Protein AF-A0A4Y9XX96-F1 (afdb_monomer)

Radius of gyration: 52.44 Å; Cα contacts (8 Å, |Δi|>4): 1311; chains: 1; bounding box: 131×98×163 Å

Secondary structure (DSSP, 8-state):
---------------------------PPP-------PPPP-----------------PPP--SSPPPP--S---------------S-TTT-TTTTHHHHHHHH-SS--HHHHHHHHHHHHHHHHHH--TT----TTSGGGHHHHHTHHHHHHHHHHHHHGGG--TTTS---S------------------S-PPP-PPPPPHHHHHHHHHHHHHHHHHHHHHHHHHH-HHHHTTS-HHHHHHHHHHHHHHHHSS--SSTTHHHHHHHHHHHHHT----HHHHGGGHHHHHHHHHHHHTT-SSSS--THHHHHHS-----SS-TT----HHHHHHHHHHHSHHHHHHHHTTTHHHHHHHTT-SSHHHHHHHHHHHHHHHHHHHHSPS-HHHHHHHHHHHHHHSPP-PPPPPPPTT--PPPPPPTT-TTSS-HHHHHHHHHHT-SS-SSGGGSHHHHHHHHHHHHHHHTTHHHH-HHHHHHHHHHHHHHTT-SSHHHHHHHHHHHHHHHHHHH-------------------TT---S----HHHHHHHHHHHHTT--TTTHHHHHHHHHHSSPP-HHHHHHHHHHHHHHHTS-HHHHHHHHHHHHHHTT-S--------GGGGS-HHHH-TTTTTTTS-TTTHHHHHHHHHHHS--GGGSPPPPHHHHHSHHHHHHHHHHHHHHHHT--B-TTPPPPHHHHHHHHHHHHHHHHHHHHTT-HHHHHHHHHHHHHHHHHHHH-TT---B--SSS------------S---GGGPPPTTTHHHHHHHHHHHHHHHHHHTT--THHHHHHHHHHHHHHHHTHHHHHS-TT--SHHHHHHHHHHHHHHTTS-HHHHHHHHTT--TT-------HHHHHHHHHHHHHHHHH-TTS-HHHHHHHHHGGGSTTT-----HHHHHHHHHHHHHHHHHHHHTT--HHHHHHHHHHHHHTT--TT-HHHHHHHHHHHHHH--TTS-SS--HHHHHHHHHHHHHHPSPPTTTHHHHHHHHHHHHHHHHH--HHHHHHHHHHHHHHHHHHHHTTT--S-HHHIIIIIHHHHHHHHHHHHHS---HHHHHHTHHHHHHTTSS-SS--HHHHHHHHHHHHHTGGGSPPPTT-S-HHHHHHHHHHHGGG---S-------PPP---PPPP--

Organism: NCBI:txid34475

Structure (mmCIF, N/CA/C/O backbone):
data_AF-A0A4Y9XX96-F1
#
_entry.id   AF-A0A4Y9XX96-F1
#
loop_
_atom_site.group_PDB
_atom_site.id
_atom_site.type_symbol
_atom_site.label_atom_id
_atom_site.label_alt_id
_atom_site.label_comp_id
_atom_site.label_asym_id
_atom_site.label_entity_id
_atom_site.label_seq_id
_atom_site.pdbx_PDB_ins_code
_atom_site.Cartn_x
_atom_site.Cartn_y
_atom_site.Cartn_z
_atom_site.occupancy
_atom_site.B_iso_or_equiv
_atom_site.auth_seq_id
_atom_site.auth_comp_id
_atom_site.auth_asym_id
_atom_site.auth_atom_id
_atom_site.pdbx_PDB_model_num
ATOM 1 N N . MET A 1 1 ? 26.151 -54.208 9.454 1.00 36.88 1 MET A N 1
ATOM 2 C CA . MET A 1 1 ? 27.278 -54.555 8.563 1.00 36.88 1 MET A CA 1
ATOM 3 C C . MET A 1 1 ? 27.873 -53.238 8.073 1.00 36.88 1 MET A C 1
ATOM 5 O O . MET A 1 1 ? 27.184 -52.543 7.348 1.00 36.88 1 MET A O 1
ATOM 9 N N . SER A 1 2 ? 28.908 -52.663 8.692 1.00 30.56 2 SER A N 1
ATOM 10 C CA . SER A 1 2 ? 30.303 -53.124 8.888 1.00 30.56 2 SER A CA 1
ATOM 11 C C . SER A 1 2 ? 31.246 -52.672 7.755 1.00 30.56 2 SER A C 1
ATOM 13 O O . SER A 1 2 ? 31.404 -53.365 6.757 1.00 30.56 2 SER A O 1
ATOM 15 N N . LEU A 1 3 ? 31.830 -51.487 7.990 1.00 38.03 3 LEU A N 1
ATOM 16 C CA . LEU A 1 3 ? 33.159 -50.946 7.618 1.00 38.03 3 LEU A CA 1
ATOM 17 C C . LEU A 1 3 ? 34.242 -51.992 7.214 1.00 38.03 3 LEU A C 1
ATOM 19 O O . LEU A 1 3 ? 34.127 -53.127 7.684 1.00 38.03 3 LEU A O 1
ATOM 23 N N . PRO A 1 4 ? 35.334 -51.636 6.468 1.00 40.41 4 PRO A N 1
ATOM 24 C CA . PRO A 1 4 ? 36.185 -50.483 6.835 1.00 40.41 4 PRO A CA 1
ATOM 25 C C . PRO A 1 4 ? 37.036 -49.726 5.772 1.00 40.41 4 PRO A C 1
ATOM 27 O O . PRO A 1 4 ? 37.242 -50.147 4.639 1.00 40.41 4 PRO A O 1
ATOM 30 N N . THR A 1 5 ? 37.568 -48.585 6.232 1.00 31.16 5 THR A N 1
ATOM 31 C CA . THR A 1 5 ? 38.749 -47.806 5.772 1.00 31.16 5 THR A CA 1
ATOM 32 C C . THR A 1 5 ? 40.038 -48.311 6.478 1.00 31.16 5 THR A C 1
ATOM 34 O O . THR A 1 5 ? 39.967 -49.344 7.144 1.00 31.16 5 THR A O 1
ATOM 37 N N . PRO A 1 6 ? 41.178 -47.576 6.543 1.00 52.78 6 PRO A N 1
ATOM 38 C CA . PRO A 1 6 ? 41.915 -46.732 5.578 1.00 52.78 6 PRO A CA 1
ATOM 39 C C . PRO A 1 6 ? 43.153 -47.571 5.109 1.00 52.78 6 PRO A C 1
ATOM 41 O O . PRO A 1 6 ? 42.897 -48.722 4.757 1.00 52.78 6 PRO A O 1
ATOM 44 N N . PRO A 1 7 ? 44.463 -47.192 5.155 1.00 45.47 7 PRO A N 1
ATOM 45 C CA . PRO A 1 7 ? 45.222 -45.922 5.051 1.00 45.47 7 PRO A CA 1
ATOM 46 C C . PRO A 1 7 ? 46.161 -45.937 3.793 1.00 45.47 7 PRO A C 1
ATOM 48 O O . PRO A 1 7 ? 45.859 -46.661 2.854 1.00 45.47 7 PRO A O 1
ATOM 51 N N . SER A 1 8 ? 47.257 -45.176 3.604 1.00 25.27 8 SER A N 1
ATOM 52 C CA . SER A 1 8 ? 48.040 -44.250 4.451 1.00 25.27 8 SER A CA 1
ATOM 53 C C . SER A 1 8 ? 48.741 -43.114 3.671 1.00 25.27 8 SER A C 1
ATOM 55 O O . SER A 1 8 ? 48.913 -43.164 2.459 1.00 25.27 8 SER A O 1
ATOM 57 N N . THR A 1 9 ? 49.205 -42.112 4.419 1.00 28.16 9 THR A N 1
ATOM 58 C CA . THR A 1 9 ? 50.024 -40.939 4.048 1.00 28.16 9 THR A CA 1
ATOM 59 C C . THR A 1 9 ? 51.477 -41.227 3.631 1.00 28.16 9 THR A C 1
ATOM 61 O O . THR A 1 9 ? 52.132 -42.046 4.275 1.00 28.16 9 THR A O 1
ATOM 64 N N . SER A 1 10 ? 52.061 -40.386 2.766 1.00 26.34 10 SER A N 1
ATOM 65 C CA . SER A 1 10 ? 53.432 -39.874 2.974 1.00 26.34 10 SER A CA 1
ATOM 66 C C . SER A 1 10 ? 53.627 -38.463 2.391 1.00 26.34 10 SER A C 1
ATOM 68 O O . SER A 1 10 ? 52.923 -38.029 1.481 1.00 26.34 10 SER A O 1
ATOM 70 N N . HIS A 1 11 ? 54.542 -37.709 2.998 1.00 25.89 11 HIS A N 1
ATOM 71 C CA . HIS A 1 11 ? 54.802 -36.292 2.744 1.00 25.89 11 HIS A CA 1
ATOM 72 C C . HIS A 1 11 ? 55.812 -36.052 1.596 1.00 25.89 11 HIS A C 1
ATOM 74 O O . HIS A 1 11 ? 56.839 -36.711 1.543 1.00 25.89 11 HIS A O 1
ATOM 80 N N . ARG A 1 12 ? 55.571 -34.983 0.817 1.00 28.83 12 ARG A N 1
ATOM 81 C CA . ARG A 1 12 ? 56.511 -33.863 0.541 1.00 28.83 12 ARG A CA 1
ATOM 82 C C . ARG A 1 12 ? 57.923 -34.154 -0.028 1.00 28.83 12 ARG A C 1
ATOM 84 O O . ARG A 1 12 ? 58.839 -34.387 0.741 1.00 28.83 12 ARG A O 1
ATOM 91 N N . GLU A 1 13 ? 58.112 -33.837 -1.313 1.00 25.97 13 GLU A N 1
ATOM 92 C CA . GLU A 1 13 ? 59.332 -33.302 -1.982 1.00 25.97 13 GLU A CA 1
ATOM 93 C C . GLU A 1 13 ? 58.867 -32.883 -3.403 1.00 25.97 13 GLU A C 1
ATOM 95 O O . GLU A 1 13 ? 58.223 -33.683 -4.072 1.00 25.97 13 GLU A O 1
ATOM 100 N N . LYS A 1 14 ? 58.851 -31.629 -3.890 1.00 28.27 14 LYS A N 1
ATOM 101 C CA . LYS A 1 14 ? 59.754 -30.453 -3.920 1.00 28.27 14 LYS A CA 1
ATOM 102 C C . LYS A 1 14 ? 60.845 -30.525 -5.011 1.00 28.27 14 LYS A C 1
ATOM 104 O O . LYS A 1 14 ? 61.912 -31.051 -4.747 1.00 28.27 14 LYS A O 1
ATOM 109 N N . GLU A 1 15 ? 60.574 -29.850 -6.148 1.00 27.70 15 GLU A N 1
ATOM 110 C CA . GLU A 1 15 ? 61.523 -29.431 -7.222 1.00 27.70 15 GLU A CA 1
ATOM 111 C C . GLU A 1 15 ? 62.182 -30.597 -8.029 1.00 27.70 15 GLU A C 1
ATOM 113 O O . GLU A 1 15 ? 62.412 -31.664 -7.490 1.00 27.70 15 GLU A O 1
ATOM 118 N N . THR A 1 16 ? 62.502 -30.559 -9.339 1.00 26.50 16 THR A N 1
ATOM 119 C CA . THR A 1 16 ? 62.435 -29.554 -10.436 1.00 26.50 16 THR A CA 1
ATOM 120 C C . THR A 1 16 ? 62.552 -30.252 -11.830 1.00 26.50 16 THR A C 1
ATOM 122 O O . THR A 1 16 ? 62.825 -31.444 -11.868 1.00 26.50 16 THR A O 1
ATOM 125 N N . TRP A 1 17 ? 62.446 -29.491 -12.946 1.00 25.27 17 TRP A N 1
ATOM 126 C CA . TRP A 1 17 ? 62.853 -29.790 -14.363 1.00 25.27 17 TRP A CA 1
ATOM 127 C C . TRP A 1 17 ? 61.813 -30.192 -15.451 1.00 25.27 17 TRP A C 1
ATOM 129 O O . TRP A 1 17 ? 61.647 -31.344 -15.827 1.00 25.27 17 TRP A O 1
ATOM 139 N N . ILE A 1 18 ? 61.205 -29.154 -16.046 1.00 25.52 18 ILE A N 1
ATOM 140 C CA . ILE A 1 18 ? 61.212 -28.764 -17.485 1.00 25.52 18 ILE A CA 1
ATOM 141 C C . ILE A 1 18 ? 61.221 -29.852 -18.602 1.00 25.52 18 ILE A C 1
ATOM 143 O O . ILE A 1 18 ? 62.255 -30.405 -18.957 1.00 25.52 18 ILE A O 1
ATOM 147 N N . SER A 1 19 ? 60.067 -29.939 -19.285 1.00 24.72 19 SER A N 1
ATOM 148 C CA . SER A 1 19 ? 59.800 -29.991 -20.748 1.00 24.72 19 SER A CA 1
ATOM 149 C C . SER A 1 19 ? 60.619 -30.851 -21.732 1.00 24.72 19 SER A C 1
ATOM 151 O O . SER A 1 19 ? 61.788 -30.561 -21.982 1.00 24.72 19 SER A O 1
ATOM 153 N N . ARG A 1 20 ? 59.890 -31.595 -22.597 1.00 26.95 20 ARG A N 1
ATOM 154 C CA . ARG A 1 20 ? 59.653 -31.171 -24.009 1.00 26.95 20 ARG A CA 1
ATOM 155 C C . ARG A 1 20 ? 58.610 -31.994 -24.807 1.00 26.95 20 ARG A C 1
ATOM 157 O O . ARG A 1 20 ? 58.522 -33.202 -24.649 1.00 26.95 20 ARG A O 1
ATOM 164 N N . LEU A 1 21 ? 57.993 -31.291 -25.775 1.00 27.30 21 LEU A N 1
ATOM 165 C CA . LEU A 1 21 ? 57.304 -31.721 -27.020 1.00 27.30 21 LEU A CA 1
ATOM 166 C C . LEU A 1 21 ? 55.765 -31.911 -27.034 1.00 27.30 21 LEU A C 1
ATOM 168 O O . LEU A 1 21 ? 55.147 -32.399 -26.097 1.00 27.30 21 LEU A O 1
ATOM 172 N N . SER A 1 22 ? 55.171 -31.419 -28.133 1.00 35.66 22 SER A N 1
ATOM 173 C CA . SER A 1 22 ? 53.745 -31.083 -28.360 1.00 35.66 22 SER A CA 1
ATOM 174 C C . SER A 1 22 ? 53.022 -32.104 -29.273 1.00 35.66 22 SER A C 1
ATOM 176 O O . SER A 1 22 ? 53.682 -33.025 -29.755 1.00 35.66 22 SER A O 1
ATOM 178 N N . PRO A 1 23 ? 51.708 -31.941 -29.589 1.00 36.41 23 PRO A N 1
ATOM 179 C CA . PRO A 1 23 ? 51.376 -31.158 -30.799 1.00 36.41 23 PRO A CA 1
ATOM 180 C C . PRO A 1 23 ? 50.034 -30.366 -30.840 1.00 36.41 23 PRO A C 1
ATOM 182 O O . PRO A 1 23 ? 48.981 -30.826 -30.419 1.00 36.41 23 PRO A O 1
ATOM 185 N N . SER A 1 24 ? 50.112 -29.208 -31.515 1.00 27.34 24 SER A N 1
ATOM 186 C CA . SER A 1 24 ? 49.153 -28.595 -32.471 1.00 27.34 24 SER A CA 1
ATOM 187 C C . SER A 1 24 ? 47.696 -28.191 -32.132 1.00 27.34 24 SER A C 1
ATOM 189 O O . SER A 1 24 ? 46.873 -28.976 -31.681 1.00 27.34 24 SER A O 1
ATOM 191 N N . SER A 1 25 ? 47.355 -27.001 -32.656 1.00 31.36 25 SER A N 1
ATOM 192 C CA . SER A 1 25 ? 46.023 -26.504 -33.061 1.00 31.36 25 SER A CA 1
ATOM 193 C C . SER A 1 25 ? 45.044 -26.006 -31.983 1.00 31.36 25 SER A C 1
ATOM 195 O O . SER A 1 25 ? 43.985 -26.581 -31.733 1.00 31.36 25 SER A O 1
ATOM 197 N N . ARG A 1 26 ? 45.340 -24.819 -31.435 1.00 30.69 26 ARG A N 1
ATOM 198 C CA . ARG A 1 26 ? 44.340 -23.875 -30.904 1.00 30.69 26 ARG A CA 1
ATOM 199 C C . ARG A 1 26 ? 44.701 -22.448 -31.308 1.00 30.69 26 ARG A C 1
ATOM 201 O O . ARG A 1 26 ? 45.877 -22.109 -31.389 1.00 30.69 26 ARG A O 1
ATOM 208 N N . VAL A 1 27 ? 43.680 -21.621 -31.534 1.00 28.08 27 VAL A N 1
ATOM 209 C CA . VAL A 1 27 ? 43.826 -20.172 -31.741 1.00 28.08 27 VAL A CA 1
ATOM 210 C C . VAL A 1 27 ? 44.414 -19.556 -30.470 1.00 28.08 27 VAL A C 1
ATOM 212 O O . VAL A 1 27 ? 43.762 -19.557 -29.427 1.00 28.08 27 VAL A O 1
ATOM 215 N N . SER A 1 28 ? 45.650 -19.065 -30.551 1.00 26.33 28 SER A N 1
ATOM 216 C CA . SER A 1 28 ? 46.353 -18.427 -29.438 1.00 26.33 28 SER A CA 1
ATOM 217 C C . SER A 1 28 ? 46.007 -16.941 -29.356 1.00 26.33 28 SER A C 1
ATOM 219 O O . SER A 1 28 ? 46.326 -16.179 -30.271 1.00 26.33 28 SER A O 1
ATOM 221 N N . TRP A 1 29 ? 45.411 -16.528 -28.242 1.00 30.34 29 TRP A N 1
ATOM 222 C CA . TRP A 1 29 ? 45.324 -15.122 -27.851 1.00 30.34 29 TRP A CA 1
ATOM 223 C C . TRP A 1 29 ? 46.609 -14.749 -27.101 1.00 30.34 29 TRP A C 1
ATOM 225 O O . TRP A 1 29 ? 47.080 -15.530 -26.279 1.00 30.34 29 TRP A O 1
ATOM 235 N N . SER A 1 30 ? 47.203 -13.593 -27.400 1.00 27.84 30 SER A N 1
ATOM 236 C CA . SER A 1 30 ? 48.386 -13.090 -26.690 1.00 27.84 30 SER A CA 1
ATOM 237 C C . SER A 1 30 ? 47.986 -12.484 -25.344 1.00 27.84 30 SER A C 1
ATOM 239 O O . SER A 1 30 ? 47.110 -11.622 -25.309 1.00 27.84 30 SER A O 1
ATOM 241 N N . GLU A 1 31 ? 48.629 -12.908 -24.254 1.00 31.14 31 GLU A N 1
ATOM 242 C CA . GLU A 1 31 ? 48.191 -12.583 -22.886 1.00 31.14 31 GLU A CA 1
ATOM 243 C C . GLU A 1 31 ? 48.706 -11.243 -22.324 1.00 31.14 31 GLU A C 1
ATOM 245 O O . GLU A 1 31 ? 48.264 -10.842 -21.252 1.00 31.14 31 GLU A O 1
ATOM 250 N N . GLU A 1 32 ? 49.577 -10.511 -23.030 1.00 30.36 32 GLU A N 1
ATOM 251 C CA . GLU A 1 32 ? 50.167 -9.267 -22.511 1.00 30.36 32 GLU A CA 1
ATOM 252 C C . GLU A 1 32 ? 49.991 -8.058 -23.444 1.00 30.36 32 GLU A C 1
ATOM 254 O O . GLU A 1 32 ? 50.556 -7.982 -24.535 1.00 30.36 32 GLU A O 1
ATOM 259 N N . HIS A 1 33 ? 49.263 -7.055 -22.946 1.00 33.38 33 HIS A N 1
ATOM 260 C CA . HIS A 1 33 ? 49.314 -5.670 -23.411 1.00 33.38 33 HIS A CA 1
ATOM 261 C C . HIS A 1 33 ? 49.607 -4.764 -22.211 1.00 33.38 33 HIS A C 1
ATOM 263 O O . HIS A 1 33 ? 48.694 -4.354 -21.495 1.00 33.38 33 HIS A O 1
ATOM 269 N N . GLN A 1 34 ? 50.882 -4.442 -21.987 1.00 30.92 34 GLN A N 1
ATOM 270 C CA . GLN A 1 34 ? 51.261 -3.423 -21.010 1.00 30.92 34 GLN A CA 1
ATOM 271 C C . GLN A 1 34 ? 50.881 -2.033 -21.540 1.00 30.92 34 GLN A C 1
ATOM 273 O O . GLN A 1 34 ? 51.462 -1.549 -22.510 1.00 30.92 34 GLN A O 1
ATOM 278 N N . TYR A 1 35 ? 49.934 -1.378 -20.871 1.00 27.50 35 TYR A N 1
ATOM 279 C CA . TYR A 1 35 ? 49.694 0.058 -20.992 1.00 27.50 35 TYR A CA 1
ATOM 280 C C . TYR A 1 35 ? 49.700 0.669 -19.592 1.00 27.50 35 TYR A C 1
ATOM 282 O O . TYR A 1 35 ? 48.878 0.315 -18.751 1.00 27.50 35 TYR A O 1
ATOM 290 N N . HIS A 1 36 ? 50.628 1.593 -19.342 1.00 25.70 36 HIS A N 1
ATOM 291 C CA . HIS A 1 36 ? 50.638 2.377 -18.113 1.00 25.70 36 HIS A CA 1
ATOM 292 C C . HIS A 1 36 ? 49.574 3.477 -18.188 1.00 25.70 36 HIS A C 1
ATOM 294 O O . HIS A 1 36 ? 49.687 4.398 -18.995 1.00 25.70 36 HIS A O 1
ATOM 300 N N . THR A 1 37 ? 48.571 3.412 -17.316 1.00 26.92 37 THR A N 1
ATOM 301 C CA . THR A 1 37 ? 47.687 4.541 -17.001 1.00 26.92 37 THR A CA 1
ATOM 302 C C . THR A 1 37 ? 48.086 5.129 -15.654 1.00 26.92 37 THR A C 1
ATOM 304 O O . THR A 1 37 ? 47.961 4.462 -14.630 1.00 26.92 37 THR A O 1
ATOM 307 N N . LEU A 1 38 ? 48.559 6.376 -15.661 1.00 24.22 38 LEU A N 1
ATOM 308 C CA . LEU A 1 38 ? 48.770 7.183 -14.459 1.00 24.22 38 LEU A CA 1
ATOM 309 C C . LEU A 1 38 ? 47.440 7.849 -14.060 1.00 24.22 38 LEU A C 1
ATOM 311 O O . LEU A 1 38 ? 46.898 8.596 -14.877 1.00 24.22 38 LEU A O 1
ATOM 315 N N . PRO A 1 39 ? 46.915 7.638 -12.842 1.00 30.00 39 PRO A N 1
ATOM 316 C CA . PRO A 1 39 ? 45.928 8.528 -12.247 1.00 30.00 39 PRO A CA 1
ATOM 317 C C . PRO A 1 39 ? 46.627 9.665 -11.483 1.00 30.00 39 PRO A C 1
ATOM 319 O O . PRO A 1 39 ? 47.648 9.449 -10.828 1.00 30.00 39 PRO A O 1
ATOM 322 N N . ALA A 1 40 ? 46.072 10.875 -11.558 1.00 26.56 40 ALA A N 1
ATOM 323 C CA . ALA A 1 40 ? 46.505 12.000 -10.731 1.00 26.56 40 ALA A CA 1
ATOM 324 C C . ALA A 1 40 ? 46.028 11.839 -9.271 1.00 26.56 40 ALA A C 1
ATOM 326 O O . ALA A 1 40 ? 45.031 11.172 -9.000 1.00 26.56 40 ALA A O 1
ATOM 327 N N . SER A 1 41 ? 46.776 12.439 -8.343 1.00 26.27 41 SER A N 1
ATOM 328 C CA . SER A 1 41 ? 46.656 12.282 -6.885 1.00 26.27 41 SER A CA 1
ATOM 329 C C . SER A 1 41 ? 45.329 12.779 -6.285 1.00 26.27 41 SER A C 1
ATOM 331 O O . SER A 1 41 ? 44.640 13.608 -6.879 1.00 26.27 41 SER A O 1
ATOM 333 N N . PRO A 1 42 ? 45.038 12.387 -5.030 1.00 29.89 42 PRO A N 1
ATOM 334 C CA . PRO A 1 42 ? 45.188 13.399 -3.976 1.00 29.89 42 PRO A CA 1
ATOM 335 C C . PRO A 1 42 ? 46.058 12.972 -2.775 1.00 29.89 42 PRO A C 1
ATOM 337 O O . PRO A 1 42 ? 46.453 11.824 -2.605 1.00 29.89 42 PRO A O 1
ATOM 340 N N . SER A 1 43 ? 46.396 13.973 -1.967 1.00 26.69 43 SER A N 1
ATOM 341 C CA . SER A 1 43 ? 47.363 14.027 -0.861 1.00 26.69 43 SER A CA 1
ATOM 342 C C . SER A 1 43 ? 47.298 12.947 0.238 1.00 26.69 43 SER A C 1
ATOM 344 O O . SER A 1 43 ? 46.290 12.839 0.933 1.00 26.69 43 SER A O 1
ATOM 346 N N . SER A 1 44 ? 48.436 12.305 0.545 1.00 25.12 44 SER A N 1
ATOM 347 C CA . SER A 1 44 ? 49.148 12.390 1.852 1.00 25.12 44 SER A CA 1
ATOM 348 C C . SER A 1 44 ? 50.306 11.369 1.956 1.00 25.12 44 SER A C 1
ATOM 350 O O . SER A 1 44 ? 50.190 10.225 1.529 1.00 25.12 44 SER A O 1
ATOM 352 N N . THR A 1 45 ? 51.454 11.785 2.502 1.00 28.58 45 THR A N 1
ATOM 353 C CA . THR A 1 45 ? 52.604 10.929 2.894 1.00 28.58 45 THR A CA 1
ATOM 354 C C . THR A 1 45 ? 52.476 10.526 4.380 1.00 28.58 45 THR A C 1
ATOM 356 O O . THR A 1 45 ? 51.686 11.185 5.061 1.00 28.58 45 THR A O 1
ATOM 359 N N . PRO A 1 46 ? 53.221 9.538 4.957 1.00 34.31 46 PRO A N 1
ATOM 360 C CA . PRO A 1 46 ? 54.448 8.830 4.507 1.00 34.31 46 PRO A CA 1
ATOM 361 C C . PRO A 1 46 ? 54.355 7.279 4.760 1.00 34.31 46 PRO A C 1
ATOM 363 O O . PRO A 1 46 ? 53.231 6.787 4.832 1.00 34.31 46 PRO A O 1
ATOM 366 N N . PRO A 1 47 ? 55.428 6.468 4.989 1.00 31.38 47 PRO A N 1
ATOM 367 C CA . PRO A 1 47 ? 56.869 6.577 4.701 1.00 31.38 47 PRO A CA 1
ATOM 368 C C . PRO A 1 47 ? 57.420 5.425 3.808 1.00 31.38 47 PRO A C 1
ATOM 370 O O . PRO A 1 47 ? 56.691 4.589 3.285 1.00 31.38 47 PRO A O 1
ATOM 373 N N . SER A 1 48 ? 58.742 5.398 3.610 1.00 28.86 48 SER A N 1
ATOM 374 C CA . SER A 1 48 ? 59.475 4.543 2.663 1.00 28.86 48 SER A CA 1
ATOM 375 C C . SER A 1 48 ? 59.752 3.098 3.117 1.00 28.86 48 SER A C 1
ATOM 377 O O . SER A 1 48 ? 60.084 2.850 4.274 1.00 28.86 48 SER A O 1
ATOM 379 N N . ILE A 1 49 ? 59.780 2.156 2.158 1.00 27.98 49 ILE A N 1
ATOM 380 C CA . ILE A 1 49 ? 60.510 0.876 2.271 1.00 27.98 49 ILE A CA 1
ATOM 381 C C . ILE A 1 49 ? 61.292 0.598 0.974 1.00 27.98 49 ILE A C 1
ATOM 383 O O . ILE A 1 49 ? 60.726 0.484 -0.109 1.00 27.98 49 ILE A O 1
ATOM 387 N N . ASN A 1 50 ? 62.614 0.456 1.103 1.00 27.89 50 ASN A N 1
ATOM 388 C CA . ASN A 1 50 ? 63.544 0.061 0.040 1.00 27.89 50 ASN A CA 1
ATOM 389 C C . ASN A 1 50 ? 63.652 -1.471 -0.074 1.00 27.89 50 ASN A C 1
ATOM 391 O O . ASN A 1 50 ? 64.197 -2.077 0.848 1.00 27.89 50 ASN A O 1
ATOM 395 N N . VAL A 1 51 ? 63.327 -2.086 -1.225 1.00 28.03 51 VAL A N 1
ATOM 396 C CA . VAL A 1 51 ? 63.918 -3.391 -1.617 1.00 28.03 51 VAL A CA 1
ATOM 397 C C . VAL A 1 51 ? 64.207 -3.489 -3.128 1.00 28.03 51 VAL A C 1
ATOM 399 O O . VAL A 1 51 ? 63.369 -3.882 -3.928 1.00 28.03 51 VAL A O 1
ATOM 402 N N . LYS A 1 52 ? 65.461 -3.179 -3.474 1.00 27.58 52 LYS A N 1
ATOM 403 C CA . LYS A 1 52 ? 66.363 -3.925 -4.382 1.00 27.58 52 LYS A CA 1
ATOM 404 C C . LYS A 1 52 ? 65.769 -4.569 -5.653 1.00 27.58 52 LYS A C 1
ATOM 406 O O . LYS A 1 52 ? 65.357 -5.725 -5.652 1.00 27.58 52 LYS A O 1
ATOM 411 N N . SER A 1 53 ? 65.944 -3.864 -6.772 1.00 30.77 53 SER A N 1
ATOM 412 C CA . SER A 1 53 ? 66.050 -4.469 -8.109 1.00 30.77 53 SER A CA 1
ATOM 413 C C . SER A 1 53 ? 67.284 -5.384 -8.206 1.00 30.77 53 SER A C 1
ATOM 415 O O . SER A 1 53 ? 68.349 -5.045 -7.683 1.00 30.77 53 SER A O 1
ATOM 417 N N . SER A 1 54 ? 67.144 -6.520 -8.896 1.00 31.08 54 SER A N 1
ATOM 418 C CA . SER A 1 54 ? 68.221 -7.481 -9.171 1.00 31.08 54 SER A CA 1
ATOM 419 C C . SER A 1 54 ? 68.617 -7.420 -10.647 1.00 31.08 54 SER A C 1
ATOM 421 O O . SER A 1 54 ? 67.771 -7.480 -11.534 1.00 31.08 54 SER A O 1
ATOM 423 N N . ALA A 1 55 ? 69.914 -7.262 -10.899 1.00 29.92 55 ALA A N 1
ATOM 424 C CA . ALA A 1 55 ? 70.466 -6.870 -12.193 1.00 29.92 55 ALA A CA 1
ATOM 425 C C . ALA A 1 55 ? 70.412 -7.954 -13.287 1.00 29.92 55 ALA A C 1
ATOM 427 O O . ALA A 1 55 ? 70.565 -9.135 -12.995 1.00 29.92 55 ALA A O 1
ATOM 428 N N . SER A 1 56 ? 70.471 -7.521 -14.554 1.00 31.12 56 SER A N 1
ATOM 429 C CA . SER A 1 56 ? 71.691 -7.784 -15.338 1.00 31.12 56 SER A CA 1
ATOM 430 C C . SER A 1 56 ? 71.878 -6.829 -16.521 1.00 31.12 56 SER A C 1
ATOM 432 O O . SER A 1 56 ? 70.954 -6.509 -17.260 1.00 31.12 56 SER A O 1
ATOM 434 N N . GLN A 1 57 ? 73.128 -6.407 -16.673 1.00 36.75 57 GLN A N 1
ATOM 435 C CA . GLN A 1 57 ? 73.678 -5.529 -17.699 1.00 36.75 57 GLN A CA 1
ATOM 436 C C . GLN A 1 57 ? 73.524 -6.084 -19.126 1.00 36.75 57 GLN A C 1
ATOM 438 O O . GLN A 1 57 ? 73.827 -7.251 -19.355 1.00 36.75 57 GLN A O 1
ATOM 443 N N . LEU A 1 58 ? 73.205 -5.211 -20.090 1.00 32.22 58 LEU A N 1
ATOM 444 C CA . LEU A 1 58 ? 74.036 -4.937 -21.280 1.00 32.22 58 LEU A CA 1
ATOM 445 C C . LEU A 1 58 ? 73.391 -3.815 -22.114 1.00 32.22 58 LEU A C 1
ATOM 447 O O . LEU A 1 58 ? 72.268 -3.950 -22.590 1.00 32.22 58 LEU A O 1
ATOM 451 N N . ALA A 1 59 ? 74.101 -2.700 -22.300 1.00 35.44 59 ALA A N 1
ATOM 452 C CA . ALA A 1 59 ? 73.623 -1.590 -23.123 1.00 35.44 59 ALA A CA 1
ATOM 453 C C . ALA A 1 59 ? 73.977 -1.820 -24.608 1.00 35.44 59 ALA A C 1
ATOM 455 O O . ALA A 1 59 ? 75.152 -2.057 -24.907 1.00 35.44 59 ALA A O 1
ATOM 456 N N . PRO A 1 60 ? 73.027 -1.712 -25.558 1.00 33.19 60 PRO A N 1
ATOM 457 C CA . PRO A 1 60 ? 73.356 -1.719 -26.977 1.00 33.19 60 PRO A CA 1
ATOM 458 C C . PRO A 1 60 ? 74.089 -0.420 -27.342 1.00 33.19 60 PRO A C 1
ATOM 460 O O . PRO A 1 60 ? 73.587 0.687 -27.144 1.00 33.19 60 PRO A O 1
ATOM 463 N N . GLY A 1 61 ? 75.311 -0.555 -27.853 1.00 38.31 61 GLY A N 1
ATOM 464 C CA . GLY A 1 61 ? 76.161 0.585 -28.186 1.00 38.31 61 GLY A CA 1
ATOM 465 C C . GLY A 1 61 ? 75.713 1.334 -29.446 1.00 38.31 61 GLY A C 1
ATOM 466 O O . GLY A 1 61 ? 75.357 0.715 -30.444 1.00 38.31 61 GLY A O 1
ATOM 467 N N . LYS A 1 62 ? 75.886 2.665 -29.411 1.00 38.66 62 LYS A N 1
ATOM 468 C CA . LYS A 1 62 ? 75.730 3.637 -30.517 1.00 38.66 62 LYS A CA 1
ATOM 469 C C . LYS A 1 62 ? 74.281 3.990 -30.893 1.00 38.66 62 LYS A C 1
ATOM 471 O O . LYS A 1 62 ? 73.729 3.505 -31.875 1.00 38.66 62 LYS A O 1
ATOM 476 N N . SER A 1 63 ? 73.725 4.960 -30.161 1.00 39.38 63 SER A N 1
ATOM 477 C CA . SER A 1 63 ? 72.628 5.799 -30.665 1.00 39.38 63 SER A CA 1
ATOM 478 C C . SER A 1 63 ? 73.096 6.612 -31.881 1.00 39.38 63 SER A C 1
ATOM 480 O O . SER A 1 63 ? 74.217 7.118 -31.894 1.00 39.38 63 SER A O 1
ATOM 482 N N . ILE A 1 64 ? 72.232 6.733 -32.893 1.00 47.25 64 ILE A N 1
ATOM 483 C CA . ILE A 1 64 ? 72.489 7.464 -34.151 1.00 47.25 64 ILE A CA 1
ATOM 484 C C . ILE A 1 64 ? 72.065 8.946 -34.046 1.00 47.25 64 ILE A C 1
ATOM 486 O O . ILE A 1 64 ? 72.369 9.756 -34.921 1.00 47.25 64 ILE A O 1
ATOM 490 N N . LEU A 1 65 ? 71.412 9.340 -32.948 1.00 38.56 65 LEU A N 1
ATOM 491 C CA . LEU A 1 65 ? 71.102 10.740 -32.668 1.00 38.56 65 LEU A CA 1
ATOM 492 C C . LEU A 1 65 ? 72.362 11.472 -32.189 1.00 38.56 65 LEU A C 1
ATOM 494 O O . LEU A 1 65 ? 72.954 11.115 -31.170 1.00 38.56 65 LEU A O 1
ATOM 498 N N . LYS A 1 66 ? 72.764 12.504 -32.945 1.00 38.06 66 LYS A N 1
ATOM 499 C CA . LYS A 1 66 ? 73.822 13.442 -32.550 1.00 38.06 66 LYS A CA 1
ATOM 500 C C . LYS A 1 66 ? 73.499 14.021 -31.170 1.00 38.06 66 LYS A C 1
ATOM 502 O O . LYS A 1 66 ? 72.362 14.416 -30.928 1.00 38.06 66 LYS A O 1
ATOM 507 N N . LYS A 1 67 ? 74.514 14.140 -30.308 1.00 35.72 67 LYS A N 1
ATOM 508 C CA . LYS A 1 67 ? 74.440 15.042 -29.156 1.00 35.72 67 LYS A CA 1
ATOM 509 C C . LYS A 1 67 ? 74.301 16.471 -29.680 1.00 35.72 67 LYS A C 1
ATOM 511 O O . LYS A 1 67 ? 75.211 16.952 -30.353 1.00 35.72 67 LYS A O 1
ATOM 516 N N . THR A 1 68 ? 73.190 17.120 -29.366 1.00 32.09 68 THR A N 1
ATOM 517 C CA . THR A 1 68 ? 73.147 18.579 -29.260 1.00 32.09 68 THR A CA 1
ATOM 518 C C . THR A 1 68 ? 73.710 18.930 -27.885 1.00 32.09 68 THR A C 1
ATOM 520 O O . THR A 1 68 ? 73.440 18.210 -26.925 1.00 32.09 68 THR A O 1
ATOM 523 N N . GLU A 1 69 ? 74.545 19.959 -27.793 1.00 30.64 69 GLU A N 1
ATOM 524 C CA . GLU A 1 69 ? 75.097 20.407 -26.512 1.00 30.64 69 GLU A CA 1
ATOM 525 C C . GLU A 1 69 ? 74.074 21.282 -25.780 1.00 30.64 69 GLU A C 1
ATOM 527 O O . GLU A 1 69 ? 73.471 22.170 -26.386 1.00 30.64 69 GLU A O 1
ATOM 532 N N . ASP A 1 70 ? 73.885 21.034 -24.483 1.00 34.72 70 ASP A N 1
ATOM 533 C CA . ASP A 1 70 ? 73.031 21.850 -23.621 1.00 34.72 70 ASP A CA 1
ATOM 534 C C . ASP A 1 70 ? 73.708 23.202 -23.348 1.00 34.72 70 ASP A C 1
ATOM 536 O O . ASP A 1 70 ? 74.535 23.332 -22.445 1.00 34.72 70 ASP A O 1
ATOM 540 N N . VAL A 1 71 ? 73.358 24.220 -24.140 1.00 38.41 71 VAL A N 1
ATOM 541 C CA . VAL A 1 71 ? 73.721 25.625 -23.883 1.00 38.41 71 VAL A CA 1
ATOM 542 C C . VAL A 1 71 ? 72.498 26.529 -24.052 1.00 38.41 71 VAL A C 1
ATOM 544 O O . VAL A 1 71 ? 72.446 27.367 -24.946 1.00 38.41 71 VAL A O 1
ATOM 547 N N . LEU A 1 72 ? 71.522 26.376 -23.158 1.00 34.41 72 LEU A N 1
ATOM 548 C CA . LEU A 1 72 ? 70.678 27.474 -22.673 1.00 34.41 72 LEU A CA 1
ATOM 549 C C . LEU A 1 72 ? 70.375 27.233 -21.182 1.00 34.41 72 LEU A C 1
ATOM 551 O O . LEU A 1 72 ? 70.224 26.078 -20.780 1.00 34.41 72 LEU A O 1
ATOM 555 N N . PRO A 1 73 ? 70.340 28.284 -20.342 1.00 36.34 73 PRO A N 1
ATOM 556 C CA . PRO A 1 73 ? 70.056 28.133 -18.921 1.00 36.34 73 PRO A CA 1
ATOM 557 C C . PRO A 1 73 ? 68.581 27.790 -18.683 1.00 36.34 73 PRO A C 1
ATOM 559 O O . PRO A 1 73 ? 67.706 28.206 -19.439 1.00 36.34 73 PRO A O 1
ATOM 562 N N . LEU A 1 74 ? 68.325 27.070 -17.589 1.00 36.91 74 LEU A N 1
ATOM 563 C CA . LEU A 1 74 ? 66.988 26.861 -17.038 1.00 36.91 74 LEU A CA 1
ATOM 564 C C . LEU A 1 74 ? 66.309 28.217 -16.804 1.00 36.91 74 LEU A C 1
ATOM 566 O O . LEU A 1 74 ? 66.730 28.975 -15.930 1.00 36.91 74 LEU A O 1
ATOM 570 N N . MET A 1 75 ? 65.254 28.494 -17.566 1.00 30.58 75 MET A N 1
ATOM 571 C CA . MET A 1 75 ? 64.230 29.445 -17.160 1.00 30.58 75 MET A CA 1
ATOM 572 C C . MET A 1 75 ? 63.056 28.641 -16.618 1.00 30.58 75 MET A C 1
ATOM 574 O O . MET A 1 75 ? 62.271 28.086 -17.384 1.00 30.58 75 MET A O 1
ATOM 578 N N . ASP A 1 76 ? 62.970 28.572 -15.289 1.00 34.53 76 ASP A N 1
ATOM 579 C CA . ASP A 1 76 ? 61.750 28.194 -14.573 1.00 34.53 76 ASP A CA 1
ATOM 580 C C . ASP A 1 76 ? 60.739 29.348 -14.670 1.00 34.53 76 ASP A C 1
ATOM 582 O O . ASP A 1 76 ? 60.386 29.992 -13.684 1.00 34.53 76 ASP A O 1
ATOM 586 N N . GLU A 1 77 ? 60.286 29.621 -15.889 1.00 30.77 77 GLU A N 1
ATOM 587 C CA . GLU A 1 77 ? 59.044 30.332 -16.141 1.00 30.77 77 GLU A CA 1
ATOM 588 C C . GLU A 1 77 ? 58.190 29.404 -17.000 1.00 30.77 77 GLU A C 1
ATOM 590 O O . GLU A 1 77 ? 58.525 29.087 -18.144 1.00 30.77 77 GLU A O 1
ATOM 595 N N . GLU A 1 78 ? 57.071 28.941 -16.437 1.00 33.06 78 GLU A N 1
ATOM 596 C CA . GLU A 1 78 ? 55.956 28.542 -17.280 1.00 33.06 78 GLU A CA 1
ATOM 597 C C . GLU A 1 78 ? 55.587 29.784 -18.092 1.00 33.06 78 GLU A C 1
ATOM 599 O O . GLU A 1 78 ? 54.957 30.701 -17.562 1.00 33.06 78 GLU A O 1
ATOM 604 N N . GLU A 1 79 ? 55.982 29.825 -19.370 1.00 30.72 79 GLU A N 1
ATOM 605 C CA . GLU A 1 79 ? 55.371 30.723 -20.344 1.00 30.72 79 GLU A CA 1
ATOM 606 C C . GLU A 1 79 ? 53.879 30.366 -20.398 1.00 30.72 79 GLU A C 1
ATOM 608 O O . GLU A 1 79 ? 53.418 29.559 -21.215 1.00 30.72 79 GLU A O 1
ATOM 613 N N . GLN A 1 80 ? 53.107 30.978 -19.496 1.00 32.53 80 GLN A N 1
ATOM 614 C CA . GLN A 1 80 ? 51.694 31.214 -19.700 1.00 32.53 80 GLN A CA 1
ATOM 615 C C . GLN A 1 80 ? 51.608 31.885 -21.061 1.00 32.53 80 GLN A C 1
ATOM 617 O O . GLN A 1 80 ? 51.938 33.063 -21.193 1.00 32.53 80 GLN A O 1
ATOM 622 N N . LYS A 1 81 ? 51.209 31.111 -22.080 1.00 37.56 81 LYS A N 1
ATOM 623 C CA . LYS A 1 81 ? 50.828 31.644 -23.387 1.00 37.56 81 LYS A CA 1
ATOM 624 C C . LYS A 1 81 ? 50.029 32.906 -23.131 1.00 37.56 81 LYS A C 1
ATOM 626 O O . LYS A 1 81 ? 48.979 32.794 -22.497 1.00 37.56 81 LYS A O 1
ATOM 631 N N . GLU A 1 82 ? 50.522 34.050 -23.609 1.00 37.59 82 GLU A N 1
ATOM 632 C CA . GLU A 1 82 ? 49.834 35.327 -23.448 1.00 37.59 82 GLU A CA 1
ATOM 633 C C . GLU A 1 82 ? 48.381 35.136 -23.880 1.00 37.59 82 GLU A C 1
ATOM 635 O O . GLU A 1 82 ? 48.080 34.933 -25.063 1.00 37.59 82 GLU A O 1
ATOM 640 N N . CYS A 1 83 ? 47.479 35.101 -22.897 1.00 43.03 83 CYS A N 1
ATOM 641 C CA . CYS A 1 83 ? 46.075 34.897 -23.179 1.00 43.03 83 CYS A CA 1
ATOM 642 C C . CYS A 1 83 ? 45.639 36.145 -23.933 1.00 43.03 83 CYS A C 1
ATOM 644 O O . CYS A 1 83 ? 45.728 37.250 -23.393 1.00 43.03 83 CYS A O 1
ATOM 646 N N . THR A 1 84 ? 45.264 35.995 -25.208 1.00 56.53 84 THR A N 1
ATOM 647 C CA . THR A 1 84 ? 44.913 37.160 -26.020 1.00 56.53 84 THR A CA 1
ATOM 648 C C . THR A 1 84 ? 43.751 37.847 -25.314 1.00 56.53 84 THR A C 1
ATOM 650 O O . THR A 1 84 ? 42.751 37.163 -25.098 1.00 56.53 84 THR A O 1
ATOM 653 N N . PRO A 1 85 ? 43.871 39.129 -24.920 1.00 60.44 85 PRO A N 1
ATOM 654 C CA . PRO A 1 85 ? 42.990 39.716 -23.920 1.00 60.44 85 PRO A CA 1
ATOM 655 C C . PRO A 1 85 ? 41.535 39.571 -24.351 1.00 60.44 85 PRO A C 1
ATOM 657 O O . PRO A 1 85 ? 41.117 40.146 -25.360 1.00 60.44 85 PRO A O 1
ATOM 660 N N . GLU A 1 86 ? 40.786 38.755 -23.611 1.00 68.88 86 GLU A N 1
ATOM 661 C CA . GLU A 1 86 ? 39.361 38.594 -23.852 1.00 68.88 86 GLU A CA 1
ATOM 662 C C . GLU A 1 86 ? 38.658 39.882 -23.399 1.00 68.88 86 GLU A C 1
ATOM 664 O O . GLU A 1 86 ? 38.943 40.389 -22.309 1.00 68.88 86 GLU A O 1
ATOM 669 N N . PRO A 1 87 ? 37.792 40.473 -24.239 1.00 76.88 87 PRO A N 1
ATOM 670 C CA . PRO A 1 87 ? 37.024 41.645 -23.851 1.00 76.88 87 PRO A CA 1
ATOM 671 C C . PRO A 1 87 ? 36.065 41.275 -22.713 1.00 76.88 87 PRO A C 1
ATOM 673 O O . PRO A 1 87 ? 35.640 40.128 -22.593 1.00 76.88 87 PRO A O 1
ATOM 676 N N . ALA A 1 88 ? 35.685 42.262 -21.898 1.00 73.88 88 ALA A N 1
ATOM 677 C CA . ALA A 1 88 ? 34.806 42.049 -20.742 1.00 73.88 88 ALA A CA 1
ATOM 678 C C . ALA A 1 88 ? 33.425 41.460 -21.106 1.00 73.88 88 ALA A C 1
ATOM 680 O O . ALA A 1 88 ? 32.779 40.854 -20.257 1.00 73.88 88 ALA A O 1
ATOM 681 N N . ASP A 1 89 ? 32.997 41.623 -22.361 1.00 80.06 89 ASP A N 1
ATOM 682 C CA . ASP A 1 89 ? 31.888 40.896 -22.973 1.00 80.06 89 ASP A CA 1
ATOM 683 C C . ASP A 1 89 ? 32.268 40.504 -24.420 1.00 80.06 89 ASP A C 1
ATOM 685 O O . ASP A 1 89 ? 32.222 41.343 -25.327 1.00 80.06 89 ASP A O 1
ATOM 689 N N . PRO A 1 90 ? 32.668 39.240 -24.664 1.00 79.44 90 PRO A N 1
ATOM 690 C CA . PRO A 1 90 ? 33.006 38.748 -26.001 1.00 79.44 90 PRO A CA 1
ATOM 691 C C . PRO A 1 90 ? 31.838 38.732 -26.983 1.00 79.44 90 PRO A C 1
ATOM 693 O O . PRO A 1 90 ? 32.066 38.794 -28.190 1.00 79.44 90 PRO A O 1
ATOM 696 N N . LEU A 1 91 ? 30.596 38.651 -26.505 1.00 79.88 91 LEU A N 1
ATOM 697 C CA . LEU A 1 91 ? 29.427 38.496 -27.368 1.00 79.88 91 LEU A CA 1
ATOM 698 C C . LEU A 1 91 ? 28.996 39.822 -28.020 1.00 79.88 91 LE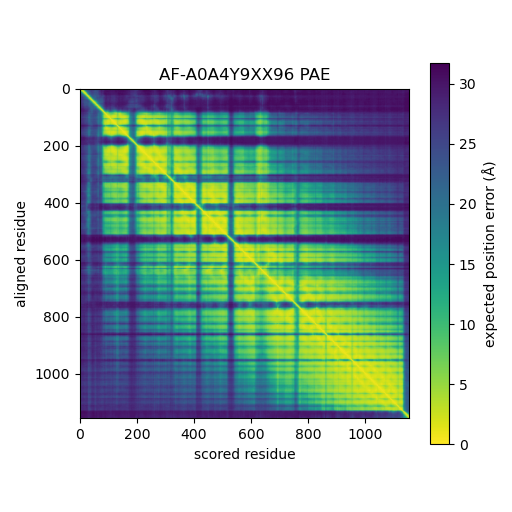U A C 1
ATOM 700 O O . LEU A 1 91 ? 28.420 39.815 -29.117 1.00 79.88 91 LEU A O 1
ATOM 704 N N . THR A 1 92 ? 29.305 40.960 -27.387 1.00 81.38 92 THR A N 1
ATOM 705 C CA . THR A 1 92 ? 29.006 42.301 -27.920 1.00 81.38 92 THR A CA 1
ATOM 706 C C . THR A 1 92 ? 30.173 42.980 -28.653 1.00 81.38 92 THR A C 1
ATOM 708 O O . THR A 1 92 ? 29.941 43.949 -29.383 1.00 81.38 92 THR A O 1
ATOM 711 N N . ASP A 1 93 ? 31.404 42.462 -28.559 1.00 83.50 93 ASP A N 1
ATOM 712 C CA . ASP A 1 93 ? 32.572 43.035 -29.244 1.00 83.50 93 ASP A CA 1
ATOM 713 C C . ASP A 1 93 ? 32.635 42.676 -30.746 1.00 83.50 93 ASP A C 1
ATOM 715 O O . ASP A 1 93 ? 32.953 41.559 -31.159 1.00 83.50 93 ASP A O 1
ATOM 719 N N . LEU A 1 94 ? 32.414 43.691 -31.588 1.00 82.44 94 LEU A N 1
ATOM 720 C CA . LEU A 1 94 ? 32.491 43.617 -33.053 1.00 82.44 94 LEU A CA 1
ATOM 721 C C . LEU A 1 94 ? 33.889 43.266 -33.599 1.00 82.44 94 LEU A C 1
ATOM 723 O O . LEU A 1 94 ? 33.999 42.811 -34.740 1.00 82.44 94 LEU A O 1
ATOM 727 N N . ARG A 1 95 ? 34.959 43.514 -32.834 1.00 83.12 95 ARG A N 1
ATOM 728 C CA . ARG A 1 95 ? 36.359 43.340 -33.262 1.00 83.12 95 ARG A CA 1
ATOM 729 C C . ARG A 1 95 ? 36.971 42.021 -32.804 1.00 83.12 95 ARG A C 1
ATOM 731 O O . ARG A 1 95 ? 37.990 41.609 -33.361 1.00 83.12 95 ARG A O 1
ATOM 738 N N . TYR A 1 96 ? 36.349 41.323 -31.855 1.00 84.94 96 TYR A N 1
ATOM 739 C CA . TYR A 1 96 ? 36.909 40.116 -31.240 1.00 84.94 96 TYR A CA 1
ATOM 740 C C . TYR A 1 96 ? 37.194 38.984 -32.249 1.00 84.94 96 TYR A C 1
ATOM 742 O O . TYR A 1 96 ? 38.175 38.253 -32.088 1.00 84.94 96 TYR A O 1
ATOM 750 N N . LEU A 1 97 ? 36.430 38.881 -33.347 1.00 88.81 97 LEU A N 1
ATOM 751 C CA . LEU A 1 97 ? 36.714 37.948 -34.455 1.00 88.81 97 LEU A CA 1
ATOM 752 C C . LEU A 1 97 ? 37.371 38.599 -35.688 1.00 88.81 97 LEU A C 1
ATOM 754 O O . LEU A 1 97 ? 37.707 37.890 -36.635 1.00 88.81 97 LEU A O 1
ATOM 758 N N . GLU A 1 98 ? 37.585 39.918 -35.716 1.00 87.75 98 GLU A N 1
ATOM 759 C CA . GLU A 1 98 ? 38.033 40.624 -36.929 1.00 87.75 98 GLU A CA 1
ATOM 760 C C . GLU A 1 98 ? 39.448 40.214 -37.367 1.00 87.75 98 GLU A C 1
ATOM 762 O O . GLU A 1 98 ? 39.673 39.978 -38.554 1.00 87.75 98 GLU A O 1
ATOM 767 N N . ASN A 1 99 ? 40.385 40.054 -36.424 1.00 88.31 99 ASN A N 1
ATOM 768 C CA . ASN A 1 99 ? 41.760 39.635 -36.722 1.00 88.31 99 ASN A CA 1
ATOM 769 C C . ASN A 1 99 ? 41.859 38.211 -37.327 1.00 88.31 99 ASN A C 1
ATOM 771 O O . ASN A 1 99 ? 42.363 38.080 -38.441 1.00 88.31 99 ASN A O 1
ATOM 775 N N . PRO A 1 100 ? 41.354 37.130 -36.691 1.00 89.56 100 PRO A N 1
ATOM 776 C CA . PRO A 1 100 ? 41.442 35.800 -37.297 1.00 89.56 100 PRO A CA 1
ATOM 777 C C . PRO A 1 100 ? 40.666 35.695 -38.623 1.00 89.56 100 PRO A C 1
ATOM 779 O O . PRO A 1 100 ? 41.125 35.019 -39.542 1.00 89.56 100 PRO A O 1
ATOM 782 N N . VAL A 1 101 ? 39.536 36.400 -38.774 1.00 89.69 101 VAL A N 1
ATOM 783 C CA . VAL A 1 101 ? 38.795 36.445 -40.049 1.00 89.69 101 VAL A CA 1
ATOM 784 C C . VAL A 1 101 ? 39.586 37.178 -41.139 1.00 89.69 101 VAL A C 1
ATOM 786 O O . VAL A 1 101 ? 39.553 36.751 -42.293 1.00 89.69 101 VAL A O 1
ATOM 789 N N . SER A 1 102 ? 40.319 38.249 -40.817 1.00 89.44 102 SER A N 1
ATOM 790 C CA . SER A 1 102 ? 41.136 38.966 -41.806 1.00 89.44 102 SER A CA 1
ATOM 791 C C . SER A 1 102 ? 42.333 38.137 -42.286 1.00 89.44 102 SER A C 1
ATOM 793 O O . SER A 1 102 ? 42.584 38.108 -43.490 1.00 89.44 102 SER A O 1
ATOM 795 N N . LEU A 1 103 ? 42.989 37.393 -41.386 1.00 89.62 103 LEU A N 1
ATOM 796 C CA . LEU A 1 103 ? 44.098 36.484 -41.708 1.00 89.62 103 LEU A CA 1
ATOM 797 C C . LEU A 1 103 ? 43.668 35.311 -42.601 1.00 89.62 103 LEU A C 1
ATOM 799 O O . LEU A 1 103 ? 44.388 34.952 -43.528 1.00 89.62 103 LEU A O 1
ATOM 803 N N . ILE A 1 104 ? 42.481 34.738 -42.371 1.00 91.56 104 ILE A N 1
ATOM 804 C CA . ILE A 1 104 ? 41.925 33.664 -43.217 1.00 91.56 104 ILE A CA 1
ATOM 805 C C . ILE A 1 104 ? 41.672 34.150 -44.655 1.00 91.56 104 ILE A C 1
ATOM 807 O O . ILE A 1 104 ? 41.883 33.412 -45.622 1.00 91.56 104 ILE A O 1
ATOM 811 N N . LEU A 1 105 ? 41.239 35.403 -44.803 1.00 90.56 105 LEU A N 1
ATOM 812 C CA . LEU A 1 105 ? 40.926 36.015 -46.094 1.00 90.56 105 LEU A CA 1
ATOM 813 C C . LEU A 1 105 ? 42.158 36.438 -46.902 1.00 90.56 105 LEU A C 1
ATOM 815 O O . LEU A 1 105 ? 42.032 36.631 -48.111 1.00 90.56 105 LEU A O 1
ATOM 819 N N . ASP A 1 106 ? 43.330 36.578 -46.280 1.00 88.38 106 ASP A N 1
ATOM 820 C CA . ASP A 1 106 ? 44.560 36.880 -47.011 1.00 88.38 106 ASP A CA 1
ATOM 821 C C . ASP A 1 106 ? 44.949 35.685 -47.904 1.00 88.38 106 ASP A C 1
ATOM 823 O O . ASP A 1 106 ? 45.067 34.539 -47.462 1.00 88.38 106 ASP A O 1
ATOM 827 N N . SER A 1 107 ? 45.130 35.935 -49.200 1.00 76.06 107 SER A N 1
ATOM 828 C CA . SER A 1 107 ? 45.610 34.929 -50.152 1.00 76.06 107 SER A CA 1
ATOM 829 C C . SER A 1 107 ? 47.105 34.632 -50.006 1.00 76.06 107 SER A C 1
ATOM 831 O O . SER A 1 107 ? 47.556 33.589 -50.476 1.00 76.06 107 SER A O 1
ATOM 833 N N . ASN A 1 108 ? 47.856 35.534 -49.368 1.00 78.19 108 ASN A N 1
ATOM 834 C CA . ASN A 1 108 ? 49.311 35.488 -49.233 1.00 78.19 108 ASN A CA 1
ATOM 835 C C . ASN A 1 108 ? 49.777 35.055 -47.828 1.00 78.19 108 ASN A C 1
ATOM 837 O O . ASN A 1 108 ? 50.980 34.913 -47.610 1.00 78.19 108 ASN A O 1
ATOM 841 N N . GLY A 1 109 ? 48.849 34.838 -46.887 1.00 79.06 109 GLY A N 1
ATOM 842 C CA . GLY A 1 109 ? 49.155 34.406 -45.521 1.00 79.06 109 GLY A CA 1
ATOM 843 C C . GLY A 1 109 ? 49.887 33.060 -45.476 1.00 79.06 109 GLY A C 1
ATOM 844 O O . GLY A 1 109 ? 49.634 32.166 -46.296 1.00 79.06 109 GLY A O 1
ATOM 845 N N . SER A 1 110 ? 50.803 32.885 -44.517 1.00 88.38 110 SER A N 1
ATOM 846 C CA . SER A 1 110 ? 51.547 31.628 -44.416 1.00 88.38 110 SER A CA 1
ATOM 847 C C . SER A 1 110 ? 50.646 30.483 -43.940 1.00 88.38 110 SER A C 1
ATOM 849 O O . SER A 1 110 ? 49.656 30.681 -43.233 1.00 88.38 110 SER A O 1
ATOM 851 N N . LEU A 1 111 ? 51.006 29.240 -44.284 1.00 87.50 111 LEU A N 1
ATOM 852 C CA . LEU A 1 111 ? 50.268 28.052 -43.828 1.00 87.50 111 LEU A CA 1
ATOM 853 C C . LEU A 1 111 ? 50.206 27.949 -42.291 1.00 87.50 111 LEU A C 1
ATOM 855 O O . LEU A 1 111 ? 49.261 27.372 -41.756 1.00 87.50 111 LEU A O 1
ATOM 859 N N . ARG A 1 112 ? 51.193 28.513 -41.582 1.00 87.12 112 ARG A N 1
ATOM 860 C CA . ARG A 1 112 ? 51.204 28.562 -40.117 1.00 87.12 112 ARG A CA 1
ATOM 861 C C . ARG A 1 112 ? 50.152 29.541 -39.601 1.00 87.12 112 ARG A C 1
ATOM 863 O O . ARG A 1 112 ? 49.338 29.148 -38.771 1.00 87.12 112 ARG A O 1
ATOM 870 N N . ASP A 1 113 ? 50.134 30.756 -40.142 1.00 87.75 113 ASP A N 1
ATOM 871 C CA . ASP A 1 113 ? 49.224 31.824 -39.710 1.00 87.75 113 ASP A CA 1
ATOM 872 C C . ASP A 1 113 ? 47.765 31.449 -39.998 1.00 87.75 113 ASP A C 1
ATOM 874 O O . ASP A 1 113 ? 46.894 31.673 -39.164 1.00 87.75 113 ASP A O 1
ATOM 878 N N . LEU A 1 114 ? 47.500 30.780 -41.128 1.00 90.38 114 LEU A N 1
ATOM 879 C CA . LEU A 1 114 ? 46.179 30.224 -41.441 1.00 90.38 114 LEU A CA 1
ATOM 880 C C . LEU A 1 114 ? 45.749 29.162 -40.416 1.00 90.38 114 LEU A C 1
ATOM 882 O O . LEU A 1 114 ? 44.637 29.223 -39.892 1.00 90.38 114 LEU A O 1
ATOM 886 N N . ALA A 1 115 ? 46.615 28.191 -40.101 1.00 88.88 115 ALA A N 1
ATOM 887 C CA . ALA A 1 115 ? 46.297 27.147 -39.122 1.00 88.88 115 ALA A CA 1
ATOM 888 C C . ALA A 1 115 ? 46.060 27.718 -37.711 1.00 88.88 115 ALA A C 1
ATOM 890 O O . ALA A 1 115 ? 45.191 27.228 -36.980 1.00 88.88 115 ALA A O 1
ATOM 891 N N . GLU A 1 116 ? 46.801 28.762 -37.339 1.00 90.50 116 GLU A N 1
ATOM 892 C CA . GLU A 1 116 ? 46.619 29.499 -36.091 1.00 90.50 116 GLU A CA 1
ATOM 893 C C . GLU A 1 116 ? 45.308 30.297 -36.094 1.00 90.50 116 GLU A C 1
ATOM 895 O O . GLU A 1 116 ? 44.501 30.125 -35.181 1.00 90.50 116 GLU A O 1
ATOM 900 N N . ALA A 1 117 ? 45.021 31.059 -37.153 1.00 90.19 117 ALA A N 1
ATOM 901 C CA . ALA A 1 117 ? 43.801 31.853 -37.291 1.00 90.19 117 ALA A CA 1
ATOM 902 C C . ALA A 1 117 ? 42.523 31.000 -37.204 1.00 90.19 117 ALA A C 1
ATOM 904 O O . ALA A 1 117 ? 41.614 31.350 -36.450 1.00 90.19 117 ALA A O 1
ATOM 905 N N . TYR A 1 118 ? 42.464 29.842 -37.879 1.00 93.31 118 TYR A N 1
ATOM 906 C CA . TYR A 1 118 ? 41.341 28.901 -37.728 1.00 93.31 118 TYR A CA 1
ATOM 907 C C . TYR A 1 118 ? 41.240 28.321 -36.311 1.00 93.31 118 TYR A C 1
ATOM 909 O O . TYR A 1 118 ? 40.133 28.108 -35.813 1.00 93.31 118 TYR A O 1
ATOM 917 N N . SER A 1 119 ? 42.371 28.068 -35.644 1.00 90.69 119 SER A N 1
ATOM 918 C CA . SER A 1 119 ? 42.383 27.529 -34.278 1.00 90.69 119 SER A CA 1
ATOM 919 C C . SER A 1 119 ? 41.891 28.560 -33.257 1.00 90.69 119 SER A C 1
ATOM 921 O O . SER A 1 119 ? 41.050 28.227 -32.425 1.00 90.69 119 SER A O 1
ATOM 923 N N . VAL A 1 120 ? 42.344 29.813 -33.373 1.00 90.00 120 VAL A N 1
ATOM 924 C CA . VAL A 1 120 ? 41.901 30.953 -32.553 1.00 90.00 120 VAL A CA 1
ATOM 925 C C . VAL A 1 120 ? 40.431 31.281 -32.816 1.00 90.00 120 VAL A C 1
ATOM 927 O O . VAL A 1 120 ? 39.672 31.482 -31.873 1.00 90.00 120 VAL A O 1
ATOM 930 N N . LEU A 1 121 ? 39.988 31.279 -34.078 1.00 90.62 121 LEU A N 1
ATOM 931 C CA . LEU A 1 121 ? 38.573 31.462 -34.417 1.00 90.62 121 LEU A CA 1
ATOM 932 C C . LEU A 1 121 ? 37.707 30.359 -33.790 1.00 90.62 121 LEU A C 1
ATOM 934 O O . LEU A 1 121 ? 36.682 30.650 -33.182 1.00 90.62 121 LEU A O 1
ATOM 938 N N . SER A 1 122 ? 38.152 29.101 -33.871 1.00 89.81 122 SER A N 1
ATOM 939 C CA . SER A 1 122 ? 37.455 27.966 -33.254 1.00 89.81 122 SER A CA 1
ATOM 940 C C . SER A 1 122 ? 37.361 28.093 -31.735 1.00 89.81 122 SER A C 1
ATOM 942 O O . SER A 1 122 ? 36.303 27.813 -31.177 1.00 89.81 122 SER A O 1
ATOM 944 N N . SER A 1 123 ? 38.444 28.491 -31.053 1.00 86.31 123 SER A N 1
ATOM 945 C CA . SER A 1 123 ? 38.439 28.620 -29.592 1.00 86.31 123 SER A CA 1
ATOM 946 C C . SER A 1 123 ? 37.569 29.784 -29.128 1.00 86.31 123 SER A C 1
ATOM 948 O O . SER A 1 123 ? 36.764 29.580 -28.229 1.00 86.31 123 SER A O 1
ATOM 950 N N . ARG A 1 124 ? 37.657 30.951 -29.783 1.00 88.62 124 ARG A N 1
ATOM 951 C CA . ARG A 1 124 ? 36.841 32.139 -29.465 1.00 88.62 124 ARG A CA 1
ATOM 952 C C . ARG A 1 124 ? 35.351 31.913 -29.696 1.00 88.62 124 ARG A C 1
ATOM 954 O O . ARG A 1 124 ? 34.533 32.331 -28.887 1.00 88.62 124 ARG A O 1
ATOM 961 N N . CYS A 1 125 ? 34.986 31.212 -30.771 1.00 86.69 125 CYS A N 1
ATOM 962 C CA . CYS A 1 125 ? 33.596 30.815 -30.977 1.00 86.69 125 CYS A CA 1
ATOM 963 C C . CYS A 1 125 ? 33.127 29.835 -29.890 1.00 86.69 125 CYS A C 1
ATOM 965 O O . CYS A 1 125 ? 32.028 30.003 -29.381 1.00 86.69 125 CYS A O 1
ATOM 967 N N . LYS 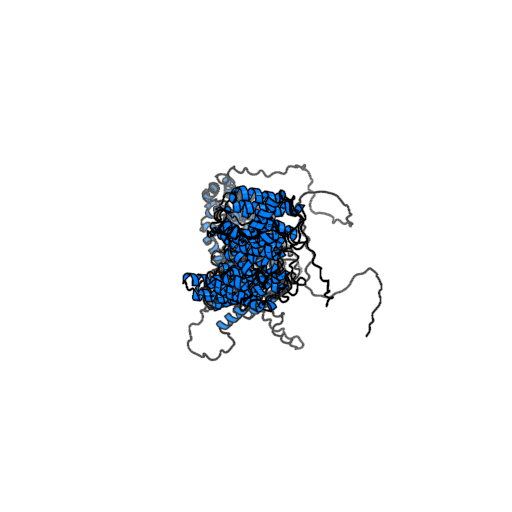A 1 126 ? 33.947 28.847 -29.497 1.00 84.88 126 LYS A N 1
ATOM 968 C CA . LYS A 1 126 ? 33.587 27.875 -28.445 1.00 84.88 126 LYS A CA 1
ATOM 969 C C . LYS A 1 126 ? 33.543 28.453 -27.028 1.00 84.88 126 LYS A C 1
ATOM 971 O O . LYS A 1 126 ? 32.779 27.936 -26.226 1.00 84.88 126 LYS A O 1
ATOM 976 N N . SER A 1 127 ? 34.356 29.458 -26.694 1.00 82.88 127 SER A N 1
ATOM 977 C CA . SER A 1 127 ? 34.295 30.110 -25.377 1.00 82.88 127 SER A CA 1
ATOM 978 C C . SER A 1 127 ? 33.092 31.047 -25.259 1.00 82.88 127 SER A C 1
ATOM 980 O O . SER A 1 127 ? 32.494 31.123 -24.192 1.00 82.88 127 SER A O 1
ATOM 982 N N . ALA A 1 128 ? 32.701 31.706 -26.355 1.00 80.81 128 ALA A N 1
ATOM 983 C CA . ALA A 1 128 ? 31.523 32.571 -26.395 1.00 80.81 128 ALA A CA 1
ATOM 984 C C . ALA A 1 128 ? 30.187 31.807 -26.529 1.00 80.81 128 ALA A C 1
ATOM 986 O O . ALA A 1 128 ? 29.158 32.306 -26.084 1.00 80.81 128 ALA A O 1
ATOM 987 N N . LEU A 1 129 ? 30.183 30.617 -27.144 1.00 78.25 129 LEU A N 1
ATOM 988 C CA . LEU A 1 129 ? 28.986 29.796 -27.358 1.00 78.25 129 LEU A CA 1
ATOM 989 C C . LEU A 1 129 ? 28.904 28.651 -26.341 1.00 78.25 129 LEU A C 1
ATOM 991 O O . LEU A 1 129 ? 29.453 27.571 -26.562 1.00 78.25 129 LEU A O 1
ATOM 995 N N . THR A 1 130 ? 28.176 28.869 -25.246 1.00 68.94 130 THR A N 1
ATOM 996 C CA . THR A 1 130 ? 27.763 27.788 -24.337 1.00 68.94 130 THR A CA 1
ATOM 997 C C . THR A 1 130 ? 26.424 27.199 -24.780 1.00 68.94 130 THR A C 1
ATOM 999 O O . THR A 1 130 ? 25.564 27.915 -25.297 1.00 68.94 130 THR A O 1
ATOM 1002 N N . THR A 1 131 ? 26.235 25.893 -24.578 1.00 56.16 131 THR A N 1
ATOM 1003 C CA . THR A 1 131 ? 25.073 25.135 -25.083 1.00 56.16 131 THR A CA 1
ATOM 1004 C C . THR A 1 131 ? 23.725 25.639 -24.549 1.00 56.16 131 THR A C 1
ATOM 1006 O O . THR A 1 131 ? 22.720 25.512 -25.237 1.00 56.16 131 THR A O 1
ATOM 1009 N N . ASP A 1 132 ? 23.717 26.269 -23.370 1.00 54.25 132 ASP A N 1
ATOM 1010 C CA . ASP A 1 132 ? 22.513 26.797 -22.709 1.00 54.25 132 ASP A CA 1
ATOM 1011 C C . ASP A 1 132 ? 22.241 28.289 -23.012 1.00 54.25 132 ASP A C 1
ATOM 1013 O O . ASP A 1 132 ? 21.324 28.890 -22.448 1.00 54.25 132 ASP A O 1
ATOM 1017 N N . SER A 1 133 ? 23.057 28.936 -23.856 1.00 58.88 133 SER A N 1
ATOM 1018 C CA . SER A 1 133 ? 22.960 30.381 -24.114 1.00 58.88 133 SER A CA 1
ATOM 1019 C C . SER A 1 133 ? 22.049 30.725 -25.298 1.00 58.88 133 SER A C 1
ATOM 1021 O O . SER A 1 133 ? 22.142 30.139 -26.374 1.00 58.88 133 SER A O 1
ATOM 1023 N N . VAL A 1 134 ?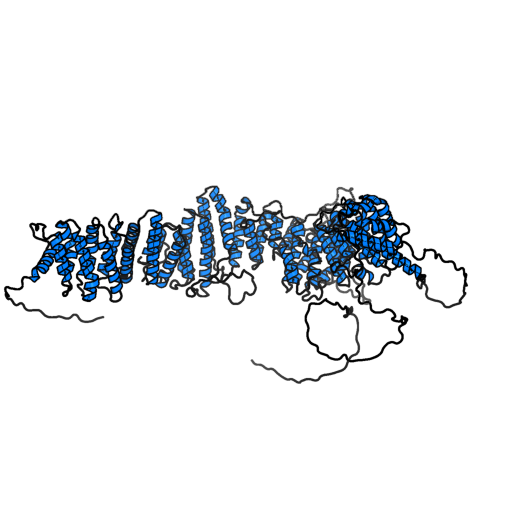 21.199 31.749 -25.131 1.00 65.62 134 VAL A N 1
ATOM 1024 C CA . VAL A 1 134 ? 20.292 32.270 -26.179 1.00 65.62 134 VAL A CA 1
ATOM 1025 C C . VAL A 1 134 ? 21.056 33.173 -27.166 1.00 65.62 134 VAL A C 1
ATOM 1027 O O . VAL A 1 134 ? 20.725 34.343 -27.378 1.00 65.62 134 VAL A O 1
ATOM 1030 N N . VAL A 1 135 ? 22.137 32.644 -27.741 1.00 72.31 135 VAL A N 1
ATOM 1031 C CA . VAL A 1 135 ? 22.952 33.331 -28.749 1.00 72.31 135 VAL A CA 1
ATOM 1032 C C . VAL A 1 135 ? 22.409 33.013 -30.141 1.00 72.31 135 VAL A C 1
ATOM 1034 O O . VAL A 1 135 ? 22.196 31.861 -30.502 1.00 72.31 135 VAL A O 1
ATOM 1037 N N . ASP A 1 136 ? 22.207 34.057 -30.938 1.00 79.25 136 ASP A N 1
ATOM 1038 C CA . ASP A 1 136 ? 21.654 33.998 -32.293 1.00 79.25 136 ASP A CA 1
ATOM 1039 C C . ASP A 1 136 ? 22.655 34.560 -33.323 1.00 79.25 136 ASP A C 1
ATOM 1041 O O . ASP A 1 136 ? 23.528 35.379 -33.027 1.00 79.25 136 ASP A O 1
ATOM 1045 N N . SER A 1 137 ? 22.485 34.148 -34.573 1.00 79.94 137 SER A N 1
ATOM 1046 C CA . SER A 1 137 ? 23.152 34.649 -35.777 1.00 79.94 137 SER A CA 1
ATOM 1047 C C . SER A 1 137 ? 23.187 36.185 -35.916 1.00 79.94 137 SER A C 1
ATOM 1049 O O . SER A 1 137 ? 24.080 36.742 -36.569 1.00 79.94 137 SER A O 1
ATOM 1051 N N . THR A 1 138 ? 22.242 36.903 -35.296 1.00 83.19 138 THR A N 1
ATOM 1052 C CA . THR A 1 138 ? 22.179 38.371 -35.320 1.00 83.19 138 THR A CA 1
ATOM 1053 C C . THR A 1 138 ? 23.181 39.070 -34.397 1.00 83.19 138 THR A C 1
ATOM 1055 O O . THR A 1 138 ? 23.400 40.277 -34.577 1.00 83.19 138 THR A O 1
ATOM 1058 N N . TRP A 1 139 ? 23.834 38.356 -33.472 1.00 84.81 139 TRP A N 1
ATOM 1059 C CA . TRP A 1 139 ? 24.665 38.956 -32.422 1.00 84.81 139 TRP A CA 1
ATOM 1060 C C . TRP A 1 139 ? 25.901 39.720 -32.950 1.00 84.81 139 TRP A C 1
ATOM 1062 O O . TRP A 1 139 ? 26.441 39.386 -34.018 1.00 84.81 139 TRP A O 1
ATOM 1072 N N . PRO A 1 140 ? 26.372 40.759 -32.225 1.00 84.69 140 PRO A N 1
ATOM 1073 C CA . PRO A 1 140 ? 27.496 41.605 -32.643 1.00 84.69 140 PRO A CA 1
ATOM 1074 C C . PRO A 1 140 ? 28.772 40.817 -32.975 1.00 84.69 140 PRO A C 1
ATOM 1076 O O . PRO A 1 140 ? 29.364 41.063 -34.029 1.00 84.69 140 PRO A O 1
ATOM 1079 N N . LEU A 1 141 ? 29.118 39.815 -32.157 1.00 87.00 141 LEU A N 1
ATOM 1080 C CA . LEU A 1 141 ? 30.253 38.897 -32.339 1.00 87.00 141 LEU A CA 1
ATOM 1081 C C . LEU A 1 141 ? 30.431 38.394 -33.785 1.00 87.00 141 LEU A C 1
ATOM 1083 O O . LEU A 1 141 ? 31.546 38.340 -34.304 1.00 87.00 141 LEU A O 1
ATOM 1087 N N . PHE A 1 142 ? 29.335 38.051 -34.471 1.00 89.12 142 PHE A N 1
ATOM 1088 C CA . PHE A 1 142 ? 29.379 37.475 -35.821 1.00 89.12 142 PHE A CA 1
ATOM 1089 C C . PHE A 1 142 ? 29.434 38.517 -36.948 1.00 89.12 142 PHE A C 1
ATOM 1091 O O . PHE A 1 142 ? 29.421 38.147 -38.125 1.00 89.12 142 PHE A O 1
ATOM 1098 N N . GLN A 1 143 ? 29.493 39.820 -36.647 1.00 87.69 143 GLN A N 1
ATOM 1099 C CA . GLN A 1 143 ? 29.549 40.867 -37.675 1.00 87.69 143 GLN A CA 1
ATOM 1100 C C . GLN A 1 143 ? 30.731 40.704 -38.662 1.00 87.69 143 GLN A C 1
ATOM 1102 O O . GLN A 1 143 ? 30.483 40.857 -39.864 1.00 87.69 143 GLN A O 1
ATOM 1107 N N . PRO A 1 144 ? 31.967 40.339 -38.250 1.00 88.19 144 PRO A N 1
ATOM 1108 C CA . PRO A 1 144 ? 33.072 40.106 -39.187 1.00 88.19 144 PRO A CA 1
ATOM 1109 C C . PRO A 1 144 ? 32.784 38.989 -40.201 1.00 88.19 144 PRO A C 1
ATOM 1111 O O . PRO A 1 144 ? 33.082 39.147 -41.386 1.00 88.19 144 PRO A O 1
ATOM 1114 N N . LEU A 1 145 ? 32.137 37.904 -39.754 1.00 88.62 145 LEU A N 1
ATOM 1115 C CA . LEU A 1 145 ? 31.717 36.788 -40.608 1.00 88.62 145 LEU A CA 1
ATOM 1116 C C . LEU A 1 145 ? 30.573 37.206 -41.543 1.00 88.62 145 LEU A C 1
ATOM 1118 O O . LEU A 1 145 ? 30.658 36.978 -42.747 1.00 88.62 145 LEU A O 1
ATOM 1122 N N . ARG A 1 146 ? 29.543 37.899 -41.034 1.00 88.94 146 ARG A N 1
ATOM 1123 C CA . ARG A 1 146 ? 28.415 38.395 -41.849 1.00 88.94 146 ARG A CA 1
ATOM 1124 C C . ARG A 1 146 ? 28.865 39.357 -42.949 1.00 88.94 146 ARG A C 1
ATOM 1126 O O . ARG A 1 146 ? 28.446 39.218 -44.095 1.00 88.94 146 ARG A O 1
ATOM 1133 N N . LYS A 1 147 ? 29.752 40.306 -42.628 1.00 88.06 147 LYS A N 1
ATOM 1134 C CA . LYS A 1 147 ? 30.231 41.344 -43.561 1.00 88.06 147 LYS A CA 1
ATOM 1135 C C . LYS A 1 147 ? 31.048 40.785 -44.732 1.00 88.06 147 LYS A C 1
ATOM 1137 O O . LYS A 1 147 ? 31.134 41.438 -45.769 1.00 88.06 147 LYS A O 1
ATOM 1142 N N . ARG A 1 148 ? 31.669 39.611 -44.572 1.00 86.88 148 ARG A N 1
ATOM 1143 C CA . ARG A 1 148 ? 32.559 38.995 -45.573 1.00 86.88 148 ARG A CA 1
ATOM 1144 C C . ARG A 1 148 ? 32.196 37.536 -45.887 1.00 86.88 148 ARG A C 1
ATOM 1146 O O . ARG A 1 148 ? 33.061 36.778 -46.318 1.00 86.88 148 ARG A O 1
ATOM 1153 N N . ARG A 1 149 ? 30.928 37.154 -45.684 1.00 87.88 149 ARG A N 1
ATOM 1154 C CA . ARG A 1 149 ? 30.447 35.760 -45.677 1.00 87.88 149 ARG A CA 1
ATOM 1155 C C . ARG A 1 149 ? 30.926 34.931 -46.866 1.00 87.88 149 ARG A C 1
ATOM 1157 O O . ARG A 1 149 ? 31.467 33.849 -46.671 1.00 87.88 149 ARG A O 1
ATOM 1164 N N . ASP A 1 150 ? 30.721 35.435 -48.079 1.00 89.62 150 ASP A N 1
ATOM 1165 C CA . ASP A 1 150 ? 30.951 34.651 -49.294 1.00 89.62 150 ASP A CA 1
ATOM 1166 C C . ASP A 1 150 ? 32.464 34.476 -49.551 1.00 89.62 150 ASP A C 1
ATOM 1168 O O . ASP A 1 150 ? 32.930 33.354 -49.717 1.00 89.62 150 ASP A O 1
ATOM 1172 N N . ALA A 1 151 ? 33.258 35.545 -49.406 1.00 90.50 151 ALA A N 1
ATOM 1173 C CA . ALA A 1 151 ? 34.722 35.478 -49.493 1.00 90.50 151 ALA A CA 1
ATOM 1174 C C . ALA A 1 151 ? 35.359 34.611 -48.386 1.00 90.50 151 ALA A C 1
ATOM 1176 O O . ALA A 1 151 ? 36.378 33.957 -48.609 1.00 90.50 151 ALA A O 1
ATOM 1177 N N . PHE A 1 152 ? 34.767 34.594 -47.186 1.00 92.31 152 PHE A N 1
ATOM 1178 C CA . PHE A 1 152 ? 35.215 33.740 -46.085 1.00 92.31 152 PHE A CA 1
ATOM 1179 C C . PHE A 1 152 ? 34.917 32.263 -46.368 1.00 92.31 152 PHE A C 1
ATOM 1181 O O . PHE A 1 152 ? 35.768 31.408 -46.134 1.00 92.31 152 PHE A O 1
ATOM 1188 N N . LEU A 1 153 ? 33.747 31.963 -46.935 1.00 91.56 153 LEU A N 1
ATOM 1189 C CA . LEU A 1 153 ? 33.387 30.619 -47.379 1.00 91.56 153 LEU A CA 1
ATOM 1190 C C . LEU A 1 153 ? 34.317 30.118 -48.498 1.00 91.56 153 LEU A C 1
ATOM 1192 O O . LEU A 1 153 ? 34.776 28.977 -48.434 1.00 91.56 153 LEU A O 1
ATOM 1196 N N . ASP A 1 154 ? 34.663 30.969 -49.465 1.00 91.06 154 ASP A N 1
ATOM 1197 C CA . ASP A 1 154 ? 35.631 30.630 -50.517 1.00 91.06 154 ASP A CA 1
ATOM 1198 C C . ASP A 1 154 ? 37.030 30.348 -49.937 1.00 91.06 154 ASP A C 1
ATOM 1200 O O . ASP A 1 154 ? 37.687 29.385 -50.341 1.00 91.06 154 ASP A O 1
ATOM 1204 N N . ALA A 1 155 ? 37.474 31.125 -48.940 1.00 91.88 155 ALA A N 1
ATOM 1205 C CA . ALA A 1 155 ? 38.730 30.882 -48.224 1.00 91.88 155 ALA A CA 1
ATOM 1206 C C . ALA A 1 155 ? 38.717 29.551 -47.444 1.00 91.88 155 ALA A C 1
ATOM 1208 O O . ALA A 1 155 ? 39.672 28.776 -47.536 1.00 91.88 155 ALA A O 1
ATOM 1209 N N . VAL A 1 156 ? 37.614 29.237 -46.756 1.00 93.06 156 VAL A N 1
ATOM 1210 C CA . VAL A 1 156 ? 37.397 27.950 -46.069 1.00 93.06 156 VAL A CA 1
ATOM 1211 C C . VAL A 1 156 ? 37.479 26.776 -47.046 1.00 93.06 156 VAL A C 1
ATOM 1213 O O . VAL A 1 156 ? 38.150 25.785 -46.759 1.00 93.06 156 VAL A O 1
ATOM 1216 N N . ILE A 1 157 ? 36.847 26.880 -48.218 1.00 92.25 157 ILE A N 1
ATOM 1217 C CA . ILE A 1 157 ? 36.849 25.816 -49.234 1.00 92.25 157 ILE A CA 1
ATOM 1218 C C . ILE A 1 157 ? 38.227 25.660 -49.881 1.00 92.25 157 ILE A C 1
ATOM 1220 O O . ILE A 1 157 ? 38.713 24.533 -50.007 1.00 92.25 157 ILE A O 1
ATOM 1224 N N . ARG A 1 158 ? 38.892 26.774 -50.219 1.00 91.69 158 ARG A N 1
ATOM 1225 C CA . ARG A 1 158 ? 40.297 26.807 -50.659 1.00 91.69 158 ARG A CA 1
ATOM 1226 C C . ARG A 1 158 ? 41.183 26.050 -49.673 1.00 91.69 158 ARG A C 1
ATOM 1228 O O . ARG A 1 158 ? 41.957 25.192 -50.087 1.00 91.69 158 ARG A O 1
ATOM 1235 N N . ASP A 1 159 ? 41.065 26.352 -48.381 1.00 91.50 159 ASP A N 1
ATOM 1236 C CA . ASP A 1 159 ? 41.943 25.825 -47.333 1.00 91.50 159 ASP A CA 1
ATOM 1237 C C . ASP A 1 159 ? 41.642 24.369 -46.959 1.00 91.50 159 ASP A C 1
ATOM 1239 O O . ASP A 1 159 ? 42.574 23.592 -46.735 1.00 91.50 159 ASP A O 1
ATOM 1243 N N . LEU A 1 160 ? 40.368 23.968 -46.982 1.00 90.94 160 LEU A N 1
ATOM 1244 C CA . LEU A 1 160 ? 39.947 22.571 -46.865 1.00 90.94 160 LEU A CA 1
ATOM 1245 C C . LEU A 1 160 ? 40.470 21.739 -48.047 1.00 90.94 160 LEU A C 1
ATOM 1247 O O . LEU A 1 160 ? 41.039 20.663 -47.850 1.00 90.94 160 LEU A O 1
ATOM 1251 N N . GLY A 1 161 ? 40.340 22.272 -49.267 1.00 87.06 161 GLY A N 1
ATOM 1252 C CA . GLY A 1 161 ? 40.747 21.632 -50.518 1.00 87.06 161 GLY A CA 1
ATOM 1253 C C . GLY A 1 161 ? 42.253 21.402 -50.662 1.00 87.06 161 GLY A C 1
ATOM 1254 O O . GLY A 1 161 ? 42.653 20.500 -51.403 1.00 87.06 161 GLY A O 1
ATOM 1255 N N . ARG A 1 162 ? 43.102 22.126 -49.910 1.00 88.00 162 ARG A N 1
ATOM 1256 C CA . ARG A 1 162 ? 44.570 21.944 -49.947 1.00 88.00 162 ARG A CA 1
ATOM 1257 C C . ARG A 1 162 ? 44.997 20.499 -49.648 1.00 88.00 162 ARG A C 1
ATOM 1259 O O . ARG A 1 162 ? 46.039 20.072 -50.129 1.00 88.00 162 ARG A O 1
ATOM 1266 N N . VAL A 1 163 ? 44.191 19.718 -48.918 1.00 86.12 163 VAL A N 1
ATOM 1267 C CA . VAL A 1 163 ? 44.469 18.298 -48.613 1.00 86.12 163 VAL A CA 1
ATOM 1268 C C . VAL A 1 163 ? 44.592 17.393 -49.849 1.00 86.12 163 VAL A C 1
ATOM 1270 O O . VAL A 1 163 ? 45.185 16.318 -49.753 1.00 86.12 163 VAL A O 1
ATOM 1273 N N . HIS A 1 164 ? 44.055 17.820 -50.996 1.00 86.12 164 HIS A N 1
ATOM 1274 C CA . HIS A 1 164 ? 44.132 17.096 -52.267 1.00 86.12 164 HIS A CA 1
ATOM 1275 C C . HIS A 1 164 ? 45.350 17.481 -53.131 1.00 86.12 164 HIS A C 1
ATOM 1277 O O . HIS A 1 164 ? 45.547 16.876 -54.180 1.00 86.12 164 HIS A O 1
ATOM 1283 N N . ILE A 1 165 ? 46.177 18.446 -52.708 1.00 85.94 165 ILE A N 1
ATOM 1284 C CA . ILE A 1 165 ? 47.414 18.827 -53.411 1.00 85.94 165 ILE A CA 1
ATOM 1285 C C . ILE A 1 165 ? 48.467 17.727 -53.214 1.00 85.94 165 ILE A C 1
ATOM 1287 O O . ILE A 1 165 ? 48.775 17.385 -52.071 1.00 85.94 165 ILE A O 1
ATOM 1291 N N . ASP A 1 166 ? 49.056 17.202 -54.295 1.00 80.44 166 ASP A N 1
ATOM 1292 C CA . ASP A 1 166 ? 50.197 16.283 -54.194 1.00 80.44 166 ASP A CA 1
ATOM 1293 C C . ASP A 1 166 ? 51.501 17.063 -53.904 1.00 80.44 166 ASP A C 1
ATOM 1295 O O . ASP A 1 166 ? 51.942 17.865 -54.734 1.00 80.44 166 ASP A O 1
ATOM 1299 N N . PRO A 1 167 ? 52.178 16.829 -52.759 1.00 78.38 167 PRO A N 1
ATOM 1300 C CA . PRO A 1 167 ? 53.463 17.461 -52.453 1.00 78.38 167 PRO A CA 1
ATOM 1301 C C . PRO A 1 167 ? 54.578 17.147 -53.465 1.00 78.38 167 PRO A C 1
ATOM 1303 O O . PRO A 1 167 ? 55.602 17.831 -53.474 1.00 78.38 167 PRO A O 1
ATOM 1306 N N . LEU A 1 168 ? 54.422 16.107 -54.292 1.00 73.69 168 LEU A N 1
ATOM 1307 C CA . LEU A 1 168 ? 55.387 15.702 -55.317 1.00 73.69 168 LEU A CA 1
ATOM 1308 C C . LEU A 1 168 ? 55.275 16.502 -56.626 1.00 73.69 168 LEU A C 1
ATOM 1310 O O . LEU A 1 168 ? 56.216 16.446 -57.426 1.00 73.69 168 LEU A O 1
ATOM 1314 N N . GLU A 1 169 ? 54.167 17.223 -56.833 1.00 69.12 169 GLU A N 1
ATOM 1315 C CA . GLU A 1 169 ? 53.891 18.045 -58.025 1.00 69.12 169 GLU A CA 1
ATOM 1316 C C . GLU A 1 169 ? 54.310 19.517 -57.861 1.00 69.12 169 GLU A C 1
ATOM 1318 O O . GLU A 1 169 ? 54.374 20.254 -58.844 1.00 69.12 169 GLU A O 1
ATOM 1323 N N . VAL A 1 170 ? 54.645 19.950 -56.640 1.00 64.12 170 VAL A N 1
ATOM 1324 C CA . VAL A 1 170 ? 55.113 21.318 -56.365 1.00 64.12 170 VAL A CA 1
ATOM 1325 C C . VAL A 1 170 ? 56.474 21.558 -57.047 1.00 64.12 170 VAL A C 1
ATOM 1327 O O . VAL A 1 170 ? 57.429 20.835 -56.741 1.00 64.12 170 VAL A O 1
ATOM 1330 N N . PRO A 1 171 ? 56.612 22.564 -57.937 1.00 51.25 171 PRO A N 1
ATOM 1331 C CA . PRO A 1 171 ? 57.893 22.890 -58.555 1.00 51.25 171 PRO A CA 1
ATOM 1332 C C . PRO A 1 171 ? 58.881 23.413 -57.510 1.00 51.25 171 PRO A C 1
ATOM 1334 O O . PRO A 1 171 ? 58.598 24.386 -56.816 1.00 51.25 171 PRO A O 1
ATOM 1337 N N . SER A 1 172 ? 60.059 22.796 -57.419 1.00 47.12 172 SER A N 1
ATOM 1338 C CA . SER A 1 172 ? 61.153 23.296 -56.583 1.00 47.12 172 SER A CA 1
ATOM 1339 C C . SER A 1 172 ? 61.691 24.608 -57.157 1.00 47.12 172 SER A C 1
ATOM 1341 O O . SER A 1 172 ? 62.434 24.603 -58.138 1.00 47.12 172 SER A O 1
ATOM 1343 N N . THR A 1 173 ? 61.323 25.738 -56.554 1.00 51.25 173 THR A N 1
ATOM 1344 C CA . THR A 1 173 ? 61.898 27.054 -56.863 1.00 51.25 173 THR A CA 1
ATOM 1345 C C . THR A 1 173 ? 63.248 27.240 -56.179 1.00 51.25 173 THR A C 1
ATOM 1347 O O . THR A 1 173 ? 63.379 28.070 -55.290 1.00 51.25 173 THR A O 1
ATOM 1350 N N . GLU A 1 174 ? 64.253 26.489 -56.622 1.00 44.72 174 GLU A N 1
ATOM 1351 C CA . GLU A 1 174 ? 65.658 26.896 -56.538 1.00 44.72 174 GLU A CA 1
ATOM 1352 C C . GLU A 1 174 ? 66.447 26.180 -57.641 1.00 44.72 174 GLU A C 1
ATOM 1354 O O . GLU A 1 174 ? 66.276 24.984 -57.886 1.00 44.72 174 GLU A O 1
ATOM 1359 N N . GLY A 1 175 ? 67.224 26.948 -58.404 1.00 49.41 175 GLY A N 1
ATOM 1360 C CA . GLY A 1 175 ? 67.816 26.480 -59.651 1.00 49.41 175 GLY A CA 1
ATOM 1361 C C . GLY A 1 175 ? 69.241 25.971 -59.482 1.00 49.41 175 GLY A C 1
ATOM 1362 O O . GLY A 1 175 ? 70.164 26.776 -59.450 1.00 49.41 175 GLY A O 1
ATOM 1363 N N . GLU A 1 176 ? 69.429 24.652 -59.540 1.00 37.31 176 GLU A N 1
ATOM 1364 C CA . GLU A 1 176 ? 70.700 24.046 -59.955 1.00 37.31 176 GLU A CA 1
ATOM 1365 C C . GLU A 1 176 ? 70.476 23.081 -61.134 1.00 37.31 176 GLU A C 1
ATOM 1367 O O . GLU A 1 176 ? 69.744 22.095 -61.007 1.00 37.31 176 GLU A O 1
ATOM 1372 N N . PRO A 1 177 ? 71.092 23.327 -62.305 1.00 44.06 177 PRO A N 1
ATOM 1373 C CA . PRO A 1 177 ? 71.044 22.399 -63.424 1.00 44.06 177 PRO A CA 1
ATOM 1374 C C . PRO A 1 177 ? 72.244 21.444 -63.392 1.00 44.06 177 PRO A C 1
ATOM 1376 O O . PRO A 1 177 ? 73.347 21.872 -63.719 1.00 44.06 177 PRO A O 1
ATOM 1379 N N . CYS A 1 178 ? 72.029 20.156 -63.084 1.00 37.06 178 CYS A N 1
ATOM 1380 C CA . CYS A 1 178 ? 72.662 18.977 -63.726 1.00 37.06 178 CYS A CA 1
ATOM 1381 C C . CYS A 1 178 ? 72.550 17.689 -62.875 1.00 37.06 178 CYS A C 1
ATOM 1383 O O . CYS A 1 178 ? 72.284 17.766 -61.680 1.00 37.06 178 CYS A O 1
ATOM 1385 N N . PRO A 1 179 ? 72.864 16.500 -63.440 1.00 42.41 179 PRO A N 1
ATOM 1386 C CA . PRO A 1 179 ? 72.992 16.179 -64.864 1.00 42.41 179 PRO A CA 1
ATOM 1387 C C . PRO A 1 179 ? 71.988 15.102 -65.309 1.00 42.41 179 PRO A C 1
ATOM 1389 O O . PRO A 1 179 ? 71.493 14.299 -64.520 1.00 42.41 179 PRO A O 1
ATOM 1392 N N . ALA A 1 180 ? 71.787 14.988 -66.622 1.00 48.97 180 ALA A N 1
ATOM 1393 C CA . ALA A 1 180 ? 71.286 13.749 -67.206 1.00 48.97 180 ALA A CA 1
ATOM 1394 C C . ALA A 1 180 ? 72.361 12.652 -67.065 1.00 48.97 180 ALA A C 1
ATOM 1396 O O . ALA A 1 180 ? 73.239 12.526 -67.918 1.00 48.97 180 ALA A O 1
ATOM 1397 N N . GLN A 1 181 ? 72.317 11.867 -65.985 1.00 41.88 181 GLN A N 1
ATOM 1398 C CA . GLN A 1 181 ? 73.193 10.708 -65.825 1.00 41.88 181 GLN A CA 1
ATOM 1399 C C . GLN A 1 181 ? 72.522 9.412 -66.276 1.00 41.88 181 GLN A C 1
ATOM 1401 O O . GLN A 1 181 ? 71.565 8.931 -65.680 1.00 41.88 181 GLN A O 1
ATOM 1406 N N . GLY A 1 182 ? 73.131 8.820 -67.303 1.00 34.56 182 GLY A N 1
ATOM 1407 C CA . GLY A 1 182 ? 73.516 7.415 -67.238 1.00 34.56 182 GLY A CA 1
ATOM 1408 C C . GLY A 1 182 ? 72.380 6.401 -67.277 1.00 34.56 182 GLY A C 1
ATOM 1409 O O . GLY A 1 182 ? 71.959 5.867 -66.256 1.00 34.56 182 GLY A O 1
ATOM 1410 N N . ARG A 1 183 ? 72.011 5.998 -68.495 1.00 43.78 183 ARG A N 1
ATOM 1411 C CA . ARG A 1 183 ? 71.420 4.680 -68.756 1.00 43.78 183 ARG A CA 1
ATOM 1412 C C . ARG A 1 183 ? 72.475 3.601 -68.472 1.00 43.78 183 ARG A C 1
ATOM 1414 O O . ARG A 1 183 ? 73.095 3.089 -69.402 1.00 43.78 183 ARG A O 1
ATOM 1421 N N . GLU A 1 184 ? 72.712 3.293 -67.200 1.00 35.31 184 GLU A N 1
ATOM 1422 C CA . GLU A 1 184 ? 73.681 2.269 -66.813 1.00 35.31 184 GLU A CA 1
ATOM 1423 C C . GLU A 1 184 ? 73.117 0.874 -67.114 1.00 35.31 184 GLU A C 1
ATOM 1425 O O . GLU A 1 184 ? 72.149 0.404 -66.513 1.00 35.31 184 GLU A O 1
ATOM 1430 N N . VAL A 1 185 ? 73.707 0.224 -68.116 1.00 45.53 185 VAL A N 1
ATOM 1431 C CA . VAL A 1 185 ? 73.394 -1.153 -68.492 1.00 45.53 185 VAL A CA 1
ATOM 1432 C C . VAL A 1 185 ? 74.148 -2.079 -67.542 1.00 45.53 185 VAL A C 1
ATOM 1434 O O . VAL A 1 185 ? 75.315 -2.386 -67.773 1.00 45.53 185 VAL A O 1
ATOM 1437 N N . VAL A 1 186 ? 73.478 -2.551 -66.490 1.00 39.47 186 VAL A N 1
ATOM 1438 C CA . VAL A 1 186 ? 73.978 -3.662 -65.665 1.00 39.47 186 VAL A CA 1
ATOM 1439 C C . VAL A 1 186 ? 73.306 -4.958 -66.112 1.00 39.47 186 VAL A C 1
ATOM 1441 O O . VAL A 1 186 ? 72.081 -5.083 -66.126 1.00 39.47 186 VAL A O 1
ATOM 1444 N N . VAL A 1 187 ? 74.132 -5.917 -66.525 1.00 40.22 187 VAL A N 1
ATOM 1445 C CA . VAL A 1 187 ? 73.715 -7.193 -67.116 1.00 40.22 187 VAL A CA 1
ATOM 1446 C C . VAL A 1 187 ? 73.493 -8.259 -66.035 1.00 40.22 187 VAL A C 1
ATOM 1448 O O . VAL A 1 187 ? 74.359 -8.482 -65.201 1.00 40.22 187 VAL A O 1
ATOM 1451 N N . ALA A 1 188 ? 72.358 -8.959 -66.153 1.00 37.97 188 ALA A N 1
ATOM 1452 C CA . ALA A 1 188 ? 72.023 -10.282 -65.602 1.00 37.97 188 ALA A CA 1
ATOM 1453 C C . ALA A 1 188 ? 72.063 -10.525 -64.073 1.00 37.97 188 ALA A C 1
ATOM 1455 O O . ALA A 1 188 ? 73.117 -10.674 -63.468 1.00 37.97 188 ALA A O 1
ATOM 1456 N N . LEU A 1 189 ? 70.883 -10.805 -63.501 1.00 36.38 189 LEU A N 1
ATOM 1457 C CA . LEU A 1 189 ? 70.456 -12.159 -63.079 1.00 36.38 189 LEU A CA 1
ATOM 1458 C C . LEU A 1 189 ? 68.907 -12.181 -62.923 1.00 36.38 189 LEU A C 1
ATOM 1460 O O . LEU A 1 189 ? 68.319 -11.117 -62.717 1.00 36.38 189 LEU A O 1
ATOM 1464 N N . PRO A 1 190 ? 68.206 -13.327 -63.083 1.00 50.00 190 PRO A N 1
ATOM 1465 C CA . PRO A 1 190 ? 66.742 -13.342 -63.207 1.00 50.00 190 PRO A CA 1
ATOM 1466 C C . PRO A 1 190 ? 65.961 -13.672 -61.915 1.00 50.00 190 PRO A C 1
ATOM 1468 O O . PRO A 1 190 ? 66.313 -14.597 -61.188 1.00 50.00 190 PRO A O 1
ATOM 1471 N N . SER A 1 191 ? 64.778 -13.046 -61.789 1.00 34.12 191 SER A N 1
ATOM 1472 C CA . SER A 1 191 ? 63.660 -13.310 -60.841 1.00 34.12 191 SER A CA 1
ATOM 1473 C C . SER A 1 191 ? 63.678 -12.562 -59.491 1.00 34.12 191 SER A C 1
ATOM 1475 O O . SER A 1 191 ? 64.757 -12.304 -58.964 1.00 34.12 191 SER A O 1
ATOM 1477 N N . PRO A 1 192 ? 62.502 -12.275 -58.877 1.00 43.41 192 PRO A N 1
ATOM 1478 C CA . PRO A 1 192 ? 61.121 -12.420 -59.368 1.00 43.41 192 PRO A CA 1
ATOM 1479 C C . PRO A 1 192 ? 60.499 -11.085 -59.837 1.00 43.41 192 PRO A C 1
ATOM 1481 O O . PRO A 1 192 ? 61.014 -10.001 -59.568 1.00 43.41 192 PRO A O 1
ATOM 1484 N N . LYS A 1 193 ? 59.371 -11.166 -60.557 1.00 50.81 193 LYS A N 1
ATOM 1485 C CA . LYS A 1 193 ? 58.621 -9.995 -61.047 1.00 50.81 193 LYS A CA 1
ATOM 1486 C C . LYS A 1 193 ? 57.869 -9.284 -59.909 1.00 50.81 193 LYS A C 1
ATOM 1488 O O . LYS A 1 193 ? 57.398 -9.934 -58.985 1.00 50.81 193 LYS A O 1
ATOM 1493 N N . GLU A 1 194 ? 57.732 -7.964 -60.049 1.00 44.12 194 GLU A N 1
ATOM 1494 C CA . GLU A 1 194 ? 56.900 -7.069 -59.221 1.00 44.12 194 GLU A CA 1
ATOM 1495 C C . GLU A 1 194 ? 57.294 -6.931 -57.740 1.00 44.12 194 GLU A C 1
ATOM 1497 O O . GLU A 1 194 ? 56.487 -7.052 -56.821 1.00 44.12 194 GLU A O 1
ATOM 1502 N N . SER A 1 195 ? 58.543 -6.519 -57.505 1.00 38.41 195 SER A N 1
ATOM 1503 C CA . SER A 1 195 ? 58.838 -5.689 -56.332 1.00 38.41 195 SER A CA 1
ATOM 1504 C C . SER A 1 195 ? 58.131 -4.323 -56.464 1.00 38.41 195 SER A C 1
ATOM 1506 O O . SER A 1 195 ? 58.032 -3.784 -57.573 1.00 38.41 195 SER A O 1
ATOM 1508 N N . PRO A 1 196 ? 57.606 -3.740 -55.366 1.00 40.56 196 PRO A N 1
ATOM 1509 C CA . PRO A 1 196 ? 56.823 -2.511 -55.442 1.00 40.56 196 PRO A CA 1
ATOM 1510 C C . PRO A 1 196 ? 57.688 -1.372 -55.982 1.00 40.56 196 PRO A C 1
ATOM 1512 O O . PRO A 1 196 ? 58.812 -1.171 -55.512 1.00 40.56 196 PRO A O 1
ATOM 1515 N N . ARG A 1 197 ? 57.153 -0.605 -56.948 1.00 40.88 197 ARG A N 1
ATOM 1516 C CA . ARG A 1 197 ? 57.803 0.605 -57.481 1.00 40.88 197 ARG A CA 1
ATOM 1517 C C . ARG A 1 197 ? 58.311 1.437 -56.302 1.00 40.88 197 ARG A C 1
ATOM 1519 O O . ARG A 1 197 ? 57.496 1.889 -55.497 1.00 40.88 197 ARG A O 1
ATOM 1526 N N . LYS A 1 198 ? 59.636 1.623 -56.189 1.00 40.75 198 LYS A N 1
ATOM 1527 C CA . LYS A 1 198 ? 60.249 2.468 -55.151 1.00 40.75 198 LYS A CA 1
ATOM 1528 C C . LYS A 1 198 ? 59.569 3.836 -55.201 1.00 40.75 198 LYS A C 1
ATOM 1530 O O . LYS A 1 198 ? 59.803 4.598 -56.138 1.00 40.75 198 LYS A O 1
ATOM 1535 N N . LYS A 1 199 ? 58.704 4.127 -54.222 1.00 52.84 199 LYS A N 1
ATOM 1536 C CA . LYS A 1 199 ? 58.054 5.435 -54.112 1.00 52.84 199 LYS A CA 1
ATOM 1537 C C . LYS A 1 199 ? 59.163 6.480 -54.005 1.00 52.84 199 LYS A C 1
ATOM 1539 O O . LYS A 1 199 ? 60.050 6.340 -53.162 1.00 52.84 199 LYS A O 1
ATOM 1544 N N . ARG A 1 200 ? 59.129 7.485 -54.887 1.00 57.88 200 ARG A N 1
ATOM 1545 C CA . ARG A 1 200 ? 60.027 8.646 -54.845 1.00 57.88 200 ARG A CA 1
ATOM 1546 C C . ARG A 1 200 ? 59.953 9.225 -53.432 1.00 57.88 200 ARG A C 1
ATOM 1548 O O . ARG A 1 200 ? 58.864 9.565 -52.976 1.00 57.88 200 ARG A O 1
ATOM 1555 N N . GLY A 1 201 ? 61.080 9.261 -52.725 1.00 60.72 201 GLY A N 1
ATOM 1556 C CA . GLY A 1 201 ? 61.127 9.870 -51.399 1.00 60.72 201 GLY A CA 1
ATOM 1557 C C . GLY A 1 201 ? 60.794 11.355 -51.511 1.00 60.72 201 GLY A C 1
ATOM 1558 O O . GLY A 1 201 ? 61.313 12.022 -52.405 1.00 60.72 201 GLY A O 1
ATOM 1559 N N . MET A 1 202 ? 59.930 11.858 -50.629 1.00 73.12 202 MET A N 1
ATOM 1560 C CA . MET A 1 202 ? 59.710 13.300 -50.492 1.00 73.12 202 MET A CA 1
ATOM 1561 C C . MET A 1 202 ? 61.004 13.964 -50.005 1.00 73.12 202 MET A C 1
ATOM 1563 O O . MET A 1 202 ? 61.677 13.422 -49.123 1.00 73.12 202 MET A O 1
ATOM 1567 N N . SER A 1 203 ? 61.332 15.143 -50.536 1.00 77.69 203 SER A N 1
ATOM 1568 C CA . SER A 1 203 ? 62.369 15.995 -49.943 1.00 77.69 203 SER A CA 1
ATOM 1569 C C . SER A 1 203 ? 61.945 16.481 -48.546 1.00 77.69 203 SER A C 1
ATOM 1571 O O . SER A 1 203 ? 60.769 16.409 -48.176 1.00 77.69 203 SER A O 1
ATOM 1573 N N . GLY A 1 204 ? 62.889 17.001 -47.754 1.00 75.81 204 GLY A N 1
ATOM 1574 C CA . GLY A 1 204 ? 62.576 17.567 -46.433 1.00 75.81 204 GLY A CA 1
ATOM 1575 C C . GLY A 1 204 ? 61.553 18.710 -46.503 1.00 75.81 204 GLY A C 1
ATOM 1576 O O . GLY A 1 204 ? 60.671 18.807 -45.652 1.00 75.81 204 GLY A O 1
ATOM 1577 N N . GLU A 1 205 ? 61.620 19.516 -47.562 1.00 76.62 205 GLU A N 1
ATOM 1578 C CA . GLU A 1 205 ? 60.696 20.618 -47.840 1.00 76.62 205 GLU A CA 1
ATOM 1579 C C . GLU A 1 205 ? 59.318 20.118 -48.268 1.00 76.62 205 GLU A C 1
ATOM 1581 O O . GLU A 1 205 ? 58.316 20.561 -47.713 1.00 76.62 205 GLU A O 1
ATOM 1586 N N . GLN A 1 206 ? 59.251 19.130 -49.169 1.00 81.25 206 GLN A N 1
ATOM 1587 C CA . GLN A 1 206 ? 57.989 18.489 -49.557 1.00 81.25 206 GLN A CA 1
ATOM 1588 C C . GLN A 1 206 ? 57.304 17.837 -48.348 1.00 81.25 206 GLN A C 1
ATOM 1590 O O . GLN A 1 206 ? 56.094 17.963 -48.174 1.00 81.25 206 GLN A O 1
ATOM 1595 N N . ALA A 1 207 ? 58.074 17.194 -47.464 1.00 80.75 207 ALA A N 1
ATOM 1596 C CA . ALA A 1 207 ? 57.559 16.604 -46.231 1.00 80.75 207 ALA A CA 1
ATOM 1597 C C . ALA A 1 207 ? 57.089 17.656 -45.208 1.00 80.75 207 ALA A C 1
ATOM 1599 O O . ALA A 1 207 ? 56.132 17.398 -44.474 1.00 80.75 207 ALA A O 1
ATOM 1600 N N . LYS A 1 208 ? 57.728 18.835 -45.153 1.00 85.38 208 LYS A N 1
ATOM 1601 C CA . LYS A 1 208 ? 57.267 19.980 -44.352 1.00 85.38 208 LYS A CA 1
ATOM 1602 C C . LYS A 1 208 ? 55.966 20.546 -44.928 1.00 85.38 208 LYS A C 1
ATOM 1604 O O . LYS A 1 208 ? 54.957 20.546 -44.232 1.00 85.38 208 LYS A O 1
ATOM 1609 N N . PHE A 1 209 ? 55.952 20.900 -46.212 1.00 84.75 209 PHE A N 1
ATOM 1610 C CA . PHE A 1 209 ? 54.779 21.417 -46.921 1.00 84.75 209 PHE A CA 1
ATOM 1611 C C . PHE A 1 209 ? 53.559 20.492 -46.779 1.00 84.75 209 PHE A C 1
ATOM 1613 O O . PHE A 1 209 ? 52.471 20.946 -46.431 1.00 84.75 209 PHE A O 1
ATOM 1620 N N . ALA A 1 210 ? 53.751 19.176 -46.929 1.00 83.94 210 ALA A N 1
ATOM 1621 C CA . ALA A 1 210 ? 52.694 18.180 -46.751 1.00 83.94 210 ALA A CA 1
ATOM 1622 C C . ALA A 1 210 ? 52.114 18.135 -45.322 1.00 83.94 210 ALA A C 1
ATOM 1624 O O . ALA A 1 210 ? 50.931 17.836 -45.141 1.00 83.94 210 ALA A O 1
ATOM 1625 N N . ARG A 1 211 ? 52.928 18.416 -44.292 1.00 85.44 211 ARG A N 1
ATOM 1626 C CA . ARG A 1 211 ? 52.468 18.527 -42.895 1.00 85.44 211 ARG A CA 1
ATOM 1627 C C . ARG A 1 211 ? 51.756 19.849 -42.646 1.00 85.44 211 ARG A C 1
ATOM 1629 O O . ARG A 1 211 ? 50.715 19.835 -41.994 1.00 85.44 211 ARG A O 1
ATOM 1636 N N . ASP A 1 212 ? 52.275 20.950 -43.176 1.00 87.12 212 ASP A N 1
ATOM 1637 C CA . ASP A 1 212 ? 51.709 22.289 -42.995 1.00 87.12 212 ASP A CA 1
ATOM 1638 C C . ASP A 1 212 ? 50.316 22.368 -43.651 1.00 87.12 212 ASP A C 1
ATOM 1640 O O . ASP A 1 212 ? 49.333 22.700 -42.988 1.00 87.12 212 ASP A O 1
ATOM 1644 N N . VAL A 1 213 ? 50.186 21.900 -44.899 1.00 88.06 213 VAL A N 1
ATOM 1645 C CA . VAL A 1 213 ? 48.902 21.736 -45.612 1.00 88.06 213 VAL A CA 1
ATOM 1646 C C . VAL A 1 213 ? 47.925 20.830 -44.850 1.00 88.06 213 VAL A C 1
ATOM 1648 O O . VAL A 1 213 ? 46.748 21.163 -44.696 1.00 88.06 213 VAL A O 1
ATOM 1651 N N . CYS A 1 214 ? 48.401 19.699 -44.321 1.00 87.88 214 CYS A N 1
ATOM 1652 C CA . CYS A 1 214 ? 47.572 18.812 -43.503 1.00 87.88 214 CYS A CA 1
ATOM 1653 C C . CYS A 1 214 ? 47.110 19.481 -42.195 1.00 87.88 214 CYS A C 1
ATOM 1655 O O . CYS A 1 214 ? 46.007 19.207 -41.724 1.00 87.88 214 CYS A O 1
ATOM 1657 N N . THR A 1 215 ? 47.940 20.345 -41.608 1.00 89.62 215 THR A N 1
ATOM 1658 C CA . THR A 1 215 ? 47.650 21.046 -40.350 1.00 89.62 215 THR A CA 1
ATOM 1659 C C . THR A 1 215 ? 46.606 22.140 -40.560 1.00 89.62 215 THR A C 1
ATOM 1661 O O . THR A 1 215 ? 45.665 22.213 -39.770 1.00 89.62 215 THR A O 1
ATOM 1664 N N . VAL A 1 216 ? 46.696 22.899 -41.661 1.00 90.88 216 VAL A N 1
ATOM 1665 C CA . VAL A 1 216 ? 45.645 23.837 -42.098 1.00 90.88 216 VAL A CA 1
ATOM 1666 C C . VAL A 1 216 ? 44.320 23.100 -42.283 1.00 90.88 216 VAL A C 1
ATOM 1668 O O . VAL A 1 216 ? 43.339 23.461 -41.643 1.00 90.88 216 VAL A O 1
ATOM 1671 N N . CYS A 1 217 ? 44.293 22.006 -43.054 1.00 90.88 217 CYS A N 1
ATOM 1672 C CA . CYS A 1 217 ? 43.080 21.201 -43.244 1.00 90.88 217 CYS A CA 1
ATOM 1673 C C . CYS A 1 217 ? 42.480 20.719 -41.904 1.00 90.88 217 CYS A C 1
ATOM 1675 O O . CYS A 1 217 ? 41.274 20.825 -41.686 1.00 90.88 217 CYS A O 1
ATOM 1677 N N . HIS A 1 218 ? 43.305 20.254 -40.955 1.00 91.19 218 HIS A N 1
ATOM 1678 C CA . HIS A 1 218 ? 42.828 19.851 -39.621 1.00 91.19 218 HIS A CA 1
ATOM 1679 C C . HIS A 1 218 ? 42.298 21.031 -38.793 1.00 91.19 218 HIS A C 1
ATOM 1681 O O . HIS A 1 218 ? 41.393 20.831 -37.985 1.00 91.19 218 HIS A O 1
ATOM 1687 N N . ALA A 1 219 ? 42.839 22.240 -38.952 1.00 89.94 219 ALA A N 1
ATOM 1688 C CA . ALA A 1 219 ? 42.312 23.443 -38.306 1.00 89.94 219 ALA A CA 1
ATOM 1689 C C . ALA A 1 219 ? 40.963 23.864 -38.919 1.00 89.94 219 ALA A C 1
ATOM 1691 O O . ALA A 1 219 ? 40.016 24.108 -38.174 1.00 89.94 219 ALA A O 1
ATOM 1692 N N . VAL A 1 220 ? 40.833 23.824 -40.251 1.00 93.75 220 VAL A N 1
ATOM 1693 C CA . VAL A 1 220 ? 39.573 24.095 -40.967 1.00 93.75 220 VAL A CA 1
ATOM 1694 C C . VAL A 1 220 ? 38.475 23.107 -40.569 1.00 93.75 220 VAL A C 1
ATOM 1696 O O . VAL A 1 220 ? 37.367 23.530 -40.260 1.00 93.75 220 VAL A O 1
ATOM 1699 N N . ILE A 1 221 ? 38.767 21.801 -40.502 1.00 90.06 221 ILE A N 1
ATOM 1700 C CA . ILE A 1 221 ? 37.778 20.791 -40.074 1.00 90.06 221 ILE A CA 1
ATOM 1701 C C . ILE A 1 221 ? 37.330 21.032 -38.621 1.00 90.06 221 ILE A C 1
ATOM 1703 O O . ILE A 1 221 ? 36.147 20.898 -38.318 1.00 90.06 221 ILE A O 1
ATOM 1707 N N . ARG A 1 222 ? 38.238 21.435 -37.718 1.00 90.25 222 ARG A N 1
ATOM 1708 C CA . ARG A 1 222 ? 37.861 21.797 -36.337 1.00 90.25 222 ARG A CA 1
ATOM 1709 C C . ARG A 1 222 ? 36.997 23.052 -36.270 1.00 90.25 222 ARG A C 1
ATOM 1711 O O . ARG A 1 222 ? 36.093 23.079 -35.445 1.00 90.25 222 ARG A O 1
ATOM 1718 N N . PHE A 1 223 ? 37.246 24.045 -37.122 1.00 92.62 223 PHE A N 1
ATOM 1719 C CA . PHE A 1 223 ? 36.393 25.228 -37.230 1.00 92.62 223 PHE A CA 1
ATOM 1720 C C . PHE A 1 223 ? 35.008 24.875 -37.787 1.00 92.62 223 PHE A C 1
ATOM 1722 O O . PHE A 1 223 ? 33.997 25.250 -37.199 1.00 92.62 223 PHE A O 1
ATOM 1729 N N . LEU A 1 224 ? 34.954 24.102 -38.876 1.00 92.69 224 LEU A N 1
ATOM 1730 C CA . LEU A 1 224 ? 33.700 23.661 -39.488 1.00 92.69 224 LEU A CA 1
ATOM 1731 C C . LEU A 1 224 ? 32.860 22.787 -38.554 1.00 92.69 224 LEU A C 1
ATOM 1733 O O . LEU A 1 224 ? 31.641 22.869 -38.608 1.00 92.69 224 LEU A O 1
ATOM 1737 N N . ASN A 1 225 ? 33.488 22.015 -37.665 1.00 88.81 225 ASN A N 1
ATOM 1738 C CA . ASN A 1 225 ? 32.795 21.334 -36.575 1.00 88.81 225 ASN A CA 1
ATOM 1739 C C . ASN A 1 225 ? 32.014 22.340 -35.705 1.00 88.81 225 ASN A C 1
ATOM 1741 O O . ASN A 1 225 ? 30.804 22.216 -35.585 1.00 88.81 225 ASN A O 1
ATOM 1745 N N . VAL A 1 226 ? 32.662 23.410 -35.217 1.00 88.56 226 VAL A N 1
ATOM 1746 C CA . VAL A 1 226 ? 31.975 24.487 -34.466 1.00 88.56 226 VAL A CA 1
ATOM 1747 C C . VAL A 1 226 ? 30.861 25.118 -35.302 1.00 88.56 226 VAL A C 1
ATOM 1749 O O . VAL A 1 226 ? 29.752 25.313 -34.817 1.00 88.56 226 VAL A O 1
ATOM 1752 N N . ALA A 1 227 ? 31.143 25.408 -36.573 1.00 90.44 227 ALA A N 1
ATOM 1753 C CA . ALA A 1 227 ? 30.183 26.050 -37.459 1.00 90.44 227 ALA A CA 1
ATOM 1754 C C . ALA A 1 227 ? 28.954 25.179 -37.770 1.00 90.44 227 ALA A C 1
ATOM 1756 O O . ALA A 1 227 ? 27.897 25.740 -38.026 1.00 90.44 227 ALA A O 1
ATOM 1757 N N . PHE A 1 228 ? 29.085 23.848 -37.776 1.00 91.56 228 PHE A N 1
ATOM 1758 C CA . PHE A 1 228 ? 28.002 22.904 -38.086 1.00 91.56 228 PHE A CA 1
ATOM 1759 C C . PHE A 1 228 ? 27.264 22.379 -36.848 1.00 91.56 228 PHE A C 1
ATOM 1761 O O . PHE A 1 228 ? 26.160 21.867 -37.005 1.00 91.56 228 PHE A O 1
ATOM 1768 N N . THR A 1 229 ? 27.846 22.481 -35.650 1.00 87.44 229 THR A N 1
ATOM 1769 C CA . THR A 1 229 ? 27.169 22.129 -34.390 1.00 87.44 229 THR A CA 1
ATOM 1770 C C . THR A 1 229 ? 26.356 23.305 -33.840 1.00 87.44 229 THR A C 1
ATOM 1772 O O . THR A 1 229 ? 25.224 23.112 -33.437 1.00 87.44 229 THR A O 1
ATOM 1775 N N . PHE A 1 230 ? 26.872 24.541 -33.844 1.00 87.62 230 PHE A N 1
ATOM 1776 C CA . PHE A 1 230 ? 26.166 25.658 -33.195 1.00 87.62 230 PHE A CA 1
ATOM 1777 C C . PHE A 1 230 ? 25.168 26.380 -34.128 1.00 87.62 230 PHE A C 1
ATOM 1779 O O . PHE A 1 230 ? 25.604 26.953 -35.137 1.00 87.62 230 PHE A O 1
ATOM 1786 N N . PRO A 1 231 ? 23.867 26.485 -33.765 1.00 87.38 231 PRO A N 1
ATOM 1787 C CA . PRO A 1 231 ? 22.848 27.178 -34.564 1.00 87.38 231 PRO A CA 1
ATOM 1788 C C . PRO A 1 231 ? 23.203 28.614 -34.942 1.00 87.38 231 PRO A C 1
ATOM 1790 O O . PRO A 1 231 ? 23.081 28.994 -36.107 1.00 87.38 231 PRO A O 1
ATOM 1793 N N . ALA A 1 232 ? 23.750 29.380 -33.995 1.00 86.69 232 ALA A N 1
ATOM 1794 C CA . ALA A 1 232 ? 24.184 30.759 -34.212 1.00 86.69 232 ALA A CA 1
ATOM 1795 C C . ALA A 1 232 ? 25.225 30.921 -35.341 1.00 86.69 232 ALA A C 1
ATOM 1797 O O . ALA A 1 232 ? 25.338 32.004 -35.917 1.00 86.69 232 ALA A O 1
ATOM 1798 N N . LEU A 1 233 ? 25.982 29.863 -35.672 1.00 87.56 233 LEU A N 1
ATOM 1799 C CA . LEU A 1 233 ? 27.011 29.884 -36.712 1.00 87.56 233 LEU A CA 1
ATOM 1800 C C . LEU A 1 233 ? 26.527 29.342 -38.059 1.00 87.56 233 LEU A C 1
ATOM 1802 O O . LEU A 1 233 ? 26.785 29.997 -39.072 1.00 87.56 233 LEU A O 1
ATOM 1806 N N . TYR A 1 234 ? 25.830 28.197 -38.125 1.00 89.81 234 TYR A N 1
ATOM 1807 C CA . TYR A 1 234 ? 25.368 27.699 -39.432 1.00 89.81 234 TYR A CA 1
ATOM 1808 C C . TYR A 1 234 ? 24.285 28.597 -40.041 1.00 89.81 234 TYR A C 1
ATOM 1810 O O . TYR A 1 234 ? 24.275 28.777 -41.259 1.00 89.81 234 TYR A O 1
ATOM 1818 N N . GLN A 1 235 ? 23.442 29.242 -39.223 1.00 89.88 235 GLN A N 1
ATOM 1819 C CA . GLN A 1 235 ? 22.410 30.181 -39.690 1.00 89.88 235 GLN A CA 1
ATOM 1820 C C . GLN A 1 235 ? 22.977 31.443 -40.373 1.00 89.88 235 GLN A C 1
ATOM 1822 O O . GLN A 1 235 ? 22.259 32.122 -41.105 1.00 89.88 235 GLN A O 1
ATOM 1827 N N . LEU A 1 236 ? 24.276 31.740 -40.218 1.00 89.19 236 LEU A N 1
ATOM 1828 C CA . LEU A 1 236 ? 24.951 32.805 -40.976 1.00 89.19 236 LEU A CA 1
ATOM 1829 C C . LEU A 1 236 ? 25.007 32.505 -42.488 1.00 89.19 236 LEU A C 1
ATOM 1831 O O . LEU A 1 236 ? 25.181 33.422 -43.299 1.00 89.19 236 LEU A O 1
ATOM 1835 N N . TYR A 1 237 ? 24.874 31.234 -42.876 1.00 91.44 237 TYR A N 1
ATOM 1836 C CA . TYR A 1 237 ? 25.015 30.739 -44.242 1.00 91.44 237 TYR A CA 1
ATOM 1837 C C . TYR A 1 237 ? 23.683 30.224 -44.792 1.00 91.44 237 TYR A C 1
ATOM 1839 O O . TYR A 1 237 ? 22.850 29.667 -44.084 1.00 91.44 237 TYR A O 1
ATOM 1847 N N . SER A 1 238 ? 23.481 30.367 -46.102 1.00 91.38 238 SER A N 1
ATOM 1848 C CA . SER A 1 238 ? 22.298 29.795 -46.756 1.00 91.38 238 SER A CA 1
ATOM 1849 C C . SER A 1 238 ? 22.373 28.263 -46.854 1.00 91.38 238 SER A C 1
ATOM 1851 O O . SER A 1 238 ? 23.457 27.692 -46.967 1.00 91.38 238 SER A O 1
ATOM 1853 N N . VAL A 1 239 ? 21.219 27.589 -46.949 1.00 91.00 239 VAL A N 1
ATOM 1854 C CA . VAL A 1 239 ? 21.120 26.128 -47.182 1.00 91.00 239 VAL A CA 1
ATOM 1855 C C . VAL A 1 239 ? 22.000 25.667 -48.357 1.00 91.00 239 VAL A C 1
ATOM 1857 O O . VAL A 1 239 ? 22.663 24.635 -48.276 1.00 91.00 239 VAL A O 1
ATOM 1860 N N . LYS A 1 240 ? 22.081 26.455 -49.442 1.00 91.44 240 LYS A N 1
ATOM 1861 C CA . LYS A 1 240 ? 22.958 26.165 -50.594 1.00 91.44 240 LYS A CA 1
ATOM 1862 C C . LYS A 1 240 ? 24.445 26.192 -50.221 1.00 91.44 240 LYS A C 1
ATOM 1864 O O . LYS A 1 240 ? 25.193 25.323 -50.659 1.00 91.44 240 LYS A O 1
ATOM 1869 N N . GLN A 1 241 ? 24.861 27.160 -49.407 1.00 91.69 241 GLN A N 1
ATOM 1870 C CA . GLN A 1 241 ? 26.237 27.309 -48.929 1.00 91.69 241 GLN A CA 1
ATOM 1871 C C . GLN A 1 241 ? 26.630 26.198 -47.947 1.00 91.69 241 GLN A C 1
ATOM 1873 O O . GLN A 1 241 ? 27.708 25.625 -48.084 1.00 91.69 241 GLN A O 1
ATOM 1878 N N . LEU A 1 242 ? 25.733 25.819 -47.032 1.00 92.44 242 LEU A N 1
ATOM 1879 C CA . LEU A 1 242 ? 25.947 24.696 -46.113 1.00 92.44 242 LEU A CA 1
ATOM 1880 C C . LEU A 1 242 ? 26.059 23.357 -46.865 1.00 92.44 242 LEU A C 1
ATOM 1882 O O . LEU A 1 242 ? 27.011 22.611 -46.642 1.00 92.44 242 LEU A O 1
ATOM 1886 N N . ARG A 1 243 ? 25.172 23.088 -47.840 1.00 92.25 243 ARG A N 1
ATOM 1887 C CA . ARG A 1 243 ? 25.263 21.906 -48.728 1.00 92.25 243 ARG 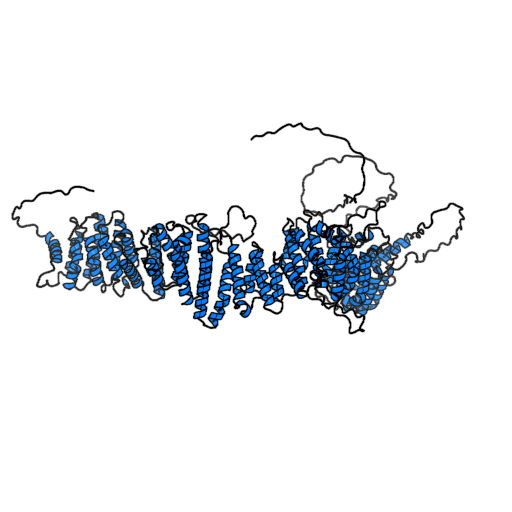A CA 1
ATOM 1888 C C . ARG A 1 243 ? 26.581 21.863 -49.519 1.00 92.25 243 ARG A C 1
ATOM 1890 O O . ARG A 1 243 ? 27.116 20.778 -49.767 1.00 92.25 243 ARG A O 1
ATOM 1897 N N . PHE A 1 244 ? 27.102 23.022 -49.926 1.00 92.31 244 PHE A N 1
ATOM 1898 C CA . PHE A 1 244 ? 28.365 23.138 -50.660 1.00 92.31 244 PHE A CA 1
ATOM 1899 C C . PHE A 1 244 ? 29.574 22.855 -49.754 1.00 92.31 244 PHE A C 1
ATOM 1901 O O . PHE A 1 244 ? 30.390 21.994 -50.087 1.00 92.31 244 PHE A O 1
ATOM 1908 N N . LEU A 1 245 ? 29.626 23.460 -48.561 1.00 93.19 245 LEU A N 1
ATOM 1909 C CA . LEU A 1 245 ? 30.634 23.160 -47.535 1.00 93.19 245 LEU A CA 1
ATOM 1910 C C . LEU A 1 245 ? 30.630 21.673 -47.142 1.00 93.19 245 LEU A C 1
ATOM 1912 O O . LEU A 1 245 ? 31.677 21.028 -47.179 1.00 93.19 245 LEU A O 1
ATOM 1916 N N . LEU A 1 246 ? 29.457 21.098 -46.852 1.00 93.44 246 LEU A N 1
ATOM 1917 C CA . LEU A 1 246 ? 29.308 19.676 -46.520 1.00 93.44 246 LEU A CA 1
ATOM 1918 C C . LEU A 1 246 ? 29.782 18.764 -47.665 1.00 93.44 246 LEU A C 1
ATOM 1920 O O . LEU A 1 246 ? 30.410 17.736 -47.421 1.00 93.44 246 LEU A O 1
ATOM 1924 N N . THR A 1 247 ? 29.558 19.156 -48.923 1.00 93.38 247 THR A N 1
ATOM 1925 C CA . THR A 1 247 ? 30.065 18.416 -50.091 1.00 93.38 247 THR A CA 1
ATOM 1926 C C . THR A 1 247 ? 31.596 18.433 -50.167 1.00 93.38 247 THR A C 1
ATOM 1928 O O . THR A 1 247 ? 32.191 17.394 -50.453 1.00 93.38 247 THR A O 1
ATOM 1931 N N . HIS A 1 248 ? 32.248 19.556 -49.848 1.00 92.38 248 HIS A N 1
ATOM 1932 C CA . HIS A 1 248 ? 33.712 19.617 -49.767 1.00 92.38 248 HIS A CA 1
ATOM 1933 C C . HIS A 1 248 ? 34.286 18.846 -48.567 1.00 92.38 248 HIS A C 1
ATOM 1935 O O . HIS A 1 248 ? 35.351 18.247 -48.695 1.00 92.38 248 HIS A O 1
ATOM 1941 N N . VAL A 1 249 ? 33.576 18.777 -47.435 1.00 92.31 249 VAL A N 1
ATOM 1942 C CA . VAL A 1 249 ? 33.959 17.889 -46.321 1.00 92.31 249 VAL A CA 1
ATOM 1943 C C . VAL A 1 249 ? 33.842 16.418 -46.732 1.00 92.31 249 VAL A C 1
ATOM 1945 O O . VAL A 1 249 ? 34.769 15.647 -46.492 1.00 92.31 249 VAL A O 1
ATOM 1948 N N . LEU A 1 250 ? 32.751 16.029 -47.403 1.00 90.94 250 LEU A N 1
ATOM 1949 C CA . LEU A 1 250 ? 32.524 14.660 -47.886 1.00 90.94 250 LEU A CA 1
ATOM 1950 C C . LEU A 1 250 ? 33.520 14.217 -48.965 1.00 90.94 250 LEU A C 1
ATOM 1952 O O . LEU A 1 250 ? 33.841 13.031 -49.036 1.00 90.94 250 LEU A O 1
ATOM 1956 N N . ALA A 1 251 ? 34.075 15.141 -49.755 1.00 91.06 251 ALA A N 1
ATOM 1957 C CA . ALA A 1 251 ? 35.123 14.830 -50.729 1.00 91.06 251 ALA A CA 1
ATOM 1958 C C . ALA A 1 251 ? 36.370 14.181 -50.088 1.00 91.06 251 ALA A C 1
ATOM 1960 O O . ALA A 1 251 ? 37.051 13.389 -50.741 1.00 91.06 251 ALA A O 1
ATOM 1961 N N . ILE A 1 252 ? 36.637 14.446 -48.802 1.00 89.38 252 ILE A N 1
ATOM 1962 C CA . ILE A 1 252 ? 37.776 13.885 -48.060 1.00 89.38 252 ILE A CA 1
ATOM 1963 C C . ILE A 1 252 ? 37.625 12.362 -47.841 1.00 89.38 252 ILE A C 1
ATOM 1965 O O . ILE A 1 252 ? 38.465 11.622 -48.355 1.00 89.38 252 ILE A O 1
ATOM 1969 N N . PRO A 1 253 ? 36.593 11.838 -47.141 1.00 86.75 253 PRO A N 1
ATOM 1970 C CA . PRO A 1 253 ? 36.393 10.393 -46.987 1.00 86.75 253 PRO A CA 1
ATOM 1971 C C . PRO A 1 253 ? 35.886 9.696 -48.263 1.00 86.75 253 PRO A C 1
ATOM 1973 O O . PRO A 1 253 ? 35.970 8.471 -48.357 1.00 86.75 253 PRO A O 1
ATOM 1976 N N . MET A 1 254 ? 35.378 10.429 -49.261 1.00 87.12 254 MET A N 1
ATOM 1977 C CA . MET A 1 254 ? 35.032 9.855 -50.570 1.00 87.12 254 MET A CA 1
ATOM 1978 C C . MET A 1 254 ? 36.243 9.675 -51.502 1.00 87.12 254 MET A C 1
ATOM 1980 O O . MET A 1 254 ? 36.153 8.900 -52.453 1.00 87.12 254 MET A O 1
ATOM 1984 N N . ALA A 1 255 ? 37.381 10.331 -51.244 1.00 86.62 255 ALA A N 1
ATOM 1985 C CA . ALA A 1 255 ? 38.583 10.171 -52.061 1.00 86.62 255 ALA A CA 1
ATOM 1986 C C . ALA A 1 255 ? 39.148 8.732 -51.987 1.00 86.62 255 ALA A C 1
ATOM 1988 O O . ALA A 1 255 ? 39.180 8.138 -50.902 1.00 86.62 255 ALA A O 1
ATOM 1989 N N . PRO A 1 256 ? 39.635 8.152 -53.104 1.00 80.75 256 PRO A N 1
ATOM 1990 C CA . PRO A 1 256 ? 40.218 6.808 -53.102 1.00 80.75 256 PRO A CA 1
ATOM 1991 C C . PRO A 1 256 ? 41.537 6.763 -52.316 1.00 80.75 256 PRO A C 1
ATOM 1993 O O . PRO A 1 256 ? 41.733 5.872 -51.495 1.00 80.75 256 PRO A O 1
ATOM 1996 N N . GLU A 1 257 ? 42.398 7.766 -52.500 1.00 80.31 257 GLU A N 1
ATOM 1997 C CA . GLU A 1 257 ? 43.575 8.040 -51.674 1.00 80.31 257 GLU A CA 1
ATOM 1998 C C . GLU A 1 257 ? 43.690 9.550 -51.418 1.00 80.31 257 GLU A C 1
ATOM 2000 O O . GLU A 1 257 ? 43.309 10.358 -52.264 1.00 80.31 257 GLU A O 1
ATOM 2005 N N . LEU A 1 258 ? 44.271 9.935 -50.276 1.00 81.88 258 LEU A N 1
ATOM 2006 C CA . LEU A 1 258 ? 44.664 11.319 -49.996 1.00 81.88 258 LEU A CA 1
ATOM 2007 C C . LEU A 1 258 ? 46.200 11.456 -50.054 1.00 81.88 258 LEU A C 1
ATOM 2009 O O . LEU A 1 258 ? 46.898 10.635 -49.446 1.00 81.88 258 LEU A O 1
ATOM 2013 N N . PRO A 1 259 ? 46.754 12.503 -50.695 1.00 80.12 259 PRO A N 1
ATOM 2014 C CA . PRO A 1 259 ? 48.202 12.722 -50.797 1.00 80.12 259 PRO A CA 1
ATOM 2015 C C . PRO A 1 259 ? 48.867 13.258 -49.508 1.00 80.12 259 PRO A C 1
ATOM 2017 O O . PRO A 1 259 ? 50.051 13.584 -49.503 1.00 80.12 259 PRO A O 1
ATOM 2020 N N . THR A 1 260 ? 48.151 13.298 -48.379 1.00 77.44 260 THR A N 1
ATOM 2021 C CA . THR A 1 260 ? 48.691 13.707 -47.068 1.00 77.44 260 THR A CA 1
ATOM 2022 C C . THR A 1 260 ? 49.416 12.563 -46.331 1.00 77.44 260 THR A C 1
ATOM 2024 O O . THR A 1 260 ? 48.961 11.413 -46.364 1.00 77.44 260 THR A O 1
ATOM 2027 N N . PRO A 1 261 ? 50.498 12.854 -45.571 1.00 73.81 261 PRO A N 1
ATOM 2028 C CA . PRO A 1 261 ? 51.155 11.879 -44.693 1.00 73.81 261 PRO A CA 1
ATOM 2029 C C . PRO A 1 261 ? 50.234 11.319 -43.595 1.00 73.81 261 PRO A C 1
ATOM 2031 O O . PRO A 1 261 ? 50.499 10.240 -43.075 1.00 73.81 261 PRO A O 1
ATOM 2034 N N . ASN A 1 262 ? 49.147 12.023 -43.256 1.00 79.06 262 ASN A N 1
ATOM 2035 C CA . ASN A 1 262 ? 48.223 11.677 -42.173 1.00 79.06 262 ASN A CA 1
ATOM 2036 C C . ASN A 1 262 ? 46.800 11.359 -42.675 1.00 79.06 262 ASN A C 1
ATOM 2038 O O . ASN A 1 262 ? 45.841 11.572 -41.934 1.00 79.06 262 ASN A O 1
ATOM 2042 N N . ALA A 1 263 ? 46.652 10.837 -43.903 1.00 79.50 263 ALA A N 1
ATOM 2043 C CA . ALA A 1 263 ? 45.363 10.534 -44.551 1.00 79.50 263 ALA A CA 1
ATOM 2044 C C . ALA A 1 263 ? 44.302 9.941 -43.604 1.00 79.50 263 ALA A C 1
ATOM 2046 O O . ALA A 1 263 ? 43.200 10.469 -43.505 1.00 79.50 263 ALA A O 1
ATOM 2047 N N . ARG A 1 264 ? 44.678 8.923 -42.817 1.00 76.00 264 ARG A N 1
ATOM 2048 C CA . ARG A 1 264 ? 43.822 8.281 -41.806 1.00 76.00 264 ARG A CA 1
ATOM 2049 C C . ARG A 1 264 ? 43.209 9.268 -40.803 1.00 76.00 264 ARG A C 1
ATOM 2051 O O . ARG A 1 264 ? 42.013 9.223 -40.539 1.00 76.00 264 ARG A O 1
ATOM 2058 N N . LYS A 1 265 ? 44.034 10.154 -40.233 1.00 79.69 265 LYS A N 1
ATOM 2059 C CA . LYS A 1 265 ? 43.603 11.157 -39.247 1.00 79.69 265 LYS A CA 1
ATOM 2060 C C . LYS A 1 265 ? 42.727 12.224 -39.901 1.00 79.69 265 LYS A C 1
ATOM 2062 O O . LYS A 1 265 ? 41.785 12.687 -39.274 1.00 79.69 265 LYS A O 1
ATOM 2067 N N . THR A 1 266 ? 43.008 12.585 -41.153 1.00 83.62 266 THR A N 1
ATOM 2068 C CA . THR A 1 266 ? 42.181 13.536 -41.907 1.00 83.62 266 THR A CA 1
ATOM 2069 C C . THR A 1 266 ? 40.797 12.961 -42.219 1.00 83.62 266 THR A C 1
ATOM 2071 O O . THR A 1 266 ? 39.803 13.619 -41.926 1.00 83.62 266 THR A O 1
ATOM 2074 N N . CYS A 1 267 ? 40.712 11.718 -42.709 1.00 83.06 267 CYS A N 1
ATOM 2075 C CA . CYS A 1 267 ? 39.432 11.031 -42.910 1.00 83.06 267 CYS A CA 1
ATOM 2076 C C . CYS A 1 267 ? 38.647 10.901 -41.599 1.00 83.06 267 CYS A C 1
ATOM 2078 O O . CYS A 1 267 ? 37.455 11.185 -41.575 1.00 83.06 267 CYS A O 1
ATOM 2080 N N . ALA A 1 268 ? 39.309 10.538 -40.496 1.00 76.12 268 ALA A N 1
ATOM 2081 C CA . ALA A 1 268 ? 38.656 10.438 -39.194 1.00 76.12 268 ALA A CA 1
ATOM 2082 C C . ALA A 1 268 ? 38.124 11.780 -38.667 1.00 76.12 268 ALA A C 1
ATOM 2084 O O . ALA A 1 268 ? 37.031 11.815 -38.114 1.00 76.12 268 ALA A O 1
ATOM 2085 N N . LEU A 1 269 ? 38.856 12.885 -38.854 1.00 81.00 269 LEU A N 1
ATOM 2086 C CA . LEU A 1 269 ? 38.369 14.219 -38.486 1.00 81.00 269 LEU A CA 1
ATOM 2087 C C . LEU A 1 269 ? 37.171 14.648 -39.349 1.00 81.00 269 LEU A C 1
ATOM 2089 O O . LEU A 1 269 ? 36.258 15.282 -38.829 1.00 81.00 269 LEU A O 1
ATOM 2093 N N . ALA A 1 270 ? 37.139 14.277 -40.633 1.00 86.06 270 ALA A N 1
ATOM 2094 C CA . ALA A 1 270 ? 35.981 14.517 -41.493 1.00 86.06 270 ALA A CA 1
ATOM 2095 C C . ALA A 1 270 ? 34.759 13.677 -41.068 1.00 86.06 270 ALA A C 1
ATOM 2097 O O . ALA A 1 270 ? 33.657 14.211 -40.988 1.00 86.06 270 ALA A O 1
ATOM 2098 N N . VAL A 1 271 ? 34.948 12.396 -40.724 1.00 81.94 271 VAL A N 1
ATOM 2099 C CA . VAL A 1 271 ? 33.877 11.534 -40.179 1.00 81.94 271 VAL A CA 1
ATOM 2100 C C . VAL A 1 271 ? 33.390 12.031 -38.812 1.00 81.94 271 VAL A C 1
ATOM 2102 O O . VAL A 1 271 ? 32.192 12.006 -38.560 1.00 81.94 271 VAL A O 1
ATOM 2105 N N . TRP A 1 272 ? 34.276 12.553 -37.958 1.00 82.88 272 TRP A N 1
ATOM 2106 C CA . TRP A 1 272 ? 33.891 13.200 -36.698 1.00 82.88 272 TRP A CA 1
ATOM 2107 C C . TRP A 1 272 ? 33.027 14.449 -36.916 1.00 82.88 272 TRP A C 1
ATOM 2109 O O . TRP A 1 272 ? 32.010 14.606 -36.252 1.00 82.88 272 TRP A O 1
ATOM 2119 N N . LEU A 1 273 ? 33.392 15.317 -37.863 1.00 85.88 273 LEU A N 1
ATOM 2120 C CA . LEU A 1 273 ? 32.562 16.469 -38.225 1.00 85.88 273 LEU A CA 1
ATOM 2121 C C . LEU A 1 273 ? 31.175 16.016 -38.708 1.00 85.88 273 LEU A C 1
ATOM 2123 O O . LEU A 1 273 ? 30.178 16.577 -38.272 1.00 85.88 273 LEU A O 1
ATOM 2127 N N . ILE A 1 274 ? 31.114 14.984 -39.555 1.00 86.19 274 ILE A N 1
ATOM 2128 C CA . ILE A 1 274 ? 29.853 14.398 -40.039 1.00 86.19 274 ILE A CA 1
ATOM 2129 C C . ILE A 1 274 ? 29.028 13.795 -38.890 1.00 86.19 274 ILE A C 1
ATOM 2131 O O . ILE A 1 274 ? 27.807 13.833 -38.949 1.00 86.19 274 ILE A O 1
ATOM 2135 N N . GLN A 1 275 ? 29.668 13.257 -37.849 1.00 82.62 275 GLN A N 1
ATOM 2136 C CA . GLN A 1 275 ? 28.992 12.719 -36.666 1.00 82.62 275 GLN A CA 1
ATOM 2137 C C . GLN A 1 275 ? 28.343 13.812 -35.804 1.00 82.62 275 GLN A C 1
ATOM 2139 O O . GLN A 1 275 ? 27.250 13.591 -35.300 1.00 82.62 275 GLN A O 1
ATOM 2144 N N . THR A 1 276 ? 29.012 14.948 -35.578 1.00 81.88 276 THR A N 1
ATOM 2145 C CA . THR A 1 276 ? 28.553 15.972 -34.614 1.00 81.88 276 THR A CA 1
ATO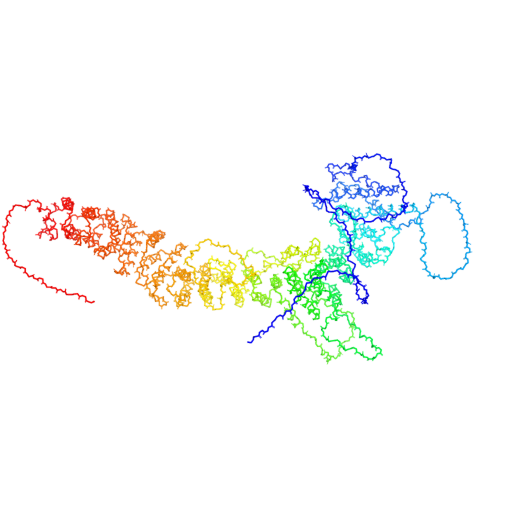M 2146 C C . THR A 1 276 ? 27.898 17.187 -35.277 1.00 81.88 276 THR A C 1
ATOM 2148 O O . THR A 1 276 ? 27.920 18.281 -34.713 1.00 81.88 276 THR A O 1
ATOM 2151 N N . MET A 1 277 ? 27.405 17.048 -36.508 1.00 87.25 277 MET A N 1
ATOM 2152 C CA . MET A 1 277 ? 26.707 18.130 -37.202 1.00 87.25 277 MET A CA 1
ATOM 2153 C C . MET A 1 277 ? 25.239 18.190 -36.763 1.00 87.25 277 MET A C 1
ATOM 2155 O O . MET A 1 277 ? 24.545 17.178 -36.780 1.00 87.25 277 MET A O 1
ATOM 2159 N N . GLU A 1 278 ? 24.753 19.389 -36.457 1.00 85.56 278 GLU A N 1
ATOM 2160 C CA . GLU A 1 278 ? 23.356 19.672 -36.090 1.00 85.56 278 GLU A CA 1
ATOM 2161 C C . GLU A 1 278 ? 22.690 20.511 -37.197 1.00 85.56 278 GLU A C 1
ATOM 2163 O O . GLU A 1 278 ? 21.900 21.423 -36.966 1.00 85.56 278 GLU A O 1
ATOM 2168 N N . LEU A 1 279 ? 23.069 20.235 -38.449 1.00 88.62 279 LEU A N 1
ATOM 2169 C CA . LEU A 1 279 ? 22.578 20.970 -39.611 1.00 88.62 279 LEU A CA 1
ATOM 2170 C C . LEU A 1 279 ? 21.090 20.663 -39.877 1.00 88.62 279 LEU A C 1
ATOM 2172 O O . LEU A 1 279 ? 20.653 19.536 -39.650 1.00 88.62 279 LEU A O 1
ATOM 2176 N N . PRO A 1 280 ? 20.319 21.611 -40.442 1.00 89.25 280 PRO A N 1
ATOM 2177 C CA . PRO A 1 280 ? 18.926 21.371 -40.818 1.00 89.25 280 PRO A CA 1
ATOM 2178 C C . PRO A 1 280 ? 18.756 20.185 -41.780 1.00 89.25 280 PRO A C 1
ATOM 2180 O O . PRO A 1 280 ? 19.624 19.921 -42.626 1.00 89.25 280 PRO A O 1
ATOM 2183 N N . SER A 1 281 ? 17.615 19.499 -41.692 1.00 88.00 281 SER A N 1
ATOM 2184 C CA . SER A 1 281 ? 17.302 18.308 -42.496 1.00 88.00 281 SER A CA 1
ATOM 2185 C C . SER A 1 281 ? 17.419 18.569 -44.000 1.00 88.00 281 SER A C 1
ATOM 2187 O O . SER A 1 281 ? 17.956 17.730 -44.724 1.00 88.00 281 SER A O 1
ATOM 2189 N N . GLU A 1 282 ? 17.063 19.768 -44.474 1.00 89.81 282 GLU A N 1
ATOM 2190 C CA . GLU A 1 282 ? 17.178 20.142 -45.885 1.00 89.81 282 GLU A CA 1
ATOM 2191 C C . GLU A 1 282 ? 18.639 20.213 -46.355 1.00 89.81 282 GLU A C 1
ATOM 2193 O O . GLU A 1 282 ? 18.914 20.109 -47.552 1.00 89.81 282 GLU A O 1
ATOM 2198 N N . VAL A 1 283 ? 19.610 20.413 -45.461 1.00 91.00 283 VAL A N 1
ATOM 2199 C CA . VAL A 1 283 ? 21.041 20.361 -45.803 1.00 91.00 283 VAL A CA 1
ATOM 2200 C C . VAL A 1 283 ? 21.532 18.913 -45.873 1.00 91.00 283 VAL A C 1
ATOM 2202 O O . VAL A 1 283 ? 22.307 18.580 -46.775 1.00 91.00 283 VAL A O 1
ATOM 2205 N N . ILE A 1 284 ? 21.079 18.072 -44.941 1.00 91.25 284 ILE A N 1
ATOM 2206 C CA . ILE A 1 284 ? 21.584 16.711 -44.725 1.00 91.25 284 ILE A CA 1
ATOM 2207 C C . ILE A 1 284 ? 20.969 15.696 -45.695 1.00 91.25 284 ILE A C 1
ATOM 2209 O O . ILE A 1 284 ? 21.704 14.876 -46.247 1.00 91.25 284 ILE A O 1
ATOM 2213 N N . GLU A 1 285 ? 19.660 15.751 -45.946 1.00 90.50 285 GLU A N 1
ATOM 2214 C CA . GLU A 1 285 ? 18.926 14.765 -46.756 1.00 90.50 285 GLU A CA 1
ATOM 2215 C C . GLU A 1 285 ? 19.584 14.507 -48.139 1.00 90.50 285 GLU A C 1
ATOM 2217 O O . GLU A 1 285 ? 19.904 13.352 -48.435 1.00 90.50 285 GLU A O 1
ATOM 2222 N N . PRO A 1 286 ? 19.969 15.522 -48.953 1.00 92.00 286 PRO A N 1
ATOM 2223 C CA . PRO A 1 286 ? 20.635 15.294 -50.248 1.00 92.00 286 PRO A CA 1
ATOM 2224 C C . PRO A 1 286 ? 22.102 14.824 -50.139 1.00 92.00 286 PRO A C 1
ATOM 2226 O O . PRO A 1 286 ? 22.788 14.601 -51.147 1.00 92.00 286 PRO A O 1
ATOM 2229 N N . ALA A 1 287 ? 22.642 14.748 -48.924 1.00 91.06 287 ALA A N 1
ATOM 2230 C CA . ALA A 1 287 ? 23.968 14.225 -48.623 1.00 91.06 287 ALA A CA 1
ATOM 2231 C C . ALA A 1 287 ? 23.924 12.824 -47.986 1.00 91.06 287 ALA A C 1
ATOM 2233 O O . ALA A 1 287 ? 24.949 12.139 -48.013 1.00 91.06 287 ALA A O 1
ATOM 2234 N N . ALA A 1 288 ? 22.771 12.361 -47.492 1.00 89.81 288 ALA A N 1
ATOM 2235 C CA . ALA A 1 288 ? 22.647 11.126 -46.717 1.00 89.81 288 ALA A CA 1
ATOM 2236 C C . ALA A 1 288 ? 23.238 9.869 -47.400 1.00 89.81 288 ALA A C 1
ATOM 2238 O O . ALA A 1 288 ? 24.023 9.181 -46.746 1.00 89.81 288 ALA A O 1
ATOM 2239 N N . PRO A 1 289 ? 23.035 9.597 -48.711 1.00 91.81 289 PRO A N 1
ATOM 2240 C CA . PRO A 1 289 ? 23.670 8.447 -49.371 1.00 91.81 289 PRO A CA 1
ATOM 2241 C C . PRO A 1 289 ? 25.204 8.547 -49.436 1.00 91.81 289 PRO A C 1
ATOM 2243 O O . PRO A 1 289 ? 25.909 7.544 -49.337 1.00 91.81 289 PRO A O 1
ATOM 2246 N N . ARG A 1 290 ? 25.746 9.768 -49.566 1.00 91.69 290 ARG A N 1
ATOM 2247 C CA . ARG A 1 290 ? 27.199 10.025 -49.581 1.00 91.69 290 ARG A CA 1
ATOM 2248 C C . ARG A 1 290 ? 27.805 9.894 -48.184 1.00 91.69 290 ARG A C 1
ATOM 2250 O O . ARG A 1 290 ? 28.902 9.357 -48.053 1.00 91.69 290 ARG A O 1
ATOM 2257 N N . ILE A 1 291 ? 27.077 10.334 -47.156 1.00 90.50 291 ILE A N 1
ATOM 2258 C CA . ILE A 1 291 ? 27.423 10.147 -45.741 1.00 90.50 291 ILE A CA 1
ATOM 2259 C C . ILE A 1 291 ? 27.435 8.655 -45.390 1.00 90.50 291 ILE A C 1
ATOM 2261 O O . ILE A 1 291 ? 28.440 8.159 -44.885 1.00 90.50 291 ILE A O 1
ATOM 2265 N N . ALA A 1 292 ? 26.374 7.922 -45.738 1.00 87.94 292 ALA A N 1
ATOM 2266 C CA . ALA A 1 292 ? 26.281 6.477 -45.550 1.00 87.94 292 ALA A CA 1
ATOM 2267 C C . ALA A 1 292 ? 27.434 5.737 -46.244 1.00 87.94 292 ALA A C 1
ATOM 2269 O O . ALA A 1 292 ? 28.119 4.932 -45.614 1.00 87.94 292 ALA A O 1
ATOM 2270 N N . TYR A 1 293 ? 27.735 6.072 -47.502 1.00 88.56 293 TYR A N 1
ATOM 2271 C CA . TYR A 1 293 ? 28.880 5.501 -48.210 1.00 88.56 293 TYR A CA 1
ATOM 2272 C C . TYR A 1 293 ? 30.222 5.811 -47.520 1.00 88.56 293 TYR A C 1
ATOM 2274 O O . TYR A 1 293 ? 31.034 4.908 -47.320 1.00 88.56 293 TYR A O 1
ATOM 2282 N N . ALA A 1 294 ? 30.452 7.056 -47.090 1.00 85.50 294 ALA A N 1
ATOM 2283 C CA . ALA A 1 294 ? 31.666 7.444 -46.366 1.00 85.50 294 ALA A CA 1
ATOM 2284 C C . ALA A 1 294 ? 31.830 6.693 -45.027 1.00 85.50 294 ALA A C 1
ATOM 2286 O O . ALA A 1 294 ? 32.928 6.226 -44.713 1.00 85.50 294 ALA A O 1
ATOM 2287 N N . ILE A 1 295 ? 30.744 6.520 -44.266 1.00 85.00 295 ILE A N 1
ATOM 2288 C CA . ILE A 1 295 ? 30.724 5.748 -43.013 1.00 85.00 295 ILE A CA 1
ATOM 2289 C C . ILE A 1 295 ? 30.979 4.260 -43.290 1.00 85.00 295 ILE A C 1
ATOM 2291 O O . ILE A 1 295 ? 31.814 3.649 -42.617 1.00 85.00 295 ILE A O 1
ATOM 2295 N N . ARG A 1 296 ? 30.350 3.689 -44.328 1.00 84.81 296 ARG A N 1
ATOM 2296 C CA . ARG A 1 296 ? 30.568 2.301 -44.765 1.00 84.81 296 ARG A CA 1
ATOM 2297 C C . ARG A 1 296 ? 32.045 2.028 -45.065 1.00 84.81 296 ARG A C 1
ATOM 2299 O O . ARG A 1 296 ? 32.601 1.078 -44.518 1.00 84.81 296 ARG A O 1
ATOM 2306 N N . ARG A 1 297 ? 32.709 2.901 -45.836 1.00 81.88 297 ARG A N 1
ATOM 2307 C CA . ARG A 1 297 ? 34.162 2.817 -46.099 1.00 81.88 297 ARG A CA 1
ATOM 2308 C C . ARG A 1 297 ? 34.999 2.854 -44.817 1.00 81.88 297 ARG A C 1
ATOM 2310 O O . ARG A 1 297 ? 36.039 2.203 -44.740 1.00 81.88 297 ARG A O 1
ATOM 2317 N N . GLY A 1 298 ? 34.559 3.601 -43.803 1.00 76.94 298 GLY A N 1
ATOM 2318 C CA . GLY A 1 298 ? 35.192 3.629 -42.481 1.00 76.94 298 GLY A CA 1
ATOM 2319 C C . GLY A 1 298 ? 35.077 2.297 -41.734 1.00 76.94 298 GLY A C 1
ATOM 2320 O O . GLY A 1 298 ? 36.075 1.804 -41.209 1.00 76.94 298 GLY A O 1
ATOM 2321 N N . ILE A 1 299 ? 33.886 1.694 -41.737 1.00 76.12 299 ILE A N 1
ATOM 2322 C CA . ILE A 1 299 ? 33.586 0.413 -41.072 1.00 76.12 299 ILE A CA 1
ATOM 2323 C C . ILE A 1 299 ? 34.275 -0.766 -41.772 1.00 76.12 299 ILE A C 1
ATOM 2325 O O . ILE A 1 299 ? 34.799 -1.659 -41.108 1.00 76.12 299 ILE A O 1
ATOM 2329 N N . GLU A 1 300 ? 34.338 -0.745 -43.104 1.00 78.69 300 GLU A N 1
ATOM 2330 C CA . GLU A 1 300 ? 35.026 -1.757 -43.922 1.00 78.69 300 GLU A CA 1
ATOM 2331 C C . GLU A 1 300 ? 36.560 -1.567 -43.941 1.00 78.69 300 GLU A C 1
ATOM 2333 O O . GLU A 1 300 ? 37.298 -2.420 -44.432 1.00 78.69 300 GLU A O 1
ATOM 2338 N N . GLY A 1 301 ? 37.066 -0.495 -43.316 1.00 72.94 301 GLY A N 1
ATOM 2339 C CA . GLY A 1 301 ? 38.496 -0.259 -43.092 1.00 72.94 301 GLY A CA 1
ATOM 2340 C C . GLY A 1 301 ? 39.248 0.359 -44.272 1.00 72.94 301 GLY A C 1
ATOM 2341 O O . GLY A 1 301 ? 40.480 0.370 -44.262 1.00 72.94 301 GLY A O 1
ATOM 2342 N N . GLU A 1 302 ? 38.540 0.894 -45.269 1.00 75.38 302 GLU A N 1
ATOM 2343 C CA . GLU A 1 302 ? 39.118 1.443 -46.502 1.00 75.38 302 GLU A CA 1
ATOM 2344 C C . GLU A 1 302 ? 39.769 2.827 -46.332 1.00 75.38 302 GLU A C 1
ATOM 2346 O O . GLU A 1 302 ? 40.567 3.246 -47.169 1.00 75.38 302 GLU A O 1
ATOM 2351 N N . LEU A 1 303 ? 39.447 3.564 -45.262 1.00 68.94 303 LEU A N 1
ATOM 2352 C CA . LEU A 1 303 ? 39.891 4.953 -45.047 1.00 68.94 303 LEU A CA 1
ATOM 2353 C C . LEU A 1 303 ? 41.341 5.081 -44.519 1.00 68.94 303 LEU A C 1
ATOM 2355 O O . LEU A 1 303 ? 41.650 5.953 -43.700 1.00 68.94 303 LEU A O 1
ATOM 2359 N N . GLY A 1 304 ? 42.257 4.220 -44.972 1.00 62.12 304 GLY A N 1
ATOM 2360 C CA . GLY A 1 304 ? 43.657 4.219 -44.544 1.00 62.12 304 GLY A CA 1
ATOM 2361 C C . GLY A 1 304 ? 44.618 3.578 -45.548 1.00 62.12 304 GLY A C 1
ATOM 2362 O O . GLY A 1 304 ? 44.276 2.637 -46.256 1.00 62.12 304 GLY A O 1
ATOM 2363 N N . ARG A 1 305 ? 45.863 4.071 -45.589 1.00 54.91 305 ARG A N 1
ATOM 2364 C CA . ARG A 1 305 ? 46.936 3.431 -46.364 1.00 54.91 305 ARG A CA 1
ATOM 2365 C C . ARG A 1 305 ? 47.413 2.160 -45.653 1.00 54.91 305 ARG A C 1
ATOM 2367 O O . ARG A 1 305 ? 47.707 2.197 -44.464 1.00 54.91 305 ARG A O 1
ATOM 2374 N N . GLU A 1 306 ? 47.566 1.096 -46.445 1.00 52.97 306 GLU A N 1
ATOM 2375 C CA . GLU A 1 306 ? 47.905 -0.285 -46.062 1.00 52.97 306 GLU A CA 1
ATOM 2376 C C . GLU A 1 306 ? 46.773 -1.074 -45.376 1.00 52.97 306 GLU A C 1
ATOM 2378 O O . GLU A 1 306 ? 46.457 -0.861 -44.208 1.00 52.97 306 GLU A O 1
ATOM 2383 N N . GLY A 1 307 ? 46.259 -2.099 -46.071 1.00 44.62 307 GLY A N 1
ATOM 2384 C CA . GLY A 1 307 ? 45.301 -3.097 -45.562 1.00 44.62 307 GLY A CA 1
ATOM 2385 C C . GLY A 1 307 ? 45.874 -4.062 -44.510 1.00 44.62 307 GLY A C 1
ATOM 2386 O O . GLY A 1 307 ? 45.619 -5.266 -44.543 1.00 44.62 307 GLY A O 1
ATOM 2387 N N . LYS A 1 308 ? 46.683 -3.558 -43.574 1.00 49.19 308 LYS A N 1
ATOM 2388 C CA . LYS A 1 308 ? 47.093 -4.286 -42.368 1.00 49.19 308 LYS A CA 1
ATOM 2389 C C . LYS A 1 308 ? 45.914 -4.313 -41.394 1.00 49.19 308 LYS A C 1
ATOM 2391 O O . LYS A 1 308 ? 45.243 -3.307 -41.197 1.00 49.19 308 LYS A O 1
ATOM 2396 N N . LYS A 1 309 ? 45.708 -5.443 -40.707 1.00 43.72 309 LYS A N 1
ATOM 2397 C CA . LYS A 1 309 ? 44.546 -5.715 -39.825 1.00 43.72 309 LYS A CA 1
ATOM 2398 C C . LYS A 1 309 ? 44.313 -4.717 -38.664 1.00 43.72 309 LYS A C 1
ATOM 2400 O O . LYS A 1 309 ? 43.289 -4.807 -37.999 1.00 43.72 309 LYS A O 1
ATOM 2405 N N . GLY A 1 310 ? 45.215 -3.758 -38.429 1.00 47.09 310 GLY A N 1
ATOM 2406 C CA . GLY A 1 310 ? 45.006 -2.618 -37.522 1.00 47.09 310 GLY A CA 1
ATOM 2407 C C . GLY A 1 310 ? 44.209 -1.444 -38.121 1.00 47.09 310 GLY A C 1
ATOM 2408 O O . GLY A 1 310 ? 43.866 -0.517 -37.388 1.00 47.09 310 GLY A O 1
ATOM 2409 N N . ALA A 1 311 ? 43.899 -1.459 -39.426 1.00 48.62 311 ALA A N 1
ATOM 2410 C CA . ALA A 1 311 ? 43.143 -0.404 -40.114 1.00 48.62 311 ALA A CA 1
ATOM 2411 C C . ALA A 1 311 ? 41.757 -0.158 -39.480 1.00 48.62 311 ALA A C 1
ATOM 2413 O O . ALA A 1 311 ? 41.414 0.983 -39.168 1.00 48.62 311 ALA A O 1
ATOM 2414 N N . VAL A 1 312 ? 41.021 -1.240 -39.205 1.00 52.19 312 VAL A N 1
ATOM 2415 C CA . VAL A 1 312 ? 39.667 -1.213 -38.626 1.00 52.19 312 VAL A CA 1
ATOM 2416 C C . VAL A 1 312 ? 39.696 -0.753 -37.159 1.00 52.19 312 VAL A C 1
ATOM 2418 O O . VAL A 1 312 ? 39.024 0.206 -36.797 1.00 52.19 312 VAL A O 1
ATOM 2421 N N . ASN A 1 313 ? 40.542 -1.369 -36.322 1.00 46.19 313 ASN A N 1
ATOM 2422 C CA . ASN A 1 313 ? 40.571 -1.128 -34.870 1.00 46.19 313 ASN A CA 1
ATOM 2423 C C . ASN A 1 313 ? 40.954 0.319 -34.501 1.00 46.19 313 ASN A C 1
ATOM 2425 O O . ASN A 1 313 ? 40.267 0.951 -33.713 1.00 46.19 313 ASN A O 1
ATOM 2429 N N . ASP A 1 314 ? 42.009 0.873 -35.104 1.00 44.31 314 ASP A N 1
ATOM 2430 C CA . ASP A 1 314 ? 42.446 2.257 -34.841 1.00 44.31 314 ASP A CA 1
ATOM 2431 C C . ASP A 1 314 ? 41.675 3.299 -35.689 1.00 44.31 314 ASP A C 1
ATOM 2433 O O . ASP A 1 314 ? 41.699 4.484 -35.371 1.00 44.31 314 ASP A O 1
ATOM 2437 N N . GLY A 1 315 ? 40.999 2.894 -36.775 1.00 44.75 315 GLY A N 1
ATOM 2438 C CA . GLY A 1 315 ? 40.079 3.770 -37.522 1.00 44.75 315 GLY A CA 1
ATOM 2439 C C . GLY A 1 315 ? 38.790 4.037 -36.740 1.00 44.75 315 GLY A C 1
ATOM 2440 O O . GLY A 1 315 ? 38.224 5.124 -36.814 1.00 44.75 315 GLY A O 1
ATOM 2441 N N . LEU A 1 316 ? 38.396 3.063 -35.919 1.00 43.66 316 LEU A N 1
ATOM 2442 C CA . LEU A 1 316 ? 37.318 3.147 -34.938 1.00 43.66 316 LEU A CA 1
ATOM 2443 C C . LEU A 1 316 ? 37.815 3.526 -33.529 1.00 43.66 316 LEU A C 1
ATOM 2445 O O . LEU A 1 316 ? 37.014 3.597 -32.605 1.00 43.66 316 LEU A O 1
ATOM 2449 N N . LYS A 1 317 ? 39.113 3.791 -33.333 1.00 43.66 317 LYS A N 1
ATOM 2450 C CA . LYS A 1 317 ? 39.702 4.173 -32.036 1.00 43.66 317 LYS A CA 1
ATOM 2451 C C . LYS A 1 317 ? 40.696 5.318 -32.212 1.00 43.66 317 LYS A C 1
ATOM 2453 O O . LYS A 1 317 ? 41.896 5.183 -31.963 1.00 43.66 317 LYS A O 1
ATOM 2458 N N . VAL A 1 318 ? 40.194 6.468 -32.656 1.00 38.31 318 VAL A N 1
ATOM 2459 C CA . VAL A 1 318 ? 41.046 7.635 -32.898 1.00 38.31 318 VAL A CA 1
ATOM 2460 C C . VAL A 1 318 ? 41.322 8.359 -31.589 1.00 38.31 318 VAL A C 1
ATOM 2462 O O . VAL A 1 318 ? 40.491 9.083 -31.050 1.00 38.31 318 VAL A O 1
ATOM 2465 N N . SER A 1 319 ? 42.541 8.163 -31.091 1.00 34.28 319 SER A N 1
ATOM 2466 C CA . SER A 1 319 ? 43.076 8.879 -29.939 1.00 34.28 319 SER A CA 1
ATOM 2467 C C . SER A 1 319 ? 43.287 10.364 -30.265 1.00 34.28 319 SER A C 1
ATOM 2469 O O . SER A 1 319 ? 44.350 10.773 -30.744 1.00 34.28 319 SER A O 1
ATOM 2471 N N . ILE A 1 320 ? 42.269 11.189 -30.006 1.00 35.22 320 ILE A N 1
ATOM 2472 C CA . ILE A 1 320 ? 42.434 12.637 -29.843 1.00 35.22 320 ILE A CA 1
ATOM 2473 C C . ILE A 1 320 ? 42.796 12.887 -28.375 1.00 35.22 320 ILE A C 1
ATOM 2475 O O . ILE A 1 320 ? 41.942 13.149 -27.535 1.00 35.22 320 ILE A O 1
ATOM 2479 N N . CYS A 1 321 ? 44.083 12.764 -28.047 1.00 32.84 321 CYS A N 1
ATOM 2480 C CA . CYS A 1 321 ? 44.576 13.106 -26.715 1.00 32.84 321 CYS A CA 1
ATOM 2481 C C . CYS A 1 321 ? 44.525 14.622 -26.437 1.00 32.84 321 CYS A C 1
ATOM 2483 O O . CYS A 1 321 ? 44.765 15.436 -27.330 1.00 32.84 321 CYS A O 1
ATOM 2485 N N . ALA A 1 322 ? 44.368 14.934 -25.144 1.00 33.16 322 ALA A N 1
ATOM 2486 C CA . ALA A 1 322 ? 44.833 16.136 -24.436 1.00 33.16 322 ALA A CA 1
ATOM 2487 C C . ALA A 1 322 ? 43.929 17.382 -24.286 1.00 33.16 322 ALA A C 1
ATOM 2489 O O . ALA A 1 322 ? 44.382 18.311 -23.628 1.00 33.16 322 ALA A O 1
ATOM 2490 N N . LEU A 1 323 ? 42.679 17.431 -24.780 1.00 32.09 323 LEU A N 1
ATOM 2491 C CA . LEU A 1 323 ? 41.792 18.598 -24.521 1.00 32.09 323 LEU A CA 1
ATOM 2492 C C . LEU A 1 323 ? 40.355 18.303 -24.043 1.00 32.09 323 LEU A C 1
ATOM 2494 O O . LEU A 1 323 ? 39.663 19.233 -23.649 1.00 32.09 323 LEU A O 1
ATOM 2498 N N . SER A 1 324 ? 39.900 17.047 -24.013 1.00 35.09 324 SER A N 1
ATOM 2499 C CA . SER A 1 324 ? 38.719 16.651 -23.225 1.00 35.09 324 SER A CA 1
ATOM 2500 C C . SER A 1 324 ? 38.746 15.140 -22.945 1.00 35.09 324 SER A C 1
ATOM 2502 O O . SER A 1 324 ? 38.877 14.370 -23.900 1.00 35.09 324 SER A O 1
ATOM 2504 N N . PRO A 1 325 ? 38.641 14.679 -21.682 1.00 32.78 325 PRO A N 1
ATOM 2505 C CA . PRO A 1 325 ? 38.634 13.248 -21.358 1.00 32.78 325 PRO A CA 1
ATOM 2506 C C . PRO A 1 325 ? 37.419 12.465 -21.888 1.00 32.78 325 PRO A C 1
ATOM 2508 O O . PRO A 1 325 ? 37.510 11.242 -22.014 1.00 32.78 325 PRO A O 1
ATOM 2511 N N . SER A 1 326 ? 36.310 13.144 -22.201 1.00 38.44 326 SER A N 1
ATOM 2512 C CA . SER A 1 326 ? 35.002 12.512 -22.449 1.00 38.44 326 SER A CA 1
ATOM 2513 C C . SER A 1 326 ? 34.684 12.182 -23.914 1.00 38.44 326 SER A C 1
ATOM 2515 O O . SER A 1 326 ? 33.606 11.669 -24.180 1.00 38.44 326 SER A O 1
ATOM 2517 N N . LEU A 1 327 ? 35.570 12.464 -24.880 1.00 38.81 327 LEU A N 1
ATOM 2518 C CA . LEU A 1 327 ? 35.233 12.365 -26.311 1.00 38.81 327 LEU A CA 1
ATOM 2519 C C . LEU A 1 327 ? 36.044 11.278 -27.047 1.00 38.81 327 LEU A C 1
ATOM 2521 O O . LEU A 1 327 ? 37.067 11.552 -27.681 1.00 38.81 327 LEU A O 1
ATOM 2525 N N . ARG A 1 328 ? 35.587 10.018 -26.970 1.00 45.06 328 ARG A N 1
ATOM 2526 C CA . ARG A 1 328 ? 36.187 8.862 -27.669 1.00 45.06 328 ARG A CA 1
ATOM 2527 C C . ARG A 1 328 ? 35.420 8.545 -28.956 1.00 45.06 328 ARG A C 1
ATOM 2529 O O . ARG A 1 328 ? 34.423 7.841 -28.952 1.00 45.06 328 ARG A O 1
ATOM 2536 N N . LEU A 1 329 ? 35.909 9.072 -30.074 1.00 49.09 329 LEU A N 1
ATOM 2537 C CA . LEU A 1 329 ? 35.173 9.113 -31.342 1.00 49.09 329 LEU A CA 1
ATOM 2538 C C . LEU A 1 329 ? 35.405 7.880 -32.225 1.00 49.09 329 LEU A C 1
ATOM 2540 O O . LEU A 1 329 ? 36.533 7.396 -32.366 1.00 49.09 329 LEU A O 1
ATOM 2544 N N . THR A 1 330 ? 34.324 7.390 -32.839 1.00 59.62 330 THR A N 1
ATOM 2545 C CA . THR A 1 330 ? 34.287 6.130 -33.596 1.00 59.62 330 THR A CA 1
ATOM 2546 C C . THR A 1 330 ? 33.290 6.264 -34.760 1.00 59.62 330 THR A C 1
ATOM 2548 O O . THR A 1 330 ? 32.217 6.828 -34.581 1.00 59.62 330 THR A O 1
ATOM 2551 N N . ALA A 1 331 ? 33.582 5.737 -35.955 1.00 58.75 331 ALA A N 1
ATOM 2552 C CA . ALA A 1 331 ? 32.632 5.775 -37.086 1.00 58.75 331 ALA A CA 1
ATOM 2553 C C . ALA A 1 331 ? 31.314 5.011 -36.812 1.00 58.75 331 ALA A C 1
ATOM 2555 O O . ALA A 1 331 ? 30.293 5.280 -37.433 1.00 58.75 331 ALA A O 1
ATOM 2556 N N . THR A 1 332 ? 31.322 4.087 -35.852 1.00 63.94 332 THR A N 1
ATOM 2557 C CA . THR A 1 332 ? 30.128 3.447 -35.281 1.00 63.94 332 THR A CA 1
ATOM 2558 C C . THR A 1 332 ? 29.284 4.402 -34.430 1.00 63.94 332 THR A C 1
ATOM 2560 O O . THR A 1 332 ? 28.062 4.338 -34.498 1.00 63.94 332 THR A O 1
ATOM 2563 N N . GLN A 1 333 ? 29.897 5.340 -33.698 1.00 72.06 333 GLN A N 1
ATOM 2564 C CA . GLN A 1 333 ? 29.164 6.405 -33.001 1.00 72.06 333 GLN A CA 1
ATOM 2565 C C . GLN A 1 333 ? 28.412 7.282 -34.010 1.00 72.06 333 GLN A C 1
ATOM 2567 O O . GLN A 1 333 ? 27.269 7.632 -33.766 1.00 72.06 333 GLN A O 1
ATOM 2572 N N . ALA A 1 334 ? 28.995 7.549 -35.186 1.00 75.25 334 ALA A N 1
ATOM 2573 C CA . ALA A 1 334 ? 28.311 8.278 -36.257 1.00 75.25 334 ALA A CA 1
ATOM 2574 C C . ALA A 1 334 ? 27.014 7.599 -36.732 1.00 75.25 334 ALA A C 1
ATOM 2576 O O . ALA A 1 334 ? 26.078 8.301 -37.091 1.00 75.25 334 ALA A O 1
ATOM 2577 N N . ILE A 1 335 ? 26.925 6.261 -36.702 1.00 83.06 335 ILE A N 1
ATOM 2578 C CA . ILE A 1 335 ? 25.654 5.565 -36.967 1.00 83.06 335 ILE A CA 1
ATOM 2579 C C . ILE A 1 335 ? 24.649 5.847 -35.851 1.00 83.06 335 ILE A C 1
ATOM 2581 O O . ILE A 1 335 ? 23.499 6.134 -36.164 1.00 83.06 335 ILE A O 1
ATOM 2585 N N . TYR A 1 336 ? 25.072 5.788 -34.583 1.00 84.62 336 TYR A N 1
ATOM 2586 C CA . TYR A 1 336 ? 24.210 6.100 -33.441 1.00 84.62 336 TYR A CA 1
ATOM 2587 C C . TYR A 1 336 ? 23.646 7.524 -33.552 1.00 84.62 336 TYR A C 1
ATOM 2589 O O . TYR A 1 336 ? 22.445 7.662 -33.762 1.00 84.62 336 TYR A O 1
ATOM 2597 N N . GLU A 1 337 ? 24.508 8.552 -33.513 1.00 82.44 337 GLU A N 1
ATOM 2598 C CA . GLU A 1 337 ? 24.078 9.962 -33.441 1.00 82.44 337 GLU A CA 1
ATOM 2599 C C . GLU A 1 337 ? 23.202 10.363 -34.632 1.00 82.44 337 GLU A C 1
ATOM 2601 O O . GLU A 1 337 ? 22.185 11.028 -34.473 1.00 82.44 337 GLU A O 1
ATOM 2606 N N . LEU A 1 338 ? 23.572 9.949 -35.850 1.00 85.69 338 LEU A N 1
ATOM 2607 C CA . LEU A 1 338 ? 22.822 10.328 -37.047 1.00 85.69 338 LEU A CA 1
ATOM 2608 C C . LEU A 1 338 ? 21.483 9.591 -37.146 1.00 85.69 338 LEU A C 1
ATOM 2610 O O . LEU A 1 338 ? 20.511 10.177 -37.620 1.00 85.69 338 LEU A O 1
ATOM 2614 N N . SER A 1 339 ? 21.405 8.339 -36.680 1.00 89.19 339 SER A N 1
ATOM 2615 C CA . SER A 1 339 ? 20.131 7.612 -36.643 1.00 89.19 339 SER A CA 1
ATOM 2616 C C . SER A 1 339 ? 19.194 8.184 -35.582 1.00 89.19 339 SER A C 1
ATOM 2618 O O . SER A 1 339 ? 18.000 8.273 -35.835 1.00 89.19 339 SER A O 1
ATOM 2620 N N . THR A 1 340 ? 19.700 8.589 -34.414 1.00 86.88 340 THR A N 1
ATOM 2621 C CA . THR A 1 340 ? 18.863 9.170 -33.351 1.00 86.88 340 THR A CA 1
ATOM 2622 C C . THR A 1 340 ? 18.464 10.619 -33.640 1.00 86.88 340 THR A C 1
ATOM 2624 O O . THR A 1 340 ? 17.330 10.987 -33.351 1.00 86.88 340 THR A O 1
ATOM 2627 N N . ALA A 1 341 ? 19.338 11.426 -34.254 1.00 86.50 341 ALA A N 1
ATOM 2628 C CA . ALA A 1 341 ? 19.043 12.822 -34.594 1.00 86.50 341 ALA A CA 1
ATOM 2629 C C . ALA A 1 341 ? 18.154 12.985 -35.841 1.00 86.50 341 ALA A C 1
ATOM 2631 O O . ALA A 1 341 ? 17.304 13.872 -35.875 1.00 86.50 341 ALA A O 1
ATOM 2632 N N . PHE A 1 342 ? 18.324 12.142 -36.870 1.00 88.88 342 PHE A N 1
ATOM 2633 C CA . PHE A 1 342 ? 17.538 12.215 -38.113 1.00 88.88 342 PHE A CA 1
ATOM 2634 C C . PHE A 1 342 ? 17.077 10.816 -38.580 1.00 88.88 342 PHE A C 1
ATOM 2636 O O . PHE A 1 342 ? 17.514 10.336 -39.636 1.00 88.88 342 PHE A O 1
ATOM 2643 N N . PRO A 1 343 ? 16.187 10.149 -37.818 1.00 90.94 343 PRO A N 1
ATOM 2644 C CA . PRO A 1 343 ? 15.826 8.745 -38.027 1.00 90.94 343 PRO A CA 1
ATOM 2645 C C . PRO A 1 343 ? 15.239 8.469 -39.420 1.00 90.94 343 PRO A C 1
ATOM 2647 O O . PRO A 1 343 ? 15.730 7.583 -40.120 1.00 90.94 343 PRO A O 1
ATOM 2650 N N . GLU A 1 344 ? 14.286 9.284 -39.883 1.00 90.69 344 GLU A N 1
ATOM 2651 C CA . GLU A 1 344 ? 13.652 9.141 -41.210 1.00 90.69 344 GLU A CA 1
ATOM 2652 C C . GLU A 1 344 ? 14.647 9.298 -42.385 1.00 90.69 344 GLU A C 1
ATOM 2654 O O . GLU A 1 344 ? 14.429 8.754 -43.467 1.00 90.69 344 GLU A O 1
ATOM 2659 N N . ILE A 1 345 ? 15.776 9.995 -42.185 1.00 91.06 345 ILE A N 1
ATOM 2660 C CA . ILE A 1 345 ? 16.814 10.187 -43.215 1.00 91.06 345 ILE A CA 1
ATOM 2661 C C . ILE A 1 345 ? 17.828 9.035 -43.196 1.00 91.06 345 ILE A C 1
ATOM 2663 O O . ILE A 1 345 ? 18.178 8.483 -44.245 1.00 91.06 345 ILE A O 1
ATOM 2667 N N . PHE A 1 346 ? 18.341 8.678 -42.014 1.00 91.38 346 PHE A N 1
ATOM 2668 C CA . PHE A 1 346 ? 19.481 7.764 -41.910 1.00 91.38 346 PHE A CA 1
ATOM 2669 C C . PHE A 1 346 ? 19.120 6.297 -41.705 1.00 91.38 346 PHE A C 1
ATOM 2671 O O . PHE A 1 346 ? 19.911 5.450 -42.122 1.00 91.38 346 PHE A O 1
ATOM 2678 N N . VAL A 1 347 ? 17.942 5.952 -41.177 1.00 92.31 347 VAL A N 1
ATOM 2679 C CA . VAL A 1 347 ? 17.520 4.542 -41.103 1.00 92.31 347 VAL A CA 1
ATOM 2680 C C . VAL A 1 347 ? 17.446 3.901 -42.504 1.00 92.31 347 VAL A C 1
ATOM 2682 O O . VAL A 1 347 ? 18.068 2.847 -42.707 1.00 92.31 347 VAL A O 1
ATOM 2685 N N . PRO A 1 348 ? 16.821 4.529 -43.525 1.00 92.44 348 PRO A N 1
ATOM 2686 C CA . PRO A 1 348 ? 16.873 4.016 -44.895 1.00 92.44 348 PRO A CA 1
ATOM 2687 C C . PRO A 1 348 ? 18.305 3.962 -45.449 1.00 92.44 348 PRO A C 1
ATOM 2689 O O . PRO A 1 348 ? 18.711 2.939 -46.005 1.00 92.44 348 PRO A O 1
ATOM 2692 N N . ALA A 1 349 ? 19.101 5.020 -45.252 1.00 90.25 349 ALA A N 1
ATOM 2693 C CA . ALA A 1 349 ? 20.453 5.127 -45.808 1.00 90.25 349 ALA A CA 1
ATOM 2694 C C . ALA A 1 349 ? 21.461 4.134 -45.188 1.00 90.25 349 ALA A C 1
ATOM 2696 O O . ALA A 1 349 ? 22.357 3.645 -45.878 1.00 90.25 349 ALA A O 1
ATOM 2697 N N . PHE A 1 350 ? 21.323 3.803 -43.902 1.00 92.00 350 PHE A N 1
ATOM 2698 C CA . PHE A 1 350 ? 22.185 2.844 -43.203 1.00 92.00 350 PHE A CA 1
ATOM 2699 C C . PHE A 1 350 ? 21.704 1.389 -43.310 1.00 92.00 350 PHE A C 1
ATOM 2701 O O . PHE A 1 350 ? 22.455 0.481 -42.950 1.00 92.00 350 PHE A O 1
ATOM 2708 N N . THR A 1 351 ? 20.522 1.129 -43.885 1.00 92.38 351 THR A N 1
ATOM 2709 C CA . THR A 1 351 ? 20.043 -0.243 -44.150 1.00 92.38 351 THR A CA 1
ATOM 2710 C C . THR A 1 351 ? 21.031 -1.040 -45.021 1.00 92.38 351 THR A C 1
ATOM 2712 O O . THR A 1 351 ? 21.215 -2.237 -44.806 1.00 92.38 351 THR A O 1
ATOM 2715 N N . ASP A 1 352 ? 21.747 -0.381 -45.941 1.00 88.88 352 ASP A N 1
ATOM 2716 C CA . ASP A 1 352 ? 22.800 -1.006 -46.764 1.00 88.88 352 ASP A CA 1
ATOM 2717 C C . ASP A 1 352 ? 24.096 -1.311 -45.984 1.00 88.88 352 ASP A C 1
ATOM 2719 O O . ASP A 1 352 ? 24.899 -2.141 -46.409 1.00 88.88 352 ASP A O 1
ATOM 2723 N N . ILE A 1 353 ? 24.310 -0.655 -44.839 1.00 87.88 353 ILE A N 1
ATOM 2724 C CA . ILE A 1 353 ? 25.480 -0.832 -43.960 1.00 87.88 353 ILE A CA 1
ATOM 2725 C C . ILE A 1 353 ? 25.218 -1.923 -42.910 1.00 87.88 353 ILE A C 1
ATOM 2727 O O . ILE A 1 353 ? 26.161 -2.531 -42.393 1.00 87.88 353 ILE A O 1
ATOM 2731 N N . LEU A 1 354 ? 23.946 -2.215 -42.616 1.00 91.06 354 LEU A N 1
ATOM 2732 C CA . LEU A 1 354 ? 23.522 -3.189 -41.610 1.00 91.06 354 LEU A CA 1
ATOM 2733 C C . LEU A 1 354 ? 24.237 -4.557 -41.721 1.00 91.06 354 LEU A C 1
ATOM 2735 O O . LEU A 1 354 ? 24.697 -5.038 -40.686 1.00 91.06 354 LEU A O 1
ATOM 2739 N N . PRO A 1 355 ? 24.451 -5.177 -42.903 1.00 91.75 355 PRO A N 1
ATOM 2740 C CA . PRO A 1 355 ? 25.208 -6.432 -42.998 1.00 91.75 355 PRO A CA 1
ATOM 2741 C C . PRO A 1 355 ? 26.660 -6.312 -42.499 1.00 91.75 355 PRO A C 1
ATOM 2743 O O . PRO A 1 355 ? 27.145 -7.177 -41.762 1.00 91.75 355 PRO A O 1
ATOM 2746 N N . SER A 1 356 ? 27.344 -5.216 -42.842 1.00 85.75 356 SER A N 1
ATOM 2747 C CA . SER A 1 356 ? 28.713 -4.933 -42.390 1.00 85.75 356 SER A CA 1
ATOM 2748 C C . SER A 1 356 ? 28.750 -4.671 -40.879 1.00 85.75 356 SER A C 1
ATOM 2750 O O . SER A 1 356 ? 29.663 -5.141 -40.193 1.00 85.75 356 SER A O 1
ATOM 2752 N N . LEU A 1 357 ? 27.726 -4.015 -40.325 1.00 87.44 357 LEU A N 1
ATOM 2753 C CA . LEU A 1 357 ? 27.567 -3.810 -38.883 1.00 87.44 357 LEU A CA 1
ATOM 2754 C C . LEU A 1 357 ? 27.333 -5.130 -38.123 1.00 87.44 357 LEU A C 1
ATOM 2756 O O . LEU A 1 357 ? 28.042 -5.416 -37.156 1.00 87.44 357 LEU A O 1
ATOM 2760 N N . LEU A 1 358 ? 26.414 -5.975 -38.606 1.00 90.94 358 LEU A N 1
ATOM 2761 C CA . LEU A 1 358 ? 26.137 -7.306 -38.052 1.00 90.94 358 LEU A CA 1
ATOM 2762 C C . LEU A 1 358 ? 27.396 -8.184 -38.040 1.00 90.94 358 LEU A C 1
ATOM 2764 O O . LEU A 1 358 ? 27.686 -8.840 -37.040 1.00 90.94 358 LEU A O 1
ATOM 2768 N N . SER A 1 359 ? 28.206 -8.149 -39.105 1.00 89.12 359 SER A N 1
ATOM 2769 C CA . SER A 1 359 ? 29.470 -8.899 -39.161 1.00 89.12 359 SER A CA 1
ATOM 2770 C C . SER A 1 359 ? 30.457 -8.499 -38.049 1.00 89.12 359 SER A C 1
ATOM 2772 O O . SER A 1 359 ? 31.133 -9.360 -37.475 1.00 89.12 359 SER A O 1
ATOM 2774 N N . ASN A 1 360 ? 30.483 -7.216 -37.671 1.00 87.25 360 ASN A N 1
ATOM 2775 C CA . ASN A 1 360 ? 31.384 -6.687 -36.647 1.00 87.25 360 ASN A CA 1
ATOM 2776 C C . ASN A 1 360 ? 30.972 -7.050 -35.207 1.00 87.25 360 ASN A C 1
ATOM 2778 O O . ASN A 1 360 ? 31.825 -7.039 -34.317 1.00 87.25 360 ASN A O 1
ATOM 2782 N N . LEU A 1 361 ? 29.736 -7.509 -34.967 1.00 89.56 361 LEU A N 1
ATOM 2783 C CA . LEU A 1 361 ? 29.360 -8.141 -33.689 1.00 89.56 361 LEU A CA 1
ATOM 2784 C C . LEU A 1 361 ? 30.205 -9.395 -33.387 1.00 89.56 361 LEU A C 1
ATOM 2786 O O . LEU A 1 361 ? 30.400 -9.759 -32.227 1.00 89.56 361 LEU A O 1
ATOM 2790 N N . LEU A 1 362 ? 30.742 -10.045 -34.425 1.00 90.00 362 LEU A N 1
ATOM 2791 C CA . LEU A 1 362 ? 31.616 -11.216 -34.321 1.00 90.00 362 LEU A CA 1
ATOM 2792 C C . LEU A 1 362 ? 33.107 -10.889 -34.515 1.00 90.00 362 LEU A C 1
ATOM 2794 O O . LEU A 1 362 ? 33.932 -11.808 -34.521 1.00 90.00 362 LEU A O 1
ATOM 2798 N N . ALA A 1 363 ? 33.474 -9.604 -34.605 1.00 85.44 363 ALA A N 1
ATOM 2799 C CA . ALA A 1 363 ? 34.848 -9.140 -34.814 1.00 85.44 363 ALA A CA 1
ATOM 2800 C C . ALA A 1 363 ? 35.854 -9.757 -33.815 1.00 85.44 363 ALA A C 1
ATOM 2802 O O . ALA A 1 363 ? 35.486 -10.115 -32.691 1.00 85.44 363 ALA A O 1
ATOM 2803 N N . PRO A 1 364 ? 37.146 -9.885 -34.171 1.00 79.94 364 PRO A N 1
ATOM 2804 C CA . PRO A 1 364 ? 38.137 -10.502 -33.291 1.00 79.94 364 PRO A CA 1
ATOM 2805 C C . PRO A 1 364 ? 38.510 -9.644 -32.071 1.00 79.94 364 PRO A C 1
ATOM 2807 O O . PRO A 1 364 ? 39.033 -10.189 -31.106 1.00 79.94 364 PRO A O 1
ATOM 2810 N N . THR A 1 365 ? 38.264 -8.329 -32.071 1.00 82.62 365 THR A N 1
ATOM 2811 C CA . THR A 1 365 ? 38.596 -7.450 -30.935 1.00 82.62 365 THR A CA 1
ATOM 2812 C C . THR A 1 365 ? 37.344 -7.009 -30.180 1.00 82.62 365 THR A C 1
ATOM 2814 O O . THR A 1 365 ? 36.303 -6.717 -30.765 1.00 82.62 365 THR A O 1
ATOM 2817 N N . LEU A 1 366 ? 37.446 -6.941 -28.850 1.00 83.69 366 LEU A N 1
ATOM 2818 C CA . LEU A 1 366 ? 36.305 -6.637 -27.975 1.00 83.69 366 LEU A CA 1
ATOM 2819 C C . LEU A 1 366 ? 35.817 -5.191 -28.104 1.00 83.69 366 LEU A C 1
ATOM 2821 O O . LEU A 1 366 ? 34.626 -4.936 -27.960 1.00 83.69 366 LEU A O 1
ATOM 2825 N N . VAL A 1 367 ? 36.731 -4.275 -28.437 1.00 81.00 367 VAL A N 1
ATOM 2826 C CA . VAL A 1 367 ? 36.429 -2.869 -28.738 1.00 81.00 367 VAL A CA 1
ATOM 2827 C C . VAL A 1 367 ? 35.485 -2.774 -29.939 1.00 81.00 367 VAL A C 1
ATOM 2829 O O . VAL A 1 367 ? 34.436 -2.151 -29.825 1.00 81.00 367 VAL A O 1
ATOM 2832 N N . LEU A 1 368 ? 35.783 -3.485 -31.037 1.00 78.56 368 LEU A N 1
ATOM 2833 C CA . LEU A 1 368 ? 34.928 -3.506 -32.229 1.00 78.56 368 LEU A CA 1
ATOM 2834 C C . LEU A 1 368 ? 33.548 -4.117 -31.947 1.00 78.56 368 LEU A C 1
ATOM 2836 O O . LEU A 1 368 ? 32.552 -3.617 -32.456 1.00 78.56 368 LEU A O 1
ATOM 2840 N N . ARG A 1 369 ? 33.460 -5.148 -31.092 1.00 86.38 369 ARG A N 1
ATOM 2841 C CA . ARG A 1 369 ? 32.164 -5.729 -30.689 1.00 86.38 369 ARG A CA 1
ATOM 2842 C C . ARG A 1 369 ? 31.319 -4.785 -29.841 1.00 86.38 369 ARG A C 1
ATOM 2844 O O . ARG A 1 369 ? 30.103 -4.762 -30.007 1.00 86.38 369 ARG A O 1
ATOM 2851 N N . ALA A 1 370 ? 31.936 -4.041 -28.921 1.00 84.94 370 ALA A N 1
ATOM 2852 C CA . ALA A 1 370 ? 31.237 -3.039 -28.117 1.00 84.94 370 ALA A CA 1
ATOM 2853 C C . ALA A 1 370 ? 30.729 -1.889 -29.003 1.00 84.94 370 ALA A C 1
ATOM 2855 O O . ALA A 1 370 ? 29.564 -1.519 -28.933 1.00 84.94 370 ALA A O 1
ATOM 2856 N N . GLN A 1 371 ? 31.580 -1.407 -29.908 1.00 82.06 371 GLN A N 1
ATOM 2857 C CA . GLN A 1 371 ? 31.273 -0.348 -30.870 1.00 82.06 371 GLN A CA 1
ATOM 2858 C C . GLN A 1 371 ? 30.173 -0.732 -31.869 1.00 82.06 371 GLN A C 1
ATOM 2860 O O . GLN A 1 371 ? 29.240 0.038 -32.083 1.00 82.06 371 GLN A O 1
ATOM 2865 N N . ALA A 1 372 ? 30.236 -1.940 -32.438 1.00 86.44 372 ALA A N 1
ATOM 2866 C CA . ALA A 1 372 ? 29.189 -2.459 -33.316 1.00 86.44 372 ALA A CA 1
ATOM 2867 C C . ALA A 1 372 ? 27.859 -2.661 -32.570 1.00 86.44 372 ALA A C 1
ATOM 2869 O O . ALA A 1 372 ? 26.798 -2.412 -33.130 1.00 86.44 372 ALA A O 1
ATOM 2870 N N . CYS A 1 373 ? 27.910 -3.059 -31.295 1.00 89.44 373 CYS A N 1
ATOM 2871 C CA . CYS A 1 373 ? 26.729 -3.141 -30.439 1.00 89.44 373 CYS A CA 1
ATOM 2872 C C . CYS A 1 373 ? 26.119 -1.754 -30.188 1.00 89.44 373 CYS A C 1
ATOM 2874 O O . CYS A 1 373 ? 24.917 -1.601 -30.351 1.00 89.44 373 CYS A O 1
ATOM 2876 N N . HIS A 1 374 ? 26.915 -0.732 -29.865 1.00 86.31 374 HIS A N 1
ATOM 2877 C CA . HIS A 1 374 ? 26.401 0.633 -29.679 1.00 86.31 374 HIS A CA 1
ATOM 2878 C C . HIS A 1 374 ? 25.738 1.198 -30.944 1.00 86.31 374 HIS A C 1
ATOM 2880 O O . HIS A 1 374 ? 24.586 1.619 -30.907 1.00 86.31 374 HIS A O 1
ATOM 2886 N N . ALA A 1 375 ? 26.423 1.114 -32.089 1.00 87.50 375 ALA A N 1
ATOM 2887 C CA . ALA A 1 375 ? 25.869 1.531 -33.378 1.00 87.50 375 ALA A CA 1
ATOM 2888 C C . ALA A 1 375 ? 24.552 0.812 -33.718 1.00 87.50 375 ALA A C 1
ATOM 2890 O O . ALA A 1 375 ? 23.621 1.433 -34.226 1.00 87.50 375 ALA A O 1
ATOM 2891 N N . LEU A 1 376 ? 24.465 -0.491 -33.422 1.00 91.69 376 LEU A N 1
ATOM 2892 C CA . LEU A 1 376 ? 23.253 -1.274 -33.647 1.00 91.69 376 LEU A CA 1
ATOM 2893 C C . LEU A 1 376 ? 22.123 -0.894 -32.680 1.00 91.69 376 LEU A C 1
ATOM 2895 O O . LEU A 1 376 ? 20.967 -0.951 -33.081 1.00 91.69 376 LEU A O 1
ATOM 2899 N N . GLY A 1 377 ? 22.448 -0.479 -31.452 1.00 90.56 377 GLY A N 1
ATOM 2900 C CA . GLY A 1 377 ? 21.484 0.024 -30.475 1.00 90.56 377 GLY A CA 1
ATOM 2901 C C . GLY A 1 377 ? 20.807 1.305 -30.950 1.00 90.56 377 GLY A C 1
ATOM 2902 O O . GLY A 1 377 ? 19.586 1.333 -31.074 1.00 90.56 377 GLY A O 1
ATOM 2903 N N . GLY A 1 378 ? 21.591 2.319 -31.327 1.00 87.94 378 GLY A N 1
ATOM 2904 C CA . GLY A 1 378 ? 21.055 3.573 -31.878 1.00 87.94 378 GLY A CA 1
ATOM 2905 C C . GLY A 1 378 ? 20.271 3.370 -33.171 1.00 87.94 378 GLY A C 1
ATOM 2906 O O . GLY A 1 378 ? 19.196 3.938 -33.333 1.00 87.94 378 GLY A O 1
ATOM 2907 N N . PHE A 1 379 ? 20.754 2.498 -34.064 1.00 92.06 379 PHE A N 1
ATOM 2908 C CA . PHE A 1 379 ? 20.024 2.139 -35.282 1.00 92.06 379 PHE A CA 1
ATOM 2909 C C . PHE A 1 379 ? 18.695 1.423 -34.975 1.00 92.06 379 PHE A C 1
ATOM 2911 O O . PHE A 1 379 ? 17.676 1.764 -35.564 1.00 92.06 379 PHE A O 1
ATOM 2918 N N . ALA A 1 380 ? 18.668 0.473 -34.034 1.00 93.06 380 ALA A N 1
ATOM 2919 C CA . ALA A 1 380 ? 17.439 -0.216 -33.631 1.00 93.06 380 ALA A CA 1
ATOM 2920 C C . ALA A 1 380 ? 16.438 0.723 -32.939 1.00 93.06 380 ALA A C 1
ATOM 2922 O O . ALA A 1 380 ? 15.248 0.668 -33.238 1.00 93.06 380 ALA A O 1
ATOM 2923 N N . TYR A 1 381 ? 16.911 1.617 -32.069 1.00 90.69 381 TYR A N 1
ATOM 2924 C CA . TYR A 1 381 ? 16.070 2.627 -31.429 1.00 90.69 381 TYR A CA 1
ATOM 2925 C C . TYR A 1 381 ? 15.493 3.616 -32.452 1.00 90.69 381 TYR A C 1
ATOM 2927 O O . TYR A 1 381 ? 14.306 3.921 -32.416 1.00 90.69 381 TYR A O 1
ATOM 2935 N N . ALA A 1 382 ? 16.292 4.058 -33.425 1.00 90.19 382 ALA A N 1
ATOM 2936 C CA . ALA A 1 382 ? 15.818 4.894 -34.525 1.00 90.19 382 ALA A CA 1
ATOM 2937 C C . ALA A 1 382 ? 14.775 4.181 -35.404 1.00 90.19 382 ALA A C 1
ATOM 2939 O O . ALA A 1 382 ? 13.763 4.781 -35.750 1.00 90.19 382 ALA A O 1
ATOM 2940 N N . VAL A 1 383 ? 14.976 2.890 -35.711 1.00 91.19 383 VAL A N 1
ATOM 2941 C CA . VAL A 1 383 ? 13.994 2.058 -36.434 1.00 91.19 383 VAL A CA 1
ATOM 2942 C C . VAL A 1 383 ? 12.655 1.999 -35.694 1.00 91.19 383 VAL A C 1
ATOM 2944 O O . VAL A 1 383 ? 11.613 2.085 -36.330 1.00 91.19 383 VAL A O 1
ATOM 2947 N N . ALA A 1 384 ? 12.654 1.915 -34.362 1.00 89.50 384 ALA A N 1
ATOM 2948 C CA . ALA A 1 384 ? 11.414 1.905 -33.584 1.00 89.50 384 ALA A CA 1
ATOM 2949 C C . ALA A 1 384 ? 10.634 3.238 -33.612 1.00 89.50 384 ALA A C 1
ATOM 2951 O O . ALA A 1 384 ? 9.446 3.241 -33.292 1.00 89.50 384 ALA A O 1
ATOM 2952 N N . ASN A 1 385 ? 11.292 4.344 -33.981 1.00 87.06 385 ASN A N 1
ATOM 2953 C CA . ASN A 1 385 ? 10.740 5.702 -33.967 1.00 87.06 385 ASN A CA 1
ATOM 2954 C C . ASN A 1 385 ? 10.390 6.259 -35.363 1.00 87.06 385 ASN A C 1
ATOM 2956 O O . ASN A 1 385 ? 9.849 7.360 -35.443 1.00 87.06 385 ASN A O 1
ATOM 2960 N N . ILE A 1 386 ? 10.676 5.538 -36.456 1.00 88.25 386 ILE A N 1
ATOM 2961 C CA . ILE A 1 386 ? 10.235 5.938 -37.805 1.00 88.25 386 ILE A CA 1
ATOM 2962 C C . ILE A 1 386 ? 8.830 5.430 -38.139 1.00 88.25 386 ILE A C 1
ATOM 2964 O O . ILE A 1 386 ? 8.334 4.433 -37.605 1.00 88.25 386 ILE A O 1
ATOM 2968 N N . SER A 1 387 ? 8.208 6.102 -39.102 1.00 85.31 387 SER A N 1
ATOM 2969 C CA . SER A 1 387 ? 6.903 5.744 -39.650 1.00 85.31 387 SER A CA 1
ATOM 2970 C C . SER A 1 387 ? 6.929 4.378 -40.350 1.00 85.31 387 SER A C 1
ATOM 2972 O O . SER A 1 387 ? 7.879 4.033 -41.061 1.00 85.31 387 SER A O 1
ATOM 2974 N N . ALA A 1 388 ? 5.852 3.598 -40.196 1.00 82.50 388 ALA A N 1
ATOM 2975 C CA . ALA A 1 388 ? 5.719 2.267 -40.792 1.00 82.50 388 ALA A CA 1
ATOM 2976 C C . ALA A 1 388 ? 5.945 2.297 -42.319 1.00 82.50 388 ALA A C 1
ATOM 2978 O O . ALA A 1 388 ? 5.246 2.978 -43.066 1.00 82.50 388 ALA A O 1
ATOM 2979 N N . SER A 1 389 ? 6.943 1.545 -42.785 1.00 85.19 389 SER A N 1
ATOM 2980 C CA . SER A 1 389 ? 7.494 1.663 -44.144 1.00 85.19 389 SER A CA 1
ATOM 2981 C C . SER A 1 389 ? 8.129 0.346 -44.621 1.00 85.19 389 SER A C 1
ATOM 2983 O O . SER A 1 389 ? 8.549 -0.461 -43.784 1.00 85.19 389 SER A O 1
ATOM 2985 N N . PRO A 1 390 ? 8.282 0.104 -45.942 1.00 86.44 390 PRO A N 1
ATOM 2986 C CA . PRO A 1 390 ? 8.894 -1.127 -46.469 1.00 86.44 390 PRO A CA 1
ATOM 2987 C C . PRO A 1 390 ? 10.364 -1.324 -46.050 1.00 86.44 390 PRO A C 1
ATOM 2989 O O . PRO A 1 390 ? 10.890 -2.436 -46.136 1.00 86.44 390 PRO A O 1
ATOM 2992 N N . VAL A 1 391 ? 11.023 -0.276 -45.541 1.00 88.31 391 VAL A N 1
ATOM 2993 C CA . VAL A 1 391 ? 12.366 -0.349 -44.946 1.00 88.31 391 VAL A CA 1
ATOM 2994 C C . VAL A 1 391 ? 12.392 -1.327 -43.764 1.00 88.31 391 VAL A C 1
ATOM 2996 O O . VAL A 1 391 ? 13.332 -2.111 -43.657 1.00 88.31 391 VAL A O 1
ATOM 2999 N N . HIS A 1 392 ? 11.327 -1.390 -42.956 1.00 89.69 392 HIS A N 1
ATOM 3000 C CA . HIS A 1 392 ? 11.197 -2.344 -41.847 1.00 89.69 392 HIS A CA 1
ATOM 3001 C C . HIS A 1 392 ? 11.270 -3.795 -42.325 1.00 89.69 392 HIS A C 1
ATOM 3003 O O . HIS A 1 392 ? 12.054 -4.584 -41.805 1.00 89.69 392 HIS A O 1
ATOM 3009 N N . ALA A 1 393 ? 10.517 -4.139 -43.374 1.00 88.19 393 ALA A N 1
ATOM 3010 C CA . ALA A 1 393 ? 10.549 -5.477 -43.959 1.00 88.19 393 ALA A CA 1
ATOM 3011 C C . ALA A 1 393 ? 11.936 -5.809 -44.542 1.00 88.19 393 ALA A C 1
ATOM 3013 O O . ALA A 1 393 ? 12.403 -6.944 -44.431 1.00 88.19 393 ALA A O 1
ATOM 3014 N N . ARG A 1 394 ? 12.631 -4.826 -45.131 1.00 91.19 394 ARG A N 1
ATOM 3015 C CA . ARG A 1 394 ? 14.003 -4.995 -45.638 1.00 91.19 394 ARG A CA 1
ATOM 3016 C C . ARG A 1 394 ? 15.003 -5.264 -44.506 1.00 91.19 394 ARG A C 1
ATOM 3018 O O . ARG A 1 394 ? 15.788 -6.205 -44.611 1.00 91.19 394 ARG A O 1
ATOM 3025 N N . ILE A 1 395 ? 14.941 -4.487 -43.425 1.00 93.44 395 ILE A N 1
ATOM 3026 C CA . ILE A 1 395 ? 15.768 -4.649 -42.219 1.00 93.44 395 ILE A CA 1
ATOM 3027 C C . ILE A 1 395 ? 15.509 -6.013 -41.563 1.00 93.44 395 ILE A C 1
ATOM 3029 O O . ILE A 1 395 ? 16.457 -6.773 -41.343 1.00 93.44 395 ILE A O 1
ATOM 3033 N N . ALA A 1 396 ? 14.241 -6.366 -41.337 1.00 92.25 396 ALA A N 1
ATOM 3034 C CA . ALA A 1 396 ? 13.848 -7.635 -40.732 1.00 92.25 396 ALA A CA 1
ATOM 3035 C C . ALA A 1 396 ? 14.360 -8.835 -41.544 1.00 92.25 396 ALA A C 1
ATOM 3037 O O . ALA A 1 396 ? 14.940 -9.755 -40.973 1.00 92.25 396 ALA A O 1
ATOM 3038 N N . ASN A 1 397 ? 14.261 -8.797 -42.880 1.00 91.62 397 ASN A N 1
ATOM 3039 C CA . ASN A 1 397 ? 14.815 -9.839 -43.752 1.00 91.62 397 ASN A CA 1
ATOM 3040 C C . ASN A 1 397 ? 16.348 -9.973 -43.646 1.00 91.62 397 ASN A C 1
ATOM 3042 O O . ASN A 1 397 ? 16.865 -11.093 -43.645 1.00 91.62 397 ASN A O 1
ATOM 3046 N N . ILE A 1 398 ? 17.090 -8.862 -43.531 1.00 93.38 398 ILE A N 1
ATOM 3047 C CA . ILE A 1 398 ? 18.552 -8.887 -43.336 1.00 93.38 398 ILE A CA 1
ATOM 3048 C C . ILE A 1 398 ? 18.902 -9.565 -42.000 1.00 93.38 398 ILE A C 1
ATOM 3050 O O . ILE A 1 398 ? 19.754 -10.459 -41.968 1.00 93.38 398 ILE A O 1
ATOM 3054 N N . VAL A 1 399 ? 18.222 -9.196 -40.909 1.00 94.00 399 VAL A N 1
ATOM 3055 C CA . VAL A 1 399 ? 18.458 -9.773 -39.572 1.00 94.00 399 VAL A CA 1
ATOM 3056 C C . VAL A 1 399 ? 18.014 -11.239 -39.504 1.00 94.00 399 VAL A C 1
ATOM 3058 O O . VAL A 1 399 ? 18.755 -12.079 -38.994 1.00 94.00 399 VAL A O 1
ATOM 3061 N N . ALA A 1 400 ? 16.863 -11.583 -40.085 1.00 90.94 400 ALA A N 1
ATOM 3062 C CA . ALA A 1 400 ? 16.362 -12.953 -40.175 1.00 90.94 400 ALA A CA 1
ATOM 3063 C C . ALA A 1 400 ? 17.359 -13.881 -40.882 1.00 90.94 400 ALA A C 1
ATOM 3065 O O . ALA A 1 400 ? 17.704 -14.944 -40.359 1.00 90.94 400 ALA A O 1
ATOM 3066 N N . ASN A 1 401 ? 17.893 -13.457 -42.030 1.00 90.44 401 ASN A N 1
ATOM 3067 C CA . ASN A 1 401 ? 18.902 -14.220 -42.767 1.00 90.44 401 ASN A CA 1
ATOM 3068 C C . ASN A 1 401 ? 20.237 -14.335 -42.010 1.00 90.44 401 ASN A C 1
ATOM 3070 O O . ASN A 1 401 ? 20.917 -15.349 -42.142 1.00 90.44 401 ASN A O 1
ATOM 3074 N N . TYR A 1 402 ? 20.598 -13.350 -41.181 1.00 91.31 402 TYR A N 1
ATOM 3075 C CA . TYR A 1 402 ? 21.787 -13.421 -40.323 1.00 91.31 402 TYR A CA 1
ATOM 3076 C C . TYR A 1 402 ? 21.617 -14.376 -39.123 1.00 91.31 402 TYR A C 1
ATOM 3078 O O . TYR A 1 402 ? 22.584 -14.997 -38.671 1.00 91.31 402 TYR A O 1
ATOM 3086 N N . LEU A 1 403 ? 20.390 -14.517 -38.609 1.00 89.94 403 LEU A N 1
ATOM 3087 C CA . LEU A 1 403 ? 20.065 -15.418 -37.500 1.00 89.94 403 LEU A CA 1
ATOM 3088 C C . LEU A 1 403 ? 19.891 -16.879 -37.932 1.00 89.94 403 LEU A C 1
ATOM 3090 O O . LEU A 1 403 ? 20.244 -17.776 -37.155 1.00 89.94 403 LEU A O 1
ATOM 3094 N N . ARG A 1 404 ? 19.364 -17.127 -39.138 1.00 86.19 404 ARG A N 1
ATOM 3095 C CA . ARG A 1 404 ? 19.112 -18.476 -39.671 1.00 86.19 404 ARG A CA 1
ATOM 3096 C C . ARG A 1 404 ? 20.404 -19.311 -39.796 1.00 86.19 404 ARG A C 1
ATOM 3098 O O . ARG A 1 404 ? 21.473 -18.767 -40.075 1.00 86.19 404 ARG A O 1
ATOM 3105 N N . PRO A 1 405 ? 20.329 -20.642 -39.599 1.00 68.31 405 PRO A N 1
ATOM 3106 C CA . PRO A 1 405 ? 21.379 -21.572 -40.011 1.00 68.31 405 PRO A CA 1
ATOM 3107 C C . PRO A 1 405 ? 21.831 -21.318 -41.451 1.00 68.31 405 PRO A C 1
ATOM 3109 O O . PRO A 1 405 ? 21.000 -21.159 -42.340 1.00 68.31 405 PRO A O 1
ATOM 3112 N N . VAL A 1 406 ? 23.142 -21.341 -41.691 1.00 63.91 406 VAL A N 1
ATOM 3113 C CA . VAL A 1 406 ? 23.654 -21.488 -43.056 1.00 63.91 406 VAL A CA 1
ATOM 3114 C C . VAL A 1 406 ? 23.494 -22.956 -43.429 1.00 63.91 406 VAL A C 1
ATOM 3116 O O . VAL A 1 406 ? 24.030 -23.822 -42.730 1.00 63.91 406 VAL A O 1
ATOM 3119 N N . ASP A 1 407 ? 22.786 -23.238 -44.521 1.00 54.22 407 ASP A N 1
ATOM 3120 C CA . ASP A 1 407 ? 22.723 -24.579 -45.102 1.00 54.22 407 ASP A CA 1
ATOM 3121 C C . ASP A 1 407 ? 24.091 -24.951 -45.683 1.00 54.22 407 ASP A C 1
ATOM 3123 O O . ASP A 1 407 ? 24.395 -24.738 -46.857 1.00 54.22 407 ASP A O 1
ATOM 3127 N N . SER A 1 408 ? 24.955 -25.492 -44.824 1.00 46.75 408 SER A N 1
ATOM 3128 C CA . SER A 1 408 ? 26.221 -26.085 -45.237 1.00 46.75 408 SER A CA 1
ATOM 3129 C C . SER A 1 408 ? 25.941 -27.200 -46.251 1.00 46.75 408 SER A C 1
ATOM 3131 O O . SER A 1 408 ? 25.219 -28.142 -45.899 1.00 46.75 408 SER A O 1
ATOM 3133 N N . PRO A 1 409 ? 26.530 -27.173 -47.463 1.00 47.72 409 PRO A N 1
ATOM 3134 C CA . PRO A 1 409 ? 26.466 -28.324 -48.352 1.00 47.72 409 PRO A CA 1
ATOM 3135 C C . PRO A 1 409 ? 27.055 -29.556 -47.642 1.00 47.72 409 PRO A C 1
ATOM 3137 O O . PRO A 1 409 ? 27.942 -29.407 -46.789 1.00 47.72 409 PRO A O 1
ATOM 3140 N N . PRO A 1 410 ? 26.572 -30.774 -47.952 1.00 48.62 410 PRO A N 1
ATOM 3141 C CA . PRO A 1 410 ? 27.116 -31.987 -47.356 1.00 48.62 410 PRO A CA 1
ATOM 3142 C C . PRO A 1 410 ? 28.630 -32.060 -47.613 1.00 48.62 410 PRO A C 1
ATOM 3144 O O . PRO A 1 410 ? 29.078 -31.676 -48.698 1.00 48.62 410 PRO A O 1
ATOM 3147 N N . PRO A 1 411 ? 29.432 -32.524 -46.635 1.00 51.25 411 PRO A N 1
ATOM 3148 C CA . PRO A 1 411 ? 30.868 -32.655 -46.835 1.00 51.25 411 PRO A CA 1
ATOM 3149 C C . PRO A 1 411 ? 31.140 -33.570 -48.039 1.00 51.25 411 PRO A C 1
ATOM 3151 O O . PRO A 1 411 ? 30.409 -34.550 -48.226 1.00 51.25 411 PRO A O 1
ATOM 3154 N N . PRO A 1 412 ? 32.167 -33.274 -48.860 1.00 53.28 412 PRO A N 1
ATOM 3155 C CA . PRO A 1 412 ? 32.548 -34.166 -49.946 1.00 53.28 412 PRO A CA 1
ATOM 3156 C C . PRO A 1 412 ? 32.872 -35.554 -49.371 1.00 53.28 412 PRO A C 1
ATOM 3158 O O . PRO A 1 412 ? 33.409 -35.633 -48.264 1.00 53.28 412 PRO A O 1
ATOM 3161 N N . PRO A 1 413 ? 32.543 -36.645 -50.083 1.00 49.56 413 PRO A N 1
ATOM 3162 C CA . PRO A 1 413 ? 32.822 -37.986 -49.593 1.00 49.56 413 PRO A CA 1
ATOM 3163 C C . PRO A 1 413 ? 34.328 -38.167 -49.388 1.00 49.56 413 PRO A C 1
ATOM 3165 O O . PRO A 1 413 ? 35.123 -37.909 -50.295 1.00 49.56 413 PRO A O 1
ATOM 3168 N N . ASP A 1 414 ? 34.710 -38.642 -48.202 1.00 58.16 414 ASP A N 1
ATOM 3169 C CA . ASP A 1 414 ? 36.083 -39.055 -47.924 1.00 58.16 414 ASP A CA 1
ATOM 3170 C C . ASP A 1 414 ? 36.516 -40.141 -48.925 1.00 58.16 414 ASP A C 1
ATOM 3172 O O . ASP A 1 414 ? 35.691 -40.914 -49.420 1.00 58.16 414 ASP A O 1
ATOM 3176 N N . ALA A 1 415 ? 37.823 -40.267 -49.174 1.00 55.25 415 ALA A N 1
ATOM 3177 C CA . ALA A 1 415 ? 38.393 -41.170 -50.187 1.00 55.25 415 ALA A CA 1
ATOM 3178 C C . ALA A 1 415 ? 38.056 -42.675 -50.016 1.00 55.25 415 ALA A C 1
ATOM 3180 O O . ALA A 1 415 ? 38.369 -43.473 -50.896 1.00 55.25 415 ALA A O 1
ATOM 3181 N N . ASN A 1 416 ? 37.394 -43.055 -48.916 1.00 55.53 416 ASN A N 1
ATOM 3182 C CA . ASN A 1 416 ? 36.910 -44.407 -48.626 1.00 55.53 416 ASN A CA 1
ATOM 3183 C C . ASN A 1 416 ? 35.385 -44.586 -48.821 1.00 55.53 416 ASN A C 1
ATOM 3185 O O . ASN A 1 416 ? 34.851 -45.625 -48.444 1.00 55.53 416 ASN A O 1
ATOM 3189 N N . GLY A 1 417 ? 34.662 -43.597 -49.360 1.00 48.62 417 GLY A N 1
ATOM 3190 C CA . GLY A 1 417 ? 33.243 -43.727 -49.734 1.00 48.62 417 GLY A CA 1
ATOM 3191 C C . GLY A 1 417 ? 32.228 -43.738 -48.581 1.00 48.62 417 GLY A C 1
ATOM 3192 O O . GLY A 1 417 ? 31.031 -43.864 -48.830 1.00 48.62 417 GLY A O 1
ATOM 3193 N N . ASN A 1 418 ? 32.665 -43.569 -47.331 1.00 47.22 418 ASN A N 1
ATOM 3194 C CA . ASN A 1 418 ? 31.764 -43.473 -46.182 1.00 47.22 418 ASN A CA 1
ATOM 3195 C C . ASN A 1 418 ? 31.177 -42.059 -46.065 1.00 47.22 418 ASN A C 1
ATOM 3197 O O . ASN A 1 418 ? 31.833 -41.138 -45.584 1.00 47.22 418 ASN A O 1
ATOM 3201 N N . THR A 1 419 ? 29.908 -41.894 -46.438 1.00 46.91 419 THR A N 1
ATOM 3202 C CA . THR A 1 419 ? 29.130 -40.703 -46.078 1.00 46.91 419 THR A CA 1
ATOM 3203 C C . THR A 1 419 ? 28.937 -40.645 -44.564 1.00 46.91 419 THR A C 1
ATOM 3205 O O . THR A 1 419 ? 28.348 -41.558 -43.981 1.00 46.91 419 THR A O 1
ATOM 3208 N N . ALA A 1 420 ? 29.384 -39.561 -43.924 1.00 48.91 420 ALA A N 1
ATOM 3209 C CA . ALA A 1 420 ? 29.056 -39.295 -42.526 1.00 48.91 420 ALA A CA 1
ATOM 3210 C C . ALA A 1 420 ? 27.522 -39.273 -42.332 1.00 48.91 420 ALA A C 1
ATOM 3212 O O . ALA A 1 420 ? 26.815 -38.735 -43.191 1.00 48.91 420 ALA A O 1
ATOM 3213 N N . PRO A 1 421 ? 26.984 -39.841 -41.235 1.00 49.28 421 PRO A N 1
ATOM 3214 C CA . PRO A 1 421 ? 25.541 -39.920 -41.040 1.00 49.28 421 PRO A CA 1
ATOM 3215 C C . PRO A 1 421 ? 24.918 -38.515 -40.999 1.00 49.28 421 PRO A C 1
ATOM 3217 O O . PRO A 1 421 ? 25.495 -37.614 -40.376 1.00 49.28 421 PRO A O 1
ATOM 3220 N N . PRO A 1 422 ? 23.743 -38.305 -41.627 1.00 47.97 422 PRO A N 1
ATOM 3221 C CA . PRO A 1 422 ? 23.069 -37.014 -41.607 1.00 47.97 422 PRO A CA 1
ATOM 3222 C C . PRO A 1 422 ? 22.799 -36.596 -40.158 1.00 47.97 422 PRO A C 1
ATOM 3224 O O . PRO A 1 422 ? 22.178 -37.328 -39.387 1.00 47.97 422 PRO A O 1
ATOM 3227 N N . MET A 1 423 ? 23.310 -35.423 -39.776 1.00 48.47 423 MET A N 1
ATOM 3228 C CA . MET A 1 423 ? 23.225 -34.944 -38.395 1.00 48.47 423 MET A CA 1
ATOM 3229 C C . MET A 1 423 ? 21.763 -34.770 -37.977 1.00 48.47 423 MET A C 1
ATOM 3231 O O . MET A 1 423 ? 20.966 -34.195 -38.719 1.00 48.47 423 MET A O 1
ATOM 3235 N N . THR A 1 424 ? 21.431 -35.230 -36.770 1.00 41.56 424 THR A N 1
ATOM 3236 C CA . THR A 1 424 ? 20.066 -35.192 -36.240 1.00 41.56 424 THR A CA 1
ATOM 3237 C C . THR A 1 424 ? 19.485 -33.768 -36.203 1.00 41.56 424 THR A C 1
ATOM 3239 O O . THR A 1 424 ? 20.212 -32.807 -35.903 1.00 41.56 424 THR A O 1
ATOM 3242 N N . PRO A 1 425 ? 18.172 -33.604 -36.475 1.00 40.22 425 PRO A N 1
ATOM 3243 C CA . PRO A 1 425 ? 17.493 -32.320 -36.331 1.00 40.22 425 PRO A CA 1
ATOM 3244 C C . PRO A 1 425 ? 17.684 -31.745 -34.919 1.00 40.22 425 PRO A C 1
ATOM 3246 O O . PRO A 1 425 ? 17.509 -32.453 -33.931 1.00 40.22 425 PRO A O 1
ATOM 3249 N N . GLY A 1 426 ? 18.051 -30.463 -34.824 1.00 51.47 426 GLY A N 1
ATOM 3250 C CA . GLY A 1 426 ? 18.189 -29.748 -33.546 1.00 51.47 426 GLY A CA 1
ATOM 3251 C C . GLY A 1 426 ? 19.585 -29.724 -32.903 1.00 51.47 426 GLY A C 1
ATOM 3252 O O . GLY A 1 426 ? 19.714 -29.233 -31.784 1.00 51.47 426 GLY A O 1
ATOM 3253 N N . SER A 1 427 ? 20.651 -30.212 -33.557 1.00 55.09 427 SER A N 1
ATOM 3254 C CA . SER A 1 427 ? 21.998 -30.116 -32.959 1.00 55.09 427 SER A CA 1
ATOM 3255 C C . SER A 1 427 ? 22.541 -28.662 -32.920 1.00 55.09 427 SER A C 1
ATOM 3257 O O . SER A 1 427 ? 22.533 -27.995 -33.961 1.00 55.09 427 SER A O 1
ATOM 3259 N N . PRO A 1 428 ? 23.143 -28.184 -31.801 1.00 58.41 428 PRO A N 1
ATOM 3260 C CA . PRO A 1 428 ? 23.719 -26.826 -31.669 1.00 58.41 428 PRO A CA 1
ATOM 3261 C C . PRO A 1 428 ? 24.860 -26.470 -32.642 1.00 58.41 428 PRO A C 1
ATOM 3263 O O . PRO A 1 428 ? 25.428 -25.374 -32.608 1.00 58.41 428 PRO A O 1
ATOM 3266 N N . LYS A 1 429 ? 25.270 -27.426 -33.482 1.00 58.78 429 LYS A N 1
ATOM 3267 C CA . LYS A 1 429 ? 26.288 -27.238 -34.515 1.00 58.78 429 LYS A CA 1
ATOM 3268 C C . LYS A 1 429 ? 25.718 -26.584 -35.777 1.00 58.78 429 LYS A C 1
ATOM 3270 O O . LYS A 1 429 ? 26.494 -25.927 -36.461 1.00 58.78 429 LYS A O 1
ATOM 3275 N N . ARG A 1 430 ? 24.406 -26.689 -36.040 1.00 68.69 430 ARG A N 1
ATOM 3276 C CA . ARG A 1 430 ? 23.738 -26.030 -37.182 1.00 68.69 430 ARG A CA 1
ATOM 3277 C C . ARG A 1 430 ? 23.437 -24.543 -36.969 1.00 68.69 430 ARG A C 1
ATOM 3279 O O . ARG A 1 430 ? 23.219 -23.841 -37.945 1.00 68.69 430 ARG A O 1
ATOM 3286 N N . ASP A 1 431 ? 23.454 -24.051 -35.733 1.00 80.88 431 ASP A N 1
ATOM 3287 C CA . ASP A 1 431 ? 23.127 -22.648 -35.451 1.00 80.88 431 ASP A CA 1
ATOM 3288 C C . ASP A 1 431 ? 24.071 -21.658 -36.155 1.00 80.88 431 ASP A C 1
ATOM 3290 O O . ASP A 1 431 ? 25.268 -21.924 -36.334 1.00 80.88 431 ASP A O 1
ATOM 3294 N N . SER A 1 432 ? 23.553 -20.474 -36.487 1.00 86.69 432 SER A N 1
ATOM 3295 C CA . SER A 1 432 ? 24.367 -19.362 -36.980 1.00 86.69 432 SER A CA 1
ATOM 3296 C C . SER A 1 432 ? 25.475 -18.992 -35.986 1.00 86.69 432 SER A C 1
ATOM 3298 O O . SER A 1 432 ? 25.400 -19.246 -34.775 1.00 86.69 432 SER A O 1
ATOM 3300 N N . ALA A 1 433 ? 26.555 -18.395 -36.499 1.00 88.69 433 ALA A N 1
ATOM 3301 C CA . ALA A 1 433 ? 27.699 -18.015 -35.672 1.00 88.69 433 ALA A CA 1
ATOM 3302 C C . ALA A 1 433 ? 27.295 -17.064 -34.532 1.00 88.69 433 ALA A C 1
ATOM 3304 O O . ALA A 1 433 ? 27.749 -17.254 -33.404 1.00 88.69 433 ALA A O 1
ATOM 3305 N N . ILE A 1 434 ? 26.375 -16.131 -34.802 1.00 92.81 434 ILE A N 1
ATOM 3306 C CA . ILE A 1 434 ? 25.853 -15.193 -33.808 1.00 92.81 434 ILE A CA 1
ATOM 3307 C C . ILE A 1 434 ? 25.013 -15.880 -32.726 1.00 92.81 434 ILE A C 1
ATOM 3309 O O . ILE A 1 434 ? 25.270 -15.651 -31.547 1.00 92.81 434 ILE A O 1
ATOM 3313 N N . VAL A 1 435 ? 24.097 -16.792 -33.075 1.00 91.94 435 VAL A N 1
ATOM 3314 C CA . VAL A 1 435 ? 23.274 -17.524 -32.089 1.00 91.94 435 VAL A CA 1
ATOM 3315 C C . VAL A 1 435 ? 24.151 -18.369 -31.163 1.00 91.94 435 VAL A C 1
ATOM 3317 O O . VAL A 1 435 ? 23.947 -18.385 -29.947 1.00 91.94 435 VAL A O 1
ATOM 3320 N N . ARG A 1 436 ? 25.194 -19.016 -31.703 1.00 91.38 436 ARG A N 1
ATOM 3321 C CA . ARG A 1 436 ? 26.182 -19.754 -30.898 1.00 91.38 436 ARG A CA 1
ATOM 3322 C C . ARG A 1 436 ? 26.986 -18.833 -29.974 1.00 91.38 436 ARG A C 1
ATOM 3324 O O . ARG A 1 436 ? 27.288 -19.221 -28.843 1.00 91.38 436 ARG A O 1
ATOM 3331 N N . THR A 1 437 ? 27.340 -17.632 -30.432 1.00 92.44 437 THR A N 1
ATOM 3332 C CA . THR A 1 437 ? 28.010 -16.626 -29.599 1.00 92.44 437 THR A CA 1
ATOM 3333 C C . THR A 1 437 ? 27.087 -16.137 -28.487 1.00 92.44 437 THR A C 1
ATOM 3335 O O . THR A 1 437 ? 27.465 -16.273 -27.328 1.00 92.44 437 THR A O 1
ATOM 3338 N N . LEU A 1 438 ? 25.867 -15.685 -28.796 1.00 94.00 438 LEU A N 1
ATOM 3339 C CA . LEU A 1 438 ? 24.876 -15.254 -27.801 1.00 94.00 438 LEU A CA 1
ATOM 3340 C C . LEU A 1 438 ? 24.628 -16.335 -26.744 1.00 94.00 438 LEU A C 1
ATOM 3342 O O . LEU A 1 438 ? 24.688 -16.041 -25.553 1.00 94.00 438 LEU A O 1
ATOM 3346 N N . ARG A 1 439 ? 24.461 -17.601 -27.151 1.00 93.44 439 ARG A N 1
ATOM 3347 C CA . ARG A 1 439 ? 24.293 -18.722 -26.214 1.00 93.44 439 ARG A CA 1
ATOM 3348 C C . ARG A 1 439 ? 25.484 -18.878 -25.260 1.00 93.44 439 ARG A C 1
ATOM 3350 O O . ARG A 1 439 ? 25.286 -19.069 -24.065 1.00 93.44 439 ARG A O 1
ATOM 3357 N N . THR A 1 440 ? 26.712 -18.781 -25.773 1.00 92.56 440 THR A N 1
ATOM 3358 C CA . THR A 1 440 ? 27.935 -18.861 -24.953 1.00 92.56 440 THR A CA 1
ATOM 3359 C C . THR A 1 440 ? 28.054 -17.676 -23.988 1.00 92.56 440 THR A C 1
ATOM 3361 O O . THR A 1 440 ? 28.428 -17.870 -22.836 1.00 92.56 440 THR A O 1
ATOM 3364 N N . LEU A 1 441 ? 27.723 -16.459 -24.433 1.00 93.75 441 LEU A N 1
ATOM 3365 C CA . LEU A 1 441 ? 27.847 -15.243 -23.620 1.00 93.75 441 LEU A CA 1
ATOM 3366 C C . LEU A 1 441 ? 26.742 -15.123 -22.555 1.00 93.75 441 LEU A C 1
ATOM 3368 O O . LEU A 1 441 ? 27.032 -14.707 -21.437 1.00 93.75 441 LEU A O 1
ATOM 3372 N N . LEU A 1 442 ? 25.509 -15.551 -22.850 1.00 93.56 442 LEU A N 1
ATOM 3373 C CA . LEU A 1 442 ? 24.416 -15.622 -21.867 1.00 93.56 442 LEU A CA 1
ATOM 3374 C C . LEU A 1 442 ? 24.697 -16.632 -20.741 1.00 93.56 442 LEU A C 1
ATOM 3376 O O . LEU A 1 442 ? 24.243 -16.440 -19.617 1.00 93.56 442 LEU A O 1
ATOM 3380 N N . ALA A 1 443 ? 25.476 -17.681 -21.025 1.00 91.81 443 ALA A N 1
ATOM 3381 C CA . ALA A 1 443 ? 25.916 -18.665 -20.037 1.00 91.81 443 ALA A CA 1
ATOM 3382 C C . ALA A 1 443 ? 27.174 -18.244 -19.240 1.00 91.81 443 ALA A C 1
ATOM 3384 O O . ALA A 1 443 ? 27.591 -18.972 -18.339 1.00 91.81 443 ALA A O 1
ATOM 3385 N N . ALA A 1 444 ? 27.802 -17.103 -19.551 1.00 92.00 444 ALA A N 1
ATOM 3386 C CA . ALA A 1 444 ? 29.036 -16.672 -18.896 1.00 92.00 444 ALA A CA 1
ATOM 3387 C C . ALA A 1 444 ? 28.765 -16.100 -17.490 1.00 92.00 444 ALA A C 1
ATOM 3389 O O . ALA A 1 444 ? 28.076 -15.091 -17.325 1.00 92.00 444 ALA A O 1
ATOM 3390 N N . THR A 1 445 ? 29.329 -16.732 -16.460 1.00 87.25 445 THR A N 1
ATOM 3391 C CA . THR A 1 445 ? 29.144 -16.344 -15.049 1.00 87.25 445 THR A CA 1
ATOM 3392 C C . THR A 1 445 ? 30.035 -15.180 -14.613 1.00 87.25 445 THR A C 1
ATOM 3394 O O . THR A 1 445 ? 29.596 -14.350 -13.821 1.00 87.25 445 THR A O 1
ATOM 3397 N N . GLU A 1 446 ? 31.257 -15.095 -15.146 1.00 84.25 446 GLU A N 1
ATOM 3398 C CA . GLU A 1 446 ? 32.279 -14.107 -14.762 1.00 84.25 446 GLU A CA 1
ATOM 3399 C C . GLU A 1 446 ? 33.000 -13.533 -16.000 1.00 84.25 446 GLU A C 1
ATOM 3401 O O . GLU A 1 446 ? 34.124 -13.926 -16.328 1.00 84.25 446 GLU A O 1
ATOM 3406 N N . PRO A 1 447 ? 32.358 -12.622 -16.752 1.00 86.88 447 PRO A N 1
ATOM 3407 C CA . PRO A 1 447 ? 32.984 -11.979 -17.900 1.00 86.88 447 PRO A CA 1
ATOM 3408 C C . PRO A 1 447 ? 34.062 -10.976 -17.468 1.00 86.88 447 PRO A C 1
ATOM 3410 O O . PRO A 1 447 ? 33.808 -10.074 -16.675 1.00 86.88 447 PRO A O 1
ATOM 3413 N N . ARG A 1 448 ? 35.258 -11.078 -18.062 1.00 82.75 448 ARG A N 1
ATOM 3414 C CA . ARG A 1 448 ? 36.367 -10.123 -17.844 1.00 82.75 448 ARG A CA 1
ATOM 3415 C C . ARG A 1 448 ? 36.172 -8.769 -18.541 1.00 82.75 448 ARG A C 1
ATOM 3417 O O . ARG A 1 448 ? 36.919 -7.837 -18.277 1.00 82.75 448 ARG A O 1
ATOM 3424 N N . HIS A 1 449 ? 35.227 -8.680 -19.474 1.00 84.00 449 HIS A N 1
ATOM 3425 C CA . HIS A 1 449 ? 34.944 -7.495 -20.281 1.00 84.00 449 HIS A CA 1
ATOM 3426 C C . HIS A 1 449 ? 33.478 -7.532 -20.725 1.00 84.00 449 HIS A C 1
ATOM 3428 O O . HIS A 1 449 ? 32.966 -8.607 -21.045 1.00 84.00 449 HIS A O 1
ATOM 3434 N N . VAL A 1 450 ? 32.802 -6.381 -20.807 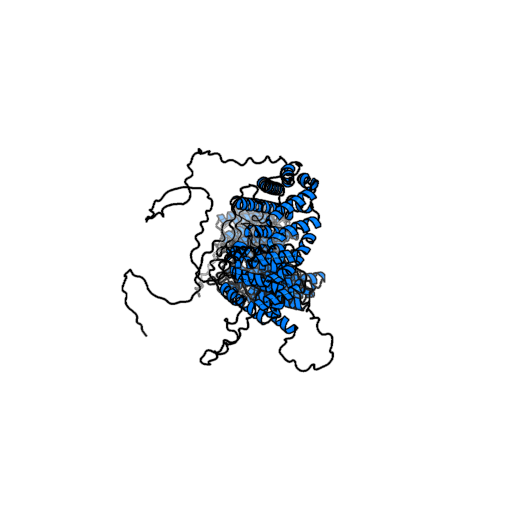1.00 81.56 450 VAL A N 1
ATOM 3435 C CA . VAL A 1 450 ? 31.344 -6.333 -21.033 1.00 81.56 450 VAL A CA 1
ATOM 3436 C C . VAL A 1 450 ? 30.925 -6.989 -22.356 1.00 81.56 450 VAL A C 1
ATOM 3438 O O . VAL A 1 450 ? 30.017 -7.816 -22.375 1.00 81.56 450 VAL A O 1
ATOM 3441 N N . ALA A 1 451 ? 31.674 -6.744 -23.439 1.00 82.44 451 ALA A N 1
ATOM 3442 C CA . ALA A 1 451 ? 31.501 -7.406 -24.746 1.00 82.44 451 ALA A CA 1
ATOM 3443 C C . ALA A 1 451 ? 31.839 -8.924 -24.788 1.00 82.44 451 ALA A C 1
ATOM 3445 O O . ALA A 1 451 ? 31.910 -9.521 -25.864 1.00 82.44 451 ALA A O 1
ATOM 3446 N N . GLN A 1 452 ? 32.088 -9.552 -23.633 1.00 87.62 452 GLN A N 1
ATOM 3447 C CA . GLN A 1 452 ? 32.194 -11.007 -23.441 1.00 87.62 452 GLN A CA 1
ATOM 3448 C C . GLN A 1 452 ? 31.226 -11.527 -22.360 1.00 87.62 452 GLN A C 1
ATOM 3450 O O . GLN A 1 452 ? 31.373 -12.659 -21.902 1.00 87.62 452 GLN A O 1
ATOM 3455 N N . GLY A 1 453 ? 30.262 -10.714 -21.925 1.00 90.62 453 GLY A N 1
ATOM 3456 C CA . GLY A 1 453 ? 29.299 -11.070 -20.887 1.00 90.62 453 GLY A CA 1
ATOM 3457 C C . GLY A 1 453 ? 27.855 -11.154 -21.373 1.00 90.62 453 GLY A C 1
ATOM 3458 O O . GLY A 1 453 ? 27.547 -10.774 -22.507 1.00 90.62 453 GLY A O 1
ATOM 3459 N N . PRO A 1 454 ? 26.942 -11.591 -20.488 1.00 92.56 454 PRO A N 1
ATOM 3460 C CA . PRO A 1 454 ? 25.520 -11.665 -20.795 1.00 92.56 454 PRO A CA 1
ATOM 3461 C C . PRO A 1 454 ? 24.892 -10.281 -21.025 1.00 92.56 454 PRO A C 1
ATOM 3463 O O . PRO A 1 454 ? 23.886 -10.198 -21.711 1.00 92.56 454 PRO A O 1
ATOM 3466 N N . VAL A 1 455 ? 25.496 -9.193 -20.523 1.00 91.81 455 VAL A N 1
ATOM 3467 C CA . VAL A 1 455 ? 25.036 -7.804 -20.740 1.00 91.81 455 VAL A CA 1
ATOM 3468 C C . VAL A 1 455 ? 25.003 -7.457 -22.230 1.00 91.81 455 VAL A C 1
ATOM 3470 O O . VAL A 1 455 ? 23.948 -7.133 -22.763 1.00 91.81 455 VAL A O 1
ATOM 3473 N N . TRP A 1 456 ? 26.135 -7.616 -22.925 1.00 93.44 456 TRP A N 1
ATOM 3474 C CA . TRP A 1 456 ? 26.226 -7.407 -24.374 1.00 93.44 456 TRP A CA 1
ATOM 3475 C C . TRP A 1 456 ? 25.279 -8.337 -25.141 1.00 93.44 456 TRP A C 1
ATOM 3477 O O . TRP A 1 456 ? 24.662 -7.928 -26.119 1.00 93.44 456 TRP A O 1
ATOM 3487 N N . ALA A 1 457 ? 25.123 -9.582 -24.678 1.00 94.56 457 ALA A N 1
ATOM 3488 C CA . ALA A 1 457 ? 24.237 -10.543 -25.323 1.00 94.56 457 ALA A CA 1
ATOM 3489 C C . ALA A 1 457 ? 22.749 -10.175 -25.183 1.00 94.56 457 ALA A C 1
ATOM 3491 O O . ALA A 1 457 ? 22.002 -10.368 -26.138 1.00 94.56 457 ALA A O 1
ATOM 3492 N N . TRP A 1 458 ? 22.327 -9.618 -24.044 1.00 94.56 458 TRP A N 1
ATOM 3493 C CA . TRP A 1 458 ? 20.974 -9.092 -23.856 1.00 94.56 458 TRP A CA 1
ATOM 3494 C C . TRP A 1 458 ? 20.702 -7.867 -24.726 1.00 94.56 458 TRP A C 1
ATOM 3496 O O . TRP A 1 458 ? 19.689 -7.843 -25.416 1.00 94.56 458 TRP A O 1
ATOM 3506 N N . MET A 1 459 ? 21.632 -6.907 -24.770 1.00 93.75 459 MET A N 1
ATOM 3507 C CA . MET A 1 459 ? 21.513 -5.717 -25.625 1.00 93.75 459 MET A CA 1
ATOM 3508 C C . MET A 1 459 ? 21.355 -6.118 -27.100 1.00 93.75 459 MET A C 1
ATOM 3510 O O . MET A 1 459 ? 20.351 -5.792 -27.725 1.00 93.75 459 MET A O 1
ATOM 3514 N N . VAL A 1 460 ? 22.270 -6.942 -27.630 1.00 94.69 460 VAL A N 1
ATOM 3515 C CA . VAL A 1 460 ? 22.189 -7.449 -29.014 1.00 94.69 460 VAL A CA 1
ATOM 3516 C C . VAL A 1 460 ? 20.899 -8.237 -29.276 1.00 94.69 460 VAL A C 1
ATOM 3518 O O . VAL A 1 460 ? 20.325 -8.113 -30.357 1.00 94.69 460 VAL A O 1
ATOM 3521 N N . LEU A 1 461 ? 20.414 -9.024 -28.308 1.00 95.38 461 LEU A N 1
ATOM 3522 C CA . LEU A 1 461 ? 19.148 -9.748 -28.448 1.00 95.38 461 LEU A CA 1
ATOM 3523 C C . LEU A 1 461 ? 17.952 -8.785 -28.533 1.00 95.38 461 LEU A C 1
ATOM 3525 O O . LEU A 1 461 ? 17.112 -8.965 -29.410 1.00 95.38 461 LEU A O 1
ATOM 3529 N N . GLY A 1 462 ? 17.909 -7.746 -27.692 1.00 94.06 462 GLY A N 1
ATOM 3530 C CA . GLY A 1 462 ? 16.899 -6.682 -27.747 1.00 94.06 462 GLY A CA 1
ATOM 3531 C C . GLY A 1 462 ? 16.885 -5.969 -29.094 1.00 94.06 462 GLY A C 1
ATOM 3532 O O . GLY A 1 462 ? 15.829 -5.816 -29.705 1.00 94.06 462 GLY A O 1
ATOM 3533 N N . TYR A 1 463 ? 18.067 -5.631 -29.615 1.00 95.12 463 TYR A N 1
ATOM 3534 C CA . TYR A 1 463 ? 18.201 -4.974 -30.916 1.00 95.12 463 TYR A CA 1
ATOM 3535 C C . TYR A 1 463 ? 17.702 -5.863 -32.051 1.00 95.12 463 TYR A C 1
ATOM 3537 O O . TYR A 1 463 ? 16.992 -5.390 -32.930 1.00 95.12 463 TYR A O 1
ATOM 3545 N N . PHE A 1 464 ? 18.014 -7.163 -32.028 1.00 96.12 464 PHE A N 1
ATOM 3546 C CA . PHE A 1 464 ? 17.476 -8.096 -33.018 1.00 96.12 464 PHE A CA 1
ATOM 3547 C C . PHE A 1 464 ? 15.954 -8.207 -32.947 1.00 96.12 464 PHE A C 1
ATOM 3549 O O . PHE A 1 464 ? 15.325 -8.260 -33.996 1.00 96.12 464 PHE A O 1
ATOM 3556 N N . ILE A 1 465 ? 15.355 -8.204 -31.755 1.00 95.12 465 ILE A N 1
ATOM 3557 C CA . ILE A 1 465 ? 13.893 -8.252 -31.606 1.00 95.12 465 ILE A CA 1
ATOM 3558 C C . ILE A 1 465 ? 13.246 -6.993 -32.200 1.00 95.12 465 ILE A C 1
ATOM 3560 O O . ILE A 1 465 ? 12.314 -7.115 -32.991 1.00 95.12 465 ILE A O 1
ATOM 3564 N N . VAL A 1 466 ? 13.776 -5.804 -31.896 1.00 93.62 466 VAL A N 1
ATOM 3565 C CA . VAL A 1 466 ? 13.268 -4.538 -32.455 1.00 93.62 466 VAL A CA 1
ATOM 3566 C C . VAL A 1 466 ? 13.430 -4.489 -33.979 1.00 93.62 466 VAL A C 1
ATOM 3568 O O . VAL A 1 466 ? 12.478 -4.180 -34.688 1.00 93.62 466 VAL A O 1
ATOM 3571 N N . LEU A 1 467 ? 14.597 -4.876 -34.504 1.00 94.00 467 LEU A N 1
ATOM 3572 C CA . LEU A 1 467 ? 14.874 -4.879 -35.948 1.00 94.00 467 LEU A CA 1
ATOM 3573 C C . LEU A 1 467 ? 14.100 -5.960 -36.728 1.00 94.00 467 LEU A C 1
ATOM 3575 O O . LEU A 1 467 ? 13.924 -5.826 -37.937 1.00 94.00 467 LEU A O 1
ATOM 3579 N N . LEU A 1 468 ? 13.653 -7.033 -36.070 1.00 92.88 468 LEU A N 1
ATOM 3580 C CA . LEU A 1 468 ? 12.740 -8.022 -36.653 1.00 92.88 468 LEU A CA 1
ATOM 3581 C C . LEU A 1 468 ? 11.279 -7.547 -36.628 1.00 92.88 468 LEU A C 1
ATOM 3583 O O . LEU A 1 468 ? 10.507 -7.926 -37.512 1.00 92.88 468 LEU A O 1
ATOM 3587 N N . GLY A 1 469 ? 10.883 -6.764 -35.618 1.00 90.06 469 GLY A N 1
ATOM 3588 C CA . GLY A 1 469 ? 9.486 -6.396 -35.388 1.00 90.06 469 GLY A CA 1
ATOM 3589 C C . GLY A 1 469 ? 8.578 -7.638 -35.340 1.00 90.06 469 GLY A C 1
ATOM 3590 O O . GLY A 1 469 ? 9.004 -8.688 -34.843 1.00 90.06 469 GLY A O 1
ATOM 3591 N N . PRO A 1 470 ? 7.362 -7.588 -35.917 1.00 88.06 470 PRO A N 1
ATOM 3592 C CA . PRO A 1 470 ? 6.440 -8.728 -35.946 1.00 88.06 470 PRO A CA 1
ATOM 3593 C C . PRO A 1 470 ? 6.996 -10.012 -36.573 1.00 88.06 470 PRO A C 1
ATOM 3595 O O . PRO A 1 470 ? 6.539 -11.102 -36.220 1.00 88.06 470 PRO A O 1
ATOM 3598 N N . MET A 1 471 ? 8.025 -9.932 -37.430 1.00 88.69 471 MET A N 1
ATOM 3599 C CA . MET A 1 471 ? 8.660 -11.116 -38.029 1.00 88.69 471 MET A CA 1
ATOM 3600 C C . MET A 1 471 ? 9.202 -12.087 -36.965 1.00 88.69 471 MET A C 1
ATOM 3602 O O . MET A 1 471 ? 9.274 -13.292 -37.213 1.00 88.69 471 MET A O 1
ATOM 3606 N N . VAL A 1 472 ? 9.508 -11.596 -35.754 1.00 90.62 472 VAL A N 1
ATOM 3607 C CA . VAL A 1 472 ? 9.908 -12.419 -34.598 1.00 90.62 472 VAL A CA 1
ATOM 3608 C C . VAL A 1 472 ? 8.846 -13.452 -34.187 1.00 90.62 472 VAL A C 1
ATOM 3610 O O . VAL A 1 472 ? 9.187 -14.471 -33.587 1.00 90.62 472 VAL A O 1
ATOM 3613 N N . TYR A 1 473 ? 7.575 -13.202 -34.518 1.00 89.12 473 TYR A N 1
ATOM 3614 C CA . TYR A 1 473 ? 6.431 -14.083 -34.269 1.00 89.12 473 TYR A CA 1
ATOM 3615 C C . TYR A 1 473 ? 5.907 -14.777 -35.536 1.00 89.12 473 TYR A C 1
ATOM 3617 O O . TYR A 1 473 ? 5.223 -15.794 -35.430 1.00 89.12 473 TYR A O 1
ATOM 3625 N N . GLU A 1 474 ? 6.213 -14.254 -36.727 1.00 85.75 474 GLU A N 1
ATOM 3626 C CA . GLU A 1 474 ? 5.827 -14.869 -38.005 1.00 85.75 474 GLU A CA 1
ATOM 3627 C C . GLU A 1 474 ? 6.775 -15.999 -38.442 1.00 85.75 474 GLU A C 1
ATOM 3629 O O . GLU A 1 474 ? 6.317 -16.978 -39.040 1.00 85.75 474 GLU A O 1
ATOM 3634 N N . ASP A 1 475 ? 8.076 -15.884 -38.137 1.00 86.81 475 ASP A N 1
ATOM 3635 C CA . ASP A 1 475 ? 9.071 -16.941 -38.346 1.00 86.81 475 ASP A CA 1
ATOM 3636 C C . ASP A 1 475 ? 9.238 -17.781 -37.070 1.00 86.81 475 ASP A C 1
ATOM 3638 O O . ASP A 1 475 ? 9.958 -17.461 -36.122 1.00 86.81 475 ASP A O 1
ATOM 3642 N N . ASP A 1 476 ? 8.575 -18.927 -37.105 1.00 86.06 476 ASP A N 1
ATOM 3643 C CA . ASP A 1 476 ? 8.569 -19.987 -36.104 1.00 86.06 476 ASP A CA 1
ATOM 3644 C C . ASP A 1 476 ? 9.977 -20.441 -35.648 1.00 86.06 476 ASP A C 1
ATOM 3646 O O . ASP A 1 476 ? 10.181 -20.821 -34.490 1.00 86.06 476 ASP A O 1
ATOM 3650 N N . ALA A 1 477 ? 10.974 -20.437 -36.543 1.00 86.75 477 ALA A N 1
ATOM 3651 C CA . ALA A 1 477 ? 12.343 -20.842 -36.224 1.00 86.75 477 ALA A CA 1
ATOM 3652 C C . ALA A 1 477 ? 13.106 -19.729 -35.493 1.00 86.75 477 ALA A C 1
ATOM 3654 O O . ALA A 1 477 ? 13.835 -20.013 -34.538 1.00 86.75 477 ALA A O 1
ATOM 3655 N N . ILE A 1 478 ? 12.901 -18.474 -35.894 1.00 90.19 478 ILE A N 1
ATOM 3656 C CA . ILE A 1 478 ? 13.447 -17.295 -35.209 1.00 90.19 478 ILE A CA 1
ATOM 3657 C C . ILE A 1 478 ? 12.826 -17.159 -33.813 1.00 90.19 478 ILE A C 1
ATOM 3659 O O . ILE A 1 478 ? 13.568 -17.062 -32.831 1.00 90.19 478 ILE A O 1
ATOM 3663 N N . CYS A 1 479 ? 11.498 -17.280 -33.703 1.00 90.50 479 CYS A N 1
ATOM 3664 C CA . CYS A 1 479 ? 10.766 -17.246 -32.435 1.00 90.50 479 CYS A CA 1
ATOM 3665 C C . CYS A 1 479 ? 11.311 -18.276 -31.430 1.00 90.50 479 CYS A C 1
ATOM 3667 O O . CYS A 1 479 ? 11.675 -17.936 -30.296 1.00 90.50 479 CYS A O 1
ATOM 3669 N N . ARG A 1 480 ? 11.446 -19.543 -31.860 1.00 90.06 480 ARG A N 1
ATOM 3670 C CA . ARG A 1 480 ? 12.014 -20.625 -31.035 1.00 90.06 480 ARG A CA 1
ATOM 3671 C C . ARG A 1 480 ? 13.459 -20.346 -30.624 1.00 90.06 480 ARG A C 1
ATOM 3673 O O . ARG A 1 480 ? 13.805 -20.580 -29.467 1.00 90.06 480 ARG A O 1
ATOM 3680 N N . THR A 1 481 ? 14.292 -19.836 -31.531 1.00 91.00 481 THR A N 1
ATOM 3681 C CA . THR A 1 481 ? 15.694 -19.501 -31.235 1.00 91.00 481 THR A CA 1
ATOM 3682 C C . THR A 1 481 ? 15.804 -18.403 -30.178 1.00 91.00 481 THR A C 1
ATOM 3684 O O . THR A 1 481 ? 16.544 -18.568 -29.208 1.00 91.00 481 THR A O 1
ATOM 3687 N N . ILE A 1 482 ? 15.038 -17.318 -30.312 1.00 93.75 482 ILE A N 1
ATOM 3688 C CA . ILE A 1 482 ? 15.045 -16.200 -29.356 1.00 93.75 482 ILE A CA 1
ATOM 3689 C C . ILE A 1 482 ? 14.494 -16.647 -27.996 1.00 93.75 482 ILE A C 1
ATOM 3691 O O . ILE A 1 482 ? 15.151 -16.446 -26.974 1.00 93.75 482 ILE A O 1
ATOM 3695 N N . THR A 1 483 ? 13.369 -17.368 -27.968 1.00 92.50 483 THR A N 1
ATOM 3696 C CA . THR A 1 483 ? 12.788 -17.907 -26.722 1.00 92.50 483 THR A CA 1
ATOM 3697 C C . THR A 1 483 ? 13.739 -18.884 -26.014 1.00 92.50 483 THR A C 1
ATOM 3699 O O . THR A 1 483 ? 13.830 -18.890 -24.782 1.00 92.50 483 THR A O 1
ATOM 3702 N N . ALA A 1 484 ? 14.512 -19.679 -26.763 1.00 91.88 484 ALA A N 1
ATOM 3703 C CA . ALA A 1 484 ? 15.541 -20.558 -26.204 1.00 91.88 484 ALA A CA 1
ATOM 3704 C C . ALA A 1 484 ? 16.740 -19.785 -25.619 1.00 91.88 484 ALA A C 1
ATOM 3706 O O . ALA A 1 484 ? 17.295 -20.207 -24.602 1.00 91.88 484 ALA A O 1
ATOM 3707 N N . LEU A 1 485 ? 17.127 -18.650 -26.216 1.00 94.38 485 LEU A N 1
ATOM 3708 C CA . LEU A 1 485 ? 18.155 -17.758 -25.662 1.00 94.38 485 LEU A CA 1
ATOM 3709 C C . LEU A 1 485 ? 17.667 -17.080 -24.371 1.00 94.38 485 LEU A C 1
ATOM 3711 O O . LEU A 1 485 ? 18.386 -17.125 -23.373 1.00 94.38 485 LEU A O 1
ATOM 3715 N N . PHE A 1 486 ? 16.429 -16.568 -24.333 1.00 95.12 486 PHE A N 1
ATOM 3716 C CA . PHE A 1 486 ? 15.817 -16.062 -23.094 1.00 95.12 486 PHE A CA 1
ATOM 3717 C C . PHE A 1 486 ? 15.776 -17.128 -21.996 1.00 95.12 486 PHE A C 1
ATOM 3719 O O . PHE A 1 486 ? 16.214 -16.884 -20.873 1.00 95.12 486 PHE A O 1
ATOM 3726 N N . SER A 1 487 ? 15.330 -18.341 -22.339 1.00 93.31 487 SER A N 1
ATOM 3727 C CA . SER A 1 487 ? 15.257 -19.479 -21.412 1.00 93.31 487 SER A CA 1
ATOM 3728 C C . SER A 1 487 ? 16.611 -19.868 -20.811 1.00 93.31 487 SER A C 1
ATOM 3730 O O . SER A 1 487 ? 16.644 -20.445 -19.725 1.00 93.31 487 SER A O 1
ATOM 3732 N N . LEU A 1 488 ? 17.719 -19.580 -21.502 1.00 93.50 488 LEU A N 1
ATOM 3733 C CA . LEU A 1 488 ? 19.074 -19.765 -20.987 1.00 93.50 488 LEU A CA 1
ATOM 3734 C C . LEU A 1 488 ? 19.513 -18.580 -20.117 1.00 93.50 488 LEU A C 1
ATOM 3736 O O . LEU A 1 488 ? 19.940 -18.789 -18.984 1.00 93.50 488 LEU A O 1
ATOM 3740 N N . GLY A 1 489 ? 19.395 -17.350 -20.624 1.00 92.25 489 GLY A N 1
ATOM 3741 C CA . GLY A 1 489 ? 19.861 -16.149 -19.928 1.00 92.25 489 GLY A CA 1
ATOM 3742 C C . GLY A 1 489 ? 19.116 -15.872 -18.617 1.00 92.25 489 GLY A C 1
ATOM 3743 O O . GLY A 1 489 ? 19.730 -15.474 -17.630 1.00 92.25 489 GLY A O 1
ATOM 3744 N N . LEU A 1 490 ? 17.811 -16.153 -18.555 1.00 93.31 490 LEU A N 1
ATOM 3745 C CA . LEU A 1 490 ? 17.009 -15.978 -17.336 1.00 93.31 490 LEU A CA 1
ATOM 3746 C C . LEU A 1 490 ? 17.329 -17.008 -16.236 1.00 93.31 490 LEU A C 1
ATOM 3748 O O . LEU A 1 490 ? 16.936 -16.811 -15.090 1.00 93.31 490 LEU A O 1
ATOM 3752 N N . ARG A 1 491 ? 18.087 -18.071 -16.541 1.00 93.06 491 ARG A N 1
ATOM 3753 C CA . ARG A 1 491 ? 18.606 -19.030 -15.544 1.00 93.06 491 ARG A CA 1
ATOM 3754 C C . ARG A 1 491 ? 19.950 -18.604 -14.941 1.00 93.06 491 ARG A C 1
ATOM 3756 O O . ARG A 1 491 ? 20.526 -19.351 -14.155 1.00 93.06 491 ARG A O 1
ATOM 3763 N N . HIS A 1 492 ? 20.477 -17.433 -15.310 1.00 93.06 492 HIS A N 1
ATOM 3764 C CA . HIS A 1 492 ? 21.744 -16.928 -14.778 1.00 93.06 492 HIS A CA 1
ATOM 3765 C C . HIS A 1 492 ? 21.650 -16.664 -13.268 1.00 93.06 492 HIS A C 1
ATOM 3767 O O . HIS A 1 492 ? 20.656 -16.120 -12.784 1.00 93.06 492 HIS A O 1
ATOM 3773 N N . GLY A 1 493 ? 22.690 -17.031 -12.513 1.00 88.81 493 GLY A N 1
ATOM 3774 C CA . GLY A 1 493 ? 22.691 -16.930 -11.048 1.00 88.81 493 GLY A CA 1
ATOM 3775 C C . GLY A 1 493 ? 22.587 -15.494 -10.515 1.00 88.81 493 GLY A C 1
ATOM 3776 O O . GLY A 1 493 ? 21.985 -15.270 -9.465 1.00 88.81 493 GLY A O 1
ATOM 3777 N N . LYS A 1 494 ? 23.094 -14.501 -11.255 1.00 89.94 494 LYS A N 1
ATOM 3778 C CA . LYS A 1 494 ? 23.112 -13.092 -10.840 1.00 89.94 494 LYS A CA 1
ATOM 3779 C C . LYS A 1 494 ? 21.795 -12.389 -11.188 1.00 89.94 494 LYS A C 1
ATOM 3781 O O . LYS A 1 494 ? 21.430 -12.287 -12.357 1.00 89.94 494 LYS A O 1
ATOM 3786 N N . SER A 1 495 ? 21.112 -11.838 -10.183 1.00 89.69 495 SER A N 1
ATOM 3787 C CA . SER A 1 495 ? 19.812 -11.162 -10.337 1.00 89.69 495 SER A CA 1
ATOM 3788 C C . SER A 1 495 ? 19.835 -10.013 -11.349 1.00 89.69 495 SER A C 1
ATOM 3790 O O . SER A 1 495 ? 18.977 -9.968 -12.222 1.00 89.69 495 SER A O 1
ATOM 3792 N N . SER A 1 496 ? 20.859 -9.152 -11.329 1.00 89.38 496 SER A N 1
ATOM 3793 C CA . SER A 1 496 ? 20.972 -8.034 -12.282 1.00 89.38 496 SER A CA 1
ATOM 3794 C C . SER A 1 496 ? 21.006 -8.487 -13.751 1.00 89.38 496 SER A C 1
ATOM 3796 O O . SER A 1 496 ? 20.568 -7.752 -14.628 1.00 89.38 496 SER A O 1
ATOM 3798 N N . VAL A 1 497 ? 21.492 -9.702 -14.034 1.00 91.50 497 VAL A N 1
ATOM 3799 C CA . VAL A 1 497 ? 21.496 -10.283 -15.387 1.00 91.50 497 VAL A CA 1
ATOM 3800 C C . VAL A 1 497 ? 20.107 -10.781 -15.778 1.00 91.50 497 VAL A C 1
ATOM 3802 O O . VAL A 1 497 ? 19.718 -10.627 -16.932 1.00 91.50 497 VAL A O 1
ATOM 3805 N N . ARG A 1 498 ? 19.342 -11.342 -14.834 1.00 92.38 498 ARG A N 1
ATOM 3806 C CA . ARG A 1 498 ? 17.942 -11.729 -15.070 1.00 92.38 498 ARG A CA 1
ATOM 3807 C C . ARG A 1 498 ? 17.062 -10.499 -15.298 1.00 92.38 498 ARG A C 1
ATOM 3809 O O . ARG A 1 498 ? 16.274 -10.500 -16.233 1.00 92.38 498 ARG A O 1
ATOM 3816 N N . ASN A 1 499 ? 17.280 -9.428 -14.532 1.00 90.12 499 ASN A N 1
ATOM 3817 C CA . ASN A 1 499 ? 16.561 -8.160 -14.683 1.00 90.12 499 ASN A CA 1
ATOM 3818 C C . ASN A 1 499 ? 16.778 -7.522 -16.065 1.00 90.12 499 ASN A C 1
ATOM 3820 O O . ASN A 1 499 ? 15.807 -7.106 -16.691 1.00 90.12 499 ASN A O 1
ATOM 3824 N N . LEU A 1 500 ? 18.010 -7.533 -16.592 1.00 90.94 500 LEU A N 1
ATOM 3825 C CA . LEU A 1 500 ? 18.267 -7.140 -17.986 1.00 90.94 500 LEU A CA 1
ATOM 3826 C C . LEU A 1 500 ? 17.519 -8.030 -18.990 1.00 90.94 500 LEU A C 1
ATOM 3828 O O . LEU A 1 500 ? 17.018 -7.531 -19.994 1.00 90.94 500 LEU A O 1
ATOM 3832 N N . GLY A 1 501 ? 17.392 -9.330 -18.713 1.00 92.75 501 GLY A N 1
ATOM 3833 C CA . GLY A 1 501 ? 16.557 -10.237 -19.502 1.00 92.75 501 GLY A CA 1
ATOM 3834 C C . GLY A 1 501 ? 15.076 -9.848 -19.492 1.00 92.75 501 GLY A C 1
ATOM 3835 O O . GLY A 1 501 ? 14.455 -9.827 -20.550 1.00 92.75 501 GLY A O 1
ATOM 3836 N N . PHE A 1 502 ? 14.515 -9.467 -18.341 1.00 91.75 502 PHE A N 1
ATOM 3837 C CA . PHE A 1 502 ? 13.134 -8.972 -18.253 1.00 91.75 502 PHE A CA 1
ATOM 3838 C C . PHE A 1 502 ? 12.944 -7.636 -18.992 1.00 91.75 502 PHE A C 1
ATOM 3840 O O . PHE A 1 502 ? 11.968 -7.478 -19.720 1.00 91.75 502 PHE A O 1
ATOM 3847 N N . MET A 1 503 ? 13.912 -6.714 -18.920 1.00 90.31 503 MET A N 1
ATOM 3848 C CA . MET A 1 503 ? 13.901 -5.495 -19.745 1.00 90.31 503 MET A CA 1
ATOM 3849 C C . MET A 1 503 ? 13.957 -5.811 -21.244 1.00 90.31 503 MET A C 1
ATOM 3851 O O . MET A 1 503 ? 13.163 -5.284 -22.012 1.00 90.31 503 MET A O 1
ATOM 3855 N N . THR A 1 504 ? 14.838 -6.724 -21.658 1.00 93.44 504 THR A N 1
ATOM 3856 C CA . THR A 1 504 ? 14.952 -7.170 -23.059 1.00 93.44 504 THR A CA 1
ATOM 3857 C C . THR A 1 504 ? 13.668 -7.862 -23.535 1.00 93.44 504 THR A C 1
ATOM 3859 O O . THR A 1 504 ? 13.323 -7.804 -24.712 1.00 93.44 504 THR A O 1
ATOM 3862 N N . TRP A 1 505 ? 12.909 -8.488 -22.629 1.00 94.31 505 TRP A N 1
ATOM 3863 C CA . TRP A 1 505 ? 11.599 -9.053 -22.949 1.00 94.31 505 TRP A CA 1
ATOM 3864 C C . TRP A 1 505 ? 10.539 -7.979 -23.240 1.00 94.31 505 TRP A C 1
ATOM 3866 O O . TRP A 1 505 ? 9.626 -8.243 -24.019 1.00 94.31 505 TRP A O 1
ATOM 3876 N N . ARG A 1 506 ? 10.677 -6.740 -22.739 1.00 91.62 506 ARG A N 1
ATOM 3877 C CA . ARG A 1 506 ? 9.806 -5.626 -23.166 1.00 91.62 506 ARG A CA 1
ATOM 3878 C C . ARG A 1 506 ? 9.924 -5.347 -24.669 1.00 91.62 506 ARG A C 1
ATOM 3880 O O . ARG A 1 506 ? 8.926 -5.003 -25.289 1.00 91.62 506 ARG A O 1
ATOM 3887 N N . CYS A 1 507 ? 11.071 -5.631 -25.295 1.00 92.50 507 CYS A N 1
ATOM 3888 C CA . CYS A 1 507 ? 11.207 -5.585 -26.754 1.00 92.50 507 CYS A CA 1
ATOM 3889 C C . CYS A 1 507 ? 10.326 -6.634 -27.464 1.00 92.50 507 CYS A C 1
ATOM 3891 O O . CYS A 1 507 ? 9.820 -6.356 -28.547 1.00 92.50 507 CYS A O 1
ATOM 3893 N N . MET A 1 508 ? 10.096 -7.813 -26.863 1.00 92.31 508 MET A N 1
ATOM 3894 C CA . MET A 1 508 ? 9.144 -8.811 -27.390 1.00 92.31 508 MET A CA 1
ATOM 3895 C C . MET A 1 508 ? 7.703 -8.298 -27.280 1.00 92.31 508 MET A C 1
ATOM 3897 O O . MET A 1 508 ? 6.924 -8.450 -28.215 1.00 92.31 508 MET A O 1
ATOM 3901 N N . VAL A 1 509 ? 7.362 -7.650 -26.158 1.00 90.94 509 VAL A N 1
ATOM 3902 C CA . VAL A 1 509 ? 6.051 -7.008 -25.955 1.00 90.94 509 VAL A CA 1
ATOM 3903 C C . VAL A 1 509 ? 5.829 -5.913 -27.002 1.00 90.94 509 VAL A C 1
ATOM 3905 O O . VAL A 1 509 ? 4.829 -5.952 -27.714 1.00 90.94 509 VAL A O 1
ATOM 3908 N N . TRP A 1 510 ? 6.799 -5.010 -27.179 1.00 91.06 510 TRP A N 1
ATOM 3909 C CA . TRP A 1 510 ? 6.789 -3.998 -28.240 1.00 91.06 510 TRP A CA 1
ATOM 3910 C C . TRP A 1 510 ? 6.592 -4.634 -29.623 1.00 91.06 510 TRP A C 1
ATOM 3912 O O . TRP A 1 510 ? 5.660 -4.267 -30.326 1.00 91.06 510 TRP A O 1
ATOM 3922 N N . ALA A 1 511 ? 7.371 -5.660 -29.983 1.00 90.12 511 ALA A N 1
ATOM 3923 C CA . ALA A 1 511 ? 7.276 -6.329 -31.286 1.00 90.12 511 ALA A CA 1
ATOM 3924 C C . ALA A 1 511 ? 5.940 -7.066 -31.535 1.00 90.12 511 ALA A C 1
ATOM 3926 O O . ALA A 1 511 ? 5.638 -7.396 -32.681 1.00 90.12 511 ALA A O 1
ATOM 3927 N N . TYR A 1 512 ? 5.150 -7.342 -30.489 1.00 88.19 512 TYR A N 1
ATOM 3928 C CA . TYR A 1 512 ? 3.802 -7.913 -30.602 1.00 88.19 512 TYR A CA 1
ATOM 3929 C C . TYR A 1 512 ? 2.735 -6.843 -30.887 1.00 88.19 512 TYR A C 1
ATOM 3931 O O . TYR A 1 512 ? 1.776 -7.113 -31.609 1.00 88.19 512 TYR A O 1
ATOM 3939 N N . PHE A 1 513 ? 2.888 -5.646 -30.311 1.00 84.12 513 PHE A N 1
ATOM 3940 C CA . PHE A 1 513 ? 1.938 -4.536 -30.455 1.00 84.12 513 PHE A CA 1
ATOM 3941 C C . PHE A 1 513 ? 2.303 -3.551 -31.579 1.00 84.12 513 PHE A C 1
ATOM 3943 O O . PHE A 1 513 ? 1.429 -2.847 -32.083 1.00 84.12 513 PHE A O 1
ATOM 3950 N N . TYR A 1 514 ? 3.566 -3.523 -32.005 1.00 81.69 514 TYR A N 1
ATOM 3951 C CA . TYR A 1 514 ? 4.055 -2.727 -33.126 1.00 81.69 514 TYR A CA 1
ATOM 3952 C C . TYR A 1 514 ? 3.574 -3.306 -34.463 1.00 81.69 514 TYR A C 1
ATOM 3954 O O . TYR A 1 514 ? 3.745 -4.494 -34.729 1.00 81.69 514 TYR A O 1
ATOM 3962 N N . ALA A 1 515 ? 2.986 -2.475 -35.326 1.00 66.75 515 ALA A N 1
ATOM 3963 C CA . ALA A 1 515 ? 2.318 -2.930 -36.544 1.00 66.75 515 ALA A CA 1
ATOM 3964 C C . ALA A 1 515 ? 2.963 -2.384 -37.832 1.00 66.75 515 ALA A C 1
ATOM 3966 O O . ALA A 1 515 ? 2.643 -1.279 -38.268 1.00 66.75 515 ALA A O 1
ATOM 3967 N N . PRO A 1 516 ? 3.793 -3.195 -38.513 1.00 55.91 516 PRO A N 1
ATOM 3968 C CA . PRO A 1 516 ? 3.960 -3.060 -39.956 1.00 55.91 516 PRO A CA 1
ATOM 3969 C C . PRO A 1 516 ? 3.841 -4.418 -40.661 1.00 55.91 516 PRO A C 1
ATOM 3971 O O . PRO A 1 516 ? 4.767 -5.225 -40.662 1.00 55.91 516 PRO A O 1
ATOM 3974 N N . SER A 1 517 ? 2.725 -4.632 -41.361 1.00 44.19 517 SER A N 1
ATOM 3975 C CA . SER A 1 517 ? 2.668 -5.588 -42.477 1.00 44.19 517 SER A CA 1
ATOM 3976 C C . SER A 1 517 ? 1.978 -4.968 -43.693 1.00 44.19 517 SER A C 1
ATOM 3978 O O . SER A 1 517 ? 0.988 -5.477 -44.218 1.00 44.19 517 SER A O 1
ATOM 3980 N N . ILE A 1 518 ? 2.563 -3.876 -44.204 1.00 49.34 518 ILE A N 1
ATOM 3981 C CA . ILE A 1 518 ? 2.410 -3.554 -45.627 1.00 49.34 518 ILE A CA 1
ATOM 3982 C C . ILE A 1 518 ? 3.090 -4.701 -46.377 1.00 49.34 518 ILE A C 1
ATOM 3984 O O . ILE A 1 518 ? 4.309 -4.710 -46.561 1.00 49.34 518 ILE A O 1
ATOM 3988 N N . LYS A 1 519 ? 2.304 -5.717 -46.745 1.00 42.94 519 LYS A N 1
ATOM 3989 C CA . LYS A 1 519 ? 2.757 -6.764 -47.655 1.00 42.94 519 LYS A CA 1
ATOM 3990 C C . LYS A 1 519 ? 3.122 -6.068 -48.954 1.00 42.94 519 LYS A C 1
ATOM 3992 O O . LYS A 1 519 ? 2.243 -5.543 -49.629 1.00 42.94 519 LYS A O 1
ATOM 3997 N N . VAL A 1 520 ? 4.410 -6.058 -49.281 1.00 37.50 520 VAL A N 1
ATOM 3998 C CA . VAL A 1 520 ? 4.868 -5.649 -50.605 1.00 37.50 520 VAL A CA 1
ATOM 3999 C C . VAL A 1 520 ? 4.294 -6.668 -51.580 1.00 37.50 520 VAL A C 1
ATOM 4001 O O . VAL A 1 520 ? 4.789 -7.791 -51.669 1.00 37.50 520 VAL A O 1
ATOM 4004 N N . THR A 1 521 ? 3.216 -6.290 -52.264 1.00 33.94 521 THR A N 1
ATOM 4005 C CA . THR A 1 521 ? 2.826 -6.922 -53.517 1.00 33.94 521 THR A CA 1
ATOM 4006 C C . THR A 1 521 ? 4.023 -6.786 -54.442 1.00 33.94 521 THR A C 1
ATOM 4008 O O . THR A 1 521 ? 4.451 -5.680 -54.768 1.00 33.94 521 THR A O 1
ATOM 4011 N N . THR A 1 522 ? 4.641 -7.911 -54.781 1.00 35.03 522 THR A N 1
ATOM 4012 C CA . THR A 1 522 ? 5.655 -7.942 -55.827 1.00 35.03 522 THR A CA 1
ATOM 4013 C C . THR A 1 522 ? 4.948 -7.695 -57.148 1.00 35.03 522 THR A C 1
ATOM 4015 O O . THR A 1 522 ? 4.363 -8.626 -57.692 1.00 35.03 522 THR A O 1
ATOM 4018 N N . ASP A 1 523 ? 4.993 -6.450 -57.627 1.00 36.53 523 ASP A N 1
ATOM 4019 C CA . ASP A 1 523 ? 4.644 -6.111 -59.007 1.00 36.53 523 ASP A CA 1
ATOM 4020 C C . ASP A 1 523 ? 5.488 -6.982 -59.944 1.00 36.53 523 ASP A C 1
ATOM 4022 O O . ASP A 1 523 ? 6.723 -6.914 -59.951 1.00 36.53 523 ASP A O 1
ATOM 4026 N N . GLY A 1 524 ? 4.802 -7.846 -60.683 1.00 40.06 524 GLY A N 1
ATOM 4027 C CA . GLY A 1 524 ? 5.388 -8.917 -61.474 1.00 40.06 524 GLY A CA 1
ATOM 4028 C C . GLY A 1 524 ? 4.329 -9.975 -61.754 1.00 40.06 524 GLY A C 1
ATOM 4029 O O . GLY A 1 524 ? 4.125 -10.860 -60.928 1.00 40.06 524 GLY A O 1
ATOM 4030 N N . ASP A 1 525 ? 3.704 -9.849 -62.925 1.00 31.55 525 ASP A N 1
ATOM 4031 C CA . ASP A 1 525 ? 2.709 -10.749 -63.529 1.00 31.55 525 ASP A CA 1
ATOM 4032 C C . ASP A 1 525 ? 1.232 -10.499 -63.140 1.00 31.55 525 ASP A C 1
ATOM 4034 O O . ASP A 1 525 ? 0.523 -11.373 -62.640 1.00 31.55 525 ASP A O 1
ATOM 4038 N N . GLU A 1 526 ? 0.723 -9.313 -63.503 1.00 38.28 526 GLU A N 1
ATOM 4039 C CA . GLU A 1 526 ? -0.639 -9.226 -64.056 1.00 38.28 526 GLU A CA 1
ATOM 4040 C C . GLU A 1 526 ? -0.637 -9.925 -65.432 1.00 38.28 526 GLU A C 1
ATOM 4042 O O . GLU A 1 526 ? -0.190 -9.320 -66.401 1.00 38.28 526 GLU A O 1
ATOM 4047 N N . ASP A 1 527 ? -1.029 -11.207 -65.492 1.00 35.78 527 ASP A N 1
ATOM 4048 C CA . ASP A 1 527 ? -1.680 -11.879 -66.647 1.00 35.78 527 ASP A CA 1
ATOM 4049 C C . ASP A 1 527 ? -1.735 -13.419 -66.461 1.00 35.78 527 ASP A C 1
ATOM 4051 O O . ASP A 1 527 ? -0.946 -14.166 -67.042 1.00 35.78 527 ASP A O 1
ATOM 4055 N N . MET A 1 528 ? -2.691 -13.913 -65.660 1.00 31.84 528 MET A N 1
ATOM 4056 C CA . MET A 1 528 ? -3.530 -15.088 -65.986 1.00 31.84 528 MET A CA 1
ATOM 4057 C C . MET A 1 528 ? -4.530 -15.382 -64.858 1.00 31.84 528 MET A C 1
ATOM 4059 O O . MET A 1 528 ? -4.160 -15.850 -63.781 1.00 31.84 528 MET A O 1
ATOM 4063 N N . GLU A 1 529 ? -5.812 -15.156 -65.141 1.00 36.41 529 GLU A N 1
ATOM 4064 C CA . GLU A 1 529 ? -6.916 -15.769 -64.397 1.00 36.41 529 GLU A CA 1
ATOM 4065 C C . GLU A 1 529 ? -7.044 -17.268 -64.760 1.00 36.41 529 GLU A C 1
ATOM 4067 O O . GLU A 1 529 ? -6.642 -17.696 -65.843 1.00 36.41 529 GLU A O 1
ATOM 4072 N N . ASP A 1 530 ? -7.641 -18.041 -63.848 1.00 34.75 530 ASP A N 1
ATOM 4073 C CA . ASP A 1 530 ? -8.210 -19.386 -64.043 1.00 34.75 530 ASP A CA 1
ATOM 4074 C C . ASP A 1 530 ? -7.298 -20.572 -64.452 1.00 34.75 530 ASP A C 1
ATOM 4076 O O . ASP A 1 530 ? -7.325 -21.030 -65.594 1.00 34.75 530 ASP A O 1
ATOM 4080 N N . ALA A 1 531 ? -6.646 -21.209 -63.460 1.00 31.98 531 ALA A N 1
ATOM 4081 C CA . ALA A 1 531 ? -6.574 -22.684 -63.349 1.00 31.98 531 ALA A CA 1
ATOM 4082 C C . ALA A 1 531 ? -6.093 -23.196 -61.963 1.00 31.98 531 ALA A C 1
ATOM 4084 O O . ALA A 1 531 ? -5.158 -22.662 -61.372 1.00 31.98 531 ALA A O 1
ATOM 4085 N N . ASP A 1 532 ? -6.688 -24.309 -61.514 1.00 30.33 532 ASP A N 1
ATOM 4086 C CA . ASP A 1 532 ? -6.204 -25.259 -60.492 1.00 30.33 532 ASP A CA 1
ATOM 4087 C C . ASP A 1 532 ? -5.965 -24.780 -59.042 1.00 30.33 532 ASP A C 1
ATOM 4089 O O . ASP A 1 532 ? -4.911 -24.981 -58.428 1.00 30.33 532 ASP A O 1
ATOM 4093 N N . GLU A 1 533 ? -7.049 -24.333 -58.404 1.00 34.47 533 GLU A N 1
ATOM 4094 C CA . GLU A 1 533 ? -7.200 -24.281 -56.941 1.00 34.47 533 GLU A CA 1
ATOM 4095 C C . GLU A 1 533 ? -7.341 -25.697 -56.315 1.00 34.47 533 GLU A C 1
ATOM 4097 O O . GLU A 1 533 ? -8.335 -26.007 -55.660 1.00 34.47 533 GLU A O 1
ATOM 4102 N N . SER A 1 534 ? -6.379 -26.613 -56.532 1.00 33.09 534 SER A N 1
ATOM 4103 C CA . SER A 1 534 ? -6.488 -27.981 -55.976 1.00 33.09 534 SER A CA 1
ATOM 4104 C C . SER A 1 534 ? -5.192 -28.765 -55.675 1.00 33.09 534 SER A C 1
ATOM 4106 O O . SER A 1 534 ? -5.288 -29.973 -55.453 1.00 33.09 534 SER A O 1
ATOM 4108 N N . GLU A 1 535 ? -3.993 -28.162 -55.585 1.00 35.50 535 GLU A N 1
ATOM 4109 C CA . GLU A 1 535 ? -2.801 -28.944 -55.162 1.00 35.50 535 GLU A CA 1
ATOM 4110 C C . GLU A 1 535 ? -1.683 -28.181 -54.406 1.00 35.50 535 GLU A C 1
ATOM 4112 O O . GLU A 1 535 ? -0.501 -28.264 -54.738 1.00 35.50 535 GLU A O 1
ATOM 4117 N N . ARG A 1 536 ? -2.020 -27.457 -53.321 1.00 32.31 536 ARG A N 1
ATOM 4118 C CA . ARG A 1 536 ? -1.022 -26.931 -52.348 1.00 32.31 536 ARG A CA 1
ATOM 4119 C C . ARG A 1 536 ? -1.379 -27.155 -50.873 1.00 32.31 536 ARG A C 1
ATOM 4121 O O . ARG A 1 536 ? -1.277 -26.262 -50.032 1.00 32.31 536 ARG A O 1
ATOM 4128 N N . THR A 1 537 ? -1.722 -28.391 -50.515 1.00 36.38 537 THR A N 1
ATOM 4129 C CA . THR A 1 537 ? -1.789 -28.828 -49.110 1.00 36.38 537 THR A CA 1
ATOM 4130 C C . THR A 1 537 ? -0.392 -29.021 -48.504 1.00 36.38 537 THR A C 1
ATOM 4132 O O . THR A 1 537 ? 0.099 -30.144 -48.394 1.00 36.38 537 THR A O 1
ATOM 4135 N N . SER A 1 538 ? 0.235 -27.934 -48.043 1.00 33.91 538 SER A N 1
ATOM 4136 C CA . SER A 1 538 ? 1.390 -28.006 -47.132 1.00 33.91 538 SER A CA 1
ATOM 4137 C C . SER A 1 538 ? 1.401 -26.875 -46.093 1.00 33.91 538 SER A C 1
ATOM 4139 O O . SER A 1 538 ? 1.943 -25.796 -46.321 1.00 33.91 538 SER A O 1
ATOM 4141 N N . THR A 1 539 ? 0.836 -27.166 -44.917 1.00 37.84 539 THR A N 1
ATOM 4142 C CA . THR A 1 539 ? 1.257 -26.614 -43.610 1.00 37.84 539 THR A CA 1
ATOM 4143 C C . THR A 1 539 ? 1.433 -25.090 -43.490 1.00 37.84 539 THR A C 1
ATOM 4145 O O . THR A 1 539 ? 2.438 -24.622 -42.952 1.00 37.84 539 THR A O 1
ATOM 4148 N N . VAL A 1 540 ? 0.441 -24.296 -43.899 1.00 41.19 540 VAL A N 1
ATOM 4149 C CA . VAL A 1 540 ? 0.352 -22.877 -43.511 1.00 41.19 540 VAL A CA 1
ATOM 4150 C C . VAL A 1 540 ? -0.720 -22.733 -42.431 1.00 41.19 540 VAL A C 1
ATOM 4152 O O . VAL A 1 540 ? -1.906 -22.668 -42.735 1.00 41.19 540 VAL A O 1
ATOM 4155 N N . ALA A 1 541 ? -0.296 -22.694 -41.162 1.00 42.34 541 ALA A N 1
ATOM 4156 C CA . ALA A 1 541 ? -1.190 -22.404 -40.039 1.00 42.34 541 ALA A CA 1
ATOM 4157 C C . ALA A 1 541 ? -1.903 -21.062 -40.257 1.00 42.34 541 ALA A C 1
ATOM 4159 O O . ALA A 1 541 ? -1.263 -20.082 -40.673 1.00 42.34 541 ALA A O 1
ATOM 4160 N N . SER A 1 542 ? -3.202 -21.027 -39.962 1.00 43.84 542 SER A N 1
ATOM 4161 C CA . SER A 1 542 ? -4.052 -19.859 -40.191 1.00 43.84 542 SER A CA 1
ATOM 4162 C C . SER A 1 542 ? -3.537 -18.635 -39.413 1.00 43.84 542 SER A C 1
ATOM 4164 O O . SER A 1 542 ? -2.946 -18.792 -38.336 1.00 43.84 542 SER A O 1
ATOM 4166 N N . PRO A 1 543 ? -3.768 -17.394 -39.890 1.00 55.62 543 PRO A N 1
ATOM 4167 C CA . PRO A 1 543 ? -3.306 -16.191 -39.190 1.00 55.62 543 PRO A CA 1
ATOM 4168 C C . PRO A 1 543 ? -3.746 -16.140 -37.714 1.00 55.62 543 PRO A C 1
ATOM 4170 O O . PRO A 1 543 ? -2.971 -15.750 -36.841 1.00 55.62 543 PRO A O 1
ATOM 4173 N N . GLY A 1 544 ? -4.953 -16.634 -37.410 1.00 55.28 544 GLY A N 1
ATOM 4174 C CA . GLY A 1 544 ? -5.477 -16.723 -36.045 1.00 55.28 544 GLY A CA 1
ATOM 4175 C C . GLY A 1 544 ? -4.766 -17.740 -35.139 1.00 55.28 544 GLY A C 1
ATOM 4176 O O . GLY A 1 544 ? -4.721 -17.539 -33.925 1.00 55.28 544 GLY A O 1
ATOM 4177 N N . GLU A 1 545 ? -4.181 -18.812 -35.679 1.00 61.69 545 GLU A N 1
ATOM 4178 C CA . GLU A 1 545 ? -3.381 -19.772 -34.898 1.00 61.69 545 GLU A CA 1
ATOM 4179 C C . GLU A 1 545 ? -2.003 -19.206 -34.548 1.00 61.69 545 GLU A C 1
ATOM 4181 O O . GLU A 1 545 ? -1.537 -19.372 -33.417 1.00 61.69 545 GLU A O 1
ATOM 4186 N N . ARG A 1 546 ? -1.386 -18.463 -35.475 1.00 67.38 546 ARG A N 1
ATOM 4187 C CA . ARG A 1 546 ? -0.100 -17.787 -35.244 1.00 67.38 546 ARG A CA 1
ATOM 4188 C C . ARG A 1 546 ? -0.208 -16.755 -34.122 1.00 67.38 546 ARG A C 1
ATOM 4190 O O . ARG A 1 546 ? 0.580 -16.800 -33.181 1.00 67.38 546 ARG A O 1
ATOM 4197 N N . ILE A 1 547 ? -1.251 -15.919 -34.142 1.00 72.25 547 ILE A N 1
ATOM 4198 C CA . ILE A 1 547 ? -1.528 -14.929 -33.083 1.00 72.25 547 ILE A CA 1
ATOM 4199 C C . ILE A 1 547 ? -1.736 -15.605 -31.713 1.00 72.25 547 ILE A C 1
ATOM 4201 O O . ILE A 1 547 ? -1.266 -15.090 -30.696 1.00 72.25 547 ILE A O 1
ATOM 4205 N N . LYS A 1 548 ? -2.393 -16.777 -31.661 1.00 78.25 548 LYS A N 1
ATOM 4206 C CA . LYS A 1 548 ? -2.557 -17.564 -30.419 1.00 78.25 548 LYS A CA 1
ATOM 4207 C C . LYS A 1 548 ? -1.227 -18.130 -29.905 1.00 78.25 548 LYS A C 1
ATOM 4209 O O . LYS A 1 548 ? -0.991 -18.109 -28.697 1.00 78.25 548 LYS A O 1
ATOM 4214 N N . SER A 1 549 ? -0.363 -18.616 -30.799 1.00 82.00 549 SER A N 1
ATOM 4215 C CA . SER A 1 549 ? 0.979 -19.104 -30.449 1.00 82.00 549 SER A CA 1
ATOM 4216 C C . SER A 1 549 ? 1.862 -17.968 -29.917 1.00 82.00 549 SER A C 1
ATOM 4218 O O . SER A 1 549 ? 2.400 -18.066 -28.813 1.00 82.00 549 SER A O 1
ATOM 4220 N N . ALA A 1 550 ? 1.907 -16.843 -30.640 1.00 84.00 550 ALA A N 1
ATOM 4221 C CA . ALA A 1 550 ? 2.628 -15.630 -30.259 1.00 84.00 550 ALA A CA 1
ATOM 4222 C C . ALA A 1 550 ? 2.185 -15.092 -28.890 1.00 84.00 550 ALA A C 1
ATOM 4224 O O . ALA A 1 550 ? 3.028 -14.822 -28.036 1.00 84.00 550 ALA A O 1
ATOM 4225 N N . TRP A 1 551 ? 0.871 -15.034 -28.637 1.00 89.12 551 TRP A N 1
ATOM 4226 C CA . TRP A 1 551 ? 0.315 -14.652 -27.335 1.00 89.12 551 TRP A CA 1
ATOM 4227 C C . TRP A 1 551 ? 0.832 -15.547 -26.198 1.00 89.12 551 TRP A C 1
ATOM 4229 O O . TRP A 1 551 ? 1.295 -15.040 -25.178 1.00 89.12 551 TRP A O 1
ATOM 4239 N N . LYS A 1 552 ? 0.813 -16.878 -26.380 1.00 89.69 552 LYS A N 1
ATOM 4240 C CA . LYS A 1 552 ? 1.312 -17.836 -25.377 1.00 89.69 552 LYS A CA 1
ATOM 4241 C C . LYS A 1 552 ? 2.810 -17.673 -25.102 1.00 89.69 552 LYS A C 1
ATOM 4243 O O . LYS A 1 552 ? 3.226 -17.848 -23.958 1.00 89.69 552 LYS A O 1
ATOM 4248 N N . VAL A 1 553 ? 3.610 -17.362 -26.125 1.00 89.06 553 VAL A N 1
ATOM 4249 C CA . VAL A 1 553 ? 5.032 -17.039 -25.945 1.00 89.06 553 VAL A CA 1
ATOM 4250 C C . VAL A 1 553 ? 5.163 -15.754 -25.135 1.00 89.06 553 VAL A C 1
ATOM 4252 O O . VAL A 1 553 ? 5.802 -15.782 -24.088 1.00 89.06 553 VAL A O 1
ATOM 4255 N N . MET A 1 554 ? 4.513 -14.669 -25.566 1.00 88.31 554 MET A N 1
ATOM 4256 C CA . MET A 1 554 ? 4.615 -13.335 -24.966 1.00 88.31 554 MET A CA 1
ATOM 4257 C C . MET A 1 554 ? 4.295 -13.331 -23.458 1.00 88.31 554 MET A C 1
ATOM 4259 O O . MET A 1 554 ? 5.098 -12.819 -22.680 1.00 88.31 554 MET A O 1
ATOM 4263 N N . VAL A 1 555 ? 3.218 -14.003 -23.024 1.00 91.06 555 VAL A N 1
ATOM 4264 C CA . VAL A 1 555 ? 2.827 -14.074 -21.596 1.00 91.06 555 VAL A CA 1
ATOM 4265 C C . VAL A 1 555 ? 3.577 -15.130 -20.767 1.00 91.06 555 VAL A C 1
ATOM 4267 O O . VAL A 1 555 ? 3.227 -15.370 -19.611 1.00 91.06 555 VAL A O 1
ATOM 4270 N N . SER A 1 556 ? 4.593 -15.803 -21.321 1.00 91.62 556 SER A N 1
ATOM 4271 C CA . SER A 1 556 ? 5.370 -16.807 -20.569 1.00 91.62 556 SER A CA 1
ATOM 4272 C C . SER A 1 556 ? 6.273 -16.189 -19.490 1.00 91.62 556 SER A C 1
ATOM 4274 O O . SER A 1 556 ? 6.532 -16.809 -18.455 1.00 91.62 556 SER A O 1
ATOM 4276 N N . ILE A 1 557 ? 6.701 -14.944 -19.699 1.00 91.62 557 ILE A N 1
ATOM 4277 C CA . ILE A 1 557 ? 7.517 -14.140 -18.787 1.00 91.62 557 ILE A CA 1
ATOM 4278 C C . ILE A 1 557 ? 6.704 -12.889 -18.453 1.00 91.62 557 ILE A C 1
ATOM 4280 O O . ILE A 1 557 ? 6.226 -12.213 -19.356 1.00 91.62 557 ILE A O 1
ATOM 4284 N N . LEU A 1 558 ? 6.505 -12.620 -17.159 1.00 91.88 558 LEU A N 1
ATOM 4285 C CA . LEU A 1 558 ? 5.621 -11.546 -16.659 1.00 91.88 558 LEU A CA 1
ATOM 4286 C C . LEU A 1 558 ? 6.233 -10.783 -15.472 1.00 91.88 558 LEU A C 1
ATOM 4288 O O . LEU A 1 558 ? 5.581 -9.934 -14.881 1.00 91.88 558 LEU A O 1
ATOM 4292 N N . ASP A 1 559 ? 7.464 -11.126 -15.112 1.00 89.94 559 ASP A N 1
ATOM 4293 C CA . ASP A 1 559 ? 8.136 -10.724 -13.882 1.00 89.94 559 ASP A CA 1
ATOM 4294 C C . ASP A 1 559 ? 8.869 -9.386 -14.061 1.00 89.94 559 ASP A C 1
ATOM 4296 O O . ASP A 1 559 ? 9.319 -9.073 -15.166 1.00 89.94 559 ASP A O 1
ATOM 4300 N N . VAL A 1 560 ? 9.038 -8.621 -12.977 1.00 86.31 560 VAL A N 1
ATOM 4301 C CA . VAL A 1 560 ? 9.794 -7.350 -12.951 1.00 86.31 560 VAL A CA 1
ATOM 4302 C C . VAL A 1 560 ? 9.188 -6.307 -13.908 1.00 86.31 560 VAL A C 1
ATOM 4304 O O . VAL A 1 560 ? 9.841 -5.758 -14.806 1.00 86.31 560 VAL A O 1
ATOM 4307 N N . GLY A 1 561 ? 7.885 -6.076 -13.742 1.00 85.88 561 GLY A N 1
ATOM 4308 C CA . GLY A 1 561 ? 7.078 -5.076 -14.442 1.00 85.88 561 GLY A CA 1
ATOM 4309 C C . GLY A 1 561 ? 6.778 -5.404 -15.906 1.00 85.88 561 GLY A C 1
ATOM 4310 O O . GLY A 1 561 ? 6.239 -4.563 -16.623 1.00 85.88 561 GLY A O 1
ATOM 4311 N N . VAL A 1 562 ? 7.138 -6.599 -16.386 1.00 90.56 562 VAL A N 1
ATOM 4312 C CA . VAL A 1 562 ? 6.781 -7.051 -17.740 1.00 90.56 562 VAL A CA 1
ATOM 4313 C C . VAL A 1 562 ? 5.269 -7.249 -17.855 1.00 90.56 562 VAL A C 1
ATOM 4315 O O . VAL A 1 562 ? 4.676 -6.824 -18.842 1.00 90.56 562 VAL A O 1
ATOM 4318 N N . GLY A 1 563 ? 4.628 -7.855 -16.850 1.00 90.94 563 GLY A N 1
ATOM 4319 C CA . GLY A 1 563 ? 3.183 -8.084 -16.867 1.00 90.94 563 GLY A CA 1
ATOM 4320 C C . GLY A 1 563 ? 2.367 -6.789 -16.879 1.00 90.94 563 GLY A C 1
ATOM 4321 O O . GLY A 1 563 ? 1.449 -6.663 -17.689 1.00 90.94 563 GLY A O 1
ATOM 4322 N N . SER A 1 564 ? 2.760 -5.791 -16.081 1.00 89.69 564 SER A N 1
ATOM 4323 C CA . SER A 1 564 ? 2.152 -4.453 -16.104 1.00 89.69 564 SER A CA 1
ATOM 4324 C C . SER A 1 564 ? 2.340 -3.769 -17.462 1.00 89.69 564 SER A C 1
ATOM 4326 O O . SER A 1 564 ? 1.381 -3.217 -17.989 1.00 89.69 564 SER A O 1
ATOM 4328 N N . ALA A 1 565 ? 3.511 -3.899 -18.101 1.00 88.81 565 ALA A N 1
ATOM 4329 C CA . ALA A 1 565 ? 3.732 -3.367 -19.449 1.00 88.81 565 ALA A CA 1
ATOM 4330 C C . ALA A 1 565 ? 2.843 -4.024 -20.522 1.00 88.81 565 ALA A C 1
ATOM 4332 O O . ALA A 1 565 ? 2.354 -3.344 -21.425 1.00 88.81 565 ALA A O 1
ATOM 4333 N N . VAL A 1 566 ? 2.574 -5.330 -20.410 1.00 90.56 566 VAL A N 1
ATOM 4334 C CA . VAL A 1 566 ? 1.610 -6.031 -21.279 1.00 90.56 566 VAL A CA 1
ATOM 4335 C C . VAL A 1 566 ? 0.182 -5.534 -21.040 1.00 90.56 566 VAL A C 1
ATOM 4337 O O . VAL A 1 566 ? -0.551 -5.326 -22.003 1.00 90.56 566 VAL A O 1
ATOM 4340 N N . ILE A 1 567 ? -0.214 -5.331 -19.780 1.00 91.50 567 ILE A N 1
ATOM 4341 C CA . ILE A 1 567 ? -1.538 -4.808 -19.408 1.00 91.50 567 ILE A CA 1
ATOM 4342 C C . ILE A 1 567 ? -1.734 -3.385 -19.949 1.00 91.50 567 ILE A C 1
ATOM 4344 O O . ILE A 1 567 ? -2.716 -3.133 -20.643 1.00 91.50 567 ILE A O 1
ATOM 4348 N N . ALA A 1 568 ? -0.766 -2.499 -19.715 1.00 88.62 568 ALA A N 1
ATOM 4349 C CA . ALA A 1 568 ? -0.750 -1.128 -20.213 1.00 88.62 568 ALA A CA 1
ATOM 4350 C C . ALA A 1 568 ? -0.895 -1.083 -21.751 1.00 88.62 568 ALA A C 1
ATOM 4352 O O . ALA A 1 568 ? -1.780 -0.413 -22.279 1.00 88.62 568 ALA A O 1
ATOM 4353 N N . SER A 1 569 ? -0.118 -1.906 -22.468 1.00 87.06 569 SER A N 1
ATOM 4354 C CA . SER A 1 569 ? -0.163 -2.013 -23.939 1.00 87.06 569 SER A CA 1
ATOM 4355 C C . SER A 1 569 ? -1.487 -2.549 -24.504 1.00 87.06 569 SER A C 1
ATOM 4357 O O . SER A 1 569 ? -1.797 -2.319 -25.670 1.00 87.06 569 SER A O 1
ATOM 4359 N N . LEU A 1 570 ? -2.261 -3.302 -23.716 1.00 87.75 570 LEU A N 1
ATOM 4360 C CA . LEU A 1 570 ? -3.588 -3.789 -24.115 1.00 87.75 570 LEU A CA 1
ATOM 4361 C C . LEU A 1 570 ? -4.686 -2.748 -23.884 1.00 87.75 570 LEU A C 1
ATOM 4363 O O . LEU A 1 570 ? -5.706 -2.799 -24.568 1.00 87.75 570 LEU A O 1
ATOM 4367 N N . LEU A 1 571 ? -4.489 -1.849 -22.917 1.00 85.69 571 LEU A N 1
ATOM 4368 C CA . LEU A 1 571 ? -5.452 -0.817 -22.526 1.00 85.69 571 LEU A CA 1
ATOM 4369 C C . LEU A 1 571 ? -5.267 0.504 -23.282 1.00 85.69 571 LEU A C 1
ATOM 4371 O O . LEU A 1 571 ? -6.204 1.297 -23.307 1.00 85.69 571 LEU A O 1
ATOM 4375 N N . SER A 1 572 ? -4.112 0.719 -23.926 1.00 81.62 572 SER A N 1
ATOM 4376 C CA . SER A 1 572 ? -3.908 1.796 -24.908 1.00 81.62 572 SER A CA 1
ATOM 4377 C C . SER A 1 572 ? -4.523 1.501 -26.282 1.00 81.62 572 SER A C 1
ATOM 4379 O O . SER A 1 572 ? -4.680 2.406 -27.100 1.00 81.62 572 SER A O 1
ATOM 4381 N N . GLN A 1 573 ? -4.889 0.245 -26.553 1.00 78.75 573 GLN A N 1
ATOM 4382 C CA . GLN A 1 573 ? -5.680 -0.125 -27.728 1.00 78.75 573 GLN A CA 1
ATOM 4383 C C . GLN A 1 573 ? -7.175 0.153 -27.480 1.00 78.75 573 GLN A C 1
ATOM 4385 O O . GLN A 1 573 ? -7.613 0.096 -26.330 1.00 78.75 573 GLN A O 1
ATOM 4390 N N . PRO A 1 574 ? -7.987 0.419 -28.527 1.00 74.56 574 PRO A N 1
ATOM 4391 C CA . PRO A 1 574 ? -9.429 0.612 -28.366 1.00 74.56 574 PRO A CA 1
ATOM 4392 C C . PRO A 1 574 ? -10.050 -0.570 -27.610 1.00 74.56 574 PRO A C 1
ATOM 4394 O O . PRO A 1 574 ? -9.817 -1.730 -27.970 1.00 74.56 574 PRO A O 1
ATOM 4397 N N . SER A 1 575 ? -10.807 -0.272 -26.546 1.00 74.00 575 SER A N 1
ATOM 4398 C CA . SER A 1 575 ? -11.270 -1.313 -25.625 1.00 74.00 575 SER A CA 1
ATOM 4399 C C . SER A 1 575 ? -12.141 -2.340 -26.348 1.00 74.00 575 SER A C 1
ATOM 4401 O O . SER A 1 575 ? -13.021 -2.019 -27.148 1.00 74.00 575 SER A O 1
ATOM 4403 N N . SER A 1 576 ? -11.855 -3.608 -26.074 1.00 83.00 576 SER A N 1
ATOM 4404 C CA . SER A 1 576 ? -12.611 -4.746 -26.573 1.00 83.00 576 SER A CA 1
ATOM 4405 C C . SER A 1 576 ? -12.678 -5.808 -25.487 1.00 83.00 576 SER A C 1
ATOM 4407 O O . SER A 1 576 ? -11.732 -5.978 -24.713 1.00 83.00 576 SER A O 1
ATOM 4409 N N . GLU A 1 577 ? -13.756 -6.592 -25.459 1.00 85.19 577 GLU A N 1
ATOM 4410 C CA . GLU A 1 577 ? -13.909 -7.670 -24.476 1.00 85.19 577 GLU A CA 1
ATOM 4411 C C . GLU A 1 577 ? -12.739 -8.677 -24.536 1.00 85.19 577 GLU A C 1
ATOM 4413 O O . GLU A 1 577 ? -12.301 -9.213 -23.518 1.00 85.19 577 GLU A O 1
ATOM 4418 N N . LEU A 1 578 ? -12.168 -8.898 -25.728 1.00 84.62 578 LEU A N 1
ATOM 4419 C CA . LEU A 1 578 ? -10.980 -9.735 -25.917 1.00 84.62 578 LEU A CA 1
ATOM 4420 C C . LEU A 1 578 ? -9.716 -9.109 -25.307 1.00 84.62 578 LEU A C 1
ATOM 4422 O O . LEU A 1 578 ? -8.906 -9.844 -24.735 1.00 84.62 578 LEU A O 1
ATOM 4426 N N . SER A 1 579 ? -9.548 -7.787 -25.399 1.00 85.81 579 SER A N 1
ATOM 4427 C CA . SER A 1 579 ? -8.462 -7.049 -24.736 1.00 85.81 579 SER A CA 1
ATOM 4428 C C . SER A 1 579 ? -8.610 -7.125 -23.215 1.00 85.81 579 SER A C 1
ATOM 4430 O O . SER A 1 579 ? -7.664 -7.518 -22.535 1.00 85.81 579 SER A O 1
ATOM 4432 N N . LEU A 1 580 ? -9.811 -6.884 -22.680 1.00 89.00 580 LEU A N 1
ATOM 4433 C CA . LEU A 1 580 ? -10.084 -6.937 -21.239 1.00 89.00 580 LEU A CA 1
ATOM 4434 C C . LEU A 1 580 ? -9.895 -8.353 -20.661 1.00 89.00 580 LEU A C 1
ATOM 4436 O O . LEU A 1 580 ? -9.227 -8.537 -19.641 1.00 89.00 580 LEU A O 1
ATOM 4440 N N . ARG A 1 581 ? -10.377 -9.394 -21.359 1.00 91.31 581 ARG A N 1
ATOM 4441 C CA . ARG A 1 581 ? -10.124 -10.804 -20.990 1.00 91.31 581 ARG A CA 1
ATOM 4442 C C . ARG A 1 581 ? -8.630 -11.149 -20.999 1.00 91.31 581 ARG A C 1
ATOM 4444 O O . ARG A 1 581 ? -8.191 -11.970 -20.192 1.00 91.31 581 ARG A O 1
ATOM 4451 N N . ARG A 1 582 ? -7.841 -10.543 -21.895 1.00 90.94 582 ARG A N 1
ATOM 4452 C CA . ARG A 1 582 ? -6.377 -10.702 -21.949 1.00 90.94 582 ARG A CA 1
ATOM 4453 C C . ARG A 1 582 ? -5.678 -9.985 -20.794 1.00 90.94 582 ARG A C 1
ATOM 4455 O O . ARG A 1 582 ? -4.861 -10.624 -20.136 1.00 90.94 582 ARG A O 1
ATOM 4462 N N . VAL A 1 583 ? -6.040 -8.733 -20.506 1.00 92.25 583 VAL A N 1
ATOM 4463 C CA . VAL A 1 583 ? -5.552 -7.939 -19.359 1.00 92.25 583 VAL A CA 1
ATOM 4464 C C . VAL A 1 583 ? -5.738 -8.710 -18.055 1.00 92.25 583 VAL A C 1
ATOM 4466 O O . VAL A 1 583 ? -4.772 -9.025 -17.360 1.00 92.25 583 VAL A O 1
ATOM 4469 N N . LEU A 1 584 ? -6.974 -9.116 -17.771 1.00 93.44 584 LEU A N 1
ATOM 4470 C CA . LEU A 1 584 ? -7.320 -9.818 -16.537 1.00 93.44 584 LEU A CA 1
ATOM 4471 C C . LEU A 1 584 ? -6.756 -11.251 -16.507 1.00 93.44 584 LEU A C 1
ATOM 4473 O O . LEU A 1 584 ? -6.433 -11.779 -15.441 1.00 93.44 584 LEU A O 1
ATOM 4477 N N . GLY A 1 585 ? -6.544 -11.867 -17.674 1.00 93.44 585 GLY A N 1
ATOM 4478 C CA . GLY A 1 585 ? -5.795 -13.117 -17.813 1.00 93.44 585 GLY A CA 1
ATOM 4479 C C . GLY A 1 585 ? -4.318 -12.990 -17.419 1.00 93.44 585 GLY A C 1
ATOM 4480 O O . GLY A 1 585 ? -3.802 -13.867 -16.722 1.00 93.44 585 GLY A O 1
ATOM 4481 N N . VAL A 1 586 ? -3.652 -11.897 -17.812 1.00 94.00 586 VAL A N 1
ATOM 4482 C CA . VAL A 1 586 ? -2.265 -11.582 -17.424 1.00 94.00 586 VAL A CA 1
ATOM 4483 C C . VAL A 1 586 ? -2.180 -11.263 -15.932 1.00 94.00 586 VAL A C 1
ATOM 4485 O O . VAL A 1 586 ? -1.375 -11.877 -15.235 1.00 94.00 586 VAL A O 1
ATOM 4488 N N . LEU A 1 587 ? -3.068 -10.413 -15.411 1.00 94.75 587 LEU A N 1
ATOM 4489 C CA . LEU A 1 587 ? -3.134 -10.053 -13.988 1.00 94.75 587 LEU A CA 1
ATOM 4490 C C . LEU A 1 587 ? -3.323 -11.291 -13.083 1.00 94.75 587 LEU A C 1
ATOM 4492 O O . LEU A 1 587 ? -2.619 -11.493 -12.087 1.00 94.75 587 LEU A O 1
ATOM 4496 N N . ARG A 1 588 ? -4.223 -12.201 -13.479 1.00 94.31 588 ARG A N 1
ATOM 4497 C CA . ARG A 1 588 ? -4.420 -13.501 -12.815 1.00 94.31 588 ARG A CA 1
ATOM 4498 C C . ARG A 1 588 ? -3.185 -14.406 -12.914 1.00 94.31 588 ARG A C 1
ATOM 4500 O O . ARG A 1 588 ? -2.932 -15.177 -11.993 1.00 94.31 588 A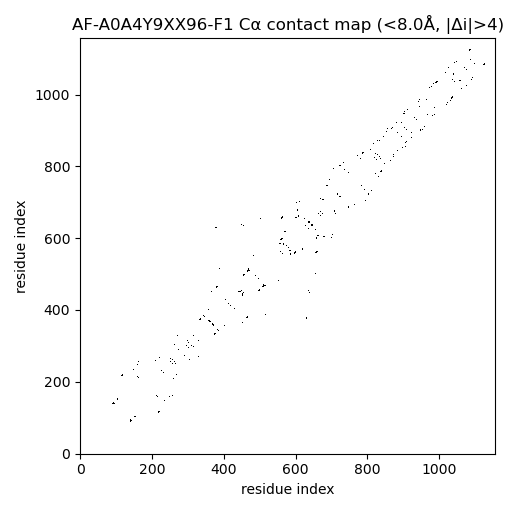RG A O 1
ATOM 4507 N N . ALA A 1 589 ? -2.429 -14.355 -14.010 1.00 93.25 589 ALA A N 1
ATOM 4508 C CA . ALA A 1 589 ? -1.196 -15.129 -14.156 1.00 93.25 589 ALA A CA 1
ATOM 4509 C C . ALA A 1 589 ? -0.051 -14.567 -13.293 1.00 93.25 589 ALA A C 1
ATOM 4511 O O . ALA A 1 589 ? 0.680 -15.353 -12.692 1.00 93.25 589 ALA A O 1
ATOM 4512 N N . MET A 1 590 ? 0.067 -13.239 -13.177 1.00 93.75 590 MET A N 1
ATOM 4513 C CA . MET A 1 590 ? 1.033 -12.570 -12.296 1.00 93.75 590 MET A CA 1
ATOM 4514 C C . MET A 1 590 ? 0.783 -12.919 -10.824 1.00 93.75 590 MET A C 1
ATOM 4516 O O . MET A 1 590 ? 1.689 -13.405 -10.151 1.00 93.75 590 MET A O 1
ATOM 4520 N N . SER A 1 591 ? -0.462 -12.778 -10.349 1.00 93.25 591 SER A N 1
ATOM 4521 C CA . SER A 1 591 ? -0.813 -13.040 -8.941 1.00 93.25 591 SER A CA 1
ATOM 4522 C C . SER A 1 591 ? -0.565 -14.484 -8.482 1.00 93.25 591 SER A C 1
ATOM 4524 O O . SER A 1 591 ? -0.377 -14.718 -7.292 1.00 93.25 591 SER A O 1
ATOM 4526 N N . ARG A 1 592 ? -0.493 -15.447 -9.413 1.00 91.56 592 ARG A N 1
ATOM 4527 C CA . ARG A 1 592 ? -0.185 -16.863 -9.139 1.00 91.56 592 ARG A CA 1
ATOM 4528 C C . ARG A 1 592 ? 1.307 -17.198 -9.055 1.00 91.56 592 ARG A C 1
ATOM 4530 O O . ARG A 1 592 ? 1.630 -18.326 -8.690 1.00 91.56 592 ARG A O 1
ATOM 4537 N N . LYS A 1 593 ? 2.216 -16.290 -9.432 1.00 86.62 593 LYS A N 1
ATOM 4538 C CA . LYS A 1 593 ? 3.666 -16.570 -9.434 1.00 86.62 593 LYS A CA 1
ATOM 4539 C C . LYS A 1 593 ? 4.326 -16.449 -8.057 1.00 86.62 593 LYS A C 1
ATOM 4541 O O . LYS A 1 593 ? 5.390 -17.031 -7.861 1.00 86.62 593 LYS A O 1
ATOM 4546 N N . GLY A 1 594 ? 3.702 -15.736 -7.121 1.00 82.56 594 GLY A N 1
ATOM 4547 C CA . GLY A 1 594 ? 4.279 -15.423 -5.815 1.00 82.56 594 GLY A CA 1
ATOM 4548 C C . GLY A 1 594 ? 5.319 -14.298 -5.878 1.00 82.56 594 GLY A C 1
ATOM 4549 O O . GLY A 1 594 ? 5.646 -13.764 -6.942 1.00 82.56 594 GLY A O 1
ATOM 4550 N N . GLY A 1 595 ? 5.858 -13.940 -4.711 1.00 84.69 595 GLY A N 1
ATOM 4551 C CA . GLY A 1 595 ? 6.947 -12.969 -4.582 1.00 84.69 595 GLY A CA 1
ATOM 4552 C C . GLY A 1 595 ? 6.621 -11.586 -5.160 1.00 84.69 595 GLY A C 1
ATOM 4553 O O . GLY A 1 595 ? 5.498 -11.094 -5.054 1.00 84.69 595 GLY A O 1
ATOM 4554 N N . HIS A 1 596 ? 7.622 -10.947 -5.774 1.00 85.38 596 HIS A N 1
ATOM 4555 C CA . HIS A 1 596 ? 7.494 -9.584 -6.302 1.00 85.38 596 HIS A CA 1
ATOM 4556 C C . HIS A 1 596 ? 6.426 -9.470 -7.400 1.00 85.38 596 HIS A C 1
ATOM 4558 O O . HIS A 1 596 ? 5.655 -8.519 -7.388 1.00 85.38 596 HIS A O 1
ATOM 4564 N N . THR A 1 597 ? 6.305 -10.472 -8.276 1.00 88.88 597 THR A N 1
ATOM 4565 C CA . THR A 1 597 ? 5.318 -10.488 -9.369 1.00 88.88 597 THR A CA 1
ATOM 4566 C C . THR A 1 597 ? 3.870 -10.525 -8.853 1.00 88.88 597 THR A C 1
ATOM 4568 O O . THR A 1 597 ? 2.975 -9.978 -9.496 1.00 88.88 597 THR A O 1
ATOM 4571 N N . THR A 1 598 ? 3.618 -11.104 -7.670 1.00 89.81 598 THR A N 1
ATOM 4572 C CA . THR A 1 598 ? 2.304 -11.000 -7.008 1.00 89.81 598 THR A CA 1
ATOM 4573 C C . THR A 1 598 ? 2.079 -9.615 -6.404 1.00 89.81 598 THR A C 1
ATOM 4575 O O . THR A 1 598 ? 0.962 -9.115 -6.511 1.00 89.81 598 THR A O 1
ATOM 4578 N N . LYS A 1 599 ? 3.108 -8.950 -5.853 1.00 88.44 599 LYS A N 1
ATOM 4579 C CA . LYS A 1 599 ? 2.974 -7.541 -5.441 1.00 88.44 599 LYS A CA 1
ATOM 4580 C C . LYS A 1 599 ? 2.649 -6.646 -6.642 1.00 88.44 599 LYS A C 1
ATOM 4582 O O . LYS A 1 599 ? 1.656 -5.936 -6.596 1.00 88.44 599 LYS A O 1
ATOM 4587 N N . GLU A 1 600 ? 3.397 -6.760 -7.740 1.00 89.06 600 GLU A N 1
ATOM 4588 C CA . GLU A 1 600 ? 3.123 -6.018 -8.983 1.00 89.06 600 GLU A CA 1
ATOM 4589 C C . GLU A 1 600 ? 1.692 -6.260 -9.500 1.00 89.06 600 GLU A C 1
ATOM 4591 O O . GLU A 1 600 ? 1.083 -5.357 -10.070 1.00 89.06 600 GLU A O 1
ATOM 4596 N N . ALA A 1 601 ? 1.125 -7.454 -9.283 1.00 92.38 601 ALA A N 1
ATOM 4597 C CA . ALA A 1 601 ? -0.266 -7.754 -9.621 1.00 92.38 601 ALA A CA 1
ATOM 4598 C C . ALA A 1 601 ? -1.281 -7.040 -8.711 1.00 92.38 601 ALA A C 1
ATOM 4600 O O . ALA A 1 601 ? -2.322 -6.617 -9.203 1.00 92.38 601 ALA A O 1
ATOM 4601 N N . LEU A 1 602 ? -0.999 -6.902 -7.411 1.00 91.56 602 LEU A N 1
ATOM 4602 C CA . LEU A 1 602 ? -1.838 -6.134 -6.482 1.00 91.56 602 LEU A CA 1
ATOM 4603 C C . LEU A 1 602 ? -1.749 -4.634 -6.787 1.00 91.56 602 LEU A C 1
ATOM 4605 O O . LEU A 1 602 ? -2.780 -3.985 -6.926 1.00 91.56 602 LEU A O 1
ATOM 4609 N N . ASP A 1 603 ? -0.535 -4.121 -6.995 1.00 90.75 603 ASP A N 1
ATOM 4610 C CA . ASP A 1 603 ? -0.283 -2.727 -7.369 1.00 90.75 603 ASP A CA 1
ATOM 4611 C C . ASP A 1 603 ? -0.981 -2.381 -8.702 1.00 90.75 603 ASP A C 1
ATOM 4613 O O . ASP A 1 603 ? -1.671 -1.371 -8.803 1.00 90.75 603 ASP A O 1
ATOM 4617 N N . THR A 1 604 ? -0.908 -3.269 -9.705 1.00 91.50 604 THR A N 1
ATOM 4618 C CA . THR A 1 604 ? -1.647 -3.102 -10.975 1.00 91.50 604 THR A CA 1
ATOM 4619 C C . THR A 1 604 ? -3.168 -3.224 -10.787 1.00 91.50 604 THR A C 1
ATOM 4621 O O . THR A 1 604 ? -3.920 -2.556 -11.486 1.00 91.50 604 THR A O 1
ATOM 4624 N N . ALA A 1 605 ? -3.659 -4.057 -9.860 1.00 92.62 605 ALA A N 1
ATOM 4625 C CA . ALA A 1 605 ? -5.096 -4.173 -9.583 1.00 92.62 605 ALA A CA 1
ATOM 4626 C C . ALA A 1 605 ? -5.667 -2.929 -8.881 1.00 92.62 605 ALA A C 1
ATOM 4628 O O . ALA A 1 605 ? -6.793 -2.536 -9.179 1.00 92.62 605 ALA A O 1
ATOM 4629 N N . MET A 1 606 ? -4.891 -2.297 -7.994 1.00 91.12 606 MET A N 1
ATOM 4630 C CA . MET A 1 606 ? -5.232 -1.002 -7.395 1.00 91.12 606 MET A CA 1
ATOM 4631 C C . MET A 1 606 ? -5.293 0.107 -8.452 1.00 91.12 606 MET A C 1
ATOM 4633 O O . MET A 1 606 ? -6.226 0.905 -8.433 1.00 91.12 606 MET A O 1
ATOM 4637 N N . GLU A 1 607 ? -4.354 0.119 -9.402 1.00 90.62 607 GLU A N 1
ATOM 4638 C CA . GLU A 1 607 ? -4.363 1.068 -10.523 1.00 90.62 607 GLU A CA 1
ATOM 4639 C C . GLU A 1 607 ? -5.603 0.900 -11.415 1.00 90.62 607 GLU A C 1
ATOM 4641 O O . GLU A 1 607 ? -6.310 1.863 -11.700 1.00 90.62 607 GLU A O 1
ATOM 4646 N N . LEU A 1 608 ? -5.928 -0.344 -11.789 1.00 91.00 608 LEU A N 1
ATOM 4647 C CA . LEU A 1 608 ? -7.113 -0.669 -12.593 1.00 91.00 608 LEU A CA 1
ATOM 4648 C C . LEU A 1 608 ? -8.430 -0.249 -11.920 1.00 91.00 608 LEU A C 1
ATOM 4650 O O . LEU A 1 608 ? -9.397 0.021 -12.626 1.00 91.00 608 LEU A O 1
ATOM 4654 N N . LEU A 1 609 ? -8.468 -0.196 -10.586 1.00 89.62 609 LEU A N 1
ATOM 4655 C CA . LEU A 1 609 ? -9.603 0.283 -9.785 1.00 89.62 609 LEU A CA 1
ATOM 4656 C C . LEU A 1 609 ? -9.499 1.773 -9.407 1.00 89.62 609 LEU A C 1
ATOM 4658 O O . LEU A 1 609 ? -10.316 2.266 -8.636 1.00 89.62 609 LEU A O 1
ATOM 4662 N N . GLY A 1 610 ? -8.494 2.491 -9.915 1.00 83.75 610 GLY A N 1
ATOM 4663 C CA . GLY A 1 610 ? -8.346 3.932 -9.733 1.00 83.75 610 GLY A CA 1
ATOM 4664 C C . GLY A 1 610 ? -7.964 4.403 -8.330 1.00 83.75 610 GLY A C 1
ATOM 4665 O O . GLY A 1 610 ? -8.104 5.593 -8.065 1.00 83.75 610 GLY A O 1
ATOM 4666 N N . VAL A 1 611 ? -7.469 3.507 -7.467 1.00 82.00 611 VAL A N 1
ATOM 4667 C CA . VAL A 1 611 ? -7.132 3.777 -6.055 1.00 82.00 611 VAL A CA 1
ATOM 4668 C C . VAL A 1 611 ? -6.108 4.906 -5.856 1.00 82.00 611 VAL A C 1
ATOM 4670 O O . VAL A 1 611 ? -6.317 5.714 -4.952 1.00 82.00 611 VAL A O 1
ATOM 4673 N N . PRO A 1 612 ? -5.000 4.992 -6.620 1.00 72.44 612 PRO A N 1
ATOM 4674 C CA . PRO A 1 612 ? -4.138 6.169 -6.585 1.00 72.44 612 PRO A CA 1
ATOM 4675 C C . PRO A 1 612 ? -4.683 7.303 -7.470 1.00 72.44 612 PRO A C 1
ATOM 4677 O O . PRO A 1 612 ? -5.189 7.069 -8.569 1.00 72.44 612 PRO A O 1
ATOM 4680 N N . ASP A 1 613 ? -4.470 8.552 -7.047 1.00 59.12 613 ASP A N 1
ATOM 4681 C CA . ASP A 1 613 ? -4.655 9.760 -7.871 1.00 59.12 613 ASP A CA 1
ATOM 4682 C C . ASP A 1 613 ? -3.502 9.935 -8.880 1.00 59.12 613 ASP A C 1
ATOM 4684 O O . ASP A 1 613 ? -2.767 10.925 -8.891 1.00 59.12 613 ASP A O 1
ATOM 4688 N N . SER A 1 614 ? -3.310 8.923 -9.722 1.00 60.34 614 SER A N 1
ATOM 4689 C CA . SER A 1 614 ? -2.493 8.982 -10.929 1.00 60.34 614 SER A CA 1
ATOM 4690 C C . SER A 1 614 ? -3.197 9.791 -12.022 1.00 60.34 614 SER A C 1
ATOM 4692 O O . SER A 1 614 ? -4.419 9.740 -12.175 1.00 60.34 614 SER A O 1
ATOM 4694 N N . ALA A 1 615 ? -2.413 10.543 -12.797 1.00 55.53 615 ALA A N 1
ATOM 4695 C CA . ALA A 1 615 ? -2.888 11.160 -14.028 1.00 55.53 615 ALA A CA 1
ATOM 4696 C C . ALA A 1 615 ? -2.836 10.135 -15.172 1.00 55.53 615 ALA A C 1
ATOM 4698 O O . ALA A 1 615 ? -1.843 9.419 -15.304 1.00 55.53 615 ALA A O 1
ATOM 4699 N N . ASP A 1 616 ? -3.868 10.101 -16.021 1.00 57.88 616 ASP A N 1
ATOM 4700 C CA . ASP A 1 616 ? -3.890 9.278 -17.237 1.00 57.88 616 ASP A CA 1
ATOM 4701 C C . ASP A 1 616 ? -2.884 9.816 -18.278 1.00 57.88 616 ASP A C 1
ATOM 4703 O O . ASP A 1 616 ? -3.231 10.567 -19.195 1.00 57.88 616 ASP A O 1
ATOM 4707 N N . GLU A 1 617 ? -1.611 9.437 -18.149 1.00 58.72 617 GLU A N 1
ATOM 4708 C CA . GLU A 1 617 ? -0.604 9.672 -19.186 1.00 58.72 617 GLU A CA 1
ATOM 4709 C C . GLU A 1 617 ? -0.789 8.679 -20.344 1.00 58.72 617 GLU A C 1
ATOM 4711 O O . GLU A 1 617 ? -0.742 7.457 -20.177 1.00 58.72 617 GLU A O 1
ATOM 4716 N N . ALA A 1 618 ? -0.993 9.206 -21.554 1.00 57.12 618 ALA A N 1
ATOM 4717 C CA . ALA A 1 618 ? -1.159 8.390 -22.749 1.00 57.12 618 ALA A CA 1
ATOM 4718 C C . ALA A 1 618 ? 0.150 7.662 -23.109 1.00 57.12 618 ALA A C 1
ATOM 4720 O O . ALA A 1 618 ? 1.183 8.283 -23.350 1.00 57.12 618 ALA A O 1
ATOM 4721 N N . ILE A 1 619 ? 0.092 6.331 -23.188 1.00 63.56 619 ILE A N 1
ATOM 4722 C CA . ILE A 1 619 ? 1.252 5.484 -23.490 1.00 63.56 619 ILE A CA 1
ATOM 4723 C C . ILE A 1 619 ? 1.669 5.659 -24.956 1.00 63.56 619 ILE A C 1
ATOM 4725 O O . ILE A 1 619 ? 1.043 5.099 -25.860 1.00 63.56 619 ILE A O 1
ATOM 4729 N N . GLU A 1 620 ? 2.773 6.361 -25.201 1.00 62.44 620 GLU A N 1
ATOM 4730 C CA . GLU A 1 620 ? 3.409 6.361 -26.520 1.00 62.44 620 GLU A CA 1
ATOM 4731 C C . GLU A 1 620 ? 4.149 5.025 -26.771 1.00 62.44 620 GLU A C 1
ATOM 4733 O O . GLU A 1 620 ? 4.842 4.531 -25.875 1.00 62.44 620 GLU A O 1
ATOM 4738 N N . PRO A 1 621 ? 4.088 4.430 -27.982 1.00 56.62 621 PRO A N 1
ATOM 4739 C CA . PRO A 1 621 ? 4.793 3.185 -28.316 1.00 56.62 621 PRO A CA 1
ATOM 4740 C C . PRO A 1 621 ? 6.291 3.085 -27.937 1.00 56.62 621 PRO A C 1
ATOM 4742 O O . PRO A 1 621 ? 6.699 1.989 -27.534 1.00 56.62 621 PRO A O 1
ATOM 4745 N N . PRO A 1 622 ? 7.132 4.144 -28.024 1.00 59.44 622 PRO A N 1
ATOM 4746 C CA . PRO A 1 622 ? 8.527 4.072 -27.573 1.00 59.44 622 PRO A CA 1
ATOM 4747 C C . PRO A 1 622 ? 8.709 3.835 -26.063 1.00 59.44 622 PRO A C 1
ATOM 4749 O O . PRO A 1 622 ? 9.753 3.321 -25.674 1.00 59.44 622 PRO A O 1
ATOM 4752 N N . THR A 1 623 ? 7.713 4.103 -25.206 1.00 68.69 623 THR A N 1
ATOM 4753 C CA . THR A 1 623 ? 7.824 3.924 -23.735 1.00 68.69 623 THR A CA 1
ATOM 4754 C C . THR A 1 623 ? 8.068 2.472 -23.286 1.00 68.69 623 THR A C 1
ATOM 4756 O O . THR A 1 623 ? 8.524 2.222 -22.169 1.00 68.69 623 THR A O 1
ATOM 4759 N N . LEU A 1 624 ? 7.816 1.489 -24.160 1.00 77.88 624 LEU A N 1
ATOM 4760 C CA . LEU A 1 624 ? 8.144 0.077 -23.922 1.00 77.88 624 LEU A CA 1
ATOM 4761 C C . LEU A 1 624 ? 9.638 -0.246 -24.115 1.00 77.88 624 LEU A C 1
ATOM 4763 O O . LEU A 1 624 ? 10.091 -1.315 -23.697 1.00 77.88 624 LEU A O 1
ATOM 4767 N N . LEU A 1 625 ? 10.397 0.641 -24.763 1.00 86.44 625 LEU A N 1
ATOM 4768 C CA . LEU A 1 625 ? 11.805 0.466 -25.110 1.00 86.44 625 LEU A CA 1
ATOM 4769 C C . LEU A 1 625 ? 12.672 1.422 -24.266 1.00 86.44 625 LEU A C 1
ATOM 4771 O O . LEU A 1 625 ? 12.912 2.545 -24.702 1.00 86.44 625 LEU A O 1
ATOM 4775 N N . PRO A 1 626 ? 13.175 1.005 -23.084 1.00 83.94 626 PRO A N 1
ATOM 4776 C CA . PRO A 1 626 ? 14.000 1.875 -22.241 1.00 83.94 626 PRO A CA 1
ATOM 4777 C C . PRO A 1 626 ? 15.250 2.317 -23.011 1.00 83.94 626 PRO A C 1
ATOM 4779 O O . PRO A 1 626 ? 16.049 1.475 -23.434 1.00 83.94 626 PRO A O 1
ATOM 4782 N N . HIS A 1 627 ? 15.432 3.622 -23.206 1.00 84.00 627 HIS A N 1
ATOM 4783 C CA . HIS A 1 627 ? 16.465 4.200 -24.063 1.00 84.00 627 HIS A CA 1
ATOM 4784 C C . HIS A 1 627 ? 17.872 3.796 -23.602 1.00 84.00 627 HIS A C 1
ATOM 4786 O O . HIS A 1 627 ? 18.731 3.485 -24.432 1.00 84.00 627 HIS A O 1
ATOM 4792 N N . GLY A 1 628 ? 18.113 3.668 -22.292 1.00 83.00 628 GLY A N 1
ATOM 4793 C CA . GLY A 1 628 ? 19.403 3.192 -21.780 1.00 83.00 628 GLY A CA 1
ATOM 4794 C C . GLY A 1 628 ? 19.708 1.699 -22.015 1.00 83.00 628 GLY A C 1
ATOM 4795 O O . GLY A 1 628 ? 20.826 1.262 -21.740 1.00 83.00 628 GLY A O 1
ATOM 4796 N N . LEU A 1 629 ? 18.772 0.906 -22.563 1.00 86.62 629 LEU A N 1
ATOM 4797 C CA . LEU A 1 629 ? 19.081 -0.410 -23.149 1.00 86.62 629 LEU A CA 1
ATOM 4798 C C . LEU A 1 629 ? 19.724 -0.281 -24.542 1.00 86.62 629 LEU A C 1
ATOM 4800 O O . LEU A 1 629 ? 20.453 -1.184 -24.946 1.00 86.62 629 LEU A O 1
ATOM 4804 N N . PHE A 1 630 ? 19.468 0.822 -25.255 1.00 88.06 630 PHE A N 1
ATOM 4805 C CA . PHE A 1 630 ? 19.939 1.093 -26.619 1.00 88.06 630 PHE A CA 1
ATOM 4806 C C . PHE A 1 630 ? 21.130 2.066 -26.674 1.00 88.06 630 PHE A C 1
ATOM 4808 O O . PHE A 1 630 ? 21.889 2.039 -27.645 1.00 88.06 630 PHE A O 1
ATOM 4815 N N . CYS A 1 631 ? 21.346 2.865 -25.625 1.00 79.94 631 CYS A N 1
ATOM 4816 C CA . CYS A 1 631 ? 22.505 3.746 -25.460 1.00 79.94 631 CYS A CA 1
ATOM 4817 C C . CYS A 1 631 ? 23.666 3.068 -24.698 1.00 79.94 631 CYS A C 1
ATOM 4819 O O . CYS A 1 631 ? 23.469 2.452 -23.648 1.00 79.94 631 CYS A O 1
ATOM 4821 N N . ALA A 1 632 ? 24.906 3.197 -25.191 1.00 67.50 632 ALA A N 1
ATOM 4822 C CA . ALA A 1 632 ? 26.087 2.605 -24.550 1.00 67.50 632 ALA A CA 1
ATOM 4823 C C . ALA A 1 632 ? 26.895 3.530 -23.624 1.00 67.50 632 ALA A C 1
ATOM 4825 O O . ALA A 1 632 ? 27.629 2.998 -22.787 1.00 67.50 632 ALA A O 1
ATOM 4826 N N . GLU A 1 633 ? 26.817 4.860 -23.763 1.00 64.56 633 GLU A N 1
ATOM 4827 C CA . GLU A 1 633 ? 27.726 5.803 -23.084 1.00 64.56 633 GLU A CA 1
ATOM 4828 C C . GLU A 1 633 ? 26.989 7.023 -22.480 1.00 64.56 633 GLU A C 1
ATOM 4830 O O . GLU A 1 633 ? 26.366 7.771 -23.230 1.00 64.56 633 GLU A O 1
ATOM 4835 N N . PRO A 1 634 ? 27.097 7.282 -21.156 1.00 62.00 634 PRO A N 1
ATOM 4836 C CA . PRO A 1 634 ? 27.493 6.342 -20.106 1.00 62.00 634 PRO A CA 1
ATOM 4837 C C . PRO A 1 634 ? 26.379 5.305 -19.892 1.00 62.00 634 PRO A C 1
ATOM 4839 O O . PRO A 1 634 ? 25.283 5.635 -19.452 1.00 62.00 634 PRO A O 1
ATOM 4842 N N . GLY A 1 635 ? 26.653 4.038 -20.197 1.00 73.62 635 GLY A N 1
ATOM 4843 C CA . GLY A 1 635 ? 25.629 2.991 -20.204 1.00 73.62 635 GLY A CA 1
ATOM 4844 C C . GLY A 1 635 ? 26.178 1.593 -19.943 1.00 73.62 635 GLY A C 1
ATOM 4845 O O . GLY A 1 635 ? 27.337 1.407 -19.553 1.00 73.62 635 GLY A O 1
ATOM 4846 N N . LEU A 1 636 ? 25.335 0.582 -20.172 1.00 83.56 636 LEU A N 1
ATOM 4847 C CA . LEU A 1 636 ? 25.599 -0.815 -19.805 1.00 83.56 636 LEU A CA 1
ATOM 4848 C C . LEU A 1 636 ? 26.915 -1.380 -20.361 1.00 83.56 636 LEU A C 1
ATOM 4850 O O . LEU A 1 636 ? 27.533 -2.204 -19.693 1.00 83.56 636 LEU A O 1
ATOM 4854 N N . LEU A 1 637 ? 27.374 -0.932 -21.538 1.00 82.31 637 LEU A N 1
ATOM 4855 C CA . LEU A 1 637 ? 28.642 -1.380 -22.140 1.00 82.31 637 LEU A CA 1
ATOM 4856 C C . LEU A 1 637 ? 29.900 -0.784 -21.486 1.00 82.31 637 LEU A C 1
ATOM 4858 O O . LEU A 1 637 ? 30.993 -1.306 -21.712 1.00 82.31 637 LEU A O 1
ATOM 4862 N N . THR A 1 638 ? 29.749 0.266 -20.674 1.00 80.69 638 THR A N 1
ATOM 4863 C CA . THR A 1 638 ? 30.839 0.922 -19.927 1.00 80.69 638 THR A CA 1
ATOM 4864 C C . THR A 1 638 ? 30.901 0.526 -18.450 1.00 80.69 638 THR A C 1
ATOM 4866 O O . THR A 1 638 ? 31.887 0.829 -17.783 1.00 80.69 638 THR A O 1
ATOM 4869 N N . ALA A 1 639 ? 29.881 -0.168 -17.934 1.00 82.56 639 ALA A N 1
ATOM 4870 C CA . ALA A 1 639 ? 29.804 -0.570 -16.533 1.00 82.56 639 ALA A CA 1
ATOM 4871 C C . ALA A 1 639 ? 30.640 -1.827 -16.232 1.00 82.56 639 ALA A C 1
ATOM 4873 O O . ALA A 1 639 ? 30.517 -2.854 -16.905 1.00 82.56 639 ALA A O 1
ATOM 4874 N N . ASP A 1 640 ? 31.438 -1.779 -15.164 1.00 83.44 640 ASP A N 1
ATOM 4875 C CA . ASP A 1 640 ? 32.151 -2.950 -14.657 1.00 83.44 640 ASP A CA 1
ATOM 4876 C C . ASP A 1 640 ? 31.186 -4.037 -14.161 1.00 83.44 640 ASP A C 1
ATOM 4878 O O . ASP A 1 640 ? 30.081 -3.779 -13.676 1.00 83.44 640 ASP A O 1
ATOM 4882 N N . TRP A 1 641 ? 31.622 -5.299 -14.212 1.00 86.88 641 TRP A N 1
ATOM 4883 C CA . TRP A 1 641 ? 30.785 -6.419 -13.773 1.00 86.88 641 TRP A CA 1
ATOM 4884 C C . TRP A 1 641 ? 30.346 -6.292 -12.305 1.00 86.88 641 TRP A C 1
ATOM 4886 O O . TRP A 1 641 ? 29.233 -6.694 -11.964 1.00 86.88 641 TRP A O 1
ATOM 4896 N N . SER A 1 642 ? 31.179 -5.720 -11.435 1.00 85.00 642 SER A N 1
ATOM 4897 C CA . SER A 1 642 ? 30.852 -5.451 -10.029 1.00 85.00 642 SER A CA 1
ATOM 4898 C C . SER A 1 642 ? 29.770 -4.376 -9.862 1.00 85.00 642 SER A C 1
ATOM 4900 O O . SER A 1 642 ? 28.869 -4.564 -9.047 1.00 85.00 642 SER A O 1
ATOM 4902 N N . SER A 1 643 ? 29.808 -3.299 -10.655 1.00 85.94 643 SER A N 1
ATOM 4903 C CA . SER A 1 643 ? 28.849 -2.183 -10.608 1.00 85.94 643 SER A CA 1
ATOM 4904 C C . SER A 1 643 ? 27.603 -2.384 -11.480 1.00 85.94 643 SER A C 1
ATOM 4906 O O . SER A 1 643 ? 26.686 -1.567 -11.441 1.00 85.94 643 SER A O 1
ATOM 4908 N N . LEU A 1 644 ? 27.490 -3.505 -12.202 1.00 85.50 644 LEU A N 1
ATOM 4909 C CA . LEU A 1 644 ? 26.305 -3.835 -13.004 1.00 85.50 644 LEU A CA 1
ATOM 4910 C C . LEU A 1 644 ? 24.948 -3.621 -12.283 1.00 85.50 644 LEU A C 1
ATOM 4912 O O . LEU A 1 644 ? 24.033 -3.120 -12.933 1.00 85.50 644 LEU A O 1
ATOM 4916 N N . PRO A 1 645 ? 24.763 -3.934 -10.980 1.00 86.00 645 PRO A N 1
ATOM 4917 C CA . PRO A 1 645 ? 23.506 -3.640 -10.287 1.00 86.00 645 PRO A CA 1
ATOM 4918 C C . PRO A 1 645 ? 23.188 -2.140 -10.164 1.00 86.00 645 PRO A C 1
ATOM 4920 O O . PRO A 1 645 ? 22.015 -1.781 -10.223 1.00 86.00 645 PRO A O 1
ATOM 4923 N N . SER A 1 646 ? 24.193 -1.265 -10.017 1.00 86.06 646 SER A N 1
ATOM 4924 C CA . SER A 1 646 ? 23.971 0.190 -9.976 1.00 86.06 646 SER A CA 1
ATOM 4925 C C . SER A 1 646 ? 23.765 0.783 -11.367 1.00 86.06 646 SER A C 1
ATOM 4927 O O . SER A 1 646 ? 23.026 1.747 -11.493 1.00 86.06 646 SER A O 1
ATOM 4929 N N . ALA A 1 647 ? 24.363 0.194 -12.408 1.00 84.44 647 ALA A N 1
ATOM 4930 C CA . ALA A 1 647 ? 24.130 0.601 -13.796 1.00 84.44 647 ALA A CA 1
ATOM 4931 C C . ALA A 1 647 ? 22.758 0.149 -14.334 1.00 84.44 647 ALA A C 1
ATOM 4933 O O . ALA A 1 647 ? 22.140 0.861 -15.114 1.00 84.44 647 ALA A O 1
ATOM 4934 N N . ALA A 1 648 ? 22.263 -1.021 -13.913 1.00 84.56 648 ALA A N 1
ATOM 4935 C CA . ALA A 1 648 ? 20.977 -1.552 -14.371 1.00 84.56 648 ALA A CA 1
ATOM 4936 C C . ALA A 1 648 ? 19.759 -0.972 -13.627 1.00 84.56 648 ALA A C 1
ATOM 4938 O O . ALA A 1 648 ? 18.656 -1.009 -14.164 1.00 84.56 648 ALA A O 1
ATOM 4939 N N . ARG A 1 649 ? 19.925 -0.449 -12.400 1.00 84.94 649 ARG A N 1
ATOM 4940 C CA . ARG A 1 649 ? 18.804 0.082 -11.602 1.00 84.94 649 ARG A CA 1
ATOM 4941 C C . ARG A 1 649 ? 18.107 1.294 -12.253 1.00 84.94 649 ARG A C 1
ATOM 4943 O O . ARG A 1 649 ? 16.894 1.195 -12.411 1.00 84.94 649 ARG A O 1
ATOM 4950 N N . PRO A 1 650 ? 18.803 2.361 -12.698 1.00 84.38 650 PRO A N 1
ATOM 4951 C CA . PRO A 1 650 ? 18.150 3.500 -13.354 1.00 84.38 650 PRO A CA 1
ATOM 4952 C C . PRO A 1 650 ? 17.338 3.097 -14.592 1.00 84.38 650 PRO A C 1
ATOM 4954 O O . PRO A 1 650 ? 16.295 3.670 -14.869 1.00 84.38 650 PRO A O 1
ATOM 4957 N N . LEU A 1 651 ? 17.771 2.051 -15.300 1.00 82.50 651 LEU A N 1
ATOM 4958 C CA . LEU A 1 651 ? 17.094 1.561 -16.503 1.00 82.50 651 LEU A CA 1
ATOM 4959 C C . LEU A 1 651 ? 15.832 0.742 -16.197 1.00 82.50 651 LEU A C 1
ATOM 4961 O O . LEU A 1 651 ? 14.917 0.678 -17.012 1.00 82.50 651 LEU A O 1
ATOM 4965 N N . LEU A 1 652 ? 15.772 0.103 -15.025 1.00 81.75 652 LEU A N 1
ATOM 4966 C CA . LEU A 1 652 ? 14.537 -0.492 -14.506 1.00 81.75 652 LEU A CA 1
ATOM 4967 C C . LEU A 1 652 ? 13.566 0.592 -14.028 1.00 81.75 652 LEU A C 1
ATOM 4969 O O . LEU A 1 652 ? 12.360 0.410 -14.134 1.00 81.75 652 LEU A O 1
ATOM 4973 N N . GLU A 1 653 ? 14.091 1.707 -13.519 1.00 80.50 653 GLU A N 1
ATOM 4974 C CA . GLU A 1 653 ? 13.308 2.868 -13.092 1.00 80.50 653 GLU A CA 1
ATOM 4975 C C . GLU A 1 653 ? 12.731 3.664 -14.277 1.00 80.50 653 GLU A C 1
ATOM 4977 O O . GLU A 1 653 ? 11.648 4.229 -14.125 1.00 80.50 653 GLU A O 1
ATOM 4982 N N . GLU A 1 654 ? 13.417 3.660 -15.427 1.00 78.81 654 GLU A N 1
ATOM 4983 C CA . GLU A 1 654 ? 12.982 4.201 -16.729 1.00 78.81 654 GLU A CA 1
ATOM 4984 C C . GLU A 1 654 ? 11.863 3.368 -17.387 1.00 78.81 654 GLU A C 1
ATOM 4986 O O . GLU A 1 654 ? 11.076 3.880 -18.177 1.00 78.81 654 GLU A O 1
ATOM 4991 N N . CYS A 1 655 ? 11.778 2.070 -17.081 1.00 79.88 655 CYS A N 1
ATOM 4992 C CA . CYS A 1 655 ? 10.759 1.199 -17.662 1.00 79.88 655 CYS A CA 1
ATOM 4993 C C . CYS A 1 655 ? 9.345 1.567 -17.185 1.00 79.88 655 CYS A C 1
ATOM 4995 O O . CYS A 1 655 ? 9.139 1.842 -16.002 1.00 79.88 655 CYS A O 1
ATOM 4997 N N . LEU A 1 656 ? 8.364 1.431 -18.087 1.00 76.56 656 LEU A N 1
ATOM 4998 C CA . LEU A 1 656 ? 6.942 1.611 -17.789 1.00 76.56 656 LEU A CA 1
ATOM 4999 C C . LEU A 1 656 ? 6.515 0.835 -16.527 1.00 76.56 656 LEU A C 1
ATOM 5001 O O . LEU A 1 656 ? 6.779 -0.370 -16.401 1.00 76.56 656 LEU A O 1
ATOM 5005 N N . ARG A 1 657 ? 5.880 1.554 -15.593 1.00 77.31 657 ARG A N 1
ATOM 5006 C CA . ARG A 1 657 ? 5.510 1.078 -14.251 1.00 77.31 657 ARG A CA 1
ATOM 5007 C C . ARG A 1 657 ? 4.003 0.831 -14.145 1.00 77.31 657 ARG A C 1
ATOM 5009 O O . ARG A 1 657 ? 3.259 1.014 -15.102 1.00 77.31 657 ARG A O 1
ATOM 5016 N N . THR A 1 658 ? 3.555 0.413 -12.963 1.00 76.50 658 THR A N 1
ATOM 5017 C CA . THR A 1 658 ? 2.136 0.172 -12.665 1.00 76.50 658 THR A CA 1
ATOM 5018 C C . THR A 1 658 ? 1.270 1.414 -12.873 1.00 76.50 658 THR A C 1
ATOM 5020 O O . THR A 1 658 ? 0.215 1.271 -13.468 1.00 76.50 658 THR A O 1
ATOM 5023 N N . HIS A 1 659 ? 1.749 2.611 -12.509 1.00 76.50 659 HIS A N 1
ATOM 5024 C CA . HIS A 1 659 ? 1.002 3.876 -12.638 1.00 76.50 659 HIS A CA 1
ATOM 5025 C C . HIS A 1 659 ? 0.679 4.308 -14.076 1.00 76.50 659 HIS A C 1
ATOM 5027 O O . HIS A 1 659 ? -0.084 5.241 -14.276 1.00 76.50 659 HIS A O 1
ATOM 5033 N N . SER A 1 660 ? 1.271 3.668 -15.086 1.00 74.94 660 SER A N 1
ATOM 5034 C CA . SER A 1 660 ? 0.978 3.944 -16.498 1.00 74.94 660 SER A CA 1
ATOM 5035 C C . SER A 1 660 ? -0.161 3.061 -17.036 1.00 74.94 660 SER A C 1
ATOM 5037 O O . SER A 1 660 ? -0.311 2.913 -18.246 1.00 74.94 660 SER A O 1
ATOM 5039 N N . VAL A 1 661 ? -0.917 2.387 -16.163 1.00 85.19 661 VAL A N 1
ATOM 5040 C CA . VAL A 1 661 ? -2.044 1.518 -16.525 1.00 85.19 661 VAL A CA 1
ATOM 5041 C C . VAL A 1 661 ? -3.347 2.306 -16.395 1.00 85.19 661 VAL A C 1
ATOM 5043 O O . VAL A 1 661 ? -3.709 2.710 -15.299 1.00 85.19 661 VAL A O 1
ATOM 5046 N N . ARG A 1 662 ? -4.077 2.474 -17.509 1.00 87.06 662 ARG A N 1
ATOM 5047 C CA . ARG A 1 662 ? -5.401 3.125 -17.537 1.00 87.06 662 ARG A CA 1
ATOM 5048 C C . ARG A 1 662 ? -6.352 2.504 -16.501 1.00 87.06 662 ARG A C 1
ATOM 5050 O O . ARG A 1 662 ? -6.518 1.280 -16.479 1.00 87.06 662 ARG A O 1
ATOM 5057 N N . LYS A 1 663 ? -7.052 3.354 -15.745 1.00 89.25 663 LYS A N 1
ATOM 5058 C CA . LYS A 1 663 ? -8.176 2.979 -14.867 1.00 89.25 663 LYS A CA 1
ATOM 5059 C C . LYS A 1 663 ? -9.304 2.330 -15.688 1.00 89.25 663 LYS A C 1
ATOM 5061 O O . LYS A 1 663 ? -9.631 2.807 -16.776 1.00 89.25 663 LYS A O 1
ATOM 5066 N N . LEU A 1 664 ? -9.894 1.229 -15.220 1.00 89.19 664 LEU A N 1
ATOM 5067 C CA . LEU A 1 664 ? -11.041 0.608 -15.899 1.00 89.19 664 LEU A CA 1
ATOM 5068 C C . LEU A 1 664 ? -12.266 1.534 -15.824 1.00 89.19 664 LEU A C 1
ATOM 5070 O O . LEU A 1 664 ? -12.431 2.252 -14.841 1.00 89.19 664 LEU A O 1
ATOM 5074 N N . THR A 1 665 ? -13.124 1.528 -16.849 1.00 87.56 665 THR A N 1
ATOM 5075 C CA . THR A 1 665 ? -14.382 2.295 -16.791 1.00 87.56 665 THR A CA 1
ATOM 5076 C C . THR A 1 665 ? -15.387 1.620 -15.859 1.00 87.56 665 THR A C 1
ATOM 5078 O O . THR A 1 665 ? -15.318 0.412 -15.636 1.00 87.56 665 THR A O 1
ATOM 5081 N N . GLU A 1 666 ? -16.362 2.374 -15.353 1.00 83.31 666 GLU A N 1
ATOM 5082 C CA . GLU A 1 666 ? -17.435 1.845 -14.496 1.00 83.31 666 GLU A CA 1
ATOM 5083 C C . GLU A 1 666 ? -18.168 0.660 -15.161 1.00 83.31 666 GLU A C 1
ATOM 5085 O O . GLU A 1 666 ? -18.337 -0.384 -14.531 1.00 83.31 666 GLU A O 1
ATOM 5090 N N . ASP A 1 667 ? -18.456 0.739 -16.468 1.00 84.25 667 ASP A N 1
ATOM 5091 C CA . ASP A 1 667 ? -18.999 -0.373 -17.272 1.00 84.25 667 ASP A CA 1
ATOM 5092 C C . ASP A 1 667 ? -18.095 -1.629 -17.269 1.00 84.25 667 ASP A C 1
ATOM 5094 O O . ASP A 1 667 ? -18.559 -2.773 -17.143 1.00 84.25 667 ASP A O 1
ATOM 5098 N N . GLU A 1 668 ? -16.778 -1.433 -17.429 1.00 88.62 668 GLU A N 1
ATOM 5099 C CA . GLU A 1 668 ? -15.785 -2.514 -17.420 1.00 88.62 668 GLU A CA 1
ATOM 5100 C C . GLU A 1 668 ? -15.717 -3.174 -16.032 1.00 88.62 668 GLU A C 1
ATOM 5102 O O . GLU A 1 668 ? -15.597 -4.397 -15.940 1.00 88.62 668 GLU A O 1
ATOM 5107 N N . VAL A 1 669 ? -15.835 -2.393 -14.955 1.00 86.88 669 VAL A N 1
ATOM 5108 C CA . VAL A 1 669 ? -15.726 -2.855 -13.562 1.00 86.88 669 VAL A CA 1
ATOM 5109 C C . VAL A 1 669 ? -17.011 -3.520 -13.054 1.00 86.88 669 VAL A C 1
ATOM 5111 O O . VAL A 1 669 ? -16.941 -4.607 -12.469 1.00 86.88 669 VAL A O 1
ATOM 5114 N N . GLY A 1 670 ? -18.184 -2.939 -13.332 1.00 81.94 670 GLY A N 1
ATOM 5115 C CA . GLY A 1 670 ? -19.494 -3.469 -12.925 1.00 81.94 670 GLY A CA 1
ATOM 5116 C C . GLY A 1 670 ? -19.806 -4.852 -13.516 1.00 81.94 670 GLY A C 1
ATOM 5117 O O . GLY A 1 670 ? -20.605 -5.626 -12.975 1.00 81.94 670 GLY A O 1
ATOM 5118 N N . THR A 1 671 ? -19.110 -5.223 -14.592 1.00 87.31 671 THR A N 1
ATOM 5119 C CA . THR A 1 671 ? -19.211 -6.529 -15.243 1.00 87.31 671 THR A CA 1
ATOM 5120 C C . THR A 1 671 ? -18.807 -7.679 -14.299 1.00 87.31 671 THR A C 1
ATOM 5122 O O . THR A 1 671 ? -17.636 -7.891 -13.990 1.00 87.31 671 THR A O 1
ATOM 5125 N N . ASN A 1 672 ? -19.770 -8.526 -13.908 1.00 86.12 672 ASN A N 1
ATOM 5126 C CA . ASN A 1 672 ? -19.595 -9.586 -12.895 1.00 86.12 672 ASN A CA 1
ATOM 5127 C C . ASN A 1 672 ? -18.357 -10.496 -13.056 1.00 86.12 672 ASN A C 1
ATOM 5129 O O . ASN A 1 672 ? -17.780 -10.933 -12.058 1.00 86.12 672 ASN A O 1
ATOM 5133 N N . TRP A 1 673 ? -17.930 -10.831 -14.279 1.00 91.50 673 TRP A N 1
ATOM 5134 C CA . TRP A 1 673 ? -16.748 -11.685 -14.467 1.00 91.50 673 TRP A CA 1
ATOM 5135 C C . TRP A 1 673 ? -15.423 -10.939 -14.234 1.00 91.50 673 TRP A C 1
ATOM 5137 O O . TRP A 1 673 ? -14.434 -11.592 -13.901 1.00 91.50 673 TRP A O 1
ATOM 5147 N N . VAL A 1 674 ? -15.405 -9.607 -14.351 1.00 91.81 674 VAL A N 1
ATOM 5148 C CA . VAL A 1 674 ? -14.246 -8.742 -14.075 1.00 91.81 674 VAL A CA 1
ATOM 5149 C C . VAL A 1 674 ? -13.987 -8.679 -12.576 1.00 91.81 674 VAL A C 1
ATOM 5151 O O . VAL A 1 674 ? -12.899 -9.070 -12.142 1.00 91.81 674 VAL A O 1
ATOM 5154 N N . PHE A 1 675 ? -15.013 -8.345 -11.782 1.00 90.19 675 PHE A N 1
ATOM 5155 C CA . PHE A 1 675 ? -14.955 -8.406 -10.316 1.00 90.19 675 PHE A CA 1
ATOM 5156 C C . PHE A 1 675 ? -14.427 -9.764 -9.821 1.00 90.19 675 PHE A C 1
ATOM 5158 O O . PHE A 1 675 ? -13.475 -9.828 -9.047 1.00 90.19 675 PHE A O 1
ATOM 5165 N N . ASN A 1 676 ? -14.955 -10.872 -10.355 1.00 91.81 676 ASN A N 1
ATOM 5166 C CA . ASN A 1 676 ? -14.494 -12.223 -10.009 1.00 91.81 676 ASN A CA 1
ATOM 5167 C C . ASN A 1 676 ? -13.015 -12.498 -10.359 1.00 91.81 676 ASN A C 1
ATOM 5169 O O . ASN A 1 676 ? -12.392 -13.376 -9.758 1.00 91.81 676 ASN A O 1
ATOM 5173 N N . VAL A 1 677 ? -12.414 -11.801 -11.332 1.00 92.25 677 VAL A N 1
ATOM 5174 C CA . VAL A 1 677 ? -10.965 -11.915 -11.581 1.00 92.25 677 VAL A CA 1
ATOM 5175 C C . VAL A 1 677 ? -10.173 -11.096 -10.566 1.00 92.25 677 VAL A C 1
ATOM 5177 O O . VAL A 1 677 ? -9.193 -11.621 -10.036 1.00 92.25 677 VAL A O 1
ATOM 5180 N N . LEU A 1 678 ? -10.599 -9.868 -10.267 1.00 94.00 678 LEU A N 1
ATOM 5181 C CA . LEU A 1 678 ? -9.937 -8.993 -9.293 1.00 94.00 678 LEU A CA 1
ATOM 5182 C C . LEU A 1 678 ? -10.001 -9.581 -7.872 1.00 94.00 678 LEU A C 1
ATOM 5184 O O . LEU A 1 678 ? -8.983 -9.640 -7.187 1.00 94.00 678 LEU A O 1
ATOM 5188 N N . LEU A 1 679 ? -11.136 -10.165 -7.479 1.00 92.56 679 LEU A N 1
ATOM 5189 C CA . LEU A 1 679 ? -11.279 -10.917 -6.230 1.00 92.56 679 LEU A CA 1
ATOM 5190 C C . LEU A 1 679 ? -10.334 -12.132 -6.163 1.00 92.56 679 LEU A C 1
ATOM 5192 O O . LEU A 1 679 ? -9.764 -12.416 -5.113 1.00 92.56 679 LEU A O 1
ATOM 5196 N N . VAL A 1 680 ? -10.110 -12.839 -7.278 1.00 93.31 680 VAL A N 1
ATOM 5197 C CA . VAL A 1 680 ? -9.108 -13.923 -7.339 1.00 93.31 680 VAL A CA 1
ATOM 5198 C C . VAL A 1 680 ? -7.682 -13.381 -7.195 1.00 93.31 680 VAL A C 1
ATOM 5200 O O . VAL A 1 680 ? -6.848 -14.046 -6.587 1.00 93.31 680 VAL A O 1
ATOM 5203 N N . VAL A 1 681 ? -7.384 -12.188 -7.718 1.00 93.75 681 VAL A N 1
ATOM 5204 C CA . VAL A 1 681 ? -6.081 -11.522 -7.528 1.00 93.75 681 VAL A CA 1
ATOM 5205 C C . VAL A 1 681 ? -5.883 -11.139 -6.058 1.00 93.75 681 VAL A C 1
ATOM 5207 O O . VAL A 1 681 ? -4.831 -11.450 -5.503 1.00 93.75 681 VAL A O 1
ATOM 5210 N N . PHE A 1 682 ? -6.910 -10.586 -5.405 1.00 93.75 682 PHE A N 1
ATOM 5211 C CA . PHE A 1 682 ? -6.923 -10.314 -3.964 1.00 93.75 682 PHE A CA 1
ATOM 5212 C C . PHE A 1 682 ? -6.724 -11.593 -3.132 1.00 93.75 682 PHE A C 1
ATOM 5214 O O . PHE A 1 682 ? -5.776 -11.658 -2.350 1.00 93.75 682 PHE A O 1
ATOM 5221 N N . LYS A 1 683 ? -7.516 -12.656 -3.360 1.00 92.19 683 LYS A N 1
ATOM 5222 C CA . LYS A 1 683 ? -7.365 -13.947 -2.652 1.00 92.19 683 LYS A CA 1
ATOM 5223 C C . LYS A 1 683 ? -5.970 -14.570 -2.863 1.00 92.19 683 LYS A C 1
ATOM 5225 O O . LYS A 1 683 ? -5.386 -15.067 -1.904 1.00 92.19 683 LYS A O 1
ATOM 5230 N N . ASN A 1 684 ? -5.379 -14.473 -4.062 1.00 90.69 684 ASN A N 1
ATOM 5231 C CA . ASN A 1 684 ? -3.989 -14.903 -4.300 1.00 90.69 684 ASN A CA 1
ATOM 5232 C C . ASN A 1 684 ? -2.966 -14.035 -3.537 1.00 90.69 684 ASN A C 1
ATOM 5234 O O . ASN A 1 684 ? -1.963 -14.558 -3.055 1.00 90.69 684 ASN A O 1
ATOM 5238 N N . GLY A 1 685 ? -3.210 -12.725 -3.420 1.00 89.31 685 GLY A N 1
ATOM 5239 C CA . GLY A 1 685 ? -2.408 -11.809 -2.605 1.00 89.31 685 GLY A CA 1
ATOM 5240 C C . GLY A 1 685 ? -2.431 -12.178 -1.123 1.00 89.31 685 GLY A C 1
ATOM 5241 O O . GLY A 1 685 ? -1.375 -12.252 -0.501 1.00 89.31 685 GLY A O 1
ATOM 5242 N N . LEU A 1 686 ? -3.611 -12.509 -0.589 1.00 89.31 686 LEU A N 1
ATOM 5243 C CA . LEU A 1 686 ? -3.768 -13.041 0.769 1.00 89.31 686 LEU A CA 1
ATOM 5244 C C . LEU A 1 686 ? -3.049 -14.384 0.953 1.00 89.31 686 LEU A C 1
ATOM 5246 O O . LEU A 1 686 ? -2.359 -14.570 1.947 1.00 89.31 686 LEU A O 1
ATOM 5250 N N . SER A 1 687 ? -3.129 -15.300 -0.019 1.00 87.88 687 SER A N 1
ATOM 5251 C CA . SER A 1 687 ? -2.386 -16.574 0.030 1.00 87.88 687 SER A CA 1
ATOM 5252 C C . SER A 1 687 ? -0.859 -16.401 -0.011 1.00 87.88 687 SER A C 1
ATOM 5254 O O . SER A 1 687 ? -0.128 -17.300 0.396 1.00 87.88 687 SER A O 1
ATOM 5256 N N . ALA A 1 688 ? -0.366 -15.267 -0.518 1.00 86.69 688 ALA A N 1
ATOM 5257 C CA . ALA A 1 688 ? 1.051 -14.904 -0.519 1.00 86.69 688 ALA A CA 1
ATOM 5258 C C . ALA A 1 688 ? 1.465 -14.053 0.700 1.00 86.69 688 ALA A C 1
ATOM 5260 O O . ALA A 1 688 ? 2.652 -13.762 0.866 1.00 86.69 688 ALA A O 1
ATOM 5261 N N . LEU A 1 689 ? 0.511 -13.638 1.541 1.00 87.00 689 LEU A N 1
ATOM 5262 C CA . LEU A 1 689 ? 0.756 -12.793 2.704 1.00 87.00 689 LEU A CA 1
ATOM 5263 C C . LEU A 1 689 ? 1.401 -13.601 3.837 1.00 87.00 689 LEU A C 1
ATOM 5265 O O . LEU A 1 689 ? 0.946 -14.686 4.188 1.00 87.00 689 LEU A O 1
ATOM 5269 N N . LYS A 1 690 ? 2.454 -13.042 4.444 1.00 86.75 690 LYS A N 1
ATOM 5270 C CA . LYS A 1 690 ? 3.161 -13.643 5.581 1.00 86.75 690 LYS A CA 1
ATOM 5271 C C . LYS A 1 690 ? 3.348 -12.621 6.699 1.00 86.75 690 LYS A C 1
ATOM 5273 O O . LYS A 1 690 ? 4.256 -11.790 6.651 1.00 86.75 690 LYS A O 1
ATOM 5278 N N . LEU A 1 691 ? 2.468 -12.699 7.695 1.00 85.44 691 LEU A N 1
ATOM 5279 C CA . LEU A 1 691 ? 2.415 -11.844 8.877 1.00 85.44 691 LEU A CA 1
ATOM 5280 C C . LEU A 1 691 ? 3.165 -12.460 10.065 1.00 85.44 691 LEU A C 1
ATOM 5282 O O . LEU A 1 691 ? 3.412 -13.665 10.152 1.00 85.44 691 LEU A O 1
ATOM 5286 N N . SER A 1 692 ? 3.495 -11.598 11.019 1.00 85.94 692 SER A N 1
ATOM 5287 C CA . SER A 1 692 ? 3.981 -11.956 12.350 1.00 85.94 692 SER A CA 1
ATOM 5288 C C . SER A 1 692 ? 3.131 -11.238 13.396 1.00 85.94 692 SER A C 1
ATOM 5290 O O . SER A 1 692 ? 2.651 -10.137 13.134 1.00 85.94 692 SER A O 1
ATOM 5292 N N . TRP A 1 693 ? 2.949 -11.840 14.572 1.00 83.25 693 TRP A N 1
ATOM 5293 C CA . TRP A 1 693 ? 2.088 -11.281 15.620 1.00 83.25 693 TRP A CA 1
ATOM 5294 C C . TRP A 1 693 ? 2.459 -9.830 15.973 1.00 83.25 693 TRP A C 1
ATOM 5296 O O . TRP A 1 693 ? 3.631 -9.525 16.200 1.00 83.25 693 TRP A O 1
ATOM 5306 N N . GLY A 1 694 ? 1.465 -8.937 16.019 1.00 78.44 694 GLY A N 1
ATOM 5307 C CA . GLY A 1 694 ? 1.671 -7.513 16.314 1.00 78.44 694 GLY A CA 1
ATOM 5308 C C . GLY A 1 694 ? 2.209 -6.656 15.160 1.00 78.44 694 GLY A C 1
ATOM 5309 O O . GLY A 1 694 ? 2.639 -5.530 15.402 1.00 78.44 694 GLY A O 1
ATOM 5310 N N . VAL A 1 695 ? 2.217 -7.172 13.927 1.00 79.88 695 VAL A N 1
ATOM 5311 C CA . VAL A 1 695 ? 2.511 -6.401 12.709 1.00 79.88 695 VAL A CA 1
ATOM 5312 C C . VAL A 1 695 ? 1.215 -6.061 11.979 1.00 79.88 695 VAL A C 1
ATOM 5314 O O . VAL A 1 695 ? 0.396 -6.944 11.735 1.00 79.88 695 VAL A O 1
ATOM 5317 N N . ASN A 1 696 ? 1.068 -4.793 11.593 1.00 82.31 696 ASN A N 1
ATOM 5318 C CA . ASN A 1 696 ? -0.099 -4.304 10.862 1.00 82.31 696 ASN A CA 1
ATOM 5319 C C . ASN A 1 696 ? -0.245 -4.981 9.488 1.00 82.31 696 ASN A C 1
ATOM 5321 O O . ASN A 1 696 ? 0.750 -5.264 8.812 1.00 82.31 696 ASN A O 1
ATOM 5325 N N . CYS A 1 697 ? -1.487 -5.180 9.044 1.00 84.00 697 CYS A N 1
ATOM 5326 C CA . CYS A 1 697 ? -1.775 -5.645 7.687 1.00 84.00 697 CYS A CA 1
ATOM 5327 C C . CYS A 1 697 ? -1.253 -4.636 6.628 1.00 84.00 697 CYS A C 1
ATOM 5329 O O . CYS A 1 697 ? -1.363 -3.426 6.844 1.00 84.00 697 CYS A O 1
ATOM 5331 N N . PRO A 1 698 ? -0.687 -5.083 5.483 1.00 86.88 698 PRO A N 1
ATOM 5332 C CA . PRO A 1 698 ? -0.246 -4.185 4.415 1.00 86.88 698 PRO A CA 1
ATOM 5333 C C . PRO A 1 698 ? -1.378 -3.297 3.895 1.00 86.88 698 PRO A C 1
ATOM 5335 O O . PRO A 1 698 ? -2.452 -3.791 3.536 1.00 86.88 698 PRO A O 1
ATOM 5338 N N . SER A 1 699 ? -1.119 -1.993 3.808 1.00 87.06 699 SER A N 1
ATOM 5339 C CA . SER A 1 699 ? -2.103 -1.001 3.368 1.00 87.06 699 SER A CA 1
ATOM 5340 C C . SER A 1 699 ? -2.574 -1.236 1.933 1.00 87.06 699 SER A C 1
ATOM 5342 O O . SER A 1 699 ? -3.717 -0.926 1.620 1.00 87.06 699 SER A O 1
ATOM 5344 N N . GLU A 1 700 ? -1.742 -1.839 1.079 1.00 85.69 700 GLU A N 1
ATOM 5345 C CA . GLU A 1 700 ? -2.104 -2.201 -0.296 1.00 85.69 700 GLU A CA 1
ATOM 5346 C C . GLU A 1 700 ? -3.267 -3.213 -0.352 1.00 85.69 700 GLU A C 1
ATOM 5348 O O . GLU A 1 700 ? -4.129 -3.124 -1.222 1.00 85.69 700 GLU A O 1
ATOM 5353 N N . LEU A 1 701 ? -3.341 -4.155 0.598 1.00 89.88 701 LEU A N 1
ATOM 5354 C CA . LEU A 1 701 ? -4.437 -5.134 0.660 1.00 89.88 701 LEU A CA 1
ATOM 5355 C C . LEU A 1 701 ? -5.727 -4.514 1.208 1.00 89.88 701 LEU A C 1
ATOM 5357 O O . LEU A 1 701 ? -6.803 -4.786 0.680 1.00 89.88 701 LEU A O 1
ATOM 5361 N N . ILE A 1 702 ? -5.610 -3.655 2.224 1.00 92.25 702 ILE A N 1
ATOM 5362 C CA . ILE A 1 702 ? -6.735 -2.908 2.809 1.00 92.25 702 ILE A CA 1
ATOM 5363 C C . ILE A 1 702 ? -7.344 -1.965 1.757 1.00 92.25 702 ILE A C 1
ATOM 5365 O O . ILE A 1 702 ? -8.560 -1.946 1.561 1.00 92.25 702 ILE A O 1
ATOM 5369 N N . ALA A 1 703 ? -6.499 -1.233 1.024 1.00 91.12 703 ALA A N 1
ATOM 5370 C CA . ALA A 1 703 ? -6.921 -0.323 -0.036 1.00 91.12 703 ALA A CA 1
ATOM 5371 C C . ALA A 1 703 ? -7.567 -1.067 -1.216 1.00 91.12 703 ALA A C 1
ATOM 5373 O O . ALA A 1 703 ? -8.638 -0.664 -1.672 1.00 91.12 703 ALA A O 1
ATOM 5374 N N . LEU A 1 704 ? -6.980 -2.186 -1.664 1.00 92.38 704 LEU A N 1
ATOM 5375 C CA . LEU A 1 704 ? -7.566 -3.026 -2.714 1.00 92.38 704 LEU A CA 1
ATOM 5376 C C . LEU A 1 704 ? -8.929 -3.606 -2.301 1.00 92.38 704 LEU A C 1
ATOM 5378 O O . LEU A 1 704 ? -9.843 -3.648 -3.119 1.00 92.38 704 LEU A O 1
ATOM 5382 N N . TRP A 1 705 ? -9.096 -4.020 -1.042 1.00 94.94 705 TRP A N 1
ATOM 5383 C CA . TRP A 1 705 ? -10.386 -4.482 -0.523 1.00 94.94 705 TRP A CA 1
ATOM 5384 C C . TRP A 1 705 ? -11.442 -3.370 -0.510 1.00 94.94 705 TRP A C 1
ATOM 5386 O O . TRP A 1 705 ? -12.547 -3.571 -1.013 1.00 94.94 705 TRP A O 1
ATOM 5396 N N . GLY A 1 706 ? -11.093 -2.173 -0.027 1.00 92.81 706 GLY A N 1
ATOM 5397 C CA . GLY A 1 706 ? -11.997 -1.017 -0.058 1.00 92.81 706 GLY A CA 1
ATOM 5398 C C . GLY A 1 706 ? -12.394 -0.605 -1.474 1.00 92.81 706 GLY A C 1
ATOM 5399 O O . GLY A 1 706 ? -13.552 -0.276 -1.716 1.00 92.81 706 GLY A O 1
ATOM 5400 N N . ALA A 1 707 ? -11.463 -0.693 -2.425 1.00 91.00 707 ALA A N 1
ATOM 5401 C CA . ALA A 1 707 ? -11.726 -0.455 -3.840 1.00 91.00 707 ALA A CA 1
ATOM 5402 C C . ALA A 1 707 ? -12.650 -1.518 -4.455 1.00 91.00 707 ALA A C 1
ATOM 5404 O O . ALA A 1 707 ? -13.550 -1.183 -5.217 1.00 91.00 707 ALA A O 1
ATOM 5405 N N . LEU A 1 708 ? -12.478 -2.792 -4.085 1.00 91.94 708 LEU A N 1
ATOM 5406 C CA . LEU A 1 708 ? -13.373 -3.875 -4.498 1.00 91.94 708 LEU A CA 1
ATOM 5407 C C . LEU A 1 708 ? -14.799 -3.689 -3.964 1.00 91.94 708 LEU A C 1
ATOM 5409 O O . LEU A 1 708 ? -15.740 -3.977 -4.697 1.00 91.94 708 LEU A O 1
ATOM 5413 N N . ILE A 1 709 ? -14.982 -3.187 -2.739 1.00 92.12 709 ILE A N 1
ATOM 5414 C CA . ILE A 1 709 ? -16.317 -2.848 -2.222 1.00 92.12 709 ILE A CA 1
ATOM 5415 C C . ILE A 1 709 ? -16.902 -1.653 -2.998 1.00 92.12 709 ILE A C 1
ATOM 5417 O O . ILE A 1 709 ? -17.998 -1.784 -3.557 1.00 92.12 709 ILE A O 1
ATOM 5421 N N . ARG A 1 710 ? -16.145 -0.544 -3.089 1.00 90.06 710 ARG A N 1
ATOM 5422 C CA . ARG A 1 710 ? -16.546 0.703 -3.777 1.00 90.06 710 ARG A CA 1
ATOM 5423 C C . ARG A 1 710 ? -16.941 0.512 -5.234 1.00 90.06 710 ARG A C 1
ATOM 5425 O O . ARG A 1 710 ? -17.929 1.080 -5.682 1.00 90.06 710 ARG A O 1
ATOM 5432 N N . SER A 1 711 ? -16.259 -0.407 -5.922 1.00 86.38 711 SER A N 1
ATOM 5433 C CA . SER A 1 711 ? -16.486 -0.766 -7.331 1.00 86.38 711 SER A CA 1
ATOM 5434 C C . SER A 1 711 ? -17.933 -1.090 -7.725 1.00 86.38 711 SER A C 1
ATOM 5436 O O . SER A 1 711 ? -18.249 -1.084 -8.914 1.00 86.38 711 SER A O 1
ATOM 5438 N N . LYS A 1 712 ? -18.798 -1.392 -6.747 1.00 83.88 712 LYS A N 1
ATOM 5439 C CA . LYS A 1 712 ? -20.248 -1.514 -6.933 1.00 83.88 712 LYS A CA 1
ATOM 5440 C C . LYS A 1 712 ? -21.089 -0.701 -5.950 1.00 83.88 712 LYS A C 1
ATOM 5442 O O . LYS A 1 712 ? -22.208 -0.356 -6.312 1.00 83.88 712 LYS A O 1
ATOM 5447 N N . SER A 1 713 ? -20.615 -0.414 -4.731 1.00 82.88 713 SER A N 1
ATOM 5448 C CA . SER A 1 713 ? -21.439 0.338 -3.769 1.00 82.88 713 SER A CA 1
ATOM 5449 C C . SER A 1 713 ? -21.759 1.743 -4.254 1.00 82.88 713 SER A C 1
ATOM 5451 O O . SER A 1 713 ? -22.854 2.218 -3.987 1.00 82.88 713 SER A O 1
ATOM 5453 N N . ASP A 1 714 ? -20.835 2.380 -4.972 1.00 81.38 714 ASP A N 1
ATOM 5454 C CA . ASP A 1 714 ? -20.951 3.800 -5.302 1.00 81.38 714 ASP A CA 1
ATOM 5455 C C . ASP A 1 714 ? -22.066 4.006 -6.348 1.00 81.38 714 ASP A C 1
ATOM 5457 O O . ASP A 1 714 ? -22.975 4.803 -6.131 1.00 81.38 714 ASP A O 1
ATOM 5461 N N . GLY A 1 715 ? -22.115 3.162 -7.389 1.00 77.88 715 GLY A N 1
ATOM 5462 C CA . GLY A 1 715 ? -23.226 3.144 -8.351 1.00 77.88 715 GLY A CA 1
ATOM 5463 C C . GLY A 1 715 ? -24.577 2.744 -7.737 1.00 77.88 715 GLY A C 1
ATOM 5464 O O . GLY A 1 715 ? -25.593 3.366 -8.035 1.00 77.88 715 GLY A O 1
ATOM 5465 N N . LEU A 1 716 ? -24.605 1.757 -6.830 1.00 80.75 716 LEU A N 1
ATOM 5466 C CA . LEU A 1 716 ? -25.843 1.347 -6.143 1.00 80.75 716 LEU A CA 1
ATOM 5467 C C . LEU A 1 716 ? -26.371 2.424 -5.176 1.00 80.75 716 LEU A C 1
ATOM 5469 O O . LEU A 1 716 ? -27.582 2.554 -4.990 1.00 80.75 716 LEU A O 1
ATOM 5473 N N . ALA A 1 717 ? -25.474 3.205 -4.567 1.00 76.12 717 ALA A N 1
ATOM 5474 C CA . ALA A 1 717 ? -25.830 4.334 -3.715 1.00 76.12 717 ALA A CA 1
ATOM 5475 C C . ALA A 1 717 ? -26.407 5.503 -4.531 1.00 76.12 717 ALA A C 1
ATOM 5477 O O . ALA A 1 717 ? -27.422 6.071 -4.122 1.00 76.12 717 ALA A O 1
ATOM 5478 N N . ASP A 1 718 ? -25.824 5.808 -5.694 1.00 77.50 718 ASP A N 1
ATOM 5479 C CA . ASP A 1 718 ? -26.323 6.839 -6.616 1.00 77.50 718 ASP A CA 1
ATOM 5480 C C . ASP A 1 718 ? -27.693 6.476 -7.222 1.00 77.50 718 ASP A C 1
ATOM 5482 O O . ASP A 1 718 ? -28.560 7.343 -7.370 1.00 77.50 718 ASP A O 1
ATOM 5486 N N . GLU A 1 719 ? -27.940 5.192 -7.505 1.00 78.50 719 GLU A N 1
ATOM 5487 C CA . GLU A 1 719 ? -29.262 4.685 -7.913 1.00 78.50 719 GLU A CA 1
ATOM 5488 C C . GLU A 1 719 ? -30.265 4.587 -6.738 1.00 78.50 719 GLU A C 1
ATOM 5490 O O . GLU A 1 719 ? -31.472 4.452 -6.959 1.00 78.50 719 GLU A O 1
ATOM 5495 N N . ASN A 1 720 ? -29.791 4.730 -5.490 1.00 78.38 720 ASN A N 1
ATOM 5496 C CA . ASN A 1 720 ? -30.554 4.614 -4.238 1.00 78.38 720 ASN A CA 1
ATOM 5497 C C . ASN A 1 720 ? -31.279 3.254 -4.085 1.00 78.38 720 ASN A C 1
ATOM 5499 O O . ASN A 1 720 ? -32.322 3.164 -3.424 1.00 78.38 720 ASN A O 1
ATOM 5503 N N . ASP A 1 721 ? -30.713 2.183 -4.658 1.00 85.25 721 ASP A N 1
ATOM 5504 C CA . ASP A 1 721 ? -31.217 0.815 -4.491 1.00 85.25 721 ASP A CA 1
ATOM 5505 C C . ASP A 1 721 ? -30.669 0.189 -3.199 1.00 85.25 721 ASP A C 1
ATOM 5507 O O . ASP A 1 721 ? -29.568 -0.365 -3.120 1.00 85.25 721 ASP A O 1
ATOM 5511 N N . ARG A 1 722 ? -31.473 0.303 -2.141 1.00 84.75 722 ARG A N 1
ATOM 5512 C CA . ARG A 1 722 ? -31.138 -0.208 -0.806 1.00 84.75 722 ARG A CA 1
ATOM 5513 C C . ARG A 1 722 ? -31.152 -1.732 -0.725 1.00 84.75 722 ARG A C 1
ATOM 5515 O O . ARG A 1 722 ? -30.419 -2.287 0.097 1.00 84.75 722 ARG A O 1
ATOM 5522 N N . ASP A 1 723 ? -31.957 -2.402 -1.546 1.00 87.94 723 ASP A N 1
ATOM 5523 C CA . ASP A 1 723 ? -32.081 -3.861 -1.529 1.00 87.94 723 ASP A CA 1
ATOM 5524 C C . ASP A 1 723 ? -30.861 -4.499 -2.210 1.00 87.94 723 ASP A C 1
ATOM 5526 O O . ASP A 1 723 ? -30.252 -5.423 -1.656 1.00 87.94 723 ASP A O 1
ATOM 5530 N N . GLU A 1 724 ? -30.424 -3.957 -3.352 1.00 86.94 724 GLU A N 1
ATOM 5531 C CA . GLU A 1 724 ? -29.188 -4.387 -4.010 1.00 86.94 724 GLU A CA 1
ATOM 5532 C C . GLU A 1 724 ? -27.937 -4.015 -3.201 1.00 86.94 724 GLU A C 1
ATOM 5534 O O . GLU A 1 724 ? -27.045 -4.857 -3.061 1.00 86.94 724 GLU A O 1
ATOM 5539 N N . LEU A 1 725 ? -27.880 -2.831 -2.573 1.00 89.31 725 LEU A N 1
ATOM 5540 C CA . LEU A 1 725 ? -26.769 -2.463 -1.681 1.00 89.31 725 LEU A CA 1
ATOM 5541 C C . LEU A 1 725 ? -26.674 -3.398 -0.459 1.00 89.31 725 LEU A C 1
ATOM 5543 O O . LEU A 1 725 ? -25.577 -3.809 -0.076 1.00 89.31 725 LEU A O 1
ATOM 5547 N N . THR A 1 726 ? -27.815 -3.791 0.116 1.00 91.62 726 THR A N 1
ATOM 5548 C CA . THR A 1 726 ? -27.884 -4.787 1.201 1.00 91.62 726 THR A CA 1
ATOM 5549 C C . THR A 1 726 ? -27.409 -6.164 0.731 1.00 91.62 726 THR A C 1
ATOM 5551 O O . THR A 1 726 ? -26.620 -6.817 1.413 1.00 91.62 726 THR A O 1
ATOM 5554 N N . SER A 1 727 ? -27.842 -6.605 -0.454 1.00 92.50 727 SER A N 1
ATOM 5555 C CA . SER A 1 727 ? -27.381 -7.857 -1.069 1.00 92.50 727 SER A CA 1
ATOM 5556 C C . SER A 1 727 ? -25.873 -7.833 -1.364 1.00 92.50 727 SER A C 1
ATOM 5558 O O . SER A 1 727 ? -25.177 -8.838 -1.205 1.00 92.50 727 SER A O 1
ATOM 5560 N N . TRP A 1 728 ? -25.329 -6.670 -1.734 1.00 91.88 728 TRP A N 1
ATOM 5561 C CA . TRP A 1 728 ? -23.895 -6.489 -1.942 1.00 91.88 728 TRP A CA 1
ATOM 5562 C C . TRP A 1 728 ? -23.099 -6.578 -0.637 1.00 91.88 728 TRP A C 1
ATOM 5564 O O . TRP A 1 728 ? -22.099 -7.301 -0.580 1.00 91.88 728 TRP A O 1
ATOM 5574 N N . ALA A 1 729 ? -23.571 -5.921 0.426 1.00 93.25 729 ALA A N 1
ATOM 5575 C CA . ALA A 1 729 ? -22.996 -6.043 1.762 1.00 93.25 729 ALA A CA 1
ATOM 5576 C C . ALA A 1 729 ? -22.982 -7.513 2.227 1.00 93.25 729 ALA A C 1
ATOM 5578 O O . ALA A 1 729 ? -21.936 -8.013 2.651 1.00 93.25 729 ALA A O 1
ATOM 5579 N N . ASP A 1 730 ? -24.089 -8.242 2.038 1.00 93.38 730 ASP A N 1
ATOM 5580 C CA . ASP A 1 730 ? -24.222 -9.663 2.383 1.00 93.38 730 ASP A CA 1
ATOM 5581 C C . ASP A 1 730 ? -23.187 -10.558 1.668 1.00 93.38 730 ASP A C 1
ATOM 5583 O O . ASP A 1 730 ? -22.583 -11.445 2.293 1.00 93.38 730 ASP A O 1
ATOM 5587 N N . VAL A 1 731 ? -22.937 -10.303 0.377 1.00 93.12 731 VAL A N 1
ATOM 5588 C CA . VAL A 1 731 ? -21.907 -10.994 -0.419 1.00 93.12 731 VAL A CA 1
ATOM 5589 C C . VAL A 1 731 ? -20.505 -10.683 0.105 1.00 93.12 731 VAL A C 1
ATOM 5591 O O . VAL A 1 731 ? -19.707 -11.606 0.290 1.00 93.12 731 VAL A O 1
ATOM 5594 N N . MET A 1 732 ? -20.196 -9.416 0.390 1.00 94.38 732 MET A N 1
ATOM 5595 C CA . MET A 1 732 ? -18.874 -9.023 0.891 1.00 94.38 732 MET A CA 1
ATOM 5596 C C . MET A 1 732 ? -18.609 -9.568 2.303 1.00 94.38 732 MET A C 1
ATOM 5598 O O . MET A 1 732 ? -17.500 -10.029 2.574 1.00 94.38 732 MET A O 1
ATOM 5602 N N . THR A 1 733 ? -19.627 -9.642 3.164 1.00 95.75 733 THR A N 1
ATOM 5603 C CA . THR A 1 733 ? -19.552 -10.351 4.453 1.00 95.75 733 THR A CA 1
ATOM 5604 C C . THR A 1 733 ? -19.341 -11.852 4.270 1.00 95.75 733 THR A C 1
ATOM 5606 O O . THR A 1 733 ? -18.527 -12.449 4.972 1.00 95.75 733 THR A O 1
ATOM 5609 N N . GLY A 1 734 ? -20.011 -12.473 3.292 1.00 95.75 734 GLY A N 1
ATOM 5610 C CA . GLY A 1 734 ? -19.768 -13.873 2.928 1.00 95.75 734 GLY A CA 1
ATOM 5611 C C . GLY A 1 734 ? -18.307 -14.136 2.545 1.00 95.75 734 GLY A C 1
ATOM 5612 O O . GLY A 1 734 ? -17.729 -15.132 2.966 1.00 95.75 734 GLY A O 1
ATOM 5613 N N . LEU A 1 735 ? -17.669 -13.205 1.831 1.00 94.06 735 LEU A N 1
ATOM 5614 C CA . LEU A 1 735 ? -16.255 -13.305 1.458 1.00 94.06 735 LEU A CA 1
ATOM 5615 C C . LEU A 1 735 ? -15.280 -13.121 2.635 1.00 94.06 735 LEU A C 1
ATOM 5617 O O . LEU A 1 735 ? -14.179 -13.674 2.582 1.00 94.06 735 LEU A O 1
ATOM 5621 N N . LEU A 1 736 ? -15.664 -12.384 3.684 1.00 94.62 736 LEU A N 1
ATOM 5622 C CA . LEU A 1 736 ? -14.905 -12.317 4.942 1.00 94.62 736 LEU A CA 1
ATOM 5623 C C . LEU A 1 736 ? -15.029 -13.621 5.738 1.00 94.62 736 LEU A C 1
ATOM 5625 O O . LEU A 1 736 ? -14.031 -14.114 6.259 1.00 94.62 736 LEU A O 1
ATOM 5629 N N . ILE A 1 737 ? -16.225 -14.214 5.770 1.00 95.38 737 ILE A N 1
ATOM 5630 C CA . ILE A 1 737 ? -16.466 -15.530 6.375 1.00 95.38 737 ILE A CA 1
ATOM 5631 C C . ILE A 1 737 ? -15.633 -16.608 5.658 1.00 95.38 737 ILE A C 1
ATOM 5633 O O . ILE A 1 737 ? -14.851 -17.295 6.311 1.00 95.38 737 ILE A O 1
ATOM 5637 N N . ASP A 1 738 ? -15.698 -16.680 4.320 1.00 93.69 738 ASP A N 1
ATOM 5638 C CA . ASP A 1 738 ? -14.867 -17.569 3.485 1.00 93.69 738 ASP A CA 1
ATOM 5639 C C . ASP A 1 738 ? -13.362 -17.459 3.805 1.00 93.69 738 ASP A C 1
ATOM 5641 O O . ASP A 1 738 ? -12.632 -18.446 3.742 1.00 93.69 738 ASP A O 1
ATOM 5645 N N . LEU A 1 739 ? -12.872 -16.241 4.068 1.00 92.31 739 LEU A N 1
ATOM 5646 C CA . LEU A 1 739 ? -11.459 -15.952 4.332 1.00 92.31 739 LEU A CA 1
ATOM 5647 C C . LEU A 1 739 ? -11.013 -16.511 5.685 1.00 92.31 739 LEU A C 1
ATOM 5649 O O . LEU A 1 739 ? -9.915 -17.064 5.789 1.00 92.31 739 LEU A O 1
ATOM 5653 N N . VAL A 1 740 ? -11.852 -16.371 6.711 1.00 91.62 740 VAL A N 1
ATOM 5654 C CA . VAL A 1 740 ? -11.587 -16.939 8.037 1.00 91.62 740 VAL A CA 1
ATOM 5655 C C . VAL A 1 740 ? -11.644 -18.471 7.968 1.00 91.62 740 VAL A C 1
ATOM 5657 O O . VAL A 1 740 ? -10.723 -19.141 8.449 1.00 91.62 740 VAL A O 1
ATOM 5660 N N . ASP A 1 741 ? -12.653 -19.012 7.281 1.00 92.19 741 ASP A N 1
ATOM 5661 C CA . ASP A 1 741 ? -12.902 -20.453 7.166 1.00 92.19 741 ASP A CA 1
ATOM 5662 C C . ASP A 1 741 ? -11.853 -21.201 6.319 1.00 92.19 741 ASP A C 1
ATOM 5664 O O . ASP A 1 741 ? -11.568 -22.361 6.602 1.00 92.19 741 ASP A O 1
ATOM 5668 N N . ASP A 1 742 ? -11.224 -20.570 5.309 1.00 90.00 742 ASP A N 1
ATOM 5669 C CA . ASP A 1 742 ? -10.342 -21.270 4.352 1.00 90.00 742 ASP A CA 1
ATOM 5670 C C . ASP A 1 742 ? -9.164 -21.997 5.044 1.00 90.00 742 ASP A C 1
ATOM 5672 O O . ASP A 1 742 ? -8.184 -21.356 5.449 1.00 90.00 742 ASP A O 1
ATOM 5676 N N . PRO A 1 743 ? -9.163 -23.343 5.126 1.00 86.31 743 PRO A N 1
ATOM 5677 C CA . PRO A 1 743 ? -8.128 -24.089 5.838 1.00 86.31 743 PRO A CA 1
ATOM 5678 C C . PRO A 1 743 ? -6.779 -24.093 5.100 1.00 86.31 743 PRO A C 1
ATOM 5680 O O . PRO A 1 743 ? -5.780 -24.553 5.650 1.00 86.31 743 PRO A O 1
ATOM 5683 N N . LYS A 1 744 ? -6.727 -23.612 3.850 1.00 87.50 744 LYS A N 1
ATOM 5684 C CA . LYS A 1 744 ? -5.494 -23.506 3.050 1.00 87.50 744 LYS A CA 1
ATOM 5685 C C . LYS A 1 744 ? -4.806 -22.155 3.214 1.00 87.50 744 LYS A C 1
ATOM 5687 O O . LYS A 1 744 ? -3.653 -22.023 2.800 1.00 87.50 744 LYS A O 1
ATOM 5692 N N . LEU A 1 745 ? -5.492 -21.165 3.785 1.00 87.88 745 LEU A N 1
ATOM 5693 C CA . LEU A 1 745 ? -4.913 -19.862 4.071 1.00 87.88 745 LEU A CA 1
ATOM 5694 C C . LEU A 1 745 ? -4.019 -19.961 5.318 1.00 87.88 745 LEU A C 1
ATOM 5696 O O . LEU A 1 745 ? -4.491 -19.999 6.455 1.00 87.88 745 LEU A O 1
ATOM 5700 N N . ASP A 1 746 ? -2.712 -20.002 5.079 1.00 86.44 746 ASP A N 1
ATOM 5701 C CA . ASP A 1 746 ? -1.668 -19.887 6.095 1.00 86.44 746 ASP A CA 1
ATOM 5702 C C . ASP A 1 746 ? -0.985 -18.520 5.962 1.00 86.44 746 ASP A C 1
ATOM 5704 O O . ASP A 1 746 ? -0.189 -18.301 5.044 1.00 86.44 746 ASP A O 1
ATOM 5708 N N . VAL A 1 747 ? -1.271 -17.612 6.896 1.00 84.94 747 VAL A N 1
ATOM 5709 C CA . VAL A 1 747 ? -0.664 -16.272 6.956 1.00 84.94 747 VAL A CA 1
ATOM 5710 C C . VAL A 1 747 ? 0.538 -16.200 7.904 1.00 84.94 747 VAL A C 1
ATOM 5712 O O . VAL A 1 747 ? 1.127 -15.130 8.059 1.00 84.94 747 VAL A O 1
ATOM 5715 N N . VAL A 1 748 ? 0.957 -17.311 8.522 1.00 85.19 748 VAL A N 1
ATOM 5716 C CA . VAL A 1 748 ? 2.083 -17.339 9.469 1.00 85.19 748 VAL A CA 1
ATOM 5717 C C . VAL A 1 748 ? 3.422 -17.254 8.737 1.00 85.19 748 VAL A C 1
ATOM 5719 O O . VAL A 1 748 ? 3.731 -18.050 7.846 1.00 85.19 748 VAL A O 1
ATOM 5722 N N . LYS A 1 749 ? 4.267 -16.302 9.150 1.00 77.50 749 LYS A N 1
ATOM 5723 C CA . LYS A 1 749 ? 5.668 -16.212 8.723 1.00 77.50 749 LYS A CA 1
ATOM 5724 C C . LYS A 1 749 ? 6.541 -17.231 9.465 1.00 77.50 749 LYS A C 1
ATOM 5726 O O . LYS A 1 749 ? 6.854 -17.061 10.642 1.00 77.50 749 LYS A O 1
ATOM 5731 N N . ASN A 1 750 ? 6.992 -18.259 8.750 1.00 66.69 750 ASN A N 1
ATOM 5732 C CA . ASN A 1 750 ? 7.844 -19.311 9.304 1.00 66.69 750 ASN A CA 1
ATOM 5733 C C . ASN A 1 750 ? 9.240 -18.791 9.692 1.00 66.69 750 ASN A C 1
ATOM 5735 O O . ASN A 1 750 ? 9.966 -18.227 8.875 1.00 66.69 750 ASN A O 1
ATOM 5739 N N . ALA A 1 751 ? 9.653 -19.044 10.938 1.00 50.75 751 ALA A N 1
ATOM 5740 C CA . ALA A 1 751 ? 10.931 -18.574 11.483 1.00 50.75 751 ALA A CA 1
ATOM 5741 C C . ALA A 1 751 ? 12.174 -19.310 10.934 1.00 50.75 751 ALA A C 1
ATOM 5743 O O . ALA A 1 751 ? 13.301 -18.928 11.253 1.00 50.75 751 ALA A O 1
ATOM 5744 N N . HIS A 1 752 ? 11.998 -20.385 10.159 1.00 44.00 752 HIS A N 1
ATOM 5745 C CA . HIS A 1 752 ? 13.068 -21.228 9.615 1.00 44.00 752 HIS A CA 1
ATOM 5746 C C . HIS A 1 752 ? 12.806 -21.532 8.128 1.00 44.00 752 HIS A C 1
ATOM 5748 O O . HIS A 1 752 ? 12.177 -22.538 7.810 1.00 44.00 752 HIS A O 1
ATOM 5754 N N . GLY A 1 753 ? 13.298 -20.694 7.208 1.00 43.94 753 GLY A N 1
ATOM 5755 C CA . GLY A 1 753 ? 13.332 -21.049 5.780 1.00 43.94 753 GLY A CA 1
ATOM 5756 C C . GLY A 1 753 ? 13.350 -19.875 4.805 1.00 43.94 753 GLY A C 1
ATOM 5757 O O . GLY A 1 753 ? 14.237 -19.822 3.955 1.00 43.94 753 GLY A O 1
ATOM 5758 N N . ASP A 1 754 ? 12.419 -18.927 4.946 1.00 43.84 754 ASP A N 1
ATOM 5759 C CA . ASP A 1 754 ? 12.220 -17.840 3.972 1.00 43.84 754 ASP A CA 1
ATOM 5760 C C . ASP A 1 754 ? 13.240 -16.703 4.130 1.00 43.84 754 ASP A C 1
ATOM 5762 O O . ASP A 1 754 ? 12.947 -15.581 4.554 1.00 43.84 754 ASP A O 1
ATOM 5766 N N . HIS A 1 755 ? 14.474 -16.996 3.727 1.00 43.19 755 HIS A N 1
ATOM 5767 C CA . HIS A 1 755 ? 15.374 -15.963 3.243 1.00 43.19 755 HIS A CA 1
ATOM 5768 C C . HIS A 1 755 ? 14.923 -15.507 1.844 1.00 43.19 755 HIS A C 1
ATOM 5770 O O . HIS A 1 755 ? 14.839 -16.310 0.920 1.00 43.19 755 HIS A O 1
ATOM 5776 N N . ASP A 1 756 ? 14.758 -14.190 1.689 1.00 45.88 756 ASP A N 1
ATOM 5777 C CA . ASP A 1 756 ? 14.772 -13.466 0.405 1.00 45.88 756 ASP A CA 1
ATOM 5778 C C . ASP A 1 756 ? 13.466 -13.372 -0.424 1.00 45.88 756 ASP A C 1
ATOM 5780 O O . ASP A 1 756 ? 13.507 -13.137 -1.632 1.00 45.88 756 ASP A O 1
ATOM 5784 N N . SER A 1 757 ? 12.286 -13.406 0.211 1.00 41.03 757 SER A N 1
ATOM 5785 C CA . SER A 1 757 ? 11.107 -12.704 -0.334 1.00 41.03 757 SER A CA 1
ATOM 5786 C C . SER A 1 757 ? 11.006 -11.307 0.289 1.00 41.03 757 SER A C 1
ATOM 5788 O O . SER A 1 757 ? 10.529 -11.158 1.415 1.00 41.03 757 SER A O 1
ATOM 5790 N N . GLY A 1 758 ? 11.467 -10.283 -0.435 1.00 39.50 758 GLY A N 1
ATOM 5791 C CA . GLY A 1 758 ? 11.546 -8.882 0.012 1.00 39.50 758 GLY A CA 1
ATOM 5792 C C . GLY A 1 758 ? 10.206 -8.153 0.187 1.00 39.50 758 GLY A C 1
ATOM 5793 O O . GLY A 1 758 ? 10.072 -7.016 -0.263 1.00 39.50 758 GLY A O 1
ATOM 5794 N N . PHE A 1 759 ? 9.218 -8.782 0.827 1.00 44.00 759 PHE A N 1
ATOM 5795 C CA . PHE A 1 759 ? 8.071 -8.063 1.375 1.00 44.00 759 PHE A CA 1
ATOM 5796 C C . PHE A 1 759 ? 8.554 -7.144 2.504 1.00 44.00 759 PHE A C 1
ATOM 5798 O O . PHE A 1 759 ? 9.406 -7.526 3.310 1.00 44.00 759 PHE A O 1
ATOM 5805 N N . VAL A 1 760 ? 8.050 -5.910 2.486 1.00 39.22 760 VAL A N 1
ATOM 5806 C CA . VAL A 1 760 ? 8.569 -4.747 3.222 1.00 39.22 760 VAL A CA 1
ATOM 5807 C C . VAL A 1 760 ? 8.856 -5.077 4.696 1.00 39.22 760 VAL A C 1
ATOM 5809 O O . VAL A 1 760 ? 7.999 -5.670 5.353 1.00 39.22 760 VAL A O 1
ATOM 5812 N N . PRO A 1 761 ? 10.013 -4.671 5.261 1.00 30.30 761 PRO A N 1
ATOM 5813 C CA . PRO A 1 761 ? 10.228 -4.737 6.698 1.00 30.30 761 PRO A CA 1
ATOM 5814 C C . PRO A 1 761 ? 9.327 -3.706 7.386 1.00 30.30 761 PRO A C 1
ATOM 5816 O O . PRO A 1 761 ? 9.705 -2.553 7.591 1.00 30.30 761 PRO A O 1
ATOM 5819 N N . THR A 1 762 ? 8.118 -4.132 7.739 1.00 37.25 762 THR A N 1
ATOM 5820 C CA . THR A 1 762 ? 7.229 -3.413 8.649 1.00 37.25 762 THR A CA 1
ATOM 5821 C C . THR A 1 762 ? 7.974 -3.153 9.954 1.00 37.25 762 THR A C 1
ATOM 5823 O O . THR A 1 762 ? 8.423 -4.092 10.618 1.00 37.25 762 THR A O 1
ATOM 5826 N N . SER A 1 763 ? 8.125 -1.875 10.303 1.00 31.41 763 SER A N 1
ATOM 5827 C CA . SER A 1 763 ? 8.761 -1.455 11.552 1.00 31.41 763 SER A CA 1
ATOM 5828 C C . SER A 1 763 ? 8.097 -2.157 12.747 1.00 31.41 763 SER A C 1
ATOM 5830 O O . SER A 1 763 ? 6.865 -2.214 12.783 1.00 31.41 763 SER A O 1
ATOM 5832 N N . PRO A 1 764 ? 8.855 -2.694 13.721 1.00 29.73 764 PRO A N 1
ATOM 5833 C CA . PRO A 1 764 ? 8.262 -3.326 14.892 1.00 29.73 764 PRO A CA 1
ATOM 5834 C C . PRO A 1 764 ? 7.460 -2.291 15.688 1.00 29.73 764 PRO A C 1
ATOM 5836 O O . PRO A 1 764 ? 8.021 -1.351 16.259 1.00 29.73 764 PRO A O 1
ATOM 5839 N N . VAL A 1 765 ? 6.140 -2.474 15.731 1.00 34.47 765 VAL A N 1
ATOM 5840 C CA . VAL A 1 765 ? 5.234 -1.613 16.494 1.00 34.47 765 VAL A CA 1
ATOM 5841 C C . VAL A 1 765 ? 5.564 -1.742 17.983 1.00 34.47 765 VAL A C 1
ATOM 5843 O O . VAL A 1 765 ? 5.628 -2.838 18.545 1.00 34.47 765 VAL A O 1
ATOM 5846 N N . LYS A 1 766 ? 5.776 -0.605 18.653 1.00 37.03 766 LYS A N 1
ATOM 5847 C CA . LYS A 1 766 ? 5.833 -0.561 20.118 1.00 37.03 766 LYS A CA 1
ATOM 5848 C C . LYS A 1 766 ? 4.431 -0.826 20.666 1.00 37.03 766 LYS A C 1
ATOM 5850 O O . LYS A 1 766 ? 3.554 -0.006 20.433 1.00 37.03 766 LYS A O 1
ATOM 5855 N N . GLY A 1 767 ? 4.251 -1.869 21.478 1.00 38.75 767 GLY A N 1
ATOM 5856 C CA . GLY A 1 767 ? 3.142 -1.879 22.443 1.00 38.75 767 GLY A CA 1
ATOM 5857 C C . GLY A 1 767 ? 2.481 -3.215 22.764 1.00 38.75 767 GLY A C 1
ATOM 5858 O O . GLY A 1 767 ? 1.844 -3.298 23.810 1.00 38.75 767 GLY A O 1
ATOM 5859 N N . VAL A 1 768 ? 2.629 -4.264 21.946 1.00 43.94 768 VAL A N 1
ATOM 5860 C CA . VAL A 1 768 ? 1.902 -5.522 22.211 1.00 43.94 768 VAL A CA 1
ATOM 5861 C C . VAL A 1 768 ? 2.326 -6.124 23.555 1.00 43.94 768 VAL A C 1
ATOM 5863 O O . VAL A 1 768 ? 3.507 -6.399 23.796 1.00 43.94 768 VAL A O 1
ATOM 5866 N N . ARG A 1 769 ? 1.339 -6.334 24.436 1.00 52.38 769 ARG A N 1
ATOM 5867 C CA . ARG A 1 769 ? 1.507 -6.984 25.741 1.00 52.38 769 ARG A CA 1
ATOM 5868 C C . ARG A 1 769 ? 2.077 -8.387 25.510 1.00 52.38 769 ARG A C 1
ATOM 5870 O O . ARG A 1 769 ? 1.363 -9.274 25.056 1.00 52.38 769 ARG A O 1
ATOM 5877 N N . LYS A 1 770 ? 3.352 -8.611 25.858 1.00 54.97 770 LYS A N 1
ATOM 5878 C CA . LYS A 1 770 ? 4.061 -9.897 25.653 1.00 54.97 770 LYS A CA 1
ATOM 5879 C C . LYS A 1 770 ? 3.377 -11.120 26.287 1.00 54.97 770 LYS A C 1
ATOM 5881 O O . LYS A 1 770 ? 3.734 -12.240 25.953 1.00 54.97 770 LYS A O 1
ATOM 5886 N N . HIS A 1 771 ? 2.431 -10.899 27.198 1.00 56.06 771 HIS A N 1
ATOM 5887 C CA . HIS A 1 771 ? 1.651 -11.931 27.879 1.00 56.06 771 HIS A CA 1
ATOM 5888 C C . HIS A 1 771 ? 0.459 -12.472 27.066 1.00 56.06 771 HIS A C 1
ATOM 5890 O O . HIS A 1 771 ? -0.124 -13.458 27.487 1.00 56.06 771 HIS A O 1
ATOM 5896 N N . LEU A 1 772 ? 0.105 -11.858 25.928 1.00 73.00 772 LEU A N 1
ATOM 5897 C CA . LEU A 1 772 ? -1.014 -12.266 25.060 1.00 73.00 772 LEU A CA 1
ATOM 5898 C C . LEU A 1 772 ? -0.524 -12.758 23.685 1.00 73.00 772 LEU A C 1
ATOM 5900 O O . LEU A 1 772 ? -1.152 -12.503 22.658 1.00 73.00 772 LEU A O 1
ATOM 5904 N N . MET A 1 773 ? 0.648 -13.395 23.636 1.00 79.62 773 MET A N 1
ATOM 5905 C CA . MET A 1 773 ? 1.127 -14.034 22.411 1.00 79.62 773 MET A CA 1
ATOM 5906 C C . MET A 1 773 ? 0.580 -15.471 22.350 1.00 79.62 773 MET A C 1
ATOM 5908 O O . MET A 1 773 ? 0.849 -16.225 23.284 1.00 79.62 773 MET A O 1
ATOM 5912 N N . PRO A 1 774 ? -0.155 -15.854 21.289 1.00 80.88 774 PRO A N 1
ATOM 5913 C CA . PRO A 1 774 ? -0.708 -17.200 21.145 1.00 80.88 774 PRO A CA 1
ATOM 5914 C C . PRO A 1 774 ? 0.388 -18.252 20.929 1.00 80.88 774 PRO A C 1
ATOM 5916 O O . PRO A 1 774 ? 1.523 -17.930 20.550 1.00 80.88 774 PRO A O 1
ATOM 5919 N N . THR A 1 775 ? 0.037 -19.528 21.105 1.00 81.94 775 THR A N 1
ATOM 5920 C CA . THR A 1 775 ? 0.896 -20.649 20.697 1.00 81.94 775 THR A CA 1
ATOM 5921 C C . THR A 1 775 ? 1.129 -20.632 19.180 1.00 81.94 775 THR A C 1
ATOM 5923 O O . THR A 1 775 ? 0.325 -20.099 18.414 1.00 81.94 775 THR A O 1
ATOM 5926 N N . LEU A 1 776 ? 2.245 -21.209 18.713 1.00 79.00 776 LEU A N 1
ATOM 5927 C CA . LEU A 1 776 ? 2.598 -21.189 17.284 1.00 79.00 776 LEU A CA 1
ATOM 5928 C C . LEU A 1 776 ? 1.538 -21.881 16.406 1.00 79.00 776 LEU A C 1
ATOM 5930 O O . LEU A 1 776 ? 1.329 -21.468 15.269 1.00 79.00 776 LEU A O 1
ATOM 5934 N N . GLU A 1 777 ? 0.876 -22.901 16.953 1.00 79.00 777 GLU A N 1
ATOM 5935 C CA . GLU A 1 777 ? -0.171 -23.687 16.293 1.00 79.00 777 GLU A CA 1
ATOM 5936 C C . GLU A 1 777 ? -1.454 -22.851 16.125 1.00 79.00 777 GLU A C 1
ATOM 5938 O O . GLU A 1 777 ? -1.967 -22.730 15.012 1.00 79.00 777 GLU A O 1
ATOM 5943 N N . ARG A 1 778 ? -1.883 -22.143 17.183 1.00 85.00 778 ARG A N 1
ATOM 5944 C CA . ARG A 1 778 ? -3.075 -21.271 17.177 1.00 85.00 778 ARG A CA 1
ATOM 5945 C C . ARG A 1 778 ? -2.838 -19.904 16.508 1.00 85.00 778 ARG A C 1
ATOM 5947 O O . ARG A 1 778 ? -3.787 -19.215 16.135 1.00 85.00 778 ARG A O 1
ATOM 5954 N N . MET A 1 779 ? -1.582 -19.498 16.282 1.00 87.62 779 MET A N 1
ATOM 5955 C CA . MET A 1 779 ? -1.238 -18.172 15.738 1.00 87.62 779 MET A CA 1
ATOM 5956 C C . MET A 1 779 ? -1.855 -17.882 14.357 1.00 87.62 779 MET A C 1
ATOM 5958 O O . MET A 1 779 ? -2.158 -16.722 14.070 1.00 87.62 779 MET A O 1
ATOM 5962 N N . ASN A 1 780 ? -2.082 -18.895 13.509 1.00 89.38 780 ASN A N 1
ATOM 5963 C CA . ASN A 1 780 ? -2.743 -18.690 12.212 1.00 89.38 780 ASN A CA 1
ATOM 5964 C C . ASN A 1 780 ? -4.210 -18.248 12.379 1.00 89.38 780 ASN A C 1
ATOM 5966 O O . ASN A 1 780 ? -4.652 -17.345 11.673 1.00 89.38 780 ASN A O 1
ATOM 5970 N N . LEU A 1 781 ? -4.941 -18.818 13.346 1.00 90.06 781 LEU A N 1
ATOM 5971 C CA . LEU A 1 781 ? -6.333 -18.452 13.642 1.00 90.06 781 LEU A CA 1
ATOM 5972 C C . LEU A 1 781 ? -6.428 -16.995 14.109 1.00 90.06 781 LEU A C 1
ATOM 5974 O O . LEU A 1 781 ? -7.172 -16.201 13.535 1.00 90.06 781 LEU A O 1
ATOM 5978 N N . GLY A 1 782 ? -5.592 -16.603 15.076 1.00 90.25 782 GLY A N 1
ATOM 5979 C CA . GLY A 1 782 ? -5.552 -15.221 15.563 1.00 90.25 782 GLY A CA 1
ATOM 5980 C C . GLY A 1 782 ? -5.168 -14.205 14.481 1.00 90.25 782 GLY A C 1
ATOM 5981 O O . GLY A 1 782 ? -5.735 -13.116 14.438 1.00 90.25 782 GLY A O 1
ATOM 5982 N N . LEU A 1 783 ? -4.245 -14.555 13.574 1.00 90.94 783 LEU A N 1
ATOM 5983 C CA . LEU A 1 783 ? -3.868 -13.686 12.452 1.00 90.94 783 LEU A CA 1
ATOM 5984 C C . LEU A 1 783 ? -4.960 -13.592 11.375 1.00 90.94 783 LEU A C 1
ATOM 5986 O O . LEU A 1 783 ? -5.113 -12.526 10.781 1.00 90.94 783 LEU A O 1
ATOM 5990 N N . LYS A 1 784 ? -5.742 -14.655 11.139 1.00 92.75 784 LYS A N 1
ATOM 5991 C CA . LYS A 1 784 ? -6.931 -14.599 10.271 1.00 92.75 784 LYS A CA 1
ATOM 5992 C C . LYS A 1 784 ? -8.033 -13.725 10.860 1.00 92.75 784 LYS A C 1
ATOM 5994 O O . LYS A 1 784 ? -8.597 -12.917 10.132 1.00 92.75 784 LYS A O 1
ATOM 5999 N N . LEU A 1 785 ? -8.319 -13.860 12.157 1.00 94.19 785 LEU A N 1
ATOM 6000 C CA . LEU A 1 785 ? -9.297 -13.025 12.862 1.00 94.19 785 LEU A CA 1
ATOM 6001 C C . LEU A 1 785 ? -8.878 -11.550 12.841 1.00 94.19 785 LEU A C 1
ATOM 6003 O O . LEU A 1 785 ? -9.691 -10.693 12.506 1.00 94.19 785 LEU A O 1
ATOM 6007 N N . TYR A 1 786 ? -7.596 -11.264 13.096 1.00 92.88 786 TYR A N 1
ATOM 6008 C CA . TYR A 1 786 ? -7.026 -9.924 12.937 1.00 92.88 786 TYR A CA 1
ATOM 6009 C C . TYR A 1 786 ? -7.206 -9.397 11.503 1.00 92.88 786 TYR A C 1
ATOM 6011 O O . TYR A 1 786 ? -7.750 -8.315 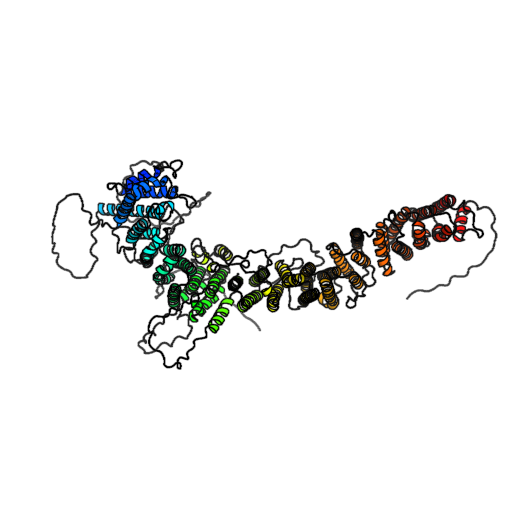11.313 1.00 92.88 786 TYR A O 1
ATOM 6019 N N . LEU A 1 787 ? -6.827 -10.172 10.480 1.00 92.19 787 LEU A N 1
ATOM 6020 C CA . LEU A 1 787 ? -7.002 -9.784 9.076 1.00 92.19 787 LEU A CA 1
ATOM 6021 C C . LEU A 1 787 ? -8.476 -9.519 8.725 1.00 92.19 787 LEU A C 1
ATOM 6023 O O . LEU A 1 787 ? -8.778 -8.506 8.100 1.00 92.19 787 LEU A O 1
ATOM 6027 N N . ALA A 1 788 ? -9.394 -10.392 9.142 1.00 94.75 788 ALA A N 1
ATOM 6028 C CA . ALA A 1 788 ? -10.827 -10.212 8.923 1.00 94.75 788 ALA A CA 1
ATOM 6029 C C . ALA A 1 788 ? -11.352 -8.933 9.589 1.00 94.75 788 ALA A C 1
ATOM 6031 O O . ALA A 1 788 ? -12.162 -8.236 8.986 1.00 94.75 788 ALA A O 1
ATOM 6032 N N . ARG A 1 789 ? -10.836 -8.582 10.772 1.00 94.56 789 ARG A N 1
ATOM 6033 C CA . ARG A 1 789 ? -11.152 -7.340 11.487 1.00 94.56 789 ARG A CA 1
ATOM 6034 C C . ARG A 1 789 ? -10.667 -6.087 10.757 1.00 94.56 789 ARG A C 1
ATOM 6036 O O . ARG A 1 789 ? -11.446 -5.164 10.549 1.00 94.56 789 ARG A O 1
ATOM 6043 N N . GLU A 1 790 ? -9.426 -6.067 10.272 1.00 94.06 790 GLU A N 1
ATOM 6044 C CA . GLU A 1 790 ? -8.922 -4.926 9.486 1.00 94.06 790 GLU A CA 1
ATOM 6045 C C . GLU A 1 790 ? -9.710 -4.735 8.172 1.00 94.06 790 GLU A C 1
ATOM 6047 O O . GLU A 1 790 ? -9.949 -3.607 7.741 1.00 94.06 790 GLU A O 1
ATOM 6052 N N . LEU A 1 791 ? -10.170 -5.826 7.549 1.00 94.88 791 LEU A N 1
ATOM 6053 C CA . LEU A 1 791 ? -11.045 -5.781 6.369 1.00 94.88 791 LEU A CA 1
ATOM 6054 C C . LEU A 1 791 ? -12.507 -5.425 6.722 1.00 94.88 791 LEU A C 1
ATOM 6056 O O . LEU A 1 791 ? -13.211 -4.834 5.898 1.00 94.88 791 LEU A O 1
ATOM 6060 N N . TRP A 1 792 ? -12.957 -5.740 7.941 1.00 95.44 792 TRP A N 1
ATOM 6061 C CA . TRP A 1 792 ? -14.261 -5.357 8.487 1.00 95.44 792 TRP A CA 1
ATOM 6062 C C . TRP A 1 792 ? -14.336 -3.860 8.813 1.00 95.44 792 TRP A C 1
ATOM 6064 O O . TRP A 1 792 ? -15.328 -3.224 8.472 1.00 95.44 792 TRP A O 1
ATOM 6074 N N . HIS A 1 793 ? -13.272 -3.248 9.344 1.00 93.56 793 HIS A N 1
ATOM 6075 C CA . HIS A 1 793 ? -13.197 -1.787 9.499 1.00 93.56 793 HIS A CA 1
ATOM 6076 C C . HIS A 1 793 ? -13.463 -1.048 8.177 1.00 93.56 793 HIS A C 1
ATOM 6078 O O . HIS A 1 793 ? -14.217 -0.077 8.143 1.00 93.56 793 HIS A O 1
ATOM 6084 N N . VAL A 1 794 ? -12.906 -1.540 7.065 1.00 94.00 794 VAL A N 1
ATOM 6085 C CA . VAL A 1 794 ? -13.180 -0.983 5.729 1.00 94.00 794 VAL A CA 1
ATOM 6086 C C . VAL A 1 794 ? -14.639 -1.196 5.319 1.00 94.00 794 VAL A C 1
ATOM 6088 O O . VAL A 1 794 ? -15.242 -0.292 4.747 1.00 94.00 794 VAL A O 1
ATOM 6091 N N . HIS A 1 795 ? -15.223 -2.354 5.637 1.00 93.38 795 HIS A N 1
ATOM 6092 C CA . HIS A 1 795 ? -16.634 -2.650 5.380 1.00 93.38 795 HIS A CA 1
ATOM 6093 C C . HIS A 1 795 ? -17.563 -1.672 6.125 1.00 93.38 795 HIS A C 1
ATOM 6095 O O . HIS A 1 795 ? -18.416 -1.052 5.490 1.00 93.38 795 HIS A O 1
ATOM 6101 N N . MET A 1 796 ? -17.330 -1.444 7.424 1.00 92.81 796 MET A N 1
ATOM 6102 C CA . MET A 1 796 ? -18.059 -0.452 8.234 1.00 92.81 796 MET A CA 1
ATOM 6103 C C . MET A 1 796 ? -17.880 0.991 7.735 1.00 92.81 796 MET A C 1
ATOM 6105 O O . MET A 1 796 ? -18.777 1.807 7.892 1.00 92.81 796 MET A O 1
ATOM 6109 N N . SER A 1 797 ? -16.744 1.317 7.105 1.00 92.31 797 SER A N 1
ATOM 6110 C CA . SER A 1 797 ? -16.505 2.657 6.541 1.00 92.31 797 SER A CA 1
ATOM 6111 C C . SER A 1 797 ? -17.233 2.941 5.219 1.00 92.31 797 SER A C 1
ATOM 6113 O O . SER A 1 797 ? -17.193 4.074 4.743 1.00 92.31 797 SER A O 1
ATOM 6115 N N . ILE A 1 798 ? -17.840 1.923 4.594 1.00 90.88 798 ILE A N 1
ATOM 6116 C CA . ILE A 1 798 ? -18.500 2.031 3.279 1.00 90.88 798 ILE A CA 1
ATOM 6117 C C . ILE A 1 798 ? -20.004 1.742 3.380 1.00 90.88 798 ILE A C 1
ATOM 6119 O O . ILE A 1 798 ? -20.805 2.445 2.768 1.00 90.88 798 ILE A O 1
ATOM 6123 N N . PHE A 1 799 ? -20.404 0.730 4.152 1.00 91.69 799 PHE A N 1
ATOM 6124 C CA . PHE A 1 799 ? -21.812 0.401 4.370 1.00 91.69 799 PHE A CA 1
ATOM 6125 C C . PHE A 1 799 ? -22.356 1.095 5.622 1.00 91.69 799 PHE A C 1
ATOM 6127 O O . PHE A 1 799 ? -21.655 1.237 6.616 1.00 91.69 799 PHE A O 1
ATOM 6134 N N . SER A 1 800 ? -23.629 1.490 5.595 1.00 89.44 800 SER A N 1
ATOM 6135 C CA . SER A 1 800 ? -24.321 2.106 6.734 1.00 89.44 800 SER A CA 1
ATOM 6136 C C . SER A 1 800 ? -25.795 1.687 6.788 1.00 89.44 800 SER A C 1
ATOM 6138 O O . SER A 1 800 ? -26.333 1.135 5.824 1.00 89.44 800 SER A O 1
ATOM 6140 N N . GLY A 1 801 ? -26.449 1.924 7.930 1.00 87.94 801 GLY A N 1
ATOM 6141 C CA . GLY A 1 801 ? -27.858 1.581 8.147 1.00 87.94 801 GLY A CA 1
ATOM 6142 C C . GLY A 1 801 ? -28.148 0.080 8.016 1.00 87.94 801 GLY A C 1
ATOM 6143 O O . GLY A 1 801 ? -27.324 -0.757 8.375 1.00 87.94 801 GLY A O 1
ATOM 6144 N N . GLU A 1 802 ? -29.315 -0.255 7.461 1.00 87.88 802 GLU A N 1
ATOM 6145 C CA . GLU A 1 802 ? -29.842 -1.627 7.357 1.00 87.88 802 GLU A CA 1
ATOM 6146 C C . GLU A 1 802 ? -28.898 -2.614 6.636 1.00 87.88 802 GLU A C 1
ATOM 6148 O O . GLU A 1 802 ? -28.853 -3.797 6.978 1.00 87.88 802 GLU A O 1
ATOM 6153 N N . ALA A 1 803 ? -28.111 -2.136 5.663 1.00 89.88 803 ALA A N 1
ATOM 6154 C CA . ALA A 1 803 ? -27.120 -2.957 4.967 1.00 89.88 803 ALA A CA 1
ATOM 6155 C C . ALA A 1 803 ? -25.978 -3.377 5.907 1.00 89.88 803 ALA A C 1
ATOM 6157 O O . ALA A 1 803 ? -25.588 -4.546 5.924 1.00 89.88 803 ALA A O 1
ATOM 6158 N N . LEU A 1 804 ? -25.479 -2.440 6.723 1.00 92.75 804 LEU A N 1
ATOM 6159 C CA . LEU A 1 804 ? -24.449 -2.723 7.719 1.00 92.75 804 LEU A CA 1
ATOM 6160 C C . LEU A 1 804 ? -24.998 -3.599 8.853 1.00 92.75 804 LEU A C 1
ATOM 6162 O O . LEU A 1 804 ? -24.330 -4.551 9.246 1.00 92.75 804 LEU A O 1
ATOM 6166 N N . GLU A 1 805 ? -26.211 -3.328 9.337 1.00 91.75 805 GLU A N 1
ATOM 6167 C CA . GLU A 1 805 ? -26.858 -4.094 10.411 1.00 91.75 805 GLU A CA 1
ATOM 6168 C C . GLU A 1 805 ? -26.997 -5.582 10.039 1.00 91.75 805 GLU A C 1
ATOM 6170 O O . GLU A 1 805 ? -26.477 -6.449 10.743 1.00 91.75 805 GLU A O 1
ATOM 6175 N N . LYS A 1 806 ? -27.578 -5.896 8.871 1.00 91.56 806 LYS A N 1
ATOM 6176 C CA . LYS A 1 806 ? -27.720 -7.285 8.384 1.00 91.56 806 LYS A CA 1
ATOM 6177 C C . LYS A 1 806 ? -26.374 -7.977 8.162 1.00 91.56 806 LYS A C 1
ATOM 6179 O O . LYS A 1 806 ? -26.210 -9.150 8.509 1.00 91.56 806 LYS A O 1
ATOM 6184 N N . SER A 1 807 ? -25.391 -7.264 7.609 1.00 94.12 807 SER A N 1
ATOM 6185 C CA . SER A 1 807 ? -24.028 -7.785 7.461 1.00 94.12 807 SER A CA 1
ATOM 6186 C C . SER A 1 807 ? -23.355 -8.058 8.808 1.00 94.12 807 SER A C 1
ATOM 6188 O O . SER A 1 807 ? -22.632 -9.049 8.940 1.00 94.12 807 SER A O 1
ATOM 6190 N N . SER A 1 808 ? -23.626 -7.230 9.814 1.00 93.94 808 SER A N 1
ATOM 6191 C CA . SER A 1 808 ? -23.108 -7.379 11.174 1.00 93.94 808 SER A CA 1
ATOM 6192 C C . SER A 1 808 ? -23.753 -8.566 11.890 1.00 93.94 808 SER A C 1
ATOM 6194 O O . SER A 1 808 ? -23.031 -9.418 12.408 1.00 93.94 808 SER A O 1
ATOM 6196 N N . GLU A 1 809 ? -25.083 -8.713 11.819 1.00 92.62 809 GLU A N 1
ATOM 6197 C CA . GLU A 1 809 ? -25.807 -9.893 12.320 1.00 92.62 809 GLU A CA 1
ATOM 6198 C C . GLU A 1 809 ? -25.291 -11.198 11.695 1.00 92.62 809 GLU A C 1
ATOM 6200 O O . GLU A 1 809 ? -25.123 -12.209 12.387 1.00 92.62 809 GLU A O 1
ATOM 6205 N N . LYS A 1 810 ? -25.021 -11.198 10.383 1.00 94.31 810 LYS A N 1
ATOM 6206 C CA . LYS A 1 810 ? -24.497 -12.368 9.666 1.00 94.31 810 LYS A CA 1
ATOM 6207 C C . LYS A 1 810 ? -23.083 -12.730 10.108 1.00 94.31 810 LYS A C 1
ATOM 6209 O O . LYS A 1 810 ? -22.822 -13.911 10.356 1.00 94.31 810 LYS A O 1
ATOM 6214 N N . LEU A 1 811 ? -22.184 -11.748 10.210 1.00 95.56 811 LEU A N 1
ATOM 6215 C CA . LEU A 1 811 ? -20.806 -11.984 10.644 1.00 95.56 811 LEU A CA 1
ATOM 6216 C C . LEU A 1 811 ? -20.767 -12.446 12.104 1.00 95.56 811 LEU A C 1
ATOM 6218 O O . LEU A 1 811 ? -20.187 -13.492 12.392 1.00 95.56 811 LEU A O 1
ATOM 6222 N N . LEU A 1 812 ? -21.470 -11.748 12.998 1.00 93.94 812 LEU A N 1
ATOM 6223 C CA . LEU A 1 812 ? -21.638 -12.146 14.395 1.00 93.94 812 LEU A CA 1
ATOM 6224 C C . LEU A 1 812 ? -22.214 -13.566 14.497 1.00 93.94 812 LEU A C 1
ATOM 6226 O O . LEU A 1 812 ? -21.656 -14.425 15.175 1.00 93.94 812 LEU A O 1
ATOM 6230 N N . GLY A 1 813 ? -23.286 -13.859 13.759 1.00 92.00 813 GLY A N 1
ATOM 6231 C CA . GLY A 1 813 ? -23.910 -15.178 13.729 1.00 92.00 813 GLY A CA 1
ATOM 6232 C C . GLY A 1 813 ? -22.968 -16.309 13.299 1.00 92.00 813 GLY A C 1
ATOM 6233 O O . GLY A 1 813 ? -23.154 -17.437 13.757 1.00 92.00 813 GLY A O 1
ATOM 6234 N N . TYR A 1 814 ? -21.961 -16.028 12.464 1.00 94.25 814 TYR A N 1
ATOM 6235 C CA . TYR A 1 814 ? -20.886 -16.968 12.129 1.00 94.25 814 TYR A CA 1
ATOM 6236 C C . TYR A 1 814 ? -19.827 -17.066 13.241 1.00 94.25 814 TYR A C 1
ATOM 6238 O O . TYR A 1 814 ? -19.442 -18.178 13.606 1.00 94.25 814 TYR A O 1
ATOM 6246 N N . LEU A 1 815 ? -19.389 -15.934 13.806 1.00 93.25 815 LEU A N 1
ATOM 6247 C CA . LEU A 1 815 ? -18.364 -15.871 14.860 1.00 93.25 815 LEU A CA 1
ATOM 6248 C C . LEU A 1 815 ? -18.779 -16.586 16.150 1.00 93.25 815 LEU A C 1
ATOM 6250 O O . LEU A 1 815 ? -17.930 -17.195 16.801 1.00 93.25 815 LEU A O 1
ATOM 6254 N N . LEU A 1 816 ? -20.065 -16.516 16.507 1.00 91.19 816 LEU A N 1
ATOM 6255 C CA . LEU A 1 816 ? -20.612 -17.186 17.689 1.00 91.19 816 LEU A CA 1
ATOM 6256 C C . LEU A 1 816 ? -20.892 -18.674 17.428 1.00 91.19 816 LEU A C 1
ATOM 6258 O O . LEU A 1 816 ? -20.584 -19.510 18.270 1.00 91.19 816 LEU A O 1
ATOM 6262 N N . TYR A 1 817 ? -21.410 -19.032 16.245 1.00 90.56 817 TYR A N 1
ATOM 6263 C CA . TYR A 1 817 ? -21.699 -20.434 15.905 1.00 90.56 817 TYR A CA 1
ATOM 6264 C C . TYR A 1 817 ? -20.430 -21.294 15.764 1.00 90.56 817 TYR A C 1
ATOM 6266 O O . TYR A 1 817 ? -20.470 -22.489 16.041 1.00 90.56 817 TYR A O 1
ATOM 6274 N N . ASN A 1 818 ? -19.308 -20.697 15.344 1.00 90.50 818 ASN A N 1
ATOM 6275 C CA . ASN A 1 818 ? -18.042 -21.402 15.114 1.00 90.50 818 ASN A CA 1
ATOM 6276 C C . ASN A 1 818 ? -16.966 -21.081 16.166 1.00 90.50 818 ASN A C 1
ATOM 6278 O O . ASN A 1 818 ? -15.791 -21.323 15.908 1.00 90.50 818 ASN A O 1
ATOM 6282 N N . GLU A 1 819 ? -17.327 -20.547 17.339 1.00 90.06 819 GLU A N 1
ATOM 6283 C CA . GLU A 1 819 ? -16.371 -20.152 18.391 1.00 90.06 819 GLU A CA 1
ATOM 6284 C C . GLU A 1 819 ? -15.334 -21.252 18.702 1.00 90.06 819 GLU A C 1
ATOM 6286 O O . GLU A 1 819 ? -14.132 -20.984 18.711 1.00 90.06 819 GLU A O 1
ATOM 6291 N N . GLU A 1 820 ? -15.792 -22.497 18.876 1.00 87.81 820 GLU A N 1
ATOM 6292 C CA . GLU A 1 820 ? -14.950 -23.674 19.143 1.00 87.81 820 GLU A CA 1
ATOM 6293 C C . GLU A 1 820 ? -13.911 -23.919 18.035 1.00 87.81 820 GLU A C 1
ATOM 6295 O O . GLU A 1 820 ? -12.771 -24.260 18.325 1.00 87.81 820 GLU A O 1
ATOM 6300 N N . TYR A 1 821 ? -14.256 -23.676 16.768 1.00 89.12 821 TYR A N 1
ATOM 6301 C CA . TYR A 1 821 ? -13.334 -23.824 15.635 1.00 89.12 821 TYR A CA 1
ATOM 6302 C C . TYR A 1 821 ? -12.399 -22.616 15.460 1.00 89.12 821 TYR A C 1
ATOM 6304 O O . TYR A 1 821 ? -11.240 -22.769 15.083 1.00 89.12 821 TYR A O 1
ATOM 6312 N N . LEU A 1 822 ? -12.892 -21.406 15.735 1.00 88.94 822 LEU A N 1
ATOM 6313 C CA . LEU A 1 822 ? -12.144 -20.160 15.540 1.00 88.94 822 LEU A CA 1
ATOM 6314 C C . LEU A 1 822 ? -11.120 -19.887 16.649 1.00 88.94 822 LEU A C 1
ATOM 6316 O O . LEU A 1 822 ? -10.149 -19.166 16.417 1.00 88.94 822 LEU A O 1
ATOM 6320 N N . VAL A 1 823 ? -11.347 -20.435 17.846 1.00 87.50 823 VAL A N 1
ATOM 6321 C CA . VAL A 1 823 ? -10.484 -20.247 19.022 1.00 87.50 823 VAL A CA 1
ATOM 6322 C C . VAL A 1 823 ? -9.768 -21.544 19.429 1.00 87.50 823 VAL A C 1
ATOM 6324 O O . VAL A 1 823 ? -8.669 -21.452 19.976 1.00 87.50 823 VAL A O 1
ATOM 6327 N N . GLU A 1 824 ? -10.322 -22.724 19.130 1.00 83.75 824 GLU A N 1
ATOM 6328 C CA . GLU A 1 824 ? -9.887 -24.062 19.589 1.00 83.75 824 GLU A CA 1
ATOM 6329 C C . GLU A 1 824 ? -9.947 -24.239 21.118 1.00 83.75 824 GLU A C 1
ATOM 6331 O O . GLU A 1 824 ? -10.793 -24.969 21.631 1.00 83.75 824 GLU A O 1
ATOM 6336 N N . GLU A 1 825 ? -9.091 -23.549 21.874 1.00 83.00 825 GLU A N 1
ATOM 6337 C CA . GLU A 1 825 ? -9.039 -23.640 23.339 1.00 83.00 825 GLU A CA 1
ATOM 6338 C C . GLU A 1 825 ? -9.898 -22.547 23.993 1.00 83.00 825 GLU A C 1
ATOM 6340 O O . GLU A 1 825 ? -9.453 -21.419 24.213 1.00 83.00 825 GLU A O 1
ATOM 6345 N N . LEU A 1 826 ? -11.154 -22.886 24.307 1.00 80.38 826 LEU A N 1
ATOM 6346 C CA . LEU A 1 826 ? -12.162 -21.934 24.799 1.00 80.38 826 LEU A CA 1
ATOM 6347 C C . LEU A 1 826 ? -11.788 -21.233 26.120 1.00 80.38 826 LEU A C 1
ATOM 6349 O O . LEU A 1 826 ? -12.194 -20.086 26.320 1.00 80.38 826 LEU A O 1
ATOM 6353 N N . ASP A 1 827 ? -11.017 -21.886 26.991 1.00 81.44 827 ASP A N 1
ATOM 6354 C CA . ASP A 1 827 ? -10.618 -21.356 28.303 1.00 81.44 827 ASP A CA 1
ATOM 6355 C C . ASP A 1 827 ? -9.263 -20.621 28.302 1.00 81.44 827 ASP A C 1
ATOM 6357 O O . ASP A 1 827 ? -8.880 -20.049 29.326 1.00 81.44 827 ASP A O 1
ATOM 6361 N N . GLU A 1 828 ? -8.529 -20.583 27.179 1.00 83.88 828 GLU A N 1
ATOM 6362 C CA . GLU A 1 828 ? -7.246 -19.871 27.125 1.00 83.88 828 GLU A CA 1
ATOM 6363 C C . GLU A 1 828 ? -7.453 -18.371 26.836 1.00 83.88 828 GLU A C 1
ATOM 6365 O O . GLU A 1 828 ? -7.898 -17.961 25.762 1.00 83.88 828 GLU A O 1
ATOM 6370 N N . ALA A 1 829 ? -7.113 -17.521 27.810 1.00 84.75 829 ALA A N 1
ATOM 6371 C CA . ALA A 1 829 ? -7.212 -16.062 27.715 1.00 84.75 829 ALA A CA 1
ATOM 6372 C C . ALA A 1 829 ? -6.024 -15.457 26.934 1.00 84.75 829 ALA A C 1
ATOM 6374 O O . ALA A 1 829 ? -5.200 -14.723 27.485 1.00 84.75 829 ALA A O 1
ATOM 6375 N N . ASP A 1 830 ? -5.927 -15.802 25.650 1.00 87.88 830 ASP A N 1
ATOM 6376 C CA . ASP A 1 830 ? -4.766 -15.544 24.799 1.00 87.88 830 ASP A CA 1
ATOM 6377 C C . ASP A 1 830 ? -4.991 -14.455 23.723 1.00 87.88 830 ASP A C 1
ATOM 6379 O O . ASP A 1 830 ? -5.996 -13.739 23.689 1.00 87.88 830 ASP A O 1
ATOM 6383 N N . GLY A 1 831 ? -4.017 -14.318 22.819 1.00 87.25 831 GLY A N 1
ATOM 6384 C CA . GLY A 1 831 ? -4.094 -13.398 21.690 1.00 87.25 831 GLY A CA 1
ATOM 6385 C C . GLY A 1 831 ? -5.164 -13.755 20.652 1.00 87.25 831 GLY A C 1
ATOM 6386 O O . GLY A 1 831 ? -5.760 -12.836 20.087 1.00 87.25 831 GLY A O 1
ATOM 6387 N N . VAL A 1 832 ? -5.442 -15.043 20.403 1.00 91.75 832 VAL A N 1
ATOM 6388 C CA . VAL A 1 832 ? -6.527 -15.469 19.497 1.00 91.75 832 VAL A CA 1
ATOM 6389 C C . VAL A 1 832 ? -7.881 -15.069 20.076 1.00 91.75 832 VAL A C 1
ATOM 6391 O O . VAL A 1 832 ? -8.666 -14.403 19.394 1.00 91.75 832 VAL A O 1
ATOM 6394 N N . ARG A 1 833 ? -8.119 -15.387 21.356 1.00 92.38 833 ARG A N 1
ATOM 6395 C CA . ARG A 1 833 ? -9.347 -15.013 22.071 1.00 92.38 833 ARG A CA 1
ATOM 6396 C C . ARG A 1 833 ? -9.569 -13.496 22.081 1.00 92.38 833 ARG A C 1
ATOM 6398 O O . ARG A 1 833 ? -10.703 -13.059 21.888 1.00 92.38 833 ARG A O 1
ATOM 6405 N N . LEU A 1 834 ? -8.506 -12.695 22.223 1.00 92.88 834 LEU A N 1
ATOM 6406 C CA . LEU A 1 834 ? -8.583 -11.233 22.108 1.00 92.88 834 LEU A CA 1
ATOM 6407 C C . LEU A 1 834 ? -9.039 -10.770 20.711 1.00 92.88 834 LEU A C 1
ATOM 6409 O O . LEU A 1 834 ? -9.926 -9.926 20.626 1.00 92.88 834 LEU A O 1
ATOM 6413 N N . GLN A 1 835 ? -8.475 -11.308 19.621 1.00 93.62 835 GLN A N 1
ATOM 6414 C CA . GLN A 1 835 ? -8.874 -10.894 18.262 1.00 93.62 835 GLN A CA 1
ATOM 6415 C C . GLN A 1 835 ? -10.321 -11.285 17.938 1.00 93.62 835 GLN A C 1
ATOM 6417 O O . GLN A 1 835 ? -11.050 -10.477 17.363 1.00 93.62 835 GLN A O 1
ATOM 6422 N N . TRP A 1 836 ? -10.756 -12.478 18.360 1.00 95.19 836 TRP A N 1
ATOM 6423 C CA . TRP A 1 836 ? -12.160 -12.893 18.266 1.00 95.19 836 TRP A CA 1
ATOM 6424 C C . TRP A 1 836 ? -13.079 -11.929 19.031 1.00 95.19 836 TRP A C 1
ATOM 6426 O O . TRP A 1 836 ? -14.074 -11.462 18.478 1.00 95.19 836 TRP A O 1
ATOM 6436 N N . ALA A 1 837 ? -12.716 -11.568 20.267 1.00 94.50 837 ALA A N 1
ATOM 6437 C CA . ALA A 1 837 ? -13.499 -10.654 21.097 1.00 94.50 837 ALA A CA 1
ATOM 6438 C C . ALA A 1 837 ? -13.580 -9.236 20.508 1.00 94.50 837 ALA A C 1
ATOM 6440 O O . ALA A 1 837 ? -14.664 -8.661 20.479 1.00 94.50 837 ALA A O 1
ATOM 6441 N N . SER A 1 838 ? -12.470 -8.689 19.992 1.00 95.44 838 SER A N 1
ATOM 6442 C CA . SER A 1 838 ? -12.471 -7.389 19.304 1.00 95.44 838 SER A CA 1
ATOM 6443 C C . SER A 1 838 ? -13.371 -7.391 18.069 1.00 95.44 838 SER A C 1
ATOM 6445 O O . SER A 1 838 ? -14.125 -6.444 17.876 1.00 95.44 838 SER A O 1
ATOM 6447 N N . LEU A 1 839 ? -13.321 -8.448 17.251 1.00 95.44 839 LEU A N 1
ATOM 6448 C CA . LEU A 1 839 ? -14.161 -8.547 16.057 1.00 95.44 839 LEU A CA 1
ATOM 6449 C C . LEU A 1 839 ? -15.648 -8.691 16.422 1.00 95.44 839 LEU A C 1
ATOM 6451 O O . LEU A 1 839 ? -16.483 -8.024 15.820 1.00 95.44 839 LEU A O 1
ATOM 6455 N N . CYS A 1 840 ? -15.978 -9.476 17.456 1.00 95.00 840 CYS A N 1
ATOM 6456 C CA . CYS A 1 840 ? -17.346 -9.554 17.981 1.00 95.00 840 CYS A CA 1
ATOM 6457 C C . CYS A 1 840 ? -17.841 -8.192 18.495 1.00 95.00 840 CYS A C 1
ATOM 6459 O O . CYS A 1 840 ? -18.968 -7.806 18.186 1.00 95.00 840 CYS A O 1
ATOM 6461 N N . ALA A 1 841 ? -17.002 -7.445 19.222 1.00 95.00 841 ALA A N 1
ATOM 6462 C CA . ALA A 1 841 ? -17.329 -6.108 19.715 1.00 95.00 841 ALA A CA 1
ATOM 6463 C C . ALA A 1 841 ? -17.626 -5.132 18.568 1.00 95.00 841 ALA A C 1
ATOM 6465 O O . ALA A 1 841 ? -18.673 -4.493 18.553 1.00 95.00 841 ALA A O 1
ATOM 6466 N N . GLU A 1 842 ? -16.747 -5.070 17.569 1.00 94.25 842 GLU A N 1
ATOM 6467 C CA . GLU A 1 842 ? -16.901 -4.184 16.411 1.00 94.25 842 GLU A CA 1
ATOM 6468 C C . GLU A 1 842 ? -18.115 -4.542 15.543 1.00 94.25 842 GLU A C 1
ATOM 6470 O O . GLU A 1 842 ? -18.776 -3.641 15.035 1.00 94.25 842 GLU A O 1
ATOM 6475 N N . THR A 1 843 ? -18.467 -5.827 15.409 1.00 93.94 843 THR A N 1
ATOM 6476 C CA . THR A 1 843 ? -19.737 -6.217 14.769 1.00 93.94 843 THR A CA 1
ATOM 6477 C C . THR A 1 843 ? -20.960 -5.842 15.608 1.00 93.94 843 THR A C 1
ATOM 6479 O O . THR A 1 843 ? -21.965 -5.406 15.058 1.00 93.94 843 THR A O 1
ATOM 6482 N N . LEU A 1 844 ? -20.895 -5.970 16.937 1.00 93.56 844 LEU A N 1
ATOM 6483 C CA . LEU A 1 844 ? -22.024 -5.665 17.822 1.00 93.56 844 LEU A CA 1
ATOM 6484 C C . LEU A 1 844 ? -22.279 -4.163 17.979 1.00 93.56 844 LEU A C 1
ATOM 6486 O O . LEU A 1 844 ? -23.432 -3.767 18.097 1.00 93.56 844 LEU A O 1
ATOM 6490 N N . PHE A 1 845 ? -21.247 -3.320 17.930 1.00 93.25 845 PHE A N 1
ATOM 6491 C CA . PHE A 1 845 ? -21.418 -1.862 17.961 1.00 93.25 845 PHE A CA 1
ATOM 6492 C C . PHE A 1 845 ? -21.962 -1.274 16.650 1.00 93.25 845 PHE A C 1
ATOM 6494 O O . PHE A 1 845 ? -22.373 -0.119 16.635 1.00 93.25 845 PHE A O 1
ATOM 6501 N N . ALA A 1 846 ? -22.001 -2.067 15.575 1.00 89.75 846 ALA A N 1
ATOM 6502 C CA . ALA A 1 846 ? -22.699 -1.751 14.330 1.00 89.75 846 ALA A CA 1
ATOM 6503 C C . ALA A 1 846 ? -24.162 -2.264 14.302 1.00 89.75 846 ALA A C 1
ATOM 6505 O O . ALA A 1 846 ? -24.849 -2.107 13.292 1.00 89.75 846 ALA A O 1
ATOM 6506 N N . CYS A 1 847 ? -24.631 -2.886 15.391 1.00 90.00 847 CYS A N 1
ATOM 6507 C CA . CYS A 1 847 ? -25.986 -3.418 15.570 1.00 90.00 847 CYS A CA 1
ATOM 6508 C C . CYS A 1 847 ? -26.791 -2.606 16.605 1.00 90.00 847 CYS A C 1
ATOM 6510 O O . CYS A 1 847 ? -26.242 -1.774 17.326 1.00 90.00 847 CYS A O 1
ATOM 6512 N N . ASP A 1 848 ? -28.088 -2.903 16.738 1.00 88.56 848 ASP A N 1
ATOM 6513 C CA . ASP A 1 848 ? -28.927 -2.400 17.834 1.00 88.56 848 ASP A CA 1
ATOM 6514 C C . ASP A 1 848 ? -28.493 -2.913 19.229 1.00 88.56 848 ASP A C 1
ATOM 6516 O O . ASP A 1 848 ? -27.997 -4.036 19.394 1.00 88.56 848 ASP A O 1
ATOM 6520 N N . ALA A 1 849 ? -28.753 -2.111 20.266 1.00 90.44 849 ALA A N 1
ATOM 6521 C CA . ALA A 1 849 ? -28.406 -2.405 21.655 1.00 90.44 849 ALA A CA 1
ATOM 6522 C C . ALA A 1 849 ? -29.045 -3.700 22.180 1.00 90.44 849 ALA A C 1
ATOM 6524 O O . ALA A 1 849 ? -28.414 -4.428 22.955 1.00 90.44 849 ALA A O 1
ATOM 6525 N N . ALA A 1 850 ? -30.235 -4.076 21.695 1.00 90.44 850 ALA A N 1
ATOM 6526 C CA . ALA A 1 850 ? -30.861 -5.340 22.076 1.00 90.44 850 ALA A CA 1
ATOM 6527 C C . ALA A 1 850 ? -30.058 -6.575 21.622 1.00 90.44 850 ALA A C 1
ATOM 6529 O O . ALA A 1 850 ? -30.247 -7.660 22.176 1.00 90.44 850 ALA A O 1
ATOM 6530 N N . LEU A 1 851 ? -29.175 -6.467 20.619 1.00 89.88 851 LEU A N 1
ATOM 6531 C CA . LEU A 1 851 ? -28.283 -7.563 20.218 1.00 89.88 851 LEU A CA 1
ATOM 6532 C C . LEU A 1 851 ? -27.062 -7.678 21.139 1.00 89.88 851 LEU A C 1
ATOM 6534 O O . LEU A 1 851 ? -26.694 -8.800 21.497 1.00 89.88 851 LEU A O 1
ATOM 6538 N N . LEU A 1 852 ? -26.500 -6.556 21.604 1.00 92.38 852 LEU A N 1
ATOM 6539 C CA . LEU A 1 852 ? -25.442 -6.559 22.623 1.00 92.38 852 LEU A CA 1
ATOM 6540 C C . LEU A 1 852 ? -25.956 -7.124 23.956 1.00 92.38 852 LEU A C 1
ATOM 6542 O O . LEU A 1 852 ? -25.282 -7.942 24.585 1.00 92.38 852 LEU A O 1
ATOM 6546 N N . GLU A 1 853 ? -27.177 -6.765 24.355 1.00 90.25 853 GLU A N 1
ATOM 6547 C CA . GLU A 1 853 ? -27.824 -7.317 25.548 1.00 90.25 853 GLU A CA 1
ATOM 6548 C C . GLU A 1 853 ? -28.088 -8.829 25.403 1.00 90.25 853 GLU A C 1
ATOM 6550 O O . GLU A 1 853 ? -27.760 -9.609 26.300 1.00 90.25 853 GLU A O 1
ATOM 6555 N N . LYS A 1 854 ? -28.603 -9.292 24.251 1.00 89.00 854 LYS A N 1
ATOM 6556 C CA . LYS A 1 854 ? -28.783 -10.734 23.962 1.00 89.00 854 LYS A CA 1
ATOM 6557 C C . LYS A 1 854 ? -27.466 -11.511 23.972 1.00 89.00 854 LYS A C 1
ATOM 6559 O O . LYS A 1 854 ? -27.477 -12.676 24.374 1.00 89.00 854 LYS A O 1
ATOM 6564 N N . PHE A 1 855 ? -26.367 -10.899 23.522 1.00 90.44 855 PHE A N 1
ATOM 6565 C CA . PHE A 1 855 ? -25.031 -11.488 23.598 1.00 90.44 855 PHE A CA 1
ATOM 6566 C C . PHE A 1 855 ? -24.634 -11.708 25.063 1.00 90.44 855 PHE A C 1
ATOM 6568 O O . PHE A 1 855 ? -24.488 -12.858 25.467 1.00 90.44 855 PHE A O 1
ATOM 6575 N N . TRP A 1 856 ? -24.551 -10.654 25.881 1.00 89.12 856 TRP A N 1
ATOM 6576 C CA . TRP A 1 856 ? -24.081 -10.765 27.272 1.00 89.12 856 TRP A CA 1
ATOM 6577 C C . TRP A 1 856 ? -25.020 -11.549 28.204 1.00 89.12 856 TRP A C 1
ATOM 6579 O O . TRP A 1 856 ? -24.554 -12.212 29.129 1.00 89.12 856 TRP A O 1
ATOM 6589 N N . SER A 1 857 ? -26.329 -11.543 27.939 1.00 84.75 857 SER A N 1
ATOM 6590 C CA . SER A 1 857 ? -27.325 -12.260 28.752 1.00 84.75 857 SER A CA 1
ATOM 6591 C C . SER A 1 857 ? -27.448 -13.763 28.455 1.00 84.75 857 SER A C 1
ATOM 6593 O O . SER A 1 857 ? -28.320 -14.418 29.025 1.00 84.75 857 SER A O 1
ATOM 6595 N N . GLY A 1 858 ? -26.649 -14.334 27.541 1.00 79.25 858 GLY A N 1
ATOM 6596 C CA . GLY A 1 858 ? -26.774 -15.750 27.149 1.00 79.25 858 GLY A CA 1
ATOM 6597 C C . GLY A 1 858 ? -28.043 -16.084 26.354 1.00 79.25 858 GLY A C 1
ATOM 6598 O O . GLY A 1 858 ? -28.292 -17.249 26.048 1.00 79.25 858 GLY A O 1
ATOM 6599 N N . ARG A 1 859 ? -28.854 -15.077 25.999 1.00 74.25 859 ARG A N 1
ATOM 6600 C CA . ARG A 1 859 ? -30.154 -15.241 25.323 1.00 74.25 859 ARG A CA 1
ATOM 6601 C C . ARG A 1 859 ? -30.061 -15.260 23.795 1.00 74.25 859 ARG A C 1
ATOM 6603 O O . ARG A 1 859 ? -31.065 -15.508 23.128 1.00 74.25 859 ARG A O 1
ATOM 6610 N N . HIS A 1 860 ? -28.889 -14.997 23.218 1.00 70.75 860 HIS A N 1
ATOM 6611 C CA . HIS A 1 860 ? -28.698 -15.054 21.772 1.00 70.75 860 HIS A CA 1
ATOM 6612 C C . HIS A 1 860 ? -28.893 -16.499 21.248 1.00 70.75 860 HIS A C 1
ATOM 6614 O O . HIS A 1 860 ? -28.227 -17.415 21.728 1.00 70.75 860 HIS A O 1
ATOM 6620 N N . PRO A 1 861 ? -29.754 -16.748 20.239 1.00 60.69 861 PRO A N 1
ATOM 6621 C CA . PRO A 1 861 ? -30.145 -18.107 19.827 1.00 60.69 861 PRO A CA 1
ATOM 6622 C C . PRO A 1 861 ? -29.030 -18.917 19.142 1.00 60.69 861 PRO A C 1
ATOM 6624 O O . PRO A 1 861 ? -29.166 -20.124 18.961 1.00 60.69 861 PRO A O 1
ATOM 6627 N N . LYS A 1 862 ? -27.935 -18.253 18.753 1.00 60.38 862 LYS A N 1
ATOM 6628 C CA . LYS A 1 862 ? -26.670 -18.859 18.298 1.00 60.38 862 LYS A CA 1
ATOM 6629 C C . LYS A 1 862 ? -25.494 -18.434 19.191 1.00 60.38 862 LYS A C 1
ATOM 6631 O O . LYS A 1 862 ? -24.368 -18.350 18.720 1.00 60.38 862 LYS A O 1
ATOM 6636 N N . GLY A 1 863 ? -25.784 -17.978 20.408 1.00 57.66 863 GLY A N 1
ATOM 6637 C CA . GLY A 1 863 ? -24.803 -17.410 21.325 1.00 57.66 863 GLY A CA 1
ATOM 6638 C C . GLY A 1 863 ? -23.884 -18.465 21.935 1.00 57.66 863 GLY A C 1
ATOM 6639 O O . GLY A 1 863 ? -24.220 -19.653 21.916 1.00 57.66 863 GLY A O 1
ATOM 6640 N N . PRO A 1 864 ? -22.748 -18.032 22.504 1.00 54.88 864 PRO A N 1
ATOM 6641 C CA . PRO A 1 864 ? -21.885 -18.918 23.263 1.00 54.88 864 PRO A CA 1
ATOM 6642 C C . PRO A 1 864 ? -22.668 -19.473 24.458 1.00 54.88 864 PRO A C 1
ATOM 6644 O O . PRO A 1 864 ? -23.313 -18.733 25.205 1.00 54.88 864 PRO A O 1
ATOM 6647 N N . GLN A 1 865 ? -22.616 -20.788 24.660 1.00 60.16 865 GLN A N 1
ATOM 6648 C CA . GLN A 1 865 ? -23.066 -21.388 25.914 1.00 60.16 865 GLN A CA 1
ATOM 6649 C C . GLN A 1 865 ? -21.982 -21.082 26.948 1.00 60.16 865 GLN A C 1
ATOM 6651 O O . GLN A 1 865 ? -21.016 -21.829 27.056 1.00 60.16 865 GLN A O 1
ATOM 6656 N N . PHE A 1 866 ? -22.102 -19.934 27.622 1.00 63.81 866 PHE A N 1
ATOM 6657 C CA . PHE A 1 866 ? -21.077 -19.344 28.490 1.00 63.81 866 PHE A CA 1
ATOM 6658 C C . PHE A 1 866 ? -20.603 -20.294 29.609 1.00 63.81 866 PHE A C 1
ATOM 6660 O O . PHE A 1 866 ? -21.086 -20.260 30.738 1.00 63.81 866 PHE A O 1
ATOM 6667 N N . GLY A 1 867 ? -19.616 -21.128 29.282 1.00 68.38 867 GLY A N 1
ATOM 6668 C CA . GLY A 1 867 ? -18.830 -21.943 30.210 1.00 68.38 867 GLY A CA 1
ATOM 6669 C C . GLY A 1 867 ? -17.419 -21.396 30.437 1.00 68.38 867 GLY A C 1
ATOM 6670 O O . GLY A 1 867 ? -16.601 -22.081 31.036 1.00 68.38 867 GLY A O 1
ATOM 6671 N N . TRP A 1 868 ? -17.129 -20.191 29.932 1.00 86.19 868 TRP A N 1
ATOM 6672 C CA . TRP A 1 868 ? -15.803 -19.575 29.932 1.00 86.19 868 TRP A CA 1
ATOM 6673 C C . TRP A 1 868 ? -15.222 -19.384 31.342 1.00 86.19 868 TRP A C 1
ATOM 6675 O O . TRP A 1 868 ? -15.881 -18.838 32.238 1.00 86.19 868 TRP A O 1
ATOM 6685 N N . ALA A 1 869 ? -13.932 -19.688 31.493 1.00 87.88 869 ALA A N 1
ATOM 6686 C CA . ALA A 1 869 ? -13.130 -19.272 32.640 1.00 87.88 869 ALA A CA 1
ATOM 6687 C C . ALA A 1 869 ? -13.269 -17.765 32.970 1.00 87.88 869 ALA A C 1
ATOM 6689 O O . ALA A 1 869 ? -13.543 -16.918 32.111 1.00 87.88 869 ALA A O 1
ATOM 6690 N N . SER A 1 870 ? -13.047 -17.410 34.240 1.00 87.44 870 SER A N 1
ATOM 6691 C CA . SER A 1 870 ? -13.155 -16.028 34.744 1.00 87.44 870 SER A CA 1
ATOM 6692 C C . SER A 1 870 ? -12.233 -15.062 33.985 1.00 87.44 870 SER A C 1
ATOM 6694 O O . SER A 1 870 ? -12.619 -13.957 33.599 1.00 87.44 870 SER A O 1
ATOM 6696 N N . GLU A 1 871 ? -11.021 -15.524 33.690 1.00 89.00 871 GLU A N 1
ATOM 6697 C CA . GLU A 1 871 ? -9.990 -14.815 32.943 1.00 89.00 871 GLU A CA 1
ATOM 6698 C C . GLU A 1 871 ? -10.422 -14.507 31.504 1.00 89.00 871 GLU A C 1
ATOM 6700 O O . GLU A 1 871 ? -10.146 -13.410 31.014 1.00 89.00 871 GLU A O 1
ATOM 6705 N N . VAL A 1 872 ? -11.130 -15.436 30.852 1.00 90.38 872 VAL A N 1
ATOM 6706 C CA . VAL A 1 872 ? -11.671 -15.258 29.496 1.00 90.38 872 VAL A CA 1
ATOM 6707 C C . VAL A 1 872 ? -12.819 -14.253 29.508 1.00 90.38 872 VAL A C 1
ATOM 6709 O O . VAL A 1 872 ? -12.796 -13.321 28.708 1.00 90.38 872 VAL A O 1
ATOM 6712 N N . ARG A 1 873 ? -13.770 -14.362 30.449 1.00 90.56 873 ARG A N 1
ATOM 6713 C CA . ARG A 1 873 ? -14.881 -13.395 30.588 1.00 90.56 873 ARG A CA 1
ATOM 6714 C C . ARG A 1 873 ? -14.366 -11.968 30.770 1.00 90.56 873 ARG A C 1
ATOM 6716 O O . ARG A 1 873 ? -14.783 -11.068 30.041 1.00 90.56 873 ARG A O 1
ATOM 6723 N N . ARG A 1 874 ? -13.366 -11.781 31.635 1.00 91.62 874 ARG A N 1
ATOM 6724 C CA . ARG A 1 874 ? -12.690 -10.490 31.811 1.00 91.62 874 ARG A CA 1
ATOM 6725 C C . ARG A 1 874 ? -11.933 -10.019 30.564 1.00 91.62 874 ARG A C 1
ATOM 6727 O O . ARG A 1 874 ? -11.970 -8.826 30.265 1.00 91.62 874 ARG A O 1
ATOM 6734 N N . LEU A 1 875 ? -11.236 -10.906 29.845 1.00 92.38 875 LEU A N 1
ATOM 6735 C CA . LEU A 1 875 ? -10.523 -10.546 28.609 1.00 92.38 875 LEU A CA 1
ATOM 6736 C C . LEU A 1 875 ? -11.499 -10.077 27.522 1.00 92.38 875 LEU A C 1
ATOM 6738 O O . LEU A 1 875 ? -11.261 -9.040 26.907 1.00 92.38 875 LEU A O 1
ATOM 6742 N N . VAL A 1 876 ? -12.605 -10.804 27.327 1.00 93.44 876 VAL A N 1
ATOM 6743 C CA . VAL A 1 876 ? -13.661 -10.442 26.370 1.00 93.44 876 VAL A CA 1
ATOM 6744 C C . VAL A 1 876 ? -14.292 -9.106 26.769 1.00 93.44 876 VAL A C 1
ATOM 6746 O O . VAL A 1 876 ? -14.338 -8.199 25.944 1.00 93.44 876 VAL A O 1
ATOM 6749 N N . TRP A 1 877 ? -14.679 -8.927 28.037 1.00 94.94 877 TRP A N 1
ATOM 6750 C CA . TRP A 1 877 ? -15.216 -7.652 28.533 1.00 94.94 877 TRP A CA 1
ATOM 6751 C C . TRP A 1 877 ? -14.245 -6.488 28.295 1.00 94.94 877 TRP A C 1
ATOM 6753 O O . TRP A 1 877 ? -14.627 -5.476 27.714 1.00 94.94 877 TRP A O 1
ATOM 6763 N N . SER A 1 878 ? -12.965 -6.664 28.636 1.00 94.25 878 SER A N 1
ATOM 6764 C CA . SER A 1 878 ? -11.927 -5.644 28.424 1.00 94.25 878 SER A CA 1
ATOM 6765 C C . SER A 1 878 ? -11.775 -5.261 26.947 1.00 94.25 878 SER A C 1
ATOM 6767 O O . SER A 1 878 ? -11.582 -4.088 26.641 1.00 94.25 878 SER A O 1
ATOM 6769 N N . ALA A 1 879 ? -11.883 -6.231 26.032 1.00 94.50 879 ALA A N 1
ATOM 6770 C CA . ALA A 1 879 ? -11.804 -5.993 24.592 1.00 94.50 879 ALA A CA 1
ATOM 6771 C C . ALA A 1 879 ? -13.010 -5.196 24.073 1.00 94.50 879 ALA A C 1
ATOM 6773 O O . ALA A 1 879 ? -12.835 -4.273 23.281 1.00 94.50 879 ALA A O 1
ATOM 6774 N N . PHE A 1 880 ? -14.222 -5.508 24.545 1.00 96.06 880 PHE A N 1
ATOM 6775 C CA . PHE A 1 880 ? -15.424 -4.733 24.219 1.00 96.06 880 PHE A CA 1
ATOM 6776 C C . PHE A 1 880 ? -15.328 -3.297 24.742 1.00 96.06 880 PHE A C 1
ATOM 6778 O O . PHE A 1 880 ? -15.644 -2.359 24.017 1.00 96.06 880 PHE A O 1
ATOM 6785 N N . VAL A 1 881 ? -14.837 -3.117 25.968 1.00 95.75 881 VAL A N 1
ATOM 6786 C CA . VAL A 1 881 ? -14.597 -1.803 26.580 1.00 95.75 881 VAL A CA 1
ATOM 6787 C C . VAL A 1 881 ? -13.591 -0.975 25.782 1.00 95.75 881 VAL A C 1
ATOM 6789 O O . VAL A 1 881 ? -13.850 0.190 25.489 1.00 95.75 881 VAL A O 1
ATOM 6792 N N . GLU A 1 882 ? -12.452 -1.564 25.407 1.00 94.69 882 GLU A N 1
ATOM 6793 C CA . GLU A 1 882 ? -11.423 -0.895 24.602 1.00 94.69 882 GLU A CA 1
ATOM 6794 C C . GLU A 1 882 ? -11.999 -0.449 23.246 1.00 94.69 882 GLU A C 1
ATOM 6796 O O . GLU A 1 882 ? -11.804 0.694 22.840 1.00 94.69 882 GLU A O 1
ATOM 6801 N N . LYS A 1 883 ? -12.818 -1.292 22.604 1.00 94.19 883 LYS A N 1
ATOM 6802 C CA . LYS A 1 883 ? -13.465 -0.979 21.321 1.00 94.19 883 LYS A CA 1
ATOM 6803 C C . LYS A 1 883 ? -14.621 0.018 21.405 1.00 94.19 883 LYS A C 1
ATOM 6805 O O . LYS A 1 883 ? -14.749 0.856 20.515 1.00 94.19 883 LYS A O 1
ATOM 6810 N N . TRP A 1 884 ? -15.400 0.010 22.484 1.00 94.94 884 TRP A N 1
ATOM 6811 C CA . TRP A 1 884 ? -16.404 1.047 22.743 1.00 94.94 884 TRP A CA 1
ATOM 6812 C C . TRP A 1 884 ? -15.741 2.414 22.966 1.00 94.94 884 TRP A C 1
ATOM 6814 O O . TRP A 1 884 ? -16.232 3.432 22.487 1.00 94.94 884 TRP A O 1
ATOM 6824 N N . ARG A 1 885 ? -14.576 2.442 23.627 1.00 93.81 885 ARG A N 1
ATOM 6825 C CA . ARG A 1 885 ? -13.774 3.659 23.837 1.00 93.81 885 ARG A CA 1
ATOM 6826 C C . ARG A 1 885 ? -13.134 4.200 22.565 1.00 93.81 885 ARG A C 1
ATOM 6828 O O . ARG A 1 885 ? -13.124 5.412 22.379 1.00 93.81 885 ARG A O 1
ATOM 6835 N N . GLU A 1 886 ? -12.610 3.325 21.707 1.00 91.69 886 GLU A N 1
ATOM 6836 C CA . GLU A 1 886 ? -12.032 3.711 20.412 1.00 91.69 886 GLU A CA 1
ATOM 6837 C C . GLU A 1 886 ? -13.068 4.340 19.466 1.00 91.69 886 GLU A C 1
ATOM 6839 O O . GLU A 1 886 ? -12.709 5.215 18.678 1.00 91.69 886 GLU A O 1
ATOM 6844 N N . ASN A 1 887 ? -14.339 3.928 19.545 1.00 87.44 887 ASN A N 1
ATOM 6845 C CA . ASN A 1 887 ? -15.404 4.431 18.681 1.00 87.44 887 ASN A CA 1
ATOM 6846 C C . ASN A 1 887 ? -16.347 5.406 19.420 1.00 87.44 887 ASN A C 1
ATOM 6848 O O . ASN A 1 887 ? -17.212 5.005 20.204 1.00 87.44 887 ASN A O 1
ATOM 6852 N N . SER A 1 888 ? -16.204 6.701 19.129 1.00 83.69 888 SER A N 1
ATOM 6853 C CA . SER A 1 888 ? -17.038 7.778 19.681 1.00 83.69 888 SER A CA 1
ATOM 6854 C C . SER A 1 888 ? -18.477 7.803 19.161 1.00 83.69 888 SER A C 1
ATOM 6856 O O . SER A 1 888 ? -19.321 8.422 19.796 1.00 83.69 888 SER A O 1
ATOM 6858 N N . GLU A 1 889 ? -18.772 7.154 18.031 1.00 83.88 889 GLU A N 1
ATOM 6859 C CA . GLU A 1 889 ? -20.112 7.147 17.422 1.00 83.88 889 GLU A CA 1
ATOM 6860 C C . GLU A 1 889 ? -21.052 6.111 18.066 1.00 83.88 889 GLU A C 1
ATOM 6862 O O . GLU A 1 889 ? -22.250 6.098 17.789 1.00 83.88 889 GLU A O 1
ATOM 6867 N N . VAL A 1 890 ? -20.530 5.241 18.943 1.00 87.12 890 VAL A N 1
ATOM 6868 C CA . VAL A 1 890 ? -21.335 4.218 19.626 1.00 87.12 890 VAL A CA 1
ATOM 6869 C C . VAL A 1 890 ? -22.194 4.843 20.720 1.00 87.12 890 VAL A C 1
ATOM 6871 O O . VAL A 1 890 ? -21.685 5.529 21.613 1.00 87.12 890 VAL A O 1
ATOM 6874 N N . ALA A 1 891 ? -23.485 4.517 20.666 1.00 91.06 891 ALA A N 1
ATOM 6875 C CA . ALA A 1 891 ? -24.518 4.958 21.592 1.00 91.06 891 ALA A CA 1
ATOM 6876 C C . ALA A 1 891 ? -24.177 4.657 23.071 1.00 91.06 891 ALA A C 1
ATOM 6878 O O . ALA A 1 891 ? -23.486 3.681 23.396 1.00 91.06 891 ALA A O 1
ATOM 6879 N N . TRP A 1 892 ? -24.659 5.505 23.982 1.00 94.44 892 TRP A N 1
ATOM 6880 C CA . TRP A 1 892 ? -24.348 5.434 25.414 1.00 94.44 892 TRP A CA 1
ATOM 6881 C C . TRP A 1 892 ? -25.072 4.267 26.107 1.00 94.44 892 TRP A C 1
ATOM 6883 O O . TRP A 1 892 ? -24.544 3.685 27.053 1.00 94.44 892 TRP A O 1
ATOM 6893 N N . GLU A 1 893 ? -26.216 3.835 25.574 1.00 94.81 893 GLU A N 1
ATOM 6894 C CA . GLU A 1 893 ? -26.983 2.664 26.011 1.00 94.81 893 GLU A CA 1
ATOM 6895 C C . GLU A 1 893 ? -26.146 1.373 25.924 1.00 94.81 893 GLU A C 1
ATOM 6897 O O . GLU A 1 893 ? -26.241 0.495 26.783 1.00 94.81 893 GLU A O 1
ATOM 6902 N N . MET A 1 894 ? -25.239 1.282 24.940 1.00 94.56 894 MET A N 1
ATOM 6903 C CA . MET A 1 894 ? -24.259 0.190 24.854 1.00 94.56 894 MET A CA 1
ATOM 6904 C C . MET A 1 894 ? -23.300 0.199 26.053 1.00 94.56 894 MET A C 1
ATOM 6906 O O . MET A 1 894 ? -22.935 -0.861 26.561 1.00 94.56 894 MET A O 1
ATOM 6910 N N . GLY A 1 895 ? -22.925 1.387 26.540 1.00 94.88 895 GLY A N 1
ATOM 6911 C CA . GLY A 1 895 ? -22.119 1.570 27.749 1.00 94.88 895 GLY A CA 1
ATOM 6912 C C . GLY A 1 895 ? -22.824 1.028 28.994 1.00 94.88 895 GLY A C 1
ATOM 6913 O O . GLY A 1 895 ? -22.211 0.292 29.764 1.00 94.88 895 GLY A O 1
ATOM 6914 N N . VAL A 1 896 ? -24.132 1.275 29.139 1.00 95.19 896 VAL A N 1
ATOM 6915 C CA . VAL A 1 896 ? -24.966 0.714 30.225 1.00 95.19 896 VAL A CA 1
ATOM 6916 C C . VAL A 1 896 ? -24.945 -0.821 30.216 1.00 95.19 896 VAL A C 1
ATOM 6918 O O . VAL A 1 896 ? -24.762 -1.450 31.264 1.00 95.19 896 VAL A O 1
ATOM 6921 N N . ILE A 1 897 ? -25.046 -1.445 29.036 1.00 94.25 897 ILE A N 1
ATOM 6922 C CA . ILE A 1 897 ? -24.959 -2.908 28.894 1.00 94.25 897 ILE A CA 1
ATOM 6923 C C . ILE A 1 897 ? -23.555 -3.415 29.268 1.00 94.25 897 ILE A C 1
ATOM 6925 O O . ILE A 1 897 ? -23.435 -4.393 30.007 1.00 94.25 897 ILE A O 1
ATOM 6929 N N . LEU A 1 898 ? -22.484 -2.743 28.825 1.00 95.19 898 LEU A N 1
ATOM 6930 C CA . LEU A 1 898 ? -21.100 -3.114 29.165 1.00 95.19 898 LEU A CA 1
ATOM 6931 C C . LEU A 1 898 ? -20.774 -2.936 30.655 1.00 95.19 898 LEU A C 1
ATOM 6933 O O . LEU A 1 898 ? -20.015 -3.734 31.208 1.00 95.19 898 LEU A O 1
ATOM 6937 N N . LEU A 1 899 ? -21.352 -1.933 31.316 1.00 94.94 899 LEU A N 1
ATOM 6938 C CA . LEU A 1 899 ? -21.267 -1.750 32.768 1.00 94.94 899 LEU A CA 1
ATOM 6939 C C . LEU A 1 899 ? -22.008 -2.864 33.519 1.00 94.94 899 LEU A C 1
ATOM 6941 O O . LEU A 1 899 ? -21.570 -3.270 34.593 1.00 94.94 899 LEU A O 1
ATOM 6945 N N . SER A 1 900 ? -23.082 -3.397 32.938 1.00 92.25 900 SER A N 1
ATOM 6946 C CA . SER A 1 900 ? -23.904 -4.455 33.538 1.00 92.25 900 SER A CA 1
ATOM 6947 C C . SER A 1 900 ? -23.369 -5.871 33.279 1.00 92.25 900 SER A C 1
ATOM 6949 O O . SER A 1 900 ? -23.609 -6.780 34.074 1.00 92.25 900 SER A O 1
ATOM 6951 N N . ALA A 1 901 ? -22.605 -6.074 32.201 1.00 91.06 901 ALA A N 1
ATOM 6952 C CA . ALA A 1 901 ? -22.077 -7.378 31.791 1.00 91.06 901 ALA A CA 1
ATOM 6953 C C . ALA A 1 901 ? -21.305 -8.159 32.888 1.00 91.06 901 ALA A C 1
ATOM 6955 O O . ALA A 1 901 ? -21.540 -9.362 32.997 1.00 91.06 901 ALA A O 1
ATOM 6956 N N . PRO A 1 902 ? -20.466 -7.547 33.758 1.00 91.31 902 PRO A N 1
ATOM 6957 C CA . PRO A 1 902 ? -19.799 -8.255 34.862 1.00 91.31 902 PRO A CA 1
ATOM 6958 C C . PRO A 1 902 ? -20.734 -8.815 35.948 1.00 91.31 902 PRO A C 1
ATOM 6960 O O . PRO A 1 902 ? -20.253 -9.504 36.847 1.00 91.31 902 PRO A O 1
ATOM 6963 N N . PHE A 1 903 ? -22.042 -8.537 35.875 1.00 88.56 903 PHE A N 1
ATOM 6964 C CA . PHE A 1 903 ? -23.060 -8.990 36.831 1.00 88.56 903 PHE A CA 1
ATOM 6965 C C . PHE A 1 903 ? -24.109 -9.919 36.209 1.00 88.56 903 PHE A C 1
ATOM 6967 O O . PHE A 1 903 ? -24.824 -10.579 36.950 1.00 88.56 903 PHE A O 1
ATOM 6974 N N . MET A 1 904 ? -24.187 -10.021 34.876 1.00 87.69 904 MET A N 1
ATOM 6975 C CA . MET A 1 904 ? -25.124 -10.924 34.193 1.00 87.69 904 MET A CA 1
ATOM 6976 C C . MET A 1 904 ? -24.764 -12.391 34.448 1.00 87.69 904 MET A C 1
ATOM 6978 O O . MET A 1 904 ? -23.618 -12.769 34.227 1.00 87.69 904 MET A O 1
ATOM 6982 N N . ASP A 1 905 ? -25.739 -13.227 34.833 1.00 81.19 905 ASP A N 1
ATOM 6983 C CA . ASP A 1 905 ? -25.569 -14.633 35.268 1.00 81.19 905 ASP A CA 1
ATOM 6984 C C . ASP A 1 905 ? -24.498 -15.439 34.505 1.00 81.19 905 ASP A C 1
ATOM 6986 O O . ASP A 1 905 ? -23.694 -16.161 35.095 1.00 81.19 905 ASP A O 1
ATOM 6990 N N . PHE A 1 906 ? -24.482 -15.309 33.178 1.00 76.19 906 PHE A N 1
ATOM 6991 C CA . PHE A 1 906 ? -23.589 -16.033 32.272 1.00 76.19 906 PHE A CA 1
ATOM 6992 C C . PHE A 1 906 ? -22.188 -15.405 32.151 1.00 76.19 906 PHE A C 1
ATOM 6994 O O . PHE A 1 906 ? -21.182 -16.105 32.002 1.00 76.19 906 PHE A O 1
ATOM 7001 N N . ALA A 1 907 ? -22.097 -14.082 32.259 1.00 82.38 907 ALA A N 1
ATOM 7002 C CA . ALA A 1 907 ? -20.869 -13.312 32.092 1.00 82.38 907 ALA A CA 1
ATOM 7003 C C . ALA A 1 907 ? -20.187 -12.928 33.423 1.00 82.38 907 ALA A C 1
ATOM 7005 O O . ALA A 1 907 ? -19.042 -12.484 33.398 1.00 82.38 907 ALA A O 1
ATOM 7006 N N . ALA A 1 908 ? -20.834 -13.145 34.572 1.00 85.69 908 ALA A N 1
ATOM 7007 C CA . ALA A 1 908 ? -20.431 -12.571 35.854 1.00 85.69 908 ALA A CA 1
ATOM 7008 C C . ALA A 1 908 ? -19.067 -13.051 36.393 1.00 85.69 908 ALA A C 1
ATOM 7010 O O . ALA A 1 908 ? -18.832 -14.256 36.548 1.00 85.69 908 ALA A O 1
ATOM 7011 N N . PHE A 1 909 ? -18.169 -12.115 36.724 1.00 88.56 909 PHE A N 1
ATOM 7012 C CA . PHE A 1 909 ? -16.812 -12.405 37.208 1.00 88.56 909 PHE A CA 1
ATOM 7013 C C . PHE A 1 909 ? -16.378 -11.488 38.362 1.00 88.56 909 PHE A C 1
ATOM 7015 O O . PHE A 1 909 ? -16.812 -10.345 38.476 1.00 88.56 909 PHE A O 1
ATOM 7022 N N . ASP A 1 910 ? -15.486 -11.987 39.225 1.00 84.94 910 ASP A N 1
ATOM 7023 C CA . ASP A 1 910 ? -14.924 -11.204 40.332 1.00 84.94 910 ASP A CA 1
ATOM 7024 C C . ASP A 1 910 ? -13.998 -10.101 39.800 1.00 84.94 910 ASP A C 1
ATOM 7026 O O . ASP A 1 910 ? -12.869 -10.365 39.373 1.00 84.94 910 ASP A O 1
ATOM 7030 N N . MET A 1 911 ? -14.462 -8.852 39.843 1.00 87.81 911 MET A N 1
ATOM 7031 C CA . MET A 1 911 ? -13.703 -7.688 39.387 1.00 87.81 911 MET A CA 1
ATOM 7032 C C . MET A 1 911 ? -12.538 -7.364 40.330 1.00 87.81 911 MET A C 1
ATOM 7034 O O . MET A 1 911 ? -12.715 -7.187 41.537 1.00 87.81 911 MET A O 1
ATOM 7038 N N . TRP A 1 912 ? -11.328 -7.227 39.785 1.00 87.75 912 TRP A N 1
ATOM 7039 C CA . TRP A 1 912 ? -10.162 -6.790 40.557 1.00 87.75 912 TRP A CA 1
ATOM 7040 C C . TRP A 1 912 ? -10.114 -5.258 40.672 1.00 87.75 912 TRP A C 1
ATOM 7042 O O . TRP A 1 912 ? -10.898 -4.536 40.060 1.00 87.75 912 TRP A O 1
ATOM 7052 N N . ASN A 1 913 ? -9.144 -4.732 41.432 1.00 87.06 913 ASN A N 1
ATOM 7053 C CA . ASN A 1 913 ? -8.961 -3.283 41.592 1.00 87.06 913 ASN A CA 1
ATOM 7054 C C . ASN A 1 913 ? -8.842 -2.539 40.256 1.00 87.06 913 ASN A C 1
ATOM 7056 O O . ASN A 1 913 ? -9.498 -1.519 40.086 1.00 87.06 913 ASN A O 1
ATOM 7060 N N . TYR A 1 914 ? -8.059 -3.086 39.324 1.00 89.25 914 TYR A N 1
ATOM 7061 C CA . TYR A 1 914 ? -7.896 -2.537 37.980 1.00 89.25 914 TYR A CA 1
ATOM 7062 C C . TYR A 1 914 ? -9.203 -2.577 37.176 1.00 89.25 914 TYR A C 1
ATOM 7064 O O . TYR A 1 914 ? -9.573 -1.590 36.550 1.00 89.25 914 TYR A O 1
ATOM 7072 N N . ASP A 1 915 ? -9.938 -3.688 37.246 1.00 91.38 915 ASP A N 1
ATOM 7073 C CA . ASP A 1 915 ? -11.186 -3.868 36.499 1.00 91.38 915 ASP A CA 1
ATOM 7074 C C . ASP A 1 915 ? -12.258 -2.877 36.987 1.00 91.38 915 ASP A C 1
ATOM 7076 O O . ASP A 1 915 ? -12.978 -2.294 36.183 1.00 91.38 915 ASP A O 1
ATOM 7080 N N . ALA A 1 916 ? -12.305 -2.601 38.294 1.00 90.50 916 ALA A N 1
ATOM 7081 C CA . ALA A 1 916 ? -13.184 -1.593 38.886 1.00 90.50 916 ALA A CA 1
ATOM 7082 C C . ALA A 1 916 ? -12.749 -0.137 38.612 1.00 90.50 916 ALA A C 1
ATOM 7084 O O . ALA A 1 916 ? -13.600 0.747 38.525 1.00 90.50 916 ALA A O 1
ATOM 7085 N N . GLU A 1 917 ? -11.449 0.135 38.452 1.00 93.75 917 GLU A N 1
ATOM 7086 C CA . GLU A 1 917 ? -10.955 1.438 37.975 1.00 93.75 917 GLU A CA 1
ATOM 7087 C C . GLU A 1 917 ? -11.373 1.686 36.518 1.00 93.75 917 GLU A C 1
ATOM 7089 O O . GLU A 1 917 ? -11.872 2.766 36.199 1.00 93.75 917 GLU A O 1
ATOM 7094 N N . VAL A 1 918 ? -11.239 0.669 35.657 1.00 94.31 918 VAL A N 1
ATOM 7095 C CA . VAL A 1 918 ? -11.723 0.699 34.268 1.00 94.31 918 VAL A CA 1
ATOM 7096 C C . VAL A 1 918 ? -13.245 0.860 34.231 1.00 94.31 918 VAL A C 1
ATOM 7098 O O . VAL A 1 918 ? -13.737 1.725 33.515 1.00 94.31 918 VAL A O 1
ATOM 7101 N N . TRP A 1 919 ? -13.988 0.114 35.052 1.00 95.94 919 TRP A N 1
ATOM 7102 C CA . TRP A 1 919 ? -15.449 0.209 35.158 1.00 95.94 919 TRP A CA 1
ATOM 7103 C C . TRP A 1 919 ? -15.925 1.616 35.537 1.00 95.94 919 TRP A C 1
ATOM 7105 O O . TRP A 1 919 ? -16.761 2.193 34.848 1.00 95.94 919 TRP A O 1
ATOM 7115 N N . ASN A 1 920 ? -15.331 2.226 36.568 1.00 95.81 920 ASN A N 1
ATOM 7116 C CA . ASN A 1 920 ? -15.651 3.602 36.966 1.00 95.81 920 ASN A CA 1
ATOM 7117 C C . ASN A 1 920 ? -15.323 4.626 35.863 1.00 95.81 920 ASN A C 1
ATOM 7119 O O . ASN A 1 920 ? -16.022 5.625 35.704 1.00 95.81 920 ASN A O 1
ATOM 7123 N N . ALA A 1 921 ? -14.261 4.389 35.091 1.00 96.31 921 ALA A N 1
ATOM 7124 C CA . ALA A 1 921 ? -13.910 5.252 33.973 1.00 96.31 921 ALA A CA 1
ATOM 7125 C C . ALA A 1 921 ? -14.886 5.097 32.785 1.00 96.31 921 ALA A C 1
ATOM 7127 O O . ALA A 1 921 ? -15.200 6.096 32.145 1.00 96.31 921 ALA A O 1
ATOM 7128 N N . ILE A 1 922 ? -15.423 3.895 32.523 1.00 96.12 922 ILE A N 1
ATOM 7129 C CA . ILE A 1 922 ? -16.527 3.693 31.561 1.00 96.12 922 ILE A CA 1
ATOM 7130 C C . ILE A 1 922 ? -17.803 4.381 32.046 1.00 96.12 922 ILE A C 1
ATOM 7132 O O . ILE A 1 922 ? -18.477 5.008 31.238 1.00 96.12 922 ILE A O 1
ATOM 7136 N N . LEU A 1 923 ? -18.141 4.295 33.341 1.00 96.75 923 LEU A N 1
ATOM 7137 C CA . LEU A 1 923 ? -19.341 4.941 33.889 1.00 96.75 923 LEU A CA 1
ATOM 7138 C C . LEU A 1 923 ? -19.319 6.446 33.600 1.00 96.75 923 LEU A C 1
ATOM 7140 O O . LEU A 1 923 ? -20.301 6.990 33.107 1.00 96.75 923 LEU A O 1
ATOM 7144 N N . ARG A 1 924 ? -18.171 7.096 33.817 1.00 96.38 924 ARG A N 1
ATOM 7145 C CA . ARG A 1 924 ? -17.973 8.519 33.497 1.00 96.38 924 ARG A CA 1
ATOM 7146 C C . ARG A 1 924 ? -18.108 8.816 32.014 1.00 96.38 924 ARG A C 1
ATOM 7148 O O . ARG A 1 924 ? -18.923 9.648 31.655 1.00 96.38 924 ARG A O 1
ATOM 7155 N N . GLU A 1 925 ? -17.415 8.071 31.161 1.00 96.06 925 GLU A N 1
ATOM 7156 C CA . GLU A 1 925 ? -17.535 8.232 29.706 1.00 96.06 925 GLU A CA 1
ATOM 7157 C C . GLU A 1 925 ? -18.958 7.945 29.190 1.00 96.06 925 GLU A C 1
ATOM 7159 O O . GLU A 1 925 ? -19.371 8.510 28.182 1.00 96.06 925 GLU A O 1
ATOM 7164 N N . THR A 1 926 ? -19.720 7.082 29.869 1.00 96.75 926 THR A N 1
ATOM 7165 C CA . THR A 1 926 ? -21.123 6.787 29.536 1.00 96.75 926 THR A CA 1
ATOM 7166 C C . THR A 1 926 ? -22.024 7.954 29.923 1.00 96.75 926 THR A C 1
ATOM 7168 O O . THR A 1 926 ? -22.855 8.352 29.114 1.00 96.75 926 THR A O 1
ATOM 7171 N N . MET A 1 927 ? -21.826 8.545 31.109 1.00 96.56 927 MET A N 1
ATOM 7172 C CA . MET A 1 927 ? -22.507 9.783 31.507 1.00 96.56 927 MET A CA 1
ATOM 7173 C C . MET A 1 927 ? -22.154 10.944 30.569 1.00 96.56 927 MET A C 1
ATOM 7175 O O . MET A 1 927 ? -23.059 11.633 30.115 1.00 96.56 927 MET A O 1
ATOM 7179 N N . ASP A 1 928 ? -20.872 11.122 30.228 1.00 95.00 928 ASP A N 1
ATOM 7180 C CA . ASP A 1 928 ? -20.407 12.175 29.316 1.00 95.00 928 ASP A CA 1
ATOM 7181 C C . ASP A 1 928 ? -21.070 12.041 27.932 1.00 95.00 928 ASP A C 1
ATOM 7183 O O . ASP A 1 928 ? -21.630 13.011 27.426 1.00 95.00 928 ASP A O 1
ATOM 7187 N N . ARG A 1 929 ? -21.092 10.829 27.346 1.00 95.00 929 ARG A N 1
ATOM 7188 C CA . ARG A 1 929 ? -21.788 10.574 26.069 1.00 95.00 929 ARG A CA 1
ATOM 7189 C C . ARG A 1 929 ? -23.299 10.762 26.175 1.00 95.00 929 ARG A C 1
ATOM 7191 O O . ARG A 1 929 ? -23.897 11.304 25.257 1.00 95.00 929 ARG A O 1
ATOM 7198 N N . ALA A 1 930 ? -23.935 10.320 27.258 1.00 95.00 930 ALA A N 1
ATOM 7199 C CA . ALA A 1 930 ? -25.375 10.496 27.458 1.00 95.00 930 ALA A CA 1
ATOM 7200 C C . ALA A 1 930 ? -25.765 11.985 27.573 1.00 95.00 930 ALA A C 1
ATOM 7202 O O . ALA A 1 930 ? -26.830 12.392 27.097 1.00 95.00 930 ALA A O 1
ATOM 7203 N N . LEU A 1 931 ? -24.861 12.812 28.114 1.00 93.56 931 LEU A N 1
ATOM 7204 C CA . LEU A 1 931 ? -25.007 14.263 28.202 1.00 93.56 931 LEU A CA 1
ATOM 7205 C C . LEU A 1 931 ? -25.103 14.926 26.816 1.00 93.56 931 LEU A C 1
ATOM 7207 O O . LEU A 1 931 ? -25.886 15.863 26.652 1.00 93.56 931 LEU A O 1
ATOM 7211 N N . ASP A 1 932 ? -24.394 14.406 25.804 1.00 92.12 932 ASP A N 1
ATOM 7212 C CA . ASP A 1 932 ? -24.501 14.867 24.407 1.00 92.12 932 ASP A CA 1
ATOM 7213 C C . ASP A 1 932 ? -25.901 14.606 23.806 1.00 92.12 932 ASP A C 1
ATOM 7215 O O . ASP A 1 932 ? -26.351 15.345 22.927 1.00 92.12 932 ASP A O 1
ATOM 7219 N N . TYR A 1 933 ? -26.632 13.606 24.320 1.00 91.75 933 TYR A N 1
ATOM 7220 C CA . TYR A 1 933 ? -28.043 13.337 23.991 1.00 91.75 933 TYR A CA 1
ATOM 7221 C C . TYR A 1 933 ? -29.035 14.070 24.916 1.00 91.75 933 TYR A C 1
ATOM 7223 O O . TYR A 1 933 ? -30.250 13.955 24.738 1.00 91.75 933 TYR A O 1
ATOM 7231 N N . GLY A 1 934 ? -28.545 14.853 25.883 1.00 92.88 934 GLY A N 1
ATOM 7232 C CA . GLY A 1 934 ? -29.361 15.603 26.840 1.00 92.88 934 GLY A CA 1
ATOM 7233 C C . GLY A 1 934 ? -29.929 14.773 27.996 1.00 92.88 934 GLY A C 1
ATOM 7234 O O . GLY A 1 934 ? -30.867 15.232 28.651 1.00 92.88 934 GLY A O 1
ATOM 7235 N N . ILE A 1 935 ? -29.384 13.578 28.245 1.00 94.75 935 ILE A N 1
ATOM 7236 C CA . ILE A 1 935 ? -29.721 12.728 29.393 1.00 94.75 935 ILE A CA 1
ATOM 7237 C C . ILE A 1 935 ? -28.793 13.084 30.560 1.00 94.75 935 ILE A C 1
ATOM 7239 O O . ILE A 1 935 ? -27.578 13.153 30.390 1.00 94.75 935 ILE A O 1
ATOM 7243 N N . ASP A 1 936 ? -29.352 13.332 31.745 1.00 93.62 936 ASP A N 1
ATOM 7244 C CA . ASP A 1 936 ? -28.567 13.659 32.939 1.00 93.62 936 ASP A CA 1
ATOM 7245 C C . ASP A 1 936 ? -27.859 12.440 33.559 1.00 93.62 936 ASP A C 1
ATOM 7247 O O . ASP A 1 936 ? -28.265 11.287 33.400 1.00 93.62 936 ASP A O 1
ATOM 7251 N N . SER A 1 937 ? -26.781 12.712 34.299 1.00 94.44 937 SER A N 1
ATOM 7252 C CA . SER A 1 937 ? -25.965 11.694 34.969 1.00 94.44 937 SER A CA 1
ATOM 7253 C C . SER A 1 937 ? -26.753 10.865 35.984 1.00 94.44 937 SER A C 1
ATOM 7255 O O . SER A 1 937 ? -26.500 9.669 36.103 1.00 94.44 937 SER A O 1
ATOM 7257 N N . VAL A 1 938 ? -27.726 11.465 36.679 1.00 95.12 938 VAL A N 1
ATOM 7258 C CA . VAL A 1 938 ? -28.587 10.774 37.651 1.00 95.12 938 VAL A CA 1
ATOM 7259 C C . VAL A 1 938 ? -29.382 9.666 36.956 1.00 95.12 938 VAL A C 1
ATOM 7261 O O . VAL A 1 938 ? -29.338 8.521 37.401 1.00 95.12 938 VAL A O 1
ATOM 7264 N N . THR A 1 939 ? -30.012 9.972 35.820 1.00 95.06 939 THR A N 1
ATOM 7265 C CA . THR A 1 939 ? -30.761 9.007 34.998 1.00 95.06 939 THR A CA 1
ATOM 7266 C C . THR A 1 939 ? -29.871 7.865 34.494 1.00 95.06 939 THR A C 1
ATOM 7268 O O . THR A 1 939 ? -30.275 6.704 34.543 1.00 95.06 939 THR A O 1
ATOM 7271 N N . VAL A 1 940 ? -28.639 8.157 34.057 1.00 95.19 940 VAL A N 1
ATOM 7272 C CA . VAL A 1 940 ? -27.683 7.119 33.613 1.00 95.19 940 VAL A CA 1
ATOM 7273 C C . VAL A 1 940 ? -27.276 6.203 34.768 1.00 95.19 940 VAL A C 1
ATOM 7275 O O . VAL A 1 940 ? -27.265 4.982 34.612 1.00 95.19 940 VAL A O 1
ATOM 7278 N N . VAL A 1 941 ? -26.947 6.774 35.931 1.00 96.19 941 VAL A N 1
ATOM 7279 C CA . VAL A 1 941 ? -26.548 6.018 37.130 1.00 96.19 941 VAL A CA 1
ATOM 7280 C C . VAL A 1 941 ? -27.709 5.143 37.628 1.00 96.19 941 VAL A C 1
ATOM 7282 O O . VAL A 1 941 ? -27.476 3.980 37.966 1.00 96.19 941 VAL A O 1
ATOM 7285 N N . ASP A 1 942 ? -28.949 5.641 37.585 1.00 95.50 942 ASP A N 1
ATOM 7286 C CA . ASP A 1 942 ? -30.157 4.878 37.935 1.00 95.50 942 ASP A CA 1
ATOM 7287 C C . ASP A 1 942 ? -30.436 3.743 36.944 1.00 95.50 942 ASP A C 1
ATOM 7289 O O . ASP A 1 942 ? -30.639 2.602 37.354 1.00 95.50 942 ASP A O 1
ATOM 7293 N N . GLN A 1 943 ? -30.311 3.983 35.636 1.00 95.12 943 GLN A N 1
ATOM 7294 C CA . GLN A 1 943 ? -30.484 2.934 34.626 1.00 95.12 943 GLN A CA 1
ATOM 7295 C C . GLN A 1 943 ? -29.397 1.843 34.697 1.00 95.12 943 GLN A C 1
ATOM 7297 O O . GLN A 1 943 ? -29.693 0.659 34.493 1.00 95.12 943 GLN A O 1
ATOM 7302 N N . VAL A 1 944 ? -28.146 2.204 35.016 1.00 95.31 944 VAL A N 1
ATOM 7303 C CA . VAL A 1 944 ? -27.077 1.225 35.286 1.00 95.31 944 VAL A CA 1
ATOM 7304 C C . VAL A 1 944 ? -27.424 0.393 36.519 1.00 95.31 944 VAL A C 1
ATOM 7306 O O . VAL A 1 944 ? -27.339 -0.833 36.450 1.00 95.31 944 VAL A O 1
ATOM 7309 N N . ALA A 1 945 ? -27.869 1.015 37.615 1.00 94.38 945 ALA A N 1
ATOM 7310 C CA . ALA A 1 945 ? -28.294 0.287 38.808 1.00 94.38 945 ALA A CA 1
ATOM 7311 C C . ALA A 1 945 ? -29.480 -0.649 38.522 1.00 94.38 945 ALA A C 1
ATOM 7313 O O . ALA A 1 945 ? -29.404 -1.828 38.852 1.00 94.38 945 ALA A O 1
ATOM 7314 N N . SER A 1 946 ? -30.509 -0.173 37.818 1.00 94.38 946 SER A N 1
ATOM 7315 C CA . SER A 1 946 ? -31.674 -0.955 37.378 1.00 94.38 946 SER A CA 1
ATOM 7316 C C . SER A 1 946 ? -31.264 -2.221 36.617 1.00 94.38 946 SER A C 1
ATOM 7318 O O . SER A 1 946 ? -31.679 -3.340 36.939 1.00 94.38 946 SER A O 1
ATOM 7320 N N . THR A 1 947 ? -30.356 -2.059 35.650 1.00 91.06 947 THR A N 1
ATOM 7321 C CA . THR A 1 947 ? -29.861 -3.160 34.816 1.00 91.06 947 THR A CA 1
ATOM 7322 C C . THR A 1 947 ? -29.018 -4.143 35.635 1.00 91.06 947 THR A C 1
ATOM 7324 O O . THR A 1 947 ? -29.221 -5.354 35.525 1.00 91.06 947 THR A O 1
ATOM 7327 N N . VAL A 1 948 ? -28.133 -3.653 36.512 1.00 91.12 948 VAL A N 1
ATOM 7328 C CA . VAL A 1 948 ? -27.328 -4.487 37.426 1.00 91.12 948 VAL A CA 1
ATOM 7329 C C . VAL A 1 948 ? -28.215 -5.268 38.402 1.00 91.12 948 VAL A C 1
ATOM 7331 O O . VAL A 1 948 ? -28.050 -6.482 38.521 1.00 91.12 948 VAL A O 1
ATOM 7334 N N . SER A 1 949 ? -29.189 -4.617 39.043 1.00 89.06 949 SER A N 1
ATOM 7335 C CA . SER A 1 949 ? -30.144 -5.233 39.978 1.00 89.06 949 SER A CA 1
ATOM 7336 C C . SER A 1 949 ? -30.975 -6.332 39.321 1.00 89.06 949 SER A C 1
ATOM 7338 O O . SER A 1 949 ? -31.136 -7.406 39.899 1.00 89.06 949 SER A O 1
ATOM 7340 N N . SER A 1 950 ? -31.430 -6.123 38.079 1.00 87.00 950 SER A N 1
ATOM 7341 C CA . SER A 1 950 ? -32.201 -7.122 37.316 1.00 87.00 950 SER A CA 1
ATOM 7342 C C . SER A 1 950 ? -31.447 -8.436 37.049 1.00 87.00 950 SER A C 1
ATOM 7344 O O . SER A 1 950 ? -32.057 -9.449 36.698 1.00 87.00 950 SER A O 1
ATOM 7346 N N . HIS A 1 951 ? -30.125 -8.417 37.232 1.00 79.44 951 HIS A N 1
ATOM 7347 C CA . HIS A 1 951 ? -29.203 -9.516 36.977 1.00 79.44 951 HIS A CA 1
ATOM 7348 C C . HIS A 1 951 ? -28.404 -9.953 38.217 1.00 79.44 951 HIS A C 1
ATOM 7350 O O . HIS A 1 951 ? -27.578 -10.858 38.119 1.00 79.44 951 HIS A O 1
ATOM 7356 N N . HIS A 1 952 ? -28.612 -9.332 39.381 1.00 71.38 952 HIS A N 1
ATOM 7357 C CA . HIS A 1 952 ? -27.711 -9.516 40.513 1.00 71.38 952 HIS A CA 1
ATOM 7358 C C . HIS A 1 952 ? -27.863 -10.889 41.194 1.00 71.38 952 HIS A C 1
ATOM 7360 O O . HIS A 1 952 ? -28.885 -11.199 41.808 1.00 71.38 952 HIS A O 1
ATOM 7366 N N . SER A 1 953 ? -26.795 -11.693 41.162 1.00 67.25 953 SER A N 1
ATOM 7367 C CA . SER A 1 953 ? -26.696 -12.923 41.953 1.00 67.25 953 SER A CA 1
ATOM 7368 C C . SER A 1 953 ? -26.127 -12.647 43.359 1.00 67.25 953 SER A C 1
ATOM 7370 O O . SER A 1 953 ? -25.011 -12.121 43.460 1.00 67.25 953 SER A O 1
ATOM 7372 N N . PRO A 1 954 ? -26.799 -13.078 44.454 1.00 60.19 954 PRO A N 1
ATOM 7373 C CA . PRO A 1 954 ? -26.366 -12.830 45.839 1.00 60.19 954 PRO A CA 1
ATOM 7374 C C . PRO A 1 954 ? -24.974 -13.363 46.222 1.00 60.19 954 PRO A C 1
ATOM 7376 O O . PRO A 1 954 ? -24.478 -13.092 47.315 1.00 60.19 954 PRO A O 1
ATOM 7379 N N . THR A 1 955 ? -24.333 -14.161 45.365 1.00 59.00 955 THR A N 1
ATOM 7380 C CA . THR A 1 955 ? -23.005 -14.739 45.614 1.00 59.00 955 THR A CA 1
ATOM 7381 C C . THR A 1 955 ? -21.846 -13.764 45.377 1.00 59.00 955 THR A C 1
ATOM 7383 O O . THR A 1 955 ? -20.733 -14.058 45.813 1.00 59.00 955 THR A O 1
ATOM 7386 N N . MET A 1 956 ? -22.071 -12.605 44.740 1.00 65.06 956 MET A N 1
ATOM 7387 C CA . MET A 1 956 ? -21.008 -11.662 44.327 1.00 65.06 956 MET A CA 1
ATOM 7388 C C . MET A 1 956 ? -20.889 -10.411 45.222 1.00 65.06 956 MET A C 1
ATOM 7390 O O . MET A 1 956 ? -20.544 -9.317 44.763 1.00 65.06 956 MET A O 1
ATOM 7394 N N . SER A 1 957 ? -21.156 -10.572 46.521 1.00 67.81 957 SER A N 1
ATOM 7395 C CA . SER A 1 957 ? -21.293 -9.487 47.511 1.00 67.81 957 SER A CA 1
ATOM 7396 C C . SER A 1 957 ? -20.102 -8.513 47.590 1.00 67.81 957 SER A C 1
ATOM 7398 O O . SER A 1 957 ? -20.291 -7.314 47.807 1.00 67.81 957 SER A O 1
ATOM 7400 N N . ALA A 1 958 ? -18.871 -8.989 47.368 1.00 75.75 958 ALA A N 1
ATOM 7401 C CA . ALA A 1 958 ? -17.662 -8.160 47.398 1.00 75.75 958 ALA A CA 1
ATOM 7402 C C . ALA A 1 958 ? -17.626 -7.114 46.266 1.00 75.75 958 ALA A C 1
ATOM 7404 O O . ALA A 1 958 ? -17.338 -5.941 46.512 1.00 75.75 958 ALA A O 1
ATOM 7405 N N . SER A 1 959 ? -17.947 -7.533 45.038 1.00 81.31 959 SER A N 1
ATOM 7406 C CA . SER A 1 959 ? -18.004 -6.648 43.869 1.00 81.31 959 SER A CA 1
ATOM 7407 C C . SER A 1 959 ? -19.215 -5.719 43.954 1.00 81.31 959 SER A C 1
ATOM 7409 O O . SER A 1 959 ? -19.065 -4.520 43.731 1.00 81.31 959 SER A O 1
ATOM 7411 N N . ALA A 1 960 ? -20.378 -6.232 44.379 1.00 84.56 960 ALA A N 1
ATOM 7412 C CA . ALA A 1 960 ? -21.593 -5.435 44.575 1.00 84.56 960 ALA A CA 1
ATOM 7413 C C . ALA A 1 960 ? -21.377 -4.256 45.541 1.00 84.56 960 ALA A C 1
ATOM 7415 O O . ALA A 1 960 ? -21.662 -3.117 45.181 1.00 84.56 960 ALA A O 1
ATOM 7416 N N . THR A 1 961 ? -20.752 -4.501 46.705 1.00 90.12 961 THR A N 1
ATOM 7417 C CA . THR A 1 961 ? -20.409 -3.447 47.688 1.00 90.12 961 THR A CA 1
ATOM 7418 C C . THR A 1 961 ? -19.656 -2.281 47.044 1.00 90.12 961 THR A C 1
ATOM 7420 O O . THR A 1 961 ? -19.955 -1.115 47.294 1.00 90.12 961 THR A O 1
ATOM 7423 N N . ARG A 1 962 ? -18.661 -2.595 46.206 1.00 90.75 962 ARG A N 1
ATOM 7424 C CA . ARG A 1 962 ? -17.821 -1.591 45.550 1.00 90.75 962 ARG A CA 1
ATO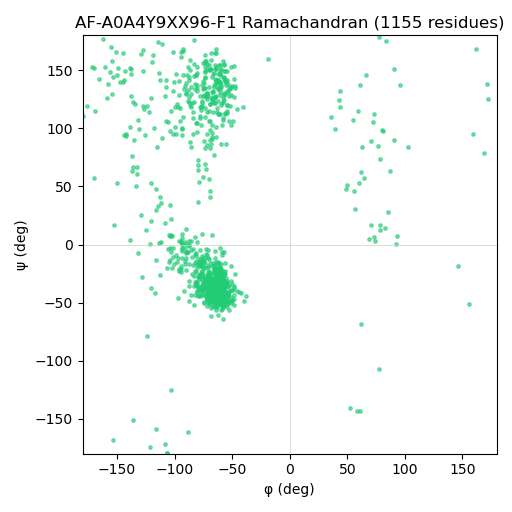M 7425 C C . ARG A 1 962 ? -18.552 -0.855 44.433 1.00 90.75 962 ARG A C 1
ATOM 7427 O O . ARG A 1 962 ? -18.267 0.310 44.193 1.00 90.75 962 ARG A O 1
ATOM 7434 N N . ILE A 1 963 ? -19.454 -1.528 43.733 1.00 91.50 963 ILE A N 1
ATOM 7435 C CA . ILE A 1 963 ? -20.185 -0.955 42.600 1.00 91.50 963 ILE A CA 1
ATOM 7436 C C . ILE A 1 963 ? -21.289 -0.026 43.100 1.00 91.50 963 ILE A C 1
ATOM 7438 O O . ILE A 1 963 ? -21.413 1.075 42.578 1.00 91.50 963 ILE A O 1
ATOM 7442 N N . ALA A 1 964 ? -21.979 -0.390 44.183 1.00 93.44 964 ALA A N 1
ATOM 7443 C CA . ALA A 1 964 ? -22.860 0.514 44.919 1.00 93.44 964 ALA A CA 1
ATOM 7444 C C . ALA A 1 964 ? -22.113 1.784 45.390 1.00 93.44 964 ALA A C 1
ATOM 7446 O O . ALA A 1 964 ? -22.596 2.896 45.187 1.00 93.44 964 ALA A O 1
ATOM 7447 N N . ASP A 1 965 ? -20.898 1.640 45.940 1.00 95.25 965 ASP A N 1
ATOM 7448 C CA . ASP A 1 965 ? -20.056 2.775 46.361 1.00 95.25 965 ASP A CA 1
ATOM 7449 C C . ASP A 1 965 ? -19.622 3.652 45.172 1.00 95.25 965 ASP A C 1
ATOM 7451 O O . ASP A 1 965 ? -19.643 4.879 45.264 1.00 95.25 965 ASP A O 1
ATOM 7455 N N . LEU A 1 966 ? -19.280 3.044 44.029 1.00 95.25 966 LEU A N 1
ATOM 7456 C CA . LEU A 1 966 ? -18.924 3.764 42.802 1.00 95.25 966 LEU A CA 1
ATOM 7457 C C . LEU A 1 966 ? -20.122 4.479 42.162 1.00 95.25 966 LEU A C 1
ATOM 7459 O O . LEU A 1 966 ? -19.956 5.608 41.706 1.00 95.25 966 LEU A O 1
ATOM 7463 N N . LEU A 1 967 ? -21.311 3.871 42.144 1.00 96.25 967 LEU A N 1
ATOM 7464 C CA . LEU A 1 967 ? -22.538 4.503 41.649 1.00 96.25 967 LEU A CA 1
ATOM 7465 C C . LEU A 1 967 ? -22.886 5.727 42.507 1.00 96.25 967 LEU A C 1
ATOM 7467 O O . LEU A 1 967 ? -22.978 6.829 41.973 1.00 96.25 967 LEU A O 1
ATOM 7471 N N . LEU A 1 968 ? -22.938 5.576 43.836 1.00 96.12 968 LEU A N 1
ATOM 7472 C CA . LEU A 1 968 ? -23.155 6.704 44.753 1.00 96.12 968 LEU A CA 1
ATOM 7473 C C . LEU A 1 968 ? -22.048 7.768 44.672 1.00 96.12 968 LEU A C 1
ATOM 7475 O O . LEU A 1 968 ? -22.330 8.954 44.793 1.00 96.12 968 LEU A O 1
ATOM 7479 N N . SER A 1 969 ? -20.791 7.378 44.435 1.00 96.12 969 SER A N 1
ATOM 7480 C CA . SER A 1 969 ? -19.668 8.322 44.291 1.00 96.12 969 SER A CA 1
ATOM 7481 C C . SER A 1 969 ? -19.720 9.171 43.016 1.00 96.12 969 SER A C 1
ATOM 7483 O O . SER A 1 969 ? -18.980 10.151 42.920 1.00 96.12 969 SER A O 1
ATOM 7485 N N . ASN A 1 970 ? -20.535 8.788 42.029 1.00 95.69 970 ASN A N 1
ATOM 7486 C CA . ASN A 1 970 ? -20.775 9.560 40.807 1.00 95.69 970 ASN A CA 1
ATOM 7487 C C . ASN A 1 970 ? -22.222 10.108 40.735 1.00 95.69 970 ASN A C 1
ATOM 7489 O O . ASN A 1 970 ? -22.569 10.760 39.754 1.00 95.69 970 ASN A O 1
ATOM 7493 N N . LEU A 1 971 ? -23.047 9.875 41.763 1.00 95.75 971 LEU A N 1
ATOM 7494 C CA . LEU A 1 971 ? -24.409 10.392 41.871 1.00 95.75 971 LEU A CA 1
ATOM 7495 C C . LEU A 1 971 ? -24.395 11.814 42.450 1.00 95.75 971 LEU A C 1
ATOM 7497 O O . LEU A 1 971 ? -24.178 11.993 43.650 1.00 95.75 971 LEU A O 1
ATOM 7501 N N . ASP A 1 972 ? -24.685 12.819 41.622 1.00 94.12 972 ASP A N 1
ATOM 7502 C CA . ASP A 1 972 ? -24.976 14.166 42.122 1.00 94.12 972 ASP A CA 1
ATOM 7503 C C . ASP A 1 972 ? -26.463 14.292 42.473 1.00 94.12 972 ASP A C 1
ATOM 7505 O O . ASP A 1 972 ? -27.306 14.660 41.656 1.00 94.12 972 ASP A O 1
ATOM 7509 N N . ILE A 1 973 ? -26.790 13.942 43.716 1.00 94.81 973 ILE A N 1
ATOM 7510 C CA . ILE A 1 973 ? -28.158 14.011 44.239 1.00 94.81 973 ILE A CA 1
ATOM 7511 C C . ILE A 1 973 ? -28.683 15.455 44.349 1.00 94.81 973 ILE A C 1
ATOM 7513 O O . ILE A 1 973 ? -29.890 15.645 44.471 1.00 94.81 973 ILE A O 1
ATOM 7517 N N . THR A 1 974 ? -27.815 16.478 44.294 1.00 93.69 974 THR A N 1
ATOM 7518 C CA . THR A 1 974 ? -28.241 17.882 44.441 1.00 93.69 974 THR A CA 1
ATOM 7519 C C . THR A 1 974 ? -28.966 18.410 43.203 1.00 93.69 974 THR A C 1
ATOM 7521 O O . THR A 1 974 ? -29.882 19.220 43.336 1.00 93.69 974 THR A O 1
ATOM 7524 N N . ASP A 1 975 ? -28.609 17.892 42.023 1.00 88.94 975 ASP A N 1
ATOM 7525 C CA . ASP A 1 975 ? -29.226 18.215 40.729 1.00 88.94 975 ASP A CA 1
ATOM 7526 C C . ASP A 1 975 ? -30.351 17.228 40.333 1.00 88.94 975 ASP A C 1
ATOM 7528 O O . ASP A 1 975 ? -30.972 17.368 39.272 1.00 88.94 975 ASP A O 1
ATOM 7532 N N . ALA A 1 976 ? -30.648 16.230 41.176 1.00 91.44 976 ALA A N 1
ATOM 7533 C CA . ALA A 1 976 ? -31.678 15.228 40.916 1.00 91.44 976 ALA A CA 1
ATOM 7534 C C . ALA A 1 976 ? -33.094 15.836 40.914 1.00 91.44 976 ALA A C 1
ATOM 7536 O O . ALA A 1 976 ? -33.487 16.569 41.821 1.00 91.44 976 ALA A O 1
ATOM 7537 N N . ARG A 1 977 ? -33.889 15.506 39.886 1.00 90.38 977 ARG A N 1
ATOM 7538 C CA . ARG A 1 977 ? -35.293 15.953 39.759 1.00 90.38 977 ARG A CA 1
ATOM 7539 C C . ARG A 1 977 ? -36.280 15.023 40.451 1.00 90.38 977 ARG A C 1
ATOM 7541 O O . ARG A 1 977 ? -37.274 15.484 41.003 1.00 90.38 977 ARG A O 1
ATOM 7548 N N . ASP A 1 978 ? -35.975 13.735 40.401 1.00 93.12 978 ASP A N 1
ATOM 7549 C CA . ASP A 1 978 ? -36.717 12.635 40.996 1.00 93.12 978 ASP A CA 1
ATOM 7550 C C . ASP A 1 978 ? -35.734 11.776 41.806 1.00 93.12 978 ASP A C 1
ATOM 7552 O O . ASP A 1 978 ? -34.515 11.884 41.656 1.00 93.12 978 ASP A O 1
ATOM 7556 N N . VAL A 1 979 ? -36.255 10.926 42.688 1.00 92.75 979 VAL A N 1
ATOM 7557 C CA . VAL A 1 979 ? -35.427 10.020 43.498 1.00 92.75 979 VAL A CA 1
ATOM 7558 C C . VAL A 1 979 ? -34.861 8.917 42.590 1.00 92.75 979 VAL A C 1
ATOM 7560 O O . VAL A 1 979 ? -35.669 8.225 41.968 1.00 92.75 979 VAL A O 1
ATOM 7563 N N . PRO A 1 980 ? -33.528 8.704 42.535 1.00 96.00 980 PRO A N 1
ATOM 7564 C CA . PRO A 1 980 ? -32.912 7.615 41.774 1.00 96.00 980 PRO A CA 1
ATOM 7565 C C . PRO A 1 980 ? -33.192 6.287 42.484 1.00 96.00 980 PRO A C 1
ATOM 7567 O O . PRO A 1 980 ? -32.452 5.850 43.372 1.00 96.00 980 PRO A O 1
ATOM 7570 N N . LYS A 1 981 ? -34.356 5.712 42.182 1.00 95.56 981 LYS A N 1
ATOM 7571 C CA . LYS A 1 981 ? -34.941 4.627 42.967 1.00 95.56 981 LYS A CA 1
ATOM 7572 C C . LYS A 1 981 ? -34.108 3.359 42.860 1.00 95.56 981 LYS A C 1
ATOM 7574 O O . LYS A 1 981 ? -33.854 2.721 43.877 1.00 95.56 981 LYS A O 1
ATOM 7579 N N . ASP A 1 982 ? -33.673 3.017 41.655 1.00 95.81 982 ASP A N 1
ATOM 7580 C CA . ASP A 1 982 ? -33.001 1.754 41.382 1.00 95.81 982 ASP A CA 1
ATOM 7581 C C . ASP A 1 982 ? -31.561 1.752 41.937 1.00 95.81 982 ASP A C 1
ATOM 7583 O O . ASP A 1 982 ? -31.087 0.706 42.390 1.00 95.81 982 ASP A O 1
ATOM 7587 N N . VAL A 1 983 ? -30.887 2.915 42.018 1.00 95.94 983 VAL A N 1
ATOM 7588 C CA . VAL A 1 983 ? -29.624 3.069 42.780 1.00 95.94 983 VAL A CA 1
ATOM 7589 C C . VAL A 1 983 ? -29.843 2.820 44.266 1.00 95.94 983 VAL A C 1
ATOM 7591 O O . VAL A 1 983 ? -29.056 2.112 44.895 1.00 95.94 983 VAL A O 1
ATOM 7594 N N . LEU A 1 984 ? -30.874 3.433 44.850 1.00 96.50 984 LEU A N 1
ATOM 7595 C CA . LEU A 1 984 ? -31.111 3.364 46.291 1.00 96.50 984 LEU A CA 1
ATOM 7596 C C . LEU A 1 984 ? -31.597 1.976 46.721 1.00 96.50 984 LEU A C 1
ATOM 7598 O O . LEU A 1 984 ? -31.126 1.483 47.745 1.00 96.50 984 LEU A O 1
ATOM 7602 N N . ASP A 1 985 ? -32.431 1.318 45.913 1.00 94.94 985 ASP A N 1
ATOM 7603 C CA . ASP A 1 985 ? -32.809 -0.088 46.091 1.00 94.94 985 ASP A CA 1
ATOM 7604 C C . ASP A 1 985 ? -31.569 -0.999 46.010 1.00 94.94 985 ASP A C 1
ATOM 7606 O O . ASP A 1 985 ? -31.323 -1.779 46.930 1.00 94.94 985 ASP A O 1
ATOM 7610 N N . LEU A 1 986 ? -30.711 -0.841 44.988 1.00 93.50 986 LEU A N 1
ATOM 7611 C CA . LEU A 1 986 ? -29.458 -1.605 44.865 1.00 93.50 986 LEU A CA 1
ATOM 7612 C C . LEU A 1 986 ? -28.533 -1.407 46.075 1.00 93.50 986 LEU A C 1
ATOM 7614 O O . LEU A 1 986 ? -27.913 -2.360 46.555 1.00 93.50 986 LEU A O 1
ATOM 7618 N N . VAL A 1 987 ? -28.420 -0.176 46.578 1.00 95.38 987 VAL A N 1
ATOM 7619 C CA . VAL A 1 987 ? -27.630 0.151 47.773 1.00 95.38 987 VAL A CA 1
ATOM 7620 C C . VAL A 1 987 ? -28.241 -0.484 49.020 1.00 95.38 987 VAL A C 1
ATOM 7622 O O . VAL A 1 987 ? -27.501 -1.077 49.804 1.00 95.38 987 VAL A O 1
ATOM 7625 N N . ASN A 1 988 ? -29.560 -0.404 49.201 1.00 95.38 988 ASN A N 1
ATOM 7626 C CA . ASN A 1 988 ? -30.268 -1.017 50.322 1.00 95.38 988 ASN A CA 1
ATOM 7627 C C . ASN A 1 988 ? -30.078 -2.543 50.331 1.00 95.38 988 ASN A C 1
ATOM 7629 O O . ASN A 1 988 ? -29.598 -3.093 51.324 1.00 95.38 988 ASN A O 1
ATOM 7633 N N . ASP A 1 989 ? -30.326 -3.209 49.202 1.00 93.06 989 ASP A N 1
ATOM 7634 C CA . ASP A 1 989 ? -30.127 -4.652 49.033 1.00 93.06 989 ASP A CA 1
ATOM 7635 C C . ASP A 1 989 ? -28.663 -5.054 49.260 1.00 93.06 989 ASP A C 1
ATOM 7637 O O . ASP A 1 989 ? -28.372 -6.057 49.920 1.00 93.06 989 ASP A O 1
ATOM 7641 N N . THR A 1 990 ? -27.714 -4.240 48.787 1.00 92.56 990 THR A N 1
ATOM 7642 C CA . THR A 1 990 ? -26.281 -4.435 49.046 1.00 92.56 990 THR A CA 1
ATOM 7643 C C . THR A 1 990 ? -25.965 -4.310 50.539 1.00 92.56 990 THR A C 1
ATOM 7645 O O . THR A 1 990 ? -25.226 -5.134 51.078 1.00 92.56 990 THR A O 1
ATOM 7648 N N . LEU A 1 991 ? -26.529 -3.333 51.254 1.00 93.62 991 LEU A N 1
ATOM 7649 C CA . LEU A 1 991 ? -26.334 -3.182 52.701 1.00 93.62 991 LEU A CA 1
ATOM 7650 C C . LEU A 1 991 ? -26.935 -4.351 53.493 1.00 93.62 991 LEU A C 1
ATOM 7652 O O . LEU A 1 991 ? -26.280 -4.844 54.413 1.00 93.62 991 LEU A O 1
ATOM 7656 N N . ILE A 1 992 ? -28.128 -4.827 53.124 1.00 93.62 992 ILE A N 1
ATOM 7657 C CA . ILE A 1 992 ? -28.778 -5.988 53.753 1.00 93.62 992 ILE A CA 1
ATOM 7658 C C . ILE A 1 992 ? -27.938 -7.253 53.526 1.00 93.62 992 ILE A C 1
ATOM 7660 O O . ILE A 1 992 ? -27.570 -7.941 54.477 1.00 93.62 992 ILE A O 1
ATOM 7664 N N . THR A 1 993 ? -27.589 -7.553 52.272 1.00 90.94 993 THR A N 1
ATOM 7665 C CA . THR A 1 993 ? -26.887 -8.796 51.901 1.00 90.94 993 THR A CA 1
ATOM 7666 C C . THR A 1 993 ? -25.427 -8.844 52.352 1.00 90.94 993 THR A C 1
ATOM 7668 O O . THR A 1 993 ? -24.876 -9.933 52.526 1.00 90.94 993 THR A O 1
ATOM 7671 N N . THR A 1 994 ? -24.786 -7.690 52.564 1.00 91.06 994 THR A N 1
ATOM 7672 C CA . THR A 1 994 ? -23.385 -7.614 53.013 1.00 91.06 994 THR A CA 1
ATOM 7673 C C . THR A 1 994 ? -23.222 -7.509 54.529 1.00 91.06 994 THR A C 1
ATOM 7675 O O . THR A 1 994 ? -22.084 -7.534 54.996 1.00 91.06 994 THR A O 1
ATOM 7678 N N . TYR A 1 995 ? -24.301 -7.424 55.318 1.00 92.19 995 TYR A N 1
ATOM 7679 C CA . TYR A 1 995 ? -24.224 -7.401 56.782 1.00 92.19 995 TYR A CA 1
ATOM 7680 C C . TYR A 1 995 ? -24.434 -8.804 57.395 1.00 92.19 995 TYR A C 1
ATOM 7682 O O . TYR A 1 995 ? -25.438 -9.453 57.103 1.00 92.19 995 TYR A O 1
ATOM 7690 N N . PRO A 1 996 ? -23.546 -9.296 58.286 1.00 92.94 996 PRO A N 1
ATOM 7691 C CA . PRO A 1 996 ? -22.304 -8.682 58.755 1.00 92.94 996 PRO A CA 1
ATOM 7692 C C . PRO A 1 996 ? -21.164 -8.787 57.718 1.00 92.94 996 PRO A C 1
ATOM 7694 O O . PRO A 1 996 ? -20.955 -9.867 57.158 1.00 92.94 996 PRO A O 1
ATOM 7697 N N . PRO A 1 997 ? -20.361 -7.724 57.497 1.00 91.12 997 PRO A N 1
ATOM 7698 C CA . PRO A 1 997 ? -19.346 -7.730 56.447 1.00 91.12 997 PRO A CA 1
ATOM 7699 C C . PRO A 1 997 ? -18.226 -8.736 56.701 1.00 91.12 997 PRO A C 1
ATOM 7701 O O . PRO A 1 997 ? -17.656 -8.815 57.794 1.00 91.12 997 PRO A O 1
ATOM 7704 N N . GLU A 1 998 ? -17.837 -9.449 55.642 1.00 87.56 998 GLU A N 1
ATOM 7705 C CA . GLU A 1 998 ? -16.650 -10.298 55.665 1.00 87.56 998 GLU A CA 1
ATOM 7706 C C . GLU A 1 998 ? -15.405 -9.482 56.075 1.00 87.56 998 GLU A C 1
ATOM 7708 O O . GLU A 1 998 ? -15.214 -8.368 55.575 1.00 87.56 998 GLU A O 1
ATOM 7713 N N . PRO A 1 999 ? -14.479 -10.030 56.890 1.00 87.56 999 PRO A N 1
ATOM 7714 C CA . PRO A 1 999 ? -13.319 -9.279 57.384 1.00 87.56 999 PRO A CA 1
ATOM 7715 C C . PRO A 1 999 ? -12.438 -8.644 56.297 1.00 87.56 999 PRO A C 1
ATOM 7717 O O . PRO A 1 999 ? -11.823 -7.609 56.542 1.00 87.56 999 PRO A O 1
ATOM 7720 N N . ARG A 1 1000 ? -12.387 -9.242 55.096 1.00 86.75 1000 ARG A N 1
ATOM 7721 C CA . ARG A 1 1000 ? -11.673 -8.700 53.925 1.00 86.75 1000 ARG A CA 1
ATOM 7722 C C . ARG A 1 1000 ? -12.396 -7.529 53.243 1.00 86.75 1000 ARG A C 1
ATOM 7724 O O . ARG A 1 1000 ? -11.729 -6.673 52.675 1.00 86.75 1000 ARG A O 1
ATOM 7731 N N . ASN A 1 1001 ? -13.726 -7.474 53.333 1.00 87.94 1001 ASN A N 1
ATOM 7732 C CA . ASN A 1 1001 ? -14.568 -6.490 52.644 1.00 87.94 1001 ASN A CA 1
ATOM 7733 C C . ASN A 1 1001 ? -15.009 -5.343 53.564 1.00 87.94 1001 ASN A C 1
ATOM 7735 O O . ASN A 1 1001 ? -15.375 -4.288 53.060 1.00 87.94 1001 ASN A O 1
ATOM 7739 N N . LYS A 1 1002 ? -14.905 -5.504 54.894 1.00 91.38 1002 LYS A N 1
ATOM 7740 C CA . LYS A 1 1002 ? -15.293 -4.506 55.911 1.00 91.38 1002 LYS A CA 1
ATOM 7741 C C . LYS A 1 1002 ? -14.847 -3.073 55.586 1.00 91.38 1002 LYS A C 1
ATOM 7743 O O . LYS A 1 1002 ? -15.620 -2.146 55.785 1.00 91.38 1002 LYS A O 1
ATOM 7748 N N . VAL A 1 1003 ? -13.633 -2.881 55.064 1.00 92.00 1003 VAL A N 1
ATOM 7749 C CA . VAL A 1 1003 ? -13.128 -1.548 54.679 1.00 92.00 1003 VAL A CA 1
ATOM 7750 C C . VAL A 1 1003 ? -13.901 -0.954 53.494 1.00 92.00 1003 VAL A C 1
ATOM 7752 O O . VAL A 1 1003 ? -14.209 0.232 53.518 1.00 92.00 1003 VAL A O 1
ATOM 7755 N N . VAL A 1 1004 ? -14.248 -1.769 52.493 1.00 90.31 1004 VAL A N 1
ATOM 7756 C CA . VAL A 1 1004 ? -15.022 -1.351 51.309 1.00 90.31 1004 VAL A CA 1
ATOM 7757 C C . VAL A 1 1004 ? -16.467 -1.042 51.697 1.00 90.31 1004 VAL A C 1
ATOM 7759 O O . VAL A 1 1004 ? -17.007 -0.025 51.278 1.00 90.31 1004 VAL A O 1
ATOM 7762 N N . SER A 1 1005 ? -17.077 -1.846 52.570 1.00 92.88 1005 SER A N 1
ATOM 7763 C CA . SER A 1 1005 ? -18.423 -1.553 53.075 1.00 92.88 1005 SER A CA 1
ATOM 7764 C C . SER A 1 1005 ? -18.460 -0.281 53.933 1.00 92.88 1005 SER A C 1
ATOM 7766 O O . SER A 1 1005 ? -19.418 0.481 53.863 1.00 92.88 1005 SER A O 1
ATOM 7768 N N . LEU A 1 1006 ? -17.398 0.014 54.694 1.00 93.19 1006 LEU A N 1
ATOM 7769 C CA . LEU A 1 1006 ? -17.264 1.300 55.390 1.00 93.19 1006 LEU A CA 1
ATOM 7770 C C . LEU A 1 1006 ? -17.055 2.483 54.426 1.00 93.19 1006 LEU A C 1
ATOM 7772 O O . LEU A 1 1006 ? -17.408 3.607 54.775 1.00 93.19 1006 LEU A O 1
ATOM 7776 N N . TRP A 1 1007 ? -16.514 2.271 53.220 1.00 93.81 1007 TRP A N 1
ATOM 7777 C CA . TRP A 1 1007 ? -16.510 3.303 52.174 1.00 93.81 1007 TRP A CA 1
ATOM 7778 C C . TRP A 1 1007 ? -17.924 3.559 51.655 1.00 93.81 1007 TRP A C 1
ATOM 7780 O O . TRP A 1 1007 ? -18.364 4.702 51.748 1.00 93.81 1007 TRP A O 1
ATOM 7790 N N . LEU A 1 1008 ? -18.668 2.506 51.288 1.00 95.44 1008 LEU A N 1
ATOM 7791 C CA . LEU A 1 1008 ? -20.080 2.598 50.890 1.00 95.44 1008 LEU A CA 1
ATOM 7792 C C . LEU A 1 1008 ? -20.915 3.389 51.912 1.00 95.44 1008 LEU A C 1
ATOM 7794 O O . LEU A 1 1008 ? -21.611 4.332 51.547 1.00 95.44 1008 LEU A O 1
ATOM 7798 N N . ILE A 1 1009 ? -20.787 3.064 53.202 1.00 96.19 1009 ILE A N 1
ATOM 7799 C CA . ILE A 1 1009 ? -21.477 3.761 54.300 1.00 96.19 1009 ILE A CA 1
ATOM 7800 C C . ILE A 1 1009 ? -21.110 5.257 54.366 1.00 96.19 1009 ILE A C 1
ATOM 7802 O O . ILE A 1 1009 ? -21.990 6.110 54.506 1.00 96.19 1009 ILE A O 1
ATOM 7806 N N . ARG A 1 1010 ? -19.824 5.611 54.227 1.00 96.12 1010 ARG A N 1
ATOM 7807 C CA . ARG A 1 1010 ? -19.369 7.016 54.219 1.00 96.12 1010 ARG A CA 1
ATOM 7808 C C . ARG A 1 1010 ? -19.851 7.777 52.983 1.00 96.12 1010 ARG A C 1
ATOM 7810 O O . ARG A 1 1010 ? -20.196 8.950 53.101 1.00 96.12 1010 ARG A O 1
ATOM 7817 N N . THR A 1 1011 ? -19.860 7.139 51.816 1.00 96.75 1011 THR A N 1
ATOM 7818 C CA . THR A 1 1011 ? -20.359 7.726 50.566 1.00 96.75 1011 THR A CA 1
ATOM 7819 C C . THR A 1 1011 ? -21.865 7.955 50.660 1.00 96.75 1011 THR A C 1
ATOM 7821 O O . THR A 1 1011 ? -22.319 9.074 50.433 1.00 96.75 1011 THR A O 1
ATOM 7824 N N . LEU A 1 1012 ? -22.620 6.960 51.132 1.00 96.88 1012 LEU A N 1
ATOM 7825 C CA . LEU A 1 1012 ? -24.054 7.078 51.394 1.00 96.88 1012 LEU A CA 1
ATOM 7826 C C . LEU A 1 1012 ? -24.373 8.190 52.402 1.00 96.88 1012 LEU A C 1
ATOM 7828 O O . LEU A 1 1012 ? -25.299 8.959 52.178 1.00 96.88 1012 LEU A O 1
ATOM 7832 N N . THR A 1 1013 ? -23.569 8.352 53.459 1.00 96.88 1013 THR A N 1
ATOM 7833 C CA . THR A 1 1013 ? -23.732 9.466 54.417 1.00 96.88 1013 THR A CA 1
ATOM 7834 C C . THR A 1 1013 ? -23.672 10.828 53.720 1.00 96.88 1013 THR A C 1
ATOM 7836 O O . THR A 1 1013 ? -24.477 11.699 54.026 1.00 96.88 1013 THR A O 1
ATOM 7839 N N . ARG A 1 1014 ? -22.757 11.016 52.756 1.00 97.06 1014 ARG A N 1
ATOM 7840 C CA . ARG A 1 1014 ? -22.657 12.269 51.984 1.00 97.06 1014 ARG A CA 1
ATOM 7841 C C . ARG A 1 1014 ? -23.844 12.471 51.048 1.00 97.06 1014 ARG A C 1
ATOM 7843 O O . ARG A 1 1014 ? -24.293 13.598 50.903 1.00 97.06 1014 ARG A O 1
ATOM 7850 N N . VAL A 1 1015 ? -24.342 11.400 50.428 1.00 96.69 1015 VAL A N 1
ATOM 7851 C CA . VAL A 1 1015 ? -25.540 11.458 49.576 1.00 96.69 1015 VAL A CA 1
ATOM 7852 C C . VAL A 1 1015 ? -26.770 11.825 50.411 1.00 96.69 1015 VAL A C 1
ATOM 7854 O O . VAL A 1 1015 ? -27.550 12.665 49.985 1.00 96.69 1015 VAL A O 1
ATOM 7857 N N . ILE A 1 1016 ? -26.906 11.289 51.629 1.00 96.50 1016 ILE A N 1
ATOM 7858 C CA . ILE A 1 1016 ? -27.989 11.671 52.549 1.00 96.50 1016 ILE A CA 1
ATOM 7859 C C . ILE A 1 1016 ? -27.862 13.145 52.974 1.00 96.50 1016 ILE A C 1
ATOM 7861 O O . ILE A 1 1016 ? -28.857 13.861 52.951 1.00 96.50 1016 ILE A O 1
ATOM 7865 N N . ASP A 1 1017 ? -26.655 13.609 53.323 1.00 96.62 1017 ASP A N 1
ATOM 7866 C CA . ASP A 1 1017 ? -26.379 15.002 53.730 1.00 96.62 1017 ASP A CA 1
ATOM 7867 C C . ASP A 1 1017 ? -26.635 16.024 52.603 1.00 96.62 1017 ASP A C 1
ATOM 7869 O O . ASP A 1 1017 ? -27.065 17.147 52.857 1.00 96.62 1017 ASP A O 1
ATOM 7873 N N . ALA A 1 1018 ? -26.394 15.624 51.351 1.00 96.19 1018 ALA A N 1
ATOM 7874 C CA . ALA A 1 1018 ? -26.595 16.447 50.159 1.00 96.19 1018 ALA A CA 1
ATOM 7875 C C . ALA A 1 1018 ? -28.004 16.329 49.541 1.00 96.19 1018 ALA A C 1
ATOM 7877 O O . ALA A 1 1018 ? -28.311 17.053 48.594 1.00 96.19 1018 ALA A O 1
ATOM 7878 N N . CYS A 1 1019 ? -28.855 15.421 50.027 1.00 96.19 1019 CYS A N 1
ATOM 7879 C CA . CYS A 1 1019 ? -30.150 15.145 49.413 1.00 96.19 1019 CYS A CA 1
ATOM 7880 C C . CYS A 1 1019 ? -31.120 16.337 49.555 1.00 96.19 1019 CYS A C 1
ATOM 7882 O O . CYS A 1 1019 ? -31.313 16.837 50.668 1.00 96.19 1019 CYS A O 1
ATOM 7884 N N . PRO A 1 1020 ? -31.788 16.779 48.471 1.00 95.50 1020 PRO A N 1
ATOM 7885 C CA . PRO A 1 1020 ? -32.867 17.753 48.562 1.00 95.50 1020 PRO A CA 1
ATOM 7886 C C . PRO A 1 1020 ? -33.968 17.303 49.533 1.00 95.50 1020 PRO A C 1
ATOM 7888 O O . PRO A 1 1020 ? -34.344 16.127 49.610 1.00 95.50 1020 PRO A O 1
ATOM 7891 N N . ILE A 1 1021 ? -34.517 18.259 50.281 1.00 93.75 1021 ILE A N 1
ATOM 7892 C CA . ILE A 1 1021 ? -35.549 18.016 51.301 1.00 93.75 1021 ILE A CA 1
ATOM 7893 C C . ILE A 1 1021 ? -36.823 17.397 50.700 1.00 93.75 1021 ILE A C 1
ATOM 7895 O O . ILE A 1 1021 ? -37.492 16.590 51.345 1.00 93.75 1021 ILE A O 1
ATOM 7899 N N . GLU A 1 1022 ? -37.121 17.720 49.441 1.00 94.00 1022 GLU A N 1
ATOM 7900 C CA . GLU A 1 1022 ? -38.242 17.192 48.663 1.00 94.00 1022 GLU A CA 1
ATOM 7901 C C . GLU A 1 1022 ? -38.096 15.694 48.344 1.00 94.00 1022 GLU A C 1
ATOM 7903 O O . GLU A 1 1022 ? -39.100 14.988 48.249 1.00 94.00 1022 GLU A O 1
ATOM 7908 N N . LEU A 1 1023 ? -36.860 15.204 48.198 1.00 95.00 1023 LEU A N 1
ATOM 7909 C CA . LEU A 1 1023 ? -36.540 13.813 47.848 1.00 95.00 1023 LEU A CA 1
ATOM 7910 C C . LEU A 1 1023 ? -36.234 12.952 49.089 1.00 95.00 1023 LEU A C 1
ATOM 7912 O O . LEU A 1 1023 ? -36.356 11.725 49.055 1.00 95.00 1023 LEU A O 1
ATOM 7916 N N . SER A 1 1024 ? -35.878 13.601 50.201 1.00 93.81 1024 SER A N 1
ATOM 7917 C CA . SER A 1 1024 ? -35.366 12.969 51.421 1.00 93.81 1024 SER A CA 1
ATOM 7918 C C . SER A 1 1024 ? -36.301 11.922 52.041 1.00 93.81 1024 SER A C 1
ATOM 7920 O O . SER A 1 1024 ? -35.817 10.884 52.485 1.00 93.81 1024 SER A O 1
ATOM 7922 N N . MET A 1 1025 ? -37.624 12.139 52.048 1.00 94.00 1025 MET A N 1
ATOM 7923 C CA . MET A 1 1025 ? -38.584 11.168 52.611 1.00 94.00 1025 MET A CA 1
ATOM 7924 C C . MET A 1 1025 ? -38.498 9.814 51.896 1.00 94.00 1025 MET A C 1
ATOM 7926 O O . MET A 1 1025 ? -38.224 8.793 52.520 1.00 94.00 1025 MET A O 1
ATOM 7930 N N . ASN A 1 1026 ? -38.669 9.829 50.573 1.00 94.81 1026 ASN A N 1
ATOM 7931 C CA . ASN A 1 1026 ? -38.638 8.633 49.736 1.00 94.81 1026 ASN A CA 1
ATOM 7932 C C . ASN A 1 1026 ? -37.260 7.951 49.800 1.00 94.81 1026 ASN A C 1
ATOM 7934 O O . ASN A 1 1026 ? -37.180 6.731 49.879 1.00 94.81 1026 ASN A O 1
ATOM 7938 N N . MET A 1 1027 ? -36.169 8.728 49.823 1.00 96.31 1027 MET A N 1
ATOM 7939 C CA . MET A 1 1027 ? -34.817 8.188 50.001 1.00 96.31 1027 MET A CA 1
ATOM 7940 C C . MET A 1 1027 ? -34.682 7.404 51.318 1.00 96.31 1027 MET A C 1
ATOM 7942 O O . MET A 1 1027 ? -34.121 6.308 51.319 1.00 96.31 1027 MET A O 1
ATOM 7946 N N . PHE A 1 1028 ? -35.205 7.924 52.435 1.00 96.38 1028 PHE A N 1
ATOM 7947 C CA . PHE A 1 1028 ? -35.191 7.188 53.701 1.00 96.38 1028 PHE A CA 1
ATOM 7948 C C . PHE A 1 1028 ? -36.098 5.954 53.670 1.00 96.38 1028 PHE A C 1
ATOM 7950 O O . PHE A 1 1028 ? -35.698 4.920 54.202 1.00 96.38 1028 PHE A O 1
ATOM 7957 N N . GLU A 1 1029 ? -37.267 6.018 53.025 1.00 95.38 1029 GLU A N 1
ATOM 7958 C CA . GLU A 1 1029 ? -38.158 4.856 52.890 1.00 95.38 1029 GLU A CA 1
ATOM 7959 C C . GLU A 1 1029 ? -37.499 3.680 52.153 1.00 95.38 1029 GLU A C 1
ATOM 7961 O O . GLU A 1 1029 ? -37.712 2.537 52.564 1.00 95.38 1029 GLU A O 1
ATOM 7966 N N . LEU A 1 1030 ? -36.682 3.952 51.126 1.00 96.12 1030 LEU A N 1
ATOM 7967 C CA . LEU A 1 1030 ? -35.948 2.938 50.351 1.00 96.12 1030 LEU A CA 1
ATOM 7968 C C . LEU A 1 1030 ? -34.730 2.379 51.113 1.00 96.12 1030 LEU A C 1
ATOM 7970 O O . LEU A 1 1030 ? -34.456 1.186 51.050 1.00 96.12 1030 LEU A O 1
ATOM 7974 N N . LEU A 1 1031 ? -34.001 3.219 51.859 1.00 96.81 1031 LEU A N 1
ATOM 7975 C CA . LEU A 1 1031 ? -32.741 2.839 52.526 1.00 96.81 1031 LEU A CA 1
ATOM 7976 C C . LEU A 1 1031 ? -32.892 2.295 53.959 1.00 96.81 1031 LEU A C 1
ATOM 7978 O O . LEU A 1 1031 ? -31.907 1.839 54.551 1.00 96.81 1031 LEU A O 1
ATOM 7982 N N . GLN A 1 1032 ? -34.072 2.419 54.574 1.00 95.56 1032 GLN A N 1
ATOM 7983 C CA . GLN A 1 1032 ? -34.235 2.226 56.022 1.00 95.56 1032 GLN A CA 1
ATOM 7984 C C . GLN A 1 1032 ? -33.852 0.833 56.534 1.00 95.56 1032 GLN A C 1
ATOM 7986 O O . GLN A 1 1032 ? -33.355 0.734 57.654 1.00 95.56 1032 GLN A O 1
ATOM 7991 N N . GLU A 1 1033 ? -34.072 -0.231 55.758 1.00 95.50 1033 GLU A N 1
ATOM 7992 C CA . GLU A 1 1033 ? -33.837 -1.610 56.204 1.00 95.50 1033 GLU A CA 1
ATOM 7993 C C . GLU A 1 1033 ? -32.335 -1.923 56.252 1.00 95.50 1033 GLU A C 1
ATOM 7995 O O . GLU A 1 1033 ? -31.811 -2.327 57.295 1.00 95.50 1033 GLU A O 1
ATOM 8000 N N . GLY A 1 1034 ? -31.615 -1.621 55.169 1.00 95.12 1034 GLY A N 1
ATOM 8001 C CA . GLY A 1 1034 ? -30.161 -1.715 55.108 1.00 95.12 1034 GLY A CA 1
ATOM 8002 C C . GLY A 1 1034 ? -29.487 -0.825 56.150 1.00 95.12 1034 GLY A C 1
ATOM 8003 O O . GLY A 1 1034 ? -28.659 -1.303 56.924 1.00 95.12 1034 GLY A O 1
ATOM 8004 N N . LEU A 1 1035 ? -29.875 0.450 56.252 1.00 96.62 1035 LEU A N 1
ATOM 8005 C CA . LEU A 1 1035 ? -29.309 1.352 57.261 1.00 96.62 1035 LEU A CA 1
ATOM 8006 C C . LEU A 1 1035 ? -29.588 0.874 58.696 1.00 96.62 1035 LEU A C 1
ATOM 8008 O O . LEU A 1 1035 ? -28.687 0.934 59.537 1.00 96.62 1035 LEU A O 1
ATOM 8012 N N . ALA A 1 1036 ? -30.783 0.346 58.984 1.00 96.50 1036 ALA A N 1
ATOM 8013 C CA . ALA A 1 1036 ? -31.118 -0.162 60.312 1.00 96.50 1036 ALA A CA 1
ATOM 8014 C C . ALA A 1 1036 ? -30.199 -1.315 60.753 1.00 96.50 1036 ALA A C 1
ATOM 8016 O O . ALA A 1 1036 ? -29.748 -1.307 61.898 1.00 96.50 1036 ALA A O 1
ATOM 8017 N N . HIS A 1 1037 ? -29.853 -2.253 59.864 1.00 95.31 1037 HIS A N 1
ATOM 8018 C CA . HIS A 1 1037 ? -28.925 -3.350 60.178 1.00 95.31 1037 HIS A CA 1
ATOM 8019 C C . HIS A 1 1037 ? -27.505 -2.875 60.523 1.00 95.31 1037 HIS A C 1
ATOM 8021 O O . HIS A 1 1037 ? -26.866 -3.399 61.439 1.00 95.31 1037 HIS A O 1
ATOM 8027 N N . TRP A 1 1038 ? -27.001 -1.858 59.820 1.00 96.06 1038 TRP A N 1
ATOM 8028 C CA . TRP A 1 1038 ? -25.661 -1.320 60.079 1.00 96.06 1038 TRP A CA 1
ATOM 8029 C C . TRP A 1 1038 ? -25.620 -0.453 61.346 1.00 96.06 1038 TRP A C 1
ATOM 8031 O O . TRP A 1 1038 ? -24.612 -0.453 62.055 1.00 96.06 1038 TRP A O 1
ATOM 8041 N N . ILE A 1 1039 ? -26.720 0.239 61.665 1.00 96.75 1039 ILE A N 1
ATOM 8042 C CA . ILE A 1 1039 ? -26.860 1.085 62.861 1.00 96.75 1039 ILE A CA 1
ATOM 8043 C C . ILE A 1 1039 ? -27.193 0.256 64.115 1.00 96.75 1039 ILE A C 1
ATOM 8045 O O . ILE A 1 1039 ? -26.746 0.609 65.210 1.00 96.75 1039 ILE A O 1
ATOM 8049 N N . SER A 1 1040 ? -27.927 -0.858 64.010 1.00 95.88 1040 SER A N 1
ATOM 8050 C CA . SER A 1 1040 ? -28.149 -1.771 65.145 1.00 95.88 1040 SER A CA 1
ATOM 8051 C C . SER A 1 1040 ? -26.835 -2.417 65.603 1.00 95.88 1040 SER A C 1
ATOM 8053 O O . SER A 1 1040 ? -26.581 -2.529 66.806 1.00 95.88 1040 SER A O 1
ATOM 8055 N N . ASP A 1 1041 ? -25.981 -2.784 64.644 1.00 96.06 1041 ASP A N 1
ATOM 8056 C CA . ASP A 1 1041 ? -24.774 -3.594 64.816 1.00 96.06 1041 ASP A CA 1
ATOM 8057 C C . ASP A 1 1041 ? -25.035 -4.874 65.643 1.00 96.06 1041 ASP A C 1
ATOM 8059 O O . ASP A 1 1041 ? -24.314 -5.190 66.595 1.00 96.06 1041 ASP A O 1
ATOM 8063 N N . ASP A 1 1042 ? -26.103 -5.608 65.301 1.00 94.50 1042 ASP A N 1
ATOM 8064 C CA . ASP A 1 1042 ? -26.561 -6.815 66.014 1.00 94.50 1042 ASP A CA 1
ATOM 8065 C C . ASP A 1 1042 ? -25.461 -7.879 66.196 1.00 94.50 1042 ASP A C 1
ATOM 8067 O O . ASP A 1 1042 ? -25.388 -8.538 67.240 1.00 94.50 1042 ASP A O 1
ATOM 8071 N N . TYR A 1 1043 ? -24.568 -8.025 65.210 1.00 94.00 1043 TYR A N 1
ATOM 8072 C CA . TYR A 1 1043 ? -23.441 -8.966 65.250 1.00 94.00 1043 TYR A CA 1
ATOM 8073 C C . TYR A 1 1043 ? -22.166 -8.394 65.897 1.00 94.00 1043 TYR A C 1
ATOM 8075 O O . TYR A 1 1043 ? -21.188 -9.130 66.041 1.00 94.00 1043 TYR A O 1
ATOM 8083 N N . GLN A 1 1044 ? -22.168 -7.124 66.326 1.00 93.31 1044 GLN A N 1
ATOM 8084 C CA . GLN A 1 1044 ? -21.045 -6.435 66.984 1.00 93.31 1044 GLN A CA 1
ATOM 8085 C C . GLN A 1 1044 ? -19.750 -6.469 66.150 1.00 93.31 1044 GLN A C 1
ATOM 8087 O O . GLN A 1 1044 ? -18.664 -6.784 66.646 1.00 93.31 1044 GLN A O 1
ATOM 8092 N N . VAL A 1 1045 ? -19.873 -6.172 64.855 1.00 93.62 1045 VAL A N 1
ATOM 8093 C CA . VAL A 1 1045 ? -18.793 -6.290 63.857 1.00 93.62 1045 VAL A CA 1
ATOM 8094 C C . VAL A 1 1045 ? -17.787 -5.142 63.970 1.00 93.62 1045 VAL A C 1
ATOM 8096 O O . VAL A 1 1045 ? -16.615 -5.277 63.588 1.00 93.62 1045 VAL A O 1
ATOM 8099 N N . PHE A 1 1046 ? -18.223 -4.001 64.504 1.00 93.62 1046 PHE A N 1
ATOM 8100 C CA . PHE A 1 1046 ? -17.401 -2.806 64.656 1.00 93.62 1046 PHE A CA 1
ATOM 8101 C C . PHE A 1 1046 ? -16.801 -2.719 66.060 1.00 93.62 1046 PHE A C 1
ATOM 8103 O O . PHE A 1 1046 ? -17.452 -2.966 67.075 1.00 93.62 1046 PHE A O 1
ATOM 8110 N N . THR A 1 1047 ? -15.552 -2.284 66.160 1.00 93.31 1047 THR A N 1
ATOM 8111 C CA . THR A 1 1047 ? -14.989 -1.822 67.433 1.00 93.31 1047 THR A CA 1
ATOM 8112 C C . THR A 1 1047 ? -15.735 -0.573 67.923 1.00 93.31 1047 THR A C 1
ATOM 8114 O O . THR A 1 1047 ? -16.545 0.016 67.211 1.00 93.31 1047 THR A O 1
ATOM 8117 N N . ALA A 1 1048 ? -15.522 -0.164 69.177 1.00 91.56 1048 ALA A N 1
ATOM 8118 C CA . ALA A 1 1048 ? -16.120 1.075 69.691 1.00 91.56 1048 ALA A CA 1
ATOM 8119 C C . ALA A 1 1048 ? -15.637 2.325 68.932 1.00 91.56 1048 ALA A C 1
ATOM 8121 O O . ALA A 1 1048 ? -16.407 3.264 68.771 1.00 91.56 1048 ALA A O 1
ATOM 8122 N N . GLU A 1 1049 ? -14.394 2.308 68.445 1.00 92.25 1049 GLU A N 1
ATOM 8123 C CA . GLU A 1 1049 ? -13.800 3.398 67.669 1.00 92.25 1049 GLU A CA 1
ATOM 8124 C C . GLU A 1 1049 ? -14.361 3.441 66.241 1.00 92.25 1049 GLU A C 1
ATOM 8126 O O . GLU A 1 1049 ? -14.880 4.475 65.840 1.00 92.25 1049 GLU A O 1
ATOM 8131 N N . GLU A 1 1050 ? -14.376 2.316 65.512 1.00 92.44 1050 GLU A N 1
ATOM 8132 C CA . GLU A 1 1050 ? -14.986 2.243 64.169 1.00 92.44 1050 GLU A CA 1
ATOM 8133 C C . GLU A 1 1050 ? -16.473 2.635 64.192 1.00 92.44 1050 GLU A C 1
ATOM 8135 O O . GLU A 1 1050 ? -16.911 3.434 63.372 1.00 92.44 1050 GLU A O 1
ATOM 8140 N N . TYR A 1 1051 ? -17.252 2.143 65.165 1.00 94.94 1051 TYR A N 1
ATOM 8141 C CA . TYR A 1 1051 ? -18.666 2.514 65.284 1.00 94.94 1051 TYR A CA 1
ATOM 8142 C C . TYR A 1 1051 ? -18.832 4.020 65.543 1.00 94.94 1051 TYR A C 1
ATOM 8144 O O . TYR A 1 1051 ? -19.690 4.658 64.937 1.00 94.94 1051 TYR A O 1
ATOM 8152 N N . ALA A 1 1052 ? -18.012 4.610 66.420 1.00 94.06 1052 ALA A N 1
ATOM 8153 C CA . ALA A 1 1052 ? -18.071 6.042 66.721 1.00 94.06 1052 ALA A CA 1
ATOM 8154 C C . ALA A 1 1052 ? -17.587 6.932 65.560 1.00 94.06 1052 ALA A C 1
ATOM 8156 O O . ALA A 1 1052 ? -18.051 8.063 65.444 1.00 94.06 1052 ALA A O 1
ATOM 8157 N N . MET A 1 1053 ? -16.673 6.437 64.721 1.00 93.12 1053 MET A N 1
ATOM 8158 C CA . MET A 1 1053 ? -16.106 7.178 63.591 1.00 93.12 1053 MET A CA 1
ATOM 8159 C C . MET A 1 1053 ? -16.916 7.051 62.298 1.00 93.12 1053 MET A C 1
ATOM 8161 O O . MET A 1 1053 ? -16.913 7.997 61.516 1.00 93.12 1053 MET A O 1
ATOM 8165 N N . ASP A 1 1054 ? -17.587 5.917 62.072 1.00 93.38 1054 ASP A N 1
ATOM 8166 C CA . ASP A 1 1054 ? -18.221 5.606 60.783 1.00 93.38 1054 ASP A CA 1
ATOM 8167 C C . ASP A 1 1054 ? -19.734 5.373 60.857 1.00 93.38 1054 ASP A C 1
ATOM 8169 O O . ASP A 1 1054 ? -20.442 5.802 59.955 1.00 93.38 1054 ASP A O 1
ATOM 8173 N N . ILE A 1 1055 ? -20.254 4.739 61.916 1.00 95.94 1055 ILE A N 1
ATOM 8174 C CA . ILE A 1 1055 ? -21.691 4.405 62.030 1.00 95.94 1055 ILE A CA 1
ATOM 8175 C C . ILE A 1 1055 ? -22.478 5.507 62.756 1.00 95.94 1055 ILE A C 1
ATOM 8177 O O . ILE A 1 1055 ? -23.589 5.858 62.360 1.00 95.94 1055 ILE A O 1
ATOM 8181 N N . LEU A 1 1056 ? -21.902 6.095 63.808 1.00 95.19 1056 LEU A N 1
ATOM 8182 C CA . LEU A 1 1056 ? -22.508 7.207 64.547 1.00 95.19 1056 LEU A CA 1
ATOM 8183 C C . LEU A 1 1056 ? -22.781 8.439 63.655 1.00 95.19 1056 LEU A C 1
ATOM 8185 O O . LEU A 1 1056 ? -23.891 8.963 63.757 1.00 95.19 1056 LEU A O 1
ATOM 8189 N N . PRO A 1 1057 ? -21.868 8.885 62.762 1.00 97.12 1057 PRO A N 1
ATOM 8190 C CA . PRO A 1 1057 ? -22.163 9.986 61.846 1.00 97.12 1057 PRO A CA 1
ATOM 8191 C C . PRO A 1 1057 ? -23.335 9.691 60.906 1.00 97.12 1057 PRO A C 1
ATOM 8193 O O . PRO A 1 1057 ? -24.162 10.569 60.705 1.00 97.12 1057 PRO A O 1
ATOM 8196 N N . VAL A 1 1058 ? -23.472 8.454 60.408 1.00 96.50 1058 VAL A N 1
ATOM 8197 C CA . VAL A 1 1058 ? -24.612 8.043 59.564 1.00 96.50 1058 VAL A CA 1
ATOM 8198 C C . VAL A 1 1058 ? -25.923 8.268 60.308 1.00 96.50 1058 VAL A C 1
ATOM 8200 O O . VAL A 1 1058 ? -26.821 8.924 59.791 1.00 96.50 1058 VAL A O 1
ATOM 8203 N N . TYR A 1 1059 ? -26.022 7.776 61.548 1.00 97.44 1059 TYR A N 1
ATOM 8204 C CA . TYR A 1 1059 ? -27.220 7.951 62.372 1.00 97.44 1059 TYR A CA 1
ATOM 8205 C C . TYR A 1 1059 ? -27.510 9.431 62.663 1.00 97.44 1059 TYR A C 1
ATOM 8207 O O . TYR A 1 1059 ? -28.661 9.853 62.610 1.00 97.44 1059 TYR A O 1
ATOM 8215 N N . GLN A 1 1060 ? -26.476 10.238 62.918 1.00 97.25 1060 GLN A N 1
ATOM 8216 C CA . GLN A 1 1060 ? -26.623 11.683 63.120 1.00 97.25 1060 GLN A CA 1
ATOM 8217 C C . GLN A 1 1060 ? -27.135 12.395 61.859 1.00 97.25 1060 GLN A C 1
ATOM 8219 O O . GLN A 1 1060 ? -28.094 13.157 61.949 1.00 97.25 1060 GLN A O 1
ATOM 8224 N N . THR A 1 1061 ? -26.556 12.117 60.689 1.00 97.12 1061 THR A N 1
ATOM 8225 C CA . THR A 1 1061 ? -26.988 12.684 59.403 1.00 97.12 1061 THR A CA 1
ATOM 8226 C C . THR A 1 1061 ? -28.404 12.237 59.032 1.00 97.12 1061 THR A C 1
ATOM 8228 O O . THR A 1 1061 ? -29.209 13.069 58.623 1.00 97.12 1061 THR A O 1
ATOM 8231 N N . VAL A 1 1062 ? -28.760 10.966 59.258 1.00 96.75 1062 VAL A N 1
ATOM 8232 C CA . VAL A 1 1062 ? -30.139 10.466 59.102 1.00 96.75 1062 VAL A CA 1
ATOM 8233 C C . VAL A 1 1062 ? -31.105 11.254 59.988 1.00 96.75 1062 VAL A C 1
ATOM 8235 O O . VAL A 1 1062 ? -32.100 11.770 59.488 1.00 96.75 1062 VAL A O 1
ATOM 8238 N N . LEU A 1 1063 ? -30.815 11.399 61.287 1.00 96.94 1063 LEU A N 1
ATOM 8239 C CA . LEU A 1 1063 ? -31.688 12.147 62.196 1.00 96.94 1063 LEU A CA 1
ATOM 8240 C C . LEU A 1 1063 ? -31.825 13.620 61.790 1.00 96.94 1063 LEU A C 1
ATOM 8242 O O . LEU A 1 1063 ? -32.933 14.145 61.844 1.00 96.94 1063 LEU A O 1
ATOM 8246 N N . LEU A 1 1064 ? -30.748 14.275 61.346 1.00 96.06 1064 LEU A N 1
ATOM 8247 C CA . LEU A 1 1064 ? -30.792 15.652 60.835 1.00 96.06 1064 LEU A CA 1
ATOM 8248 C C . LEU A 1 1064 ? -31.633 15.768 59.552 1.00 96.06 1064 LEU A C 1
ATOM 8250 O O . LEU A 1 1064 ? -32.426 16.701 59.428 1.00 96.06 1064 LEU A O 1
ATOM 8254 N N . GLY A 1 1065 ? -31.527 14.799 58.638 1.00 94.50 1065 GLY A N 1
ATOM 8255 C CA . GLY A 1 1065 ? -32.377 14.717 57.450 1.00 94.50 1065 GLY A CA 1
ATOM 8256 C C . GLY A 1 1065 ? -33.855 14.546 57.812 1.00 94.50 1065 GLY A C 1
ATOM 8257 O O . GLY A 1 1065 ? -34.692 15.315 57.340 1.00 94.50 1065 GLY A O 1
ATOM 8258 N N . ILE A 1 1066 ? -34.186 13.637 58.737 1.00 94.94 1066 ILE A N 1
ATOM 8259 C CA . ILE A 1 1066 ? -35.559 13.465 59.253 1.00 94.94 1066 ILE A CA 1
ATOM 8260 C C . ILE A 1 1066 ? -36.041 14.734 59.981 1.00 94.94 1066 ILE A C 1
ATOM 8262 O O . ILE A 1 1066 ? -37.212 15.093 59.875 1.00 94.94 1066 ILE A O 1
ATOM 8266 N N . GLN A 1 1067 ? -35.154 15.458 60.674 1.00 94.81 1067 GLN A N 1
ATOM 8267 C CA . GLN A 1 1067 ? -35.463 16.742 61.320 1.00 94.81 1067 GLN A CA 1
ATOM 8268 C C . GLN A 1 1067 ? -35.812 17.854 60.318 1.00 94.81 1067 GLN A C 1
ATOM 8270 O O . GLN A 1 1067 ? -36.419 18.854 60.703 1.00 94.81 1067 GLN A O 1
ATOM 8275 N N . SER A 1 1068 ? -35.407 17.717 59.055 1.00 92.38 1068 SER A N 1
ATOM 8276 C CA . SER A 1 1068 ? -35.760 18.671 58.004 1.00 92.38 1068 SER A CA 1
ATOM 8277 C C . SER A 1 1068 ? -37.179 18.439 57.464 1.00 92.38 1068 SER A C 1
ATOM 8279 O O . SER A 1 1068 ? -37.839 19.394 57.060 1.00 92.38 1068 SER A O 1
ATOM 8281 N N . LEU A 1 1069 ? -37.684 17.201 57.522 1.00 93.62 1069 LEU A N 1
ATOM 8282 C CA . LEU A 1 1069 ? -38.996 16.815 56.996 1.00 93.62 1069 LEU A CA 1
ATOM 8283 C C . LEU A 1 1069 ? -40.173 17.426 57.793 1.00 93.62 1069 LEU A C 1
ATOM 8285 O O . LEU A 1 1069 ? -40.028 17.779 58.966 1.00 93.62 1069 LEU A O 1
ATOM 8289 N N . PRO A 1 1070 ? -41.381 17.521 57.196 1.00 90.06 1070 PRO A N 1
ATOM 8290 C CA . PRO A 1 1070 ? -42.576 17.986 57.899 1.00 90.06 1070 PRO A CA 1
ATOM 8291 C C . PRO A 1 1070 ? -42.888 17.155 59.154 1.00 90.06 1070 PRO A C 1
ATOM 8293 O O . PRO A 1 1070 ? -42.999 15.934 59.082 1.00 90.06 1070 PRO A O 1
ATOM 8296 N N . PHE A 1 1071 ? -43.109 17.827 60.290 1.00 88.75 1071 PHE A N 1
ATOM 8297 C CA . PHE A 1 1071 ? -43.375 17.202 61.597 1.00 88.75 1071 PHE A CA 1
ATOM 8298 C C . PHE A 1 1071 ? -44.787 16.596 61.698 1.00 88.75 1071 PHE A C 1
ATOM 8300 O O . PHE A 1 1071 ? -45.663 17.101 62.406 1.00 88.75 1071 PHE A O 1
ATOM 8307 N N . ILE A 1 1072 ? -45.012 15.515 60.955 1.00 89.38 1072 ILE A N 1
ATOM 8308 C CA . ILE A 1 1072 ? -46.268 14.766 60.862 1.00 89.38 1072 ILE A CA 1
ATOM 8309 C C . ILE A 1 1072 ? -46.046 13.381 61.484 1.00 89.38 1072 ILE A C 1
ATOM 8311 O O . ILE A 1 1072 ? -44.979 12.792 61.335 1.00 89.38 1072 ILE A O 1
ATOM 8315 N N . VAL A 1 1073 ? -47.049 12.862 62.198 1.00 86.44 1073 VAL A N 1
ATOM 8316 C CA . VAL A 1 1073 ? -46.962 11.560 62.888 1.00 86.44 1073 VAL A CA 1
ATOM 8317 C C . VAL A 1 1073 ? -46.658 10.435 61.894 1.00 86.44 1073 VAL A C 1
ATOM 8319 O O . VAL A 1 1073 ? -45.741 9.657 62.124 1.00 86.44 1073 VAL A O 1
ATOM 8322 N N . ASP A 1 1074 ? -47.345 10.432 60.753 1.00 88.56 1074 ASP A N 1
ATOM 8323 C CA . ASP A 1 1074 ? -47.193 9.460 59.669 1.00 88.56 1074 ASP A CA 1
ATOM 8324 C C . ASP A 1 1074 ? -45.737 9.369 59.156 1.00 88.56 1074 ASP A C 1
ATOM 8326 O O . ASP A 1 1074 ? -45.249 8.280 58.869 1.00 88.56 1074 ASP A O 1
ATOM 8330 N N . VAL A 1 1075 ? -45.014 10.499 59.104 1.00 90.25 1075 VAL A N 1
ATOM 8331 C CA . VAL A 1 1075 ? -43.606 10.571 58.660 1.00 90.25 1075 VAL A CA 1
ATOM 8332 C C . VAL A 1 1075 ? -42.676 9.886 59.662 1.00 90.25 1075 VAL A C 1
ATOM 8334 O O . VAL A 1 1075 ? -41.844 9.065 59.280 1.00 90.25 1075 VAL A O 1
ATOM 8337 N N . ILE A 1 1076 ? -42.816 10.191 60.957 1.00 90.31 1076 ILE A N 1
ATOM 8338 C CA . ILE A 1 1076 ? -41.964 9.587 61.993 1.00 90.31 1076 ILE A CA 1
ATOM 8339 C C . ILE A 1 1076 ? -42.356 8.140 62.312 1.00 90.31 1076 ILE A C 1
ATOM 8341 O O . ILE A 1 1076 ? -41.516 7.376 62.779 1.00 90.31 1076 ILE A O 1
ATOM 8345 N N . GLU A 1 1077 ? -43.599 7.738 62.034 1.00 90.69 1077 GLU A N 1
ATOM 8346 C CA . GLU A 1 1077 ? -44.036 6.342 62.094 1.00 90.69 1077 GLU A CA 1
ATOM 8347 C C . GLU A 1 1077 ? -43.446 5.518 60.941 1.00 90.69 1077 GLU A C 1
ATOM 8349 O O . GLU A 1 1077 ? -42.860 4.464 61.197 1.00 90.69 1077 GLU A O 1
ATOM 8354 N N . ALA A 1 1078 ? -43.510 6.020 59.702 1.00 92.62 1078 ALA A N 1
ATOM 8355 C CA . ALA A 1 1078 ? -42.897 5.375 58.540 1.00 92.62 1078 ALA A CA 1
ATOM 8356 C C . ALA A 1 1078 ? -41.375 5.212 58.697 1.00 92.62 1078 ALA A C 1
ATOM 8358 O O . ALA A 1 1078 ? -40.835 4.159 58.367 1.00 92.62 1078 ALA A O 1
ATOM 8359 N N . LEU A 1 1079 ? -40.693 6.213 59.269 1.00 94.31 1079 LEU A N 1
ATOM 8360 C CA . LEU A 1 1079 ? -39.243 6.190 59.512 1.00 94.31 1079 LEU A CA 1
ATOM 8361 C C . LEU A 1 1079 ? -38.849 5.693 60.920 1.00 94.31 1079 LEU A C 1
ATOM 8363 O O . LEU A 1 1079 ? -37.675 5.733 61.298 1.00 94.31 1079 LEU A O 1
ATOM 8367 N N . ALA A 1 1080 ? -39.794 5.166 61.705 1.00 92.62 1080 ALA A N 1
ATOM 8368 C CA . ALA A 1 1080 ? -39.506 4.597 63.021 1.00 92.62 1080 ALA A CA 1
ATOM 8369 C C . ALA A 1 1080 ? -38.445 3.468 63.020 1.00 92.62 1080 ALA A C 1
ATOM 8371 O O . ALA A 1 1080 ? -37.673 3.422 63.981 1.00 92.62 1080 ALA A O 1
ATOM 8372 N N . PRO A 1 1081 ? -38.339 2.576 62.004 1.00 93.69 1081 PRO A N 1
ATOM 8373 C CA . PRO A 1 1081 ? -37.351 1.491 62.010 1.00 93.69 1081 PRO A CA 1
ATOM 8374 C C . PRO A 1 1081 ? -35.895 1.972 62.079 1.00 93.69 1081 PRO A C 1
ATOM 8376 O O . PRO A 1 1081 ? -35.113 1.453 62.875 1.00 93.69 1081 PRO A O 1
ATOM 8379 N N . ILE A 1 1082 ? -35.536 2.993 61.294 1.00 94.69 1082 ILE A N 1
ATOM 8380 C CA . ILE A 1 1082 ? -34.169 3.533 61.259 1.00 94.69 1082 ILE A CA 1
ATOM 8381 C C . ILE A 1 1082 ? -33.856 4.407 62.487 1.00 94.69 1082 ILE A C 1
ATOM 8383 O O . ILE A 1 1082 ? -32.725 4.413 62.976 1.00 94.69 1082 ILE A O 1
ATOM 8387 N N . VAL A 1 1083 ? -34.863 5.078 63.056 1.00 94.75 1083 VAL A N 1
ATOM 8388 C CA . VAL A 1 1083 ? -34.732 5.820 64.323 1.00 94.75 1083 VAL A CA 1
ATOM 8389 C C . VAL A 1 1083 ? -34.497 4.864 65.501 1.00 94.75 1083 VAL A C 1
ATOM 8391 O O . VAL A 1 1083 ? -33.587 5.091 66.307 1.00 94.75 1083 VAL A O 1
ATOM 8394 N N . GLU A 1 1084 ? -35.266 3.771 65.573 1.00 95.25 1084 GLU A N 1
ATOM 8395 C CA . GLU A 1 1084 ? -35.149 2.724 66.597 1.00 95.25 1084 GLU A CA 1
ATOM 8396 C C . GLU A 1 1084 ? -33.826 1.953 66.507 1.00 95.25 1084 GLU A C 1
ATOM 8398 O O . GLU A 1 1084 ? -33.252 1.604 67.544 1.00 95.25 1084 GLU A O 1
ATOM 8403 N N . ALA A 1 1085 ? -33.279 1.763 65.300 1.00 95.19 1085 ALA A N 1
ATOM 8404 C CA . ALA A 1 1085 ? -31.994 1.096 65.090 1.00 95.19 1085 ALA A CA 1
ATOM 8405 C C . ALA A 1 1085 ? -30.865 1.678 65.956 1.00 95.19 1085 ALA A C 1
ATOM 8407 O O . ALA A 1 1085 ? -30.004 0.932 66.425 1.00 95.19 1085 ALA A O 1
ATOM 8408 N N . GLY A 1 1086 ? -30.903 2.982 66.265 1.00 93.19 1086 GLY A N 1
ATOM 8409 C CA . GLY A 1 1086 ? -29.987 3.630 67.208 1.00 93.19 1086 GLY A CA 1
ATOM 8410 C C . GLY A 1 1086 ? -29.947 2.961 68.589 1.00 93.19 1086 GLY A C 1
ATOM 8411 O O . GLY A 1 1086 ? -28.872 2.834 69.169 1.00 93.19 1086 GLY A O 1
ATOM 8412 N N . PHE A 1 1087 ? -31.061 2.420 69.080 1.00 92.75 1087 PHE A N 1
ATOM 8413 C CA . PHE A 1 1087 ? -31.202 1.851 70.428 1.00 92.75 1087 PHE A CA 1
ATOM 8414 C C . PHE A 1 1087 ? -31.205 0.313 70.478 1.00 92.75 1087 PHE A C 1
ATOM 8416 O O . PHE A 1 1087 ? -31.042 -0.260 71.557 1.00 92.75 1087 PHE A O 1
ATOM 8423 N N . CYS A 1 1088 ? -31.347 -0.360 69.334 1.00 90.75 1088 CYS A N 1
ATOM 8424 C CA . CYS A 1 1088 ? -31.380 -1.823 69.232 1.00 90.75 1088 CYS A CA 1
ATOM 8425 C C . CYS A 1 1088 ? -30.012 -2.457 68.920 1.00 90.75 1088 CYS A C 1
ATOM 8427 O O . CYS A 1 1088 ? -29.068 -1.776 68.523 1.00 90.75 1088 CYS A O 1
ATOM 8429 N N . GLY A 1 1089 ? -29.915 -3.777 69.103 1.00 91.19 1089 GLY A N 1
ATOM 8430 C CA . GLY A 1 1089 ? -28.741 -4.584 68.765 1.00 91.19 1089 GLY A CA 1
ATOM 8431 C C . GLY A 1 1089 ? -27.595 -4.485 69.767 1.00 91.19 1089 GLY A C 1
ATOM 8432 O O . GLY A 1 1089 ? -27.644 -5.062 70.860 1.00 91.19 1089 GLY A O 1
ATOM 8433 N N . ARG A 1 1090 ? -26.522 -3.796 69.381 1.00 91.00 1090 ARG A N 1
ATOM 8434 C CA . ARG A 1 1090 ? -25.273 -3.702 70.142 1.00 91.00 1090 ARG A CA 1
ATOM 8435 C C . ARG A 1 1090 ? -25.481 -3.154 71.571 1.00 91.00 1090 ARG A C 1
ATOM 8437 O O . ARG A 1 1090 ? -26.011 -2.058 71.732 1.00 91.00 1090 ARG A O 1
ATOM 8444 N N . PRO A 1 1091 ? -24.970 -3.824 72.626 1.00 86.19 1091 PRO A N 1
ATOM 8445 C CA . PRO A 1 1091 ? -25.233 -3.439 74.019 1.00 86.19 1091 PRO A CA 1
ATOM 8446 C C . PRO A 1 1091 ? -24.359 -2.288 74.552 1.00 86.19 1091 PRO A C 1
ATOM 8448 O O . PRO A 1 1091 ? -24.632 -1.759 75.626 1.00 86.19 1091 PRO A O 1
ATOM 8451 N N . ASN A 1 1092 ? -23.277 -1.926 73.857 1.00 88.00 1092 ASN A N 1
ATOM 8452 C CA . ASN A 1 1092 ? -22.290 -0.922 74.276 1.00 88.00 1092 ASN A CA 1
ATOM 8453 C C . ASN A 1 1092 ? -22.182 0.231 73.263 1.00 88.00 1092 ASN A C 1
ATOM 8455 O O . ASN A 1 1092 ? -21.093 0.533 72.766 1.00 88.00 1092 ASN A O 1
ATOM 8459 N N . LYS A 1 1093 ? -23.319 0.846 72.927 1.00 89.62 1093 LYS A N 1
ATOM 8460 C CA . LYS A 1 1093 ? -23.362 2.011 72.035 1.00 89.62 1093 LYS A CA 1
ATOM 8461 C C . LYS A 1 1093 ? -22.839 3.284 72.722 1.00 89.62 1093 LYS A C 1
ATOM 8463 O O . LYS A 1 1093 ? -22.973 3.407 73.941 1.00 89.62 1093 LYS A O 1
ATOM 8468 N N . PRO A 1 1094 ? -22.239 4.229 71.973 1.00 89.00 1094 PRO A N 1
ATOM 8469 C CA . PRO A 1 1094 ? -21.814 5.514 72.523 1.00 89.00 1094 PRO A CA 1
ATOM 8470 C C . PRO A 1 1094 ? -23.000 6.331 73.049 1.00 89.00 1094 PRO A C 1
ATOM 8472 O O . PRO A 1 1094 ? -24.037 6.406 72.396 1.00 89.00 1094 PRO A O 1
ATOM 8475 N N . GLU A 1 1095 ? -22.815 7.034 74.169 1.00 89.81 1095 GLU A N 1
ATOM 8476 C CA . GLU A 1 1095 ? -23.811 7.964 74.743 1.00 89.81 1095 GLU A CA 1
ATOM 8477 C C . GLU A 1 1095 ? -24.234 9.068 73.749 1.00 89.81 1095 GLU A C 1
ATOM 8479 O O . GLU A 1 1095 ? -25.367 9.545 73.778 1.00 89.81 1095 GLU A O 1
ATOM 8484 N N . ALA A 1 1096 ? -23.358 9.392 72.791 1.00 92.81 1096 ALA A N 1
ATOM 8485 C CA . ALA A 1 1096 ? -23.627 10.300 71.679 1.00 92.81 1096 ALA A CA 1
ATOM 8486 C C . ALA A 1 1096 ? -24.805 9.875 70.772 1.00 92.81 1096 ALA A C 1
ATOM 8488 O O . ALA A 1 1096 ? -25.400 10.744 70.142 1.00 92.81 1096 ALA A O 1
ATOM 8489 N N . ILE A 1 1097 ? -25.174 8.585 70.722 1.00 93.12 1097 ILE A N 1
ATOM 8490 C CA . ILE A 1 1097 ? -26.390 8.117 70.026 1.00 93.12 1097 ILE A CA 1
ATOM 8491 C C . ILE A 1 1097 ? -27.640 8.654 70.736 1.00 93.12 1097 ILE A C 1
ATOM 8493 O O . ILE A 1 1097 ? -28.499 9.268 70.107 1.00 93.12 1097 ILE A O 1
ATOM 8497 N N . THR A 1 1098 ? -27.715 8.473 72.059 1.00 91.81 1098 THR A N 1
ATOM 8498 C CA . THR A 1 1098 ? -28.828 8.971 72.879 1.00 91.81 1098 THR A CA 1
ATOM 8499 C C . THR A 1 1098 ? -28.907 10.494 72.828 1.00 91.81 1098 THR A C 1
ATOM 8501 O O . THR A 1 1098 ? -30.004 11.034 72.727 1.00 91.81 1098 THR A O 1
ATOM 8504 N N . GLN A 1 1099 ? -27.759 11.182 72.846 1.00 93.44 1099 GLN A N 1
ATOM 8505 C CA . GLN A 1 1099 ? -27.702 12.639 72.712 1.00 93.44 1099 GLN A CA 1
ATOM 8506 C C . GLN A 1 1099 ? -28.208 13.110 71.339 1.00 93.44 1099 GLN A C 1
ATOM 8508 O O . GLN A 1 1099 ? -29.050 13.998 71.287 1.00 93.44 1099 GLN A O 1
ATOM 8513 N N . ALA A 1 1100 ? -27.779 12.476 70.241 1.00 95.00 1100 ALA A N 1
ATOM 8514 C CA . ALA A 1 1100 ? -28.249 12.821 68.898 1.00 95.00 1100 ALA A CA 1
ATOM 8515 C C . ALA A 1 1100 ? -29.772 12.657 68.752 1.00 95.00 1100 ALA A C 1
ATOM 8517 O O . ALA A 1 1100 ? -30.435 13.535 68.204 1.00 95.00 1100 ALA A O 1
ATOM 8518 N N . PHE A 1 1101 ? -30.340 11.576 69.301 1.00 95.88 1101 PHE A N 1
ATOM 8519 C CA . PHE A 1 1101 ? -31.792 11.390 69.346 1.00 95.88 1101 PHE A CA 1
ATOM 8520 C C . PHE A 1 1101 ? -32.495 12.417 70.250 1.00 95.88 1101 PHE A C 1
ATOM 8522 O O . PHE A 1 1101 ? -33.578 12.883 69.905 1.00 95.88 1101 PHE A O 1
ATOM 8529 N N . ALA A 1 1102 ? -31.892 12.799 71.382 1.00 94.19 1102 ALA A N 1
ATOM 8530 C CA . ALA A 1 1102 ? -32.427 13.833 72.270 1.00 94.19 1102 ALA A CA 1
ATOM 8531 C C . ALA A 1 1102 ? -32.538 15.191 71.560 1.00 94.19 1102 ALA A C 1
ATOM 8533 O O . ALA A 1 1102 ? -33.593 15.826 71.604 1.00 94.19 1102 ALA A O 1
ATOM 8534 N N . ASP A 1 1103 ? -31.460 15.601 70.888 1.00 95.19 1103 ASP A N 1
ATOM 8535 C CA . ASP A 1 1103 ? -31.371 16.871 70.166 1.00 95.19 1103 ASP A CA 1
ATOM 8536 C C . ASP A 1 1103 ? -32.355 16.899 68.985 1.00 95.19 1103 ASP A C 1
ATOM 8538 O O . ASP A 1 1103 ? -33.110 17.861 68.832 1.00 95.19 1103 ASP A O 1
ATOM 8542 N N . PHE A 1 1104 ? -32.425 15.802 68.220 1.00 95.38 1104 PHE A N 1
ATOM 8543 C CA . PHE A 1 1104 ? -33.432 15.580 67.181 1.00 95.38 1104 PHE A CA 1
ATOM 8544 C C . PHE A 1 1104 ? -34.862 15.720 67.723 1.00 95.38 1104 PHE A C 1
ATOM 8546 O O . PHE A 1 1104 ? -35.659 16.492 67.182 1.00 95.38 1104 PHE A O 1
ATOM 8553 N N . TRP A 1 1105 ? -35.194 14.991 68.795 1.00 94.19 1105 TRP A N 1
ATOM 8554 C CA . TRP A 1 1105 ? -36.555 14.918 69.327 1.00 94.19 1105 TRP A CA 1
ATOM 8555 C C . TRP A 1 1105 ? -37.026 16.259 69.899 1.00 94.19 1105 TRP A C 1
ATOM 8557 O O . TRP A 1 1105 ? -38.139 16.694 69.601 1.00 94.19 1105 TRP A O 1
ATOM 8567 N N . GLU A 1 1106 ? -36.180 16.951 70.669 1.00 93.69 1106 GLU A N 1
ATOM 8568 C CA . GLU A 1 1106 ? -36.492 18.277 71.225 1.00 93.69 1106 GLU A CA 1
ATOM 8569 C C . GLU A 1 1106 ? -36.662 19.341 70.127 1.00 93.69 1106 GLU A C 1
ATOM 8571 O O . GLU A 1 1106 ? -37.517 20.225 70.242 1.00 93.69 1106 GLU A O 1
ATOM 8576 N N . ALA A 1 1107 ? -35.890 19.246 69.039 1.00 92.31 1107 ALA A N 1
ATOM 8577 C CA . ALA A 1 1107 ? -35.961 20.187 67.924 1.00 92.31 1107 ALA A CA 1
ATOM 8578 C C . ALA A 1 1107 ? -37.161 19.969 66.979 1.00 92.31 1107 ALA A C 1
ATOM 8580 O O . ALA A 1 1107 ? -37.510 20.894 66.242 1.00 92.31 1107 ALA A O 1
ATOM 8581 N N . SER A 1 1108 ? -37.796 18.790 67.003 1.00 90.12 1108 SER A N 1
ATOM 8582 C CA . SER A 1 1108 ? -38.875 18.401 66.079 1.00 90.12 1108 SER A CA 1
ATOM 8583 C C . SER A 1 1108 ? -40.168 17.984 66.802 1.00 90.12 1108 SER A C 1
ATOM 8585 O O . SER A 1 1108 ? -41.113 18.771 66.910 1.00 90.12 1108 SER A O 1
ATOM 8587 N N . TYR A 1 1109 ? -40.225 16.757 67.325 1.00 89.38 1109 TYR A N 1
ATOM 8588 C CA . TYR A 1 1109 ? -41.461 16.109 67.778 1.00 89.38 1109 TYR A CA 1
ATOM 8589 C C . TYR A 1 1109 ? -41.862 16.405 69.233 1.00 89.38 1109 TYR A C 1
ATOM 8591 O O . TYR A 1 1109 ? -43.038 16.266 69.566 1.00 89.38 1109 TYR A O 1
ATOM 8599 N N . ALA A 1 1110 ? -40.970 16.910 70.093 1.00 87.81 1110 ALA A N 1
ATOM 8600 C CA . ALA A 1 1110 ? -41.274 17.193 71.507 1.00 87.81 1110 ALA A CA 1
ATOM 8601 C C . ALA A 1 1110 ? -42.416 18.206 71.739 1.00 87.81 1110 ALA A C 1
ATOM 8603 O O . ALA A 1 1110 ? -43.012 18.243 72.817 1.00 87.81 1110 ALA A O 1
ATOM 8604 N N . ARG A 1 1111 ? -42.733 19.035 70.735 1.00 85.38 1111 ARG A N 1
ATOM 8605 C CA . ARG A 1 1111 ? -43.837 20.017 70.771 1.00 85.38 1111 ARG A CA 1
ATOM 8606 C C . ARG A 1 1111 ? -45.068 19.578 69.979 1.00 85.38 1111 ARG A C 1
ATOM 8608 O O . ARG A 1 1111 ? -46.093 20.261 70.028 1.00 85.38 1111 ARG A O 1
ATOM 8615 N N . VAL A 1 1112 ? -44.979 18.463 69.255 1.00 86.19 1112 VAL A N 1
ATOM 8616 C CA . VAL A 1 1112 ? -46.113 17.854 68.558 1.00 86.19 1112 VAL A CA 1
ATOM 8617 C C . VAL A 1 1112 ? -47.006 17.195 69.606 1.00 86.19 1112 VAL A C 1
ATOM 8619 O O . VAL A 1 1112 ? -46.537 16.534 70.532 1.00 86.19 1112 VAL A O 1
ATOM 8622 N N . LYS A 1 1113 ? -48.318 17.412 69.498 1.00 83.31 1113 LYS A N 1
ATOM 8623 C CA . LYS A 1 1113 ? -49.273 16.808 70.426 1.00 83.31 1113 LYS A CA 1
ATOM 8624 C C . LYS A 1 1113 ? -49.297 15.295 70.199 1.00 83.31 1113 LYS A C 1
ATOM 8626 O O . LYS A 1 1113 ? -49.589 14.863 69.089 1.00 83.31 1113 LYS A O 1
ATOM 8631 N N . GLU A 1 1114 ? -49.060 14.531 71.262 1.00 83.56 1114 GLU A N 1
ATOM 8632 C CA . GLU A 1 1114 ? -49.126 13.066 71.250 1.00 83.56 1114 GLU A CA 1
ATOM 8633 C C . GLU A 1 1114 ? -50.448 12.555 70.626 1.00 83.56 1114 GLU A C 1
ATOM 8635 O O . GLU A 1 1114 ? -51.517 13.116 70.928 1.00 83.56 1114 GLU A O 1
ATOM 8640 N N . PRO A 1 1115 ? -50.399 11.523 69.755 1.00 84.06 1115 PRO A N 1
ATOM 8641 C CA . PRO A 1 1115 ? -51.592 10.903 69.176 1.00 84.06 1115 PRO A CA 1
ATOM 8642 C C . PRO A 1 1115 ? -52.551 10.355 70.241 1.00 84.06 1115 PRO A C 1
ATOM 8644 O O . PRO A 1 1115 ? -52.152 10.040 71.361 1.00 84.06 1115 PRO A O 1
ATOM 8647 N N . SER A 1 1116 ? -53.831 10.188 69.891 1.00 80.31 1116 SER A N 1
ATOM 8648 C CA . SER A 1 1116 ? -54.846 9.621 70.800 1.00 80.31 1116 SER A CA 1
ATOM 8649 C C . SER A 1 1116 ? -54.508 8.222 71.311 1.00 80.31 1116 SER A C 1
ATOM 8651 O O . SER A 1 1116 ? -54.918 7.862 72.413 1.00 80.31 1116 SER A O 1
ATOM 8653 N N . ASP A 1 1117 ? -53.765 7.468 70.508 1.00 80.75 1117 ASP A N 1
ATOM 8654 C CA . ASP A 1 1117 ? -53.411 6.070 70.728 1.00 80.75 1117 ASP A CA 1
ATOM 8655 C C . ASP A 1 1117 ? -51.951 5.915 71.214 1.00 80.75 1117 ASP A C 1
ATOM 8657 O O . ASP A 1 1117 ? -51.454 4.801 71.363 1.00 80.75 1117 ASP A O 1
ATOM 8661 N N . GLY A 1 1118 ? -51.289 7.041 71.526 1.00 83.12 1118 GLY A N 1
ATOM 8662 C CA . GLY A 1 1118 ? -49.877 7.126 71.905 1.00 83.12 1118 GLY A CA 1
ATOM 8663 C C . GLY A 1 1118 ? -48.928 7.165 70.703 1.00 83.12 1118 GLY A C 1
ATOM 8664 O O . GLY A 1 1118 ? -49.338 7.047 69.550 1.00 83.12 1118 GLY A O 1
ATOM 8665 N N . TRP A 1 1119 ? -47.633 7.343 70.967 1.00 86.56 1119 TRP A N 1
ATOM 8666 C CA . TRP A 1 1119 ? -46.599 7.165 69.940 1.00 86.56 1119 TRP A CA 1
ATOM 8667 C C . TRP A 1 1119 ? -46.450 5.680 69.544 1.00 86.56 1119 TRP A C 1
ATOM 8669 O O . TRP A 1 1119 ? -46.637 4.822 70.408 1.00 86.56 1119 TRP A O 1
ATOM 8679 N N . PRO A 1 1120 ? -46.059 5.350 68.298 1.00 86.12 1120 PRO A N 1
ATOM 8680 C CA . PRO A 1 1120 ? -45.725 3.985 67.875 1.00 86.12 1120 PRO A CA 1
ATOM 8681 C C . PRO A 1 1120 ? -44.766 3.254 68.833 1.00 86.12 1120 PRO A C 1
ATOM 8683 O O . PRO A 1 1120 ? -43.820 3.857 69.342 1.00 86.12 1120 PRO A O 1
ATOM 8686 N N . GLU A 1 1121 ? -44.965 1.944 69.050 1.00 84.69 1121 GLU A N 1
ATOM 8687 C CA . GLU A 1 1121 ? -44.225 1.143 70.053 1.00 84.69 1121 GLU A CA 1
ATOM 8688 C C . GLU A 1 1121 ? -42.692 1.273 69.931 1.00 84.69 1121 GLU A C 1
ATOM 8690 O O . GLU A 1 1121 ? -41.994 1.418 70.937 1.00 84.69 1121 GLU A O 1
ATOM 8695 N N . ARG A 1 1122 ? -42.182 1.308 68.694 1.00 86.94 1122 ARG A N 1
ATOM 8696 C CA . ARG A 1 1122 ? -40.755 1.486 68.369 1.00 86.94 1122 ARG A CA 1
ATOM 8697 C C . ARG A 1 1122 ? -40.193 2.818 68.878 1.00 86.94 1122 ARG A C 1
ATOM 8699 O O . ARG A 1 1122 ? -39.115 2.874 69.461 1.00 86.94 1122 ARG A O 1
ATOM 8706 N N . LEU A 1 1123 ? -40.963 3.899 68.739 1.00 87.94 1123 LEU A N 1
ATOM 8707 C CA . LEU A 1 1123 ? -40.589 5.225 69.241 1.00 87.94 1123 LEU A CA 1
ATOM 8708 C C . LEU A 1 1123 ? -40.736 5.313 70.767 1.00 87.94 1123 LEU A C 1
ATOM 8710 O O . LEU A 1 1123 ? -39.917 5.961 71.420 1.00 87.94 1123 LEU A O 1
ATOM 8714 N N . GLN A 1 1124 ? -41.714 4.617 71.365 1.00 86.94 1124 GLN A N 1
ATOM 8715 C CA . GLN A 1 1124 ? -41.814 4.513 72.828 1.00 86.94 1124 GLN A CA 1
ATOM 8716 C C . GLN A 1 1124 ? -40.551 3.881 73.434 1.00 86.94 1124 GLN A C 1
ATOM 8718 O O . GLN A 1 1124 ? -40.083 4.344 74.476 1.00 86.94 1124 GLN A O 1
ATOM 8723 N N . ALA A 1 1125 ? -39.952 2.879 72.778 1.00 82.56 1125 ALA A N 1
ATOM 8724 C CA . ALA A 1 1125 ? -38.690 2.283 73.218 1.00 82.56 1125 ALA A CA 1
ATOM 8725 C C . ALA A 1 1125 ? -37.538 3.312 73.246 1.00 82.56 1125 ALA A C 1
ATOM 8727 O O . ALA A 1 1125 ? -36.844 3.426 74.263 1.00 82.56 1125 ALA A O 1
ATOM 8728 N N . CYS A 1 1126 ? -37.391 4.126 72.194 1.00 88.19 1126 CYS A N 1
ATOM 8729 C CA . CYS A 1 1126 ? -36.414 5.223 72.134 1.00 88.19 1126 CYS A CA 1
ATOM 8730 C C . CYS A 1 1126 ? -36.651 6.270 73.236 1.00 88.19 1126 CYS A C 1
ATOM 8732 O O . CYS A 1 1126 ? -35.723 6.677 73.941 1.00 88.19 1126 CYS A O 1
ATOM 8734 N N . LEU A 1 1127 ? -37.908 6.671 73.446 1.00 86.31 1127 LEU A N 1
ATOM 8735 C CA . LEU A 1 1127 ? -38.283 7.633 74.485 1.00 86.31 1127 LEU A CA 1
ATOM 8736 C C . LEU A 1 1127 ? -38.049 7.084 75.896 1.00 86.31 1127 LEU A C 1
ATOM 8738 O O . LEU A 1 1127 ? -37.607 7.824 76.777 1.00 86.31 1127 LEU A O 1
ATOM 8742 N N . HIS A 1 1128 ? -38.286 5.795 76.136 1.00 85.75 1128 HIS A N 1
ATOM 8743 C CA . HIS A 1 1128 ? -37.959 5.162 77.412 1.00 85.75 1128 HIS A CA 1
ATOM 8744 C C . HIS A 1 1128 ? -36.447 5.088 77.657 1.00 85.75 1128 HIS A C 1
ATOM 8746 O O . HIS A 1 1128 ? -36.020 5.306 78.794 1.00 85.75 1128 HIS A O 1
ATOM 8752 N N . ALA A 1 1129 ? -35.634 4.861 76.621 1.00 81.31 1129 ALA A N 1
ATOM 8753 C CA . ALA A 1 1129 ? -34.178 4.936 76.728 1.00 81.31 1129 ALA A CA 1
ATOM 8754 C C . ALA A 1 1129 ? -33.702 6.359 77.081 1.00 81.31 1129 ALA A C 1
ATOM 8756 O O . ALA A 1 1129 ? -32.881 6.519 77.986 1.00 81.31 1129 ALA A O 1
ATOM 8757 N N . LEU A 1 1130 ? -34.284 7.388 76.453 1.00 81.62 1130 LEU A N 1
ATOM 8758 C CA . LEU A 1 1130 ? -33.996 8.802 76.727 1.00 81.62 1130 LEU A CA 1
ATOM 8759 C C . LEU A 1 1130 ? -34.314 9.201 78.183 1.00 81.62 1130 LEU A C 1
ATOM 8761 O O . LEU A 1 1130 ? -33.484 9.791 78.875 1.00 81.62 1130 LEU A O 1
ATOM 8765 N N . HIS A 1 1131 ? -35.497 8.838 78.688 1.00 77.88 1131 HIS A N 1
ATOM 8766 C CA . HIS A 1 1131 ? -35.924 9.175 80.055 1.00 77.88 1131 HIS A CA 1
ATOM 8767 C C . HIS A 1 1131 ? -35.311 8.260 81.138 1.00 77.88 1131 HIS A C 1
ATOM 8769 O O . HIS A 1 1131 ? -35.314 8.601 82.327 1.00 77.88 1131 HIS A O 1
ATOM 8775 N N . GLY A 1 1132 ? -34.750 7.108 80.750 1.00 58.47 1132 GLY A N 1
ATOM 8776 C CA . GLY A 1 1132 ? -34.162 6.113 81.653 1.00 58.47 1132 GLY A CA 1
ATOM 8777 C C . GLY A 1 1132 ? -32.984 6.623 82.495 1.00 58.47 1132 GLY A C 1
ATOM 8778 O O . GLY A 1 1132 ? -32.712 6.069 83.562 1.00 58.47 1132 GLY A O 1
ATOM 8779 N N . GLY A 1 1133 ? -32.336 7.718 82.081 1.00 48.88 1133 GLY A N 1
ATOM 8780 C CA . GLY A 1 1133 ? -31.208 8.333 82.791 1.00 48.88 1133 GLY A CA 1
ATOM 8781 C C . GLY A 1 1133 ? -31.532 8.937 84.168 1.00 48.88 1133 GLY A C 1
ATOM 8782 O O . GLY A 1 1133 ? -30.618 9.115 84.972 1.00 48.88 1133 GLY A O 1
ATOM 8783 N N . GLN A 1 1134 ? -32.803 9.227 84.489 1.00 39.62 1134 GLN A N 1
ATOM 8784 C CA . GLN A 1 1134 ? -33.191 9.850 85.773 1.00 39.62 1134 GLN A CA 1
ATOM 8785 C C . GLN A 1 1134 ? -34.038 8.964 86.710 1.00 39.62 1134 GLN A C 1
ATOM 8787 O O . GLN A 1 1134 ? -34.387 9.396 87.809 1.00 39.62 1134 GLN A O 1
ATOM 8792 N N . ALA A 1 1135 ? -34.339 7.713 86.342 1.00 37.31 1135 ALA A N 1
ATOM 8793 C CA . ALA A 1 1135 ? -35.330 6.883 87.043 1.00 37.31 1135 ALA A CA 1
ATOM 8794 C C . ALA A 1 1135 ? -34.766 5.610 87.718 1.00 37.31 1135 ALA A C 1
ATOM 8796 O O . ALA A 1 1135 ? -35.345 4.532 87.605 1.00 37.31 1135 ALA A O 1
ATOM 8797 N N . SER A 1 1136 ? -33.671 5.712 88.485 1.00 32.72 1136 SER A N 1
ATOM 8798 C CA . SER A 1 1136 ? -33.108 4.581 89.260 1.00 32.72 1136 SER A CA 1
ATOM 8799 C C . SER A 1 1136 ? -33.210 4.726 90.788 1.00 32.72 1136 SER A C 1
ATOM 8801 O O . SER A 1 1136 ? -32.331 4.316 91.546 1.00 32.72 1136 SER A O 1
ATOM 8803 N N . SER A 1 1137 ? -34.352 5.219 91.276 1.00 40.44 1137 SER A N 1
ATOM 8804 C CA . SER A 1 1137 ? -34.769 5.011 92.669 1.00 40.44 1137 SER A CA 1
ATOM 8805 C C . SER A 1 1137 ? -36.277 4.796 92.771 1.00 40.44 1137 SER A C 1
ATOM 8807 O O . SER A 1 1137 ? -37.028 5.761 92.858 1.00 40.44 1137 SER A O 1
ATOM 8809 N N . VAL A 1 1138 ? -36.708 3.523 92.762 1.00 36.34 1138 VAL A N 1
ATOM 8810 C CA . VAL A 1 1138 ? -37.742 2.928 93.644 1.00 36.34 1138 VAL A CA 1
ATOM 8811 C C . VAL A 1 1138 ? -38.096 1.491 93.193 1.00 36.34 1138 VAL A C 1
ATOM 8813 O O . VAL A 1 1138 ? -38.543 1.259 92.080 1.00 36.34 1138 VAL A O 1
ATOM 8816 N N . ARG A 1 1139 ? -37.976 0.544 94.142 1.00 31.23 1139 ARG A N 1
ATOM 8817 C CA . ARG A 1 1139 ? -38.567 -0.824 94.206 1.00 31.23 1139 ARG A CA 1
ATOM 8818 C C . ARG A 1 1139 ? -38.061 -1.968 93.298 1.00 31.23 1139 ARG A C 1
ATOM 8820 O O . ARG A 1 1139 ? -38.510 -2.193 92.184 1.00 31.23 1139 ARG A O 1
ATOM 8827 N N . ARG A 1 1140 ? -37.314 -2.873 93.953 1.00 36.41 1140 ARG A N 1
ATOM 8828 C CA . ARG A 1 1140 ? -37.313 -4.335 93.705 1.00 36.41 1140 ARG A CA 1
ATOM 8829 C C . ARG A 1 1140 ? -38.702 -4.955 93.951 1.00 36.41 1140 ARG A C 1
ATOM 8831 O O . ARG A 1 1140 ? -39.402 -4.494 94.852 1.00 36.41 1140 ARG A O 1
ATOM 8838 N N . GLY A 1 1141 ? -39.018 -6.086 93.300 1.00 29.81 1141 GLY A N 1
ATOM 8839 C CA . GLY A 1 1141 ? -40.267 -6.822 93.576 1.00 29.81 1141 GLY A CA 1
ATOM 8840 C C . GLY A 1 1141 ? -40.462 -8.224 92.963 1.00 29.81 1141 GLY A C 1
ATOM 8841 O O . GLY A 1 1141 ? -41.471 -8.432 92.316 1.00 29.81 1141 GLY A O 1
ATOM 8842 N N . LEU A 1 1142 ? -39.562 -9.187 93.227 1.00 32.69 1142 LEU A N 1
ATOM 8843 C CA . LEU A 1 1142 ? -39.820 -10.654 93.278 1.00 32.69 1142 LEU A CA 1
ATOM 8844 C C . LEU A 1 1142 ? -40.695 -11.347 92.191 1.00 32.69 1142 LEU A C 1
ATOM 8846 O O . LEU A 1 1142 ? -41.920 -11.291 92.268 1.00 32.69 1142 LEU A O 1
ATOM 8850 N N . ARG A 1 1143 ? -40.104 -12.300 91.441 1.00 31.27 1143 ARG A N 1
ATOM 8851 C CA . ARG A 1 1143 ? -40.396 -13.756 91.598 1.00 31.27 1143 ARG A CA 1
ATOM 8852 C C . ARG A 1 1143 ? -39.464 -14.677 90.789 1.00 31.27 1143 ARG A C 1
ATOM 8854 O O . ARG A 1 1143 ? -38.920 -14.294 89.765 1.00 31.27 1143 ARG A O 1
ATOM 8861 N N . HIS A 1 1144 ? -39.287 -15.905 91.286 1.00 36.09 1144 HIS A N 1
ATOM 8862 C CA . HIS A 1 1144 ? -38.497 -16.975 90.660 1.00 36.09 1144 HIS A CA 1
ATOM 8863 C C . HIS A 1 1144 ? -39.259 -17.725 89.552 1.00 36.09 1144 HIS A C 1
ATOM 8865 O O . HIS A 1 1144 ? -40.432 -18.051 89.728 1.00 36.09 1144 HIS A O 1
ATOM 8871 N N . GLY A 1 1145 ? -38.528 -18.154 88.517 1.00 31.33 1145 GLY A N 1
ATOM 8872 C CA . GLY A 1 1145 ? -38.879 -19.238 87.589 1.00 31.33 1145 GLY A CA 1
ATOM 8873 C C . GLY A 1 1145 ? -37.604 -19.991 87.172 1.00 31.33 1145 GLY A C 1
ATOM 8874 O O . GLY A 1 1145 ? -36.553 -19.371 87.038 1.00 31.33 1145 GLY A O 1
ATOM 8875 N N . ARG A 1 1146 ? -37.650 -21.327 87.065 1.00 30.67 1146 ARG A N 1
ATOM 8876 C CA . ARG A 1 1146 ? -36.472 -22.184 86.788 1.00 30.67 1146 ARG A CA 1
ATOM 8877 C C . ARG A 1 1146 ? -36.135 -22.262 85.286 1.00 30.67 1146 ARG A C 1
ATOM 8879 O O . ARG A 1 1146 ? -37.059 -22.183 84.483 1.00 30.67 1146 ARG A O 1
ATOM 8886 N N . PRO A 1 1147 ? -34.873 -22.551 84.910 1.00 43.16 1147 PRO A N 1
ATOM 8887 C CA . PRO A 1 1147 ? -34.504 -22.891 83.537 1.00 43.16 1147 PRO A CA 1
ATOM 8888 C C . PRO A 1 1147 ? -34.656 -24.400 83.237 1.00 43.16 1147 PRO A C 1
ATOM 8890 O O . PRO A 1 1147 ? -34.398 -25.228 84.116 1.00 43.16 1147 PRO A O 1
ATOM 8893 N N . PRO A 1 1148 ? -34.958 -24.774 81.984 1.00 37.31 1148 PRO A N 1
ATOM 8894 C CA . PRO A 1 1148 ? -34.473 -25.990 81.334 1.00 37.31 1148 PRO A CA 1
ATOM 8895 C C . PRO A 1 1148 ? -33.287 -25.623 80.412 1.00 37.31 1148 PRO A C 1
ATOM 8897 O O . PRO A 1 1148 ? -33.373 -24.711 79.602 1.00 37.31 1148 PRO A O 1
ATOM 8900 N N . ALA A 1 1149 ? -32.083 -26.143 80.645 1.00 32.66 1149 ALA A N 1
ATOM 8901 C CA . ALA A 1 1149 ? -31.633 -27.485 80.254 1.00 32.66 1149 ALA A CA 1
ATOM 8902 C C . ALA A 1 1149 ? -31.203 -27.568 78.773 1.00 32.66 1149 ALA A C 1
ATOM 8904 O O . ALA A 1 1149 ? -32.012 -27.750 77.870 1.00 32.66 1149 ALA A O 1
ATOM 8905 N N . LEU A 1 1150 ? -29.883 -27.481 78.572 1.00 37.03 1150 LEU A N 1
ATOM 8906 C CA . LEU A 1 1150 ? -29.167 -27.782 77.329 1.00 37.03 1150 LEU A CA 1
ATOM 8907 C C . LEU A 1 1150 ? -29.540 -29.162 76.766 1.00 37.03 1150 LEU A C 1
ATOM 8909 O O . LEU A 1 1150 ? -29.442 -30.155 77.490 1.00 37.03 1150 LEU A O 1
ATOM 8913 N N . LEU A 1 1151 ? -29.772 -29.254 75.453 1.00 33.28 1151 LEU A N 1
ATOM 8914 C CA . LEU A 1 1151 ? -29.586 -30.502 74.710 1.00 33.28 1151 LEU A CA 1
ATOM 8915 C C . LEU A 1 1151 ? -28.900 -30.253 73.360 1.00 33.28 1151 LEU A C 1
ATOM 8917 O O . LEU A 1 1151 ? -29.281 -29.390 72.580 1.00 33.28 1151 LEU A O 1
ATOM 8921 N N . ARG A 1 1152 ? -27.825 -31.014 73.154 1.00 34.75 1152 ARG A N 1
ATOM 8922 C CA . ARG A 1 1152 ? -26.867 -30.943 72.045 1.00 34.75 1152 ARG A CA 1
ATOM 8923 C C . ARG A 1 1152 ? -27.501 -31.312 70.699 1.00 34.75 1152 ARG A C 1
ATOM 8925 O O . ARG A 1 1152 ? -28.241 -32.289 70.640 1.00 34.75 1152 ARG A O 1
ATOM 8932 N N . LEU A 1 1153 ? -27.021 -30.689 69.623 1.00 33.38 1153 LEU A N 1
ATOM 8933 C CA . LEU A 1 1153 ? -26.927 -31.326 68.303 1.00 33.38 1153 LEU A CA 1
ATOM 8934 C C . LEU A 1 1153 ? -25.475 -31.793 68.052 1.00 33.38 1153 LEU A C 1
ATOM 8936 O O . LEU A 1 1153 ? -24.543 -31.097 68.468 1.00 33.38 1153 LEU A O 1
ATOM 8940 N N . PRO A 1 1154 ? -25.251 -32.980 67.453 1.00 50.06 1154 PRO A N 1
ATOM 8941 C CA . PRO A 1 1154 ? -23.919 -33.506 67.166 1.00 50.06 1154 PRO A CA 1
ATOM 8942 C C . PRO A 1 1154 ? -23.405 -33.154 65.756 1.00 50.06 1154 PRO A C 1
ATOM 8944 O O . PRO A 1 1154 ? -24.131 -32.677 64.893 1.00 50.06 1154 PRO A O 1
ATOM 8947 N N . ARG A 1 1155 ? -22.109 -33.419 65.570 1.00 39.06 1155 ARG A N 1
ATOM 8948 C CA . ARG A 1 1155 ? -21.263 -33.129 64.402 1.00 39.06 1155 ARG A CA 1
ATOM 8949 C C . ARG A 1 1155 ? -21.689 -33.786 63.075 1.00 39.06 1155 ARG A C 1
ATOM 8951 O O . ARG A 1 1155 ? -22.048 -34.955 63.084 1.00 39.06 1155 ARG A O 1
ATOM 8958 N N . LEU A 1 1156 ? -21.399 -33.050 61.993 1.00 40.75 1156 LEU A N 1
ATOM 8959 C CA . LEU A 1 1156 ? -20.750 -33.455 60.725 1.00 40.75 1156 LEU A CA 1
ATOM 8960 C C . LEU A 1 1156 ? -21.161 -34.779 60.055 1.00 40.75 1156 LEU A C 1
ATOM 8962 O O . LEU A 1 1156 ? -20.824 -35.858 60.547 1.00 40.75 1156 LEU A O 1
ATOM 8966 N N . GLN A 1 1157 ? -21.580 -34.660 58.793 1.00 42.16 1157 GLN A N 1
ATOM 8967 C CA . GLN A 1 1157 ? -20.722 -35.116 57.695 1.00 42.16 1157 GLN A CA 1
ATOM 8968 C C . GLN A 1 1157 ? -20.744 -34.102 56.548 1.00 42.16 1157 GLN A C 1
ATOM 8970 O O . GLN A 1 1157 ? -21.788 -33.428 56.421 1.00 42.16 1157 GLN A O 1
#

Nearest PDB structures (foldseek):
  7qen-assembly1_D  TM=2.115E-01  e=2.226E-05  Saccharomyces cerevisiae
  8g9j-assembly1_A  TM=1.922E-01  e=4.061E-01  synthetic construct
  7a6y-assembly2_D  TM=2.981E-01  e=4.720E+00  Homo sapiens

InterPro domains:
  IPR016024 Armadillo-type fold [SSF48371] (324-1084)

Solvent-accessible surface area (backbone atoms only — not comparable to full-atom values): 67741 Å² total; per-residue (Å²): 138,82,84,85,83,88,89,86,89,86,81,91,85,84,89,88,86,84,88,85,90,85,85,88,93,74,92,78,79,84,93,79,82,94,72,93,80,85,79,82,85,83,93,83,87,86,86,91,83,92,78,82,89,82,87,83,90,82,81,87,82,79,78,88,73,75,85,76,80,94,82,76,81,89,72,95,59,85,80,69,71,80,71,75,82,76,59,100,54,58,58,67,32,51,60,77,44,36,62,37,54,51,48,51,57,44,89,82,56,52,57,64,57,38,24,46,22,33,44,53,47,36,49,54,52,54,72,69,53,52,96,89,56,98,65,52,51,84,40,41,34,46,44,48,54,66,78,40,43,68,63,47,49,52,35,51,49,55,45,45,54,43,41,70,52,51,50,86,74,61,79,76,92,70,93,77,94,80,75,95,74,73,92,76,86,79,82,87,84,89,85,79,87,82,72,79,79,80,73,80,76,72,50,75,63,35,52,47,50,34,48,39,38,45,45,26,23,55,20,44,48,54,28,48,32,54,33,34,42,38,66,37,49,42,65,72,48,53,64,69,54,50,37,50,54,52,49,61,49,48,49,57,52,64,43,90,74,57,58,34,92,53,37,43,61,55,30,47,51,42,52,49,35,67,34,57,48,63,64,58,65,87,42,44,57,90,38,35,66,61,52,36,51,36,43,42,38,43,70,75,29,60,59,46,87,65,95,50,90,60,37,40,61,49,56,46,50,48,83,67,78,91,85,58,97,86,66,84,53,30,60,37,51,31,43,17,48,41,12,63,76,38,27,81,57,34,47,66,42,40,56,81,40,43,66,65,42,59,56,29,58,69,43,94,46,59,67,49,22,42,41,30,46,32,20,44,17,20,40,25,55,18,56,72,71,43,80,82,51,71,60,54,60,52,47,16,51,55,53,49,63,60,55,42,55,70,86,71,73,78,77,79,68,49,100,81,70,61,71,76,77,82,78,66,91,86,52,85,82,53,52,13,73,60,56,53,47,40,53,55,19,29,68,40,89,79,45,95,43,43,67,54,15,33,65,45,34,38,40,53,50,28,30,50,36,50,43,29,28,47,49,43,58,71,36,66,69,57,33,50,53,53,52,52,46,50,65,49,28,57,66,40,90,51,64,61,56,27,50,48,45,37,56,35,45,28,27,53,54,42,20,70,72,50,81,75,79,82,72,78,76,72,88,78,79,94,82,80,84,92,83,79,98,79,84,80,95,70,92,75,78,51,73,73,54,46,54,53,53,43,49,58,57,61,68,70,61,40,48,87,49,35,41,45,43,53,36,25,62,44,63,75,40,85,87,42,73,70,41,53,55,46,36,52,50,49,42,48,54,28,19,70,68,41,65,69,31,19,49,54,28,52,54,35,52,29,27,36,62,50,70,60,95,65,69,91,63,81,81,55,81,63,55,52,54,42,61,61,67,31,41,38,83,98,26,65,69,69,43,50,80,87,48,37,57,69,62,49,46,64,47,59,69,61,33,55,50,47,75,58,31,71,55,56,50,70,74,59,47,60,34,70,72,47,46,56,46,54,52,49,33,51,54,36,44,54,59,65,36,64,46,55,94,77,57,81,80,61,63,70,59,54,52,41,50,45,43,61,53,47,59,51,48,53,64,32,57,75,72,62,40,63,68,61,43,27,53,47,36,44,51,55,42,47,54,46,51,52,58,60,65,40,87,82,64,59,39,61,56,68,95,80,77,80,78,84,66,87,68,76,86,73,74,84,61,87,75,76,63,81,85,39,65,50,55,82,82,54,39,42,45,22,50,37,39,42,51,45,38,60,54,42,55,48,47,62,74,72,43,61,66,72,30,31,30,54,28,22,54,53,50,41,52,48,56,38,65,39,40,63,77,63,52,61,54,76,60,53,68,34,31,32,48,45,30,51,27,38,42,50,36,60,29,39,65,53,42,60,60,72,56,49,46,25,54,47,60,52,65,31,97,54,43,59,81,66,76,60,38,62,64,29,43,51,48,38,51,51,31,32,52,53,51,55,67,72,39,83,86,53,62,38,69,51,44,43,48,61,70,23,30,52,39,20,84,57,39,47,47,91,64,49,76,66,52,50,52,52,49,54,52,48,54,50,54,27,32,57,51,28,43,80,75,72,43,55,51,50,61,48,48,20,52,36,29,42,54,29,58,78,33,59,60,89,88,51,52,70,53,47,36,52,48,45,30,52,49,55,72,66,49,59,50,70,79,49,90,66,74,56,55,38,40,40,44,47,39,16,53,41,42,47,74,40,59,83,56,54,87,88,43,40,67,50,48,53,46,26,51,54,48,50,38,51,51,58,70,50,40,45,77,91,45,42,63,64,54,46,70,52,30,31,67,18,52,19,55,63,49,14,29,68,83,60,84,57,53,74,63,54,34,61,70,55,43,46,54,39,54,47,47,50,45,53,49,59,58,69,46,77,94,43,70,70,55,56,57,73,48,27,62,43,62,31,13,69,78,36,62,42,91,80,66,64,70,63,54,60,48,48,51,47,55,42,36,66,74,50,55,69,78,53,80,76,51,98,86,50,69,58,71,56,52,48,53,50,51,49,60,65,56,51,82,80,68,89,82,84,82,87,80,89,86,91,82,86,85,85,81,90,81,86,84,86,83,86,134

Sequence (1157 aa):
MSLPTPPSTSHREKETWISRLSPSSRVSWSEEHQYHTLPASPSSTPPSINVKSSASQLAPGKSILKKTEDVLPLMDEEEQKECTPEPADPLTDLRYLENPVSLILDSNGSLRDLAEAYSVLSSRCKSALTTDSVVDSTWPLFQPLRKRRDAFLDAVIRDLGRVHIDPLEVPSTEGEPCPAQGREVVVALPSPKESPRKKRGMSGEQAKFARDVCTVCHAVIRFLNVAFTFPALYQLYSVKQLRFLLTHVLAIPMAPELPTPNARKTCALAVWLIQTMELPSEVIEPAAPRIAYAIRRGIEGELGREGKKGAVNDGLKVSICALSPSLRLTATQAIYELSTAFPEIFVPAFTDILPSLLSNLLAPTLVLRAQACHALGGFAYAVANISASPVHARIANIVANYLRPVDSPPPPPDANGNTAPPMTPGSPKRDSAIVRTLRTLLAATEPRHVAQGPVWAWMVLGYFIVLLGPMVYEDDAICRTITALFSLGLRHGKSSVRNLGFMTWRCMVWAYFYAPSIKVTTDGDEDMEDADESERTSTVASPGERIKSAWKVMVSILDVGVGSAVIASLLSQPSSELSLRRVLGVLRAMSRKGGHTTKEALDTAMELLGVPDSADEAIEPPTLLPHGLFCAEPGLLTADWSSLPSAARPLLEECLRTHSVRKLTEDEVGTNWVFNVLLVVFKNGLSALKLSWGVNCPSELIALWGALIRSKSDGLADENDRDELTSWADVMTGLLIDLVDDPKLDVVKNAHGDHDSGFVPTSPVKGVRKHLMPTLERMNLGLKLYLARELWHVHMSIFSGEALEKSSEKLLGYLLYNEEYLVEELDEADGVRLQWASLCAETLFACDAALLEKFWSGRHPKGPQFGWASEVRRLVWSAFVEKWRENSEVAWEMGVILLSAPFMDFAAFDMWNYDAEVWNAILRETMDRALDYGIDSVTVVDQVASTVSSHHSPTMSASATRIADLLLSNLDITDARDVPKDVLDLVNDTLITTYPPEPRNKVVSLWLIRTLTRVIDACPIELSMNMFELLQEGLAHWISDDYQVFTAEEYAMDILPVYQTVLLGIQSLPFIVDVIEALAPIVEAGFCGRPNKPEAITQAFADFWEASYARVKEPSDGWPERLQACLHALHGGQASSVRRGLRHGRPPALLRLPRLQ

Foldseek 3Di:
DDDDDDDDDDDDDDDDDDDDDDDDDDDDDDDDDDDDDDDDDDDDDDDDDDDDDDDDDDDDDDDPDDDDDDPDDDDPDPPPPPPPDQPPQLQQDLCQLQVLLVLLLDPPHDLVSLLVSLQSLLVSLVVNDDPPDPAALPISNCNNCLVCVVSSLVSLLVLLCLQQDALVPDDPPDDDDDDPDDPDDDDDDDDDPDDDDPPDDRDPVSLVSLVSSVSSNLSSLSSLLSQQQDNSRVVSDDLVSLLVSLVSLLCLLVDQFTNHPPQLVSLLSSLVSLQRGPHDPSSCLVCQLSNLVSLLCLLVLSSDPDPDPCSNVCSQAPDPDDDDPADGHGSLSSLQRCCQSPVVRHLLNCLVVVLSLLVQCVPPDLSSVLSSLLSLLSSLLSLLVDDQDCSLVSLLVSLVVQFAFDPDDQPDADPVRDRDPDDDPPDPVRTHPLLNQLLQQLQDQDDPALSSHNLSSLLVLLSSLSSNQLVCLVDPVNVVSSLVSLVSNCPHPDPLSVLSSLLSLLSLLLSLLDDDDPPPPPPDDPDDDDDDPDDDPDDDDDPVVSNVVSLVSSLPDCPLCSLLSNLLSLQLPDDDPVSLCSNLVSLLVQLQPAFPSLVLSLLLLCLQLVLDPFDADRDDSCLSNQSLSSHVVVHDNVDDPVCSVVRSVVSSVSHDGSSNRHHHDLVSLVPVVSLVSLVSSLVSSQLNAADDPQFDDDVSSLSSLLSSLCSPLVVCVVVVPPVVNLVSLQVSLVVLLCQLPPPSRARHDDPPDDDDRPDDPRDRDPDDDPQAADDPVLNRLLVSLVVSQSNVVSSPVRDADPSLQVSLCVNLLSLFLCVCVSRVDQADLHSSLLSSLLSNLVSPLRYDLVVLLCALQVNVPSHHPQPYDQSSLLSSLVSNLVNVVVDLVRALSNLLSSLQSCQRPRSHHQADPVSVVSSLVSLVVSQVSVVVVVDHSLNSLLSSLQSNVVRHDLVRLLVLLQSLLSSLVSDPQLPDPAASQSSLLSLQVSLVSCPVPDPVRVVSNLSSQVSVLVSLLNHDLVHNLVSLLNNQNSLLRLLLCQVVSDDQVCCVVRNLSSLLSNLVSLLSHPQDLVSCVSNLSNLLSNVHHDPDHDVSSLVSNVVSCVSGVVPPDADPVGRPPSVVSSVCVNVVVPPPDDDDDDDDDDDDDDDDDDDDD

Mean predicted aligned error: 17.29 Å

pLDDT: mean 77.6, std 21.39, range [24.22, 97.44]